Protein AF-0000000083948718 (afdb_homodimer)

Radius of gyration: 32.17 Å; Cα contacts (8 Å, |Δi|>4): 1952; chains: 2; bounding box: 62×110×96 Å

Nearest PDB structures (foldseek):
  8roh-assembly1_A  TM=4.708E-01  e=2.787E-08  Homo sapiens
  8v47-assembly1_H  TM=5.531E-01  e=1.291E-07  Escherichia coli B185
  8ux9-assembly1_B  TM=4.229E-01  e=7.319E-08  Escherichia coli B185
  8v48-assembly1_F  TM=3.802E-01  e=1.220E-07  Escherichia coli B185
  8ux9-assembly1_C  TM=3.895E-01  e=5.983E-07  Escherichia coli B185

Organism: NCBI:txid38313

Secondary structure (DSSP, 8-state):
-EEEEEEEEETTEEEEEEE--SEEEEEE-TTSSHHHHHHHHHHHHHHHH-S-TT-S-----TTSS-----HHHHBGGG-TTSPEEEEEEEEEEEEEEEE-SSS-TT-EEEEEEEEEEEEEEEEETTEEEEEEEEEEETTEEEEEEE-TTSS-EEEEEEESS-----BPTT--PPBPPPBTTTB--HHHHHHBTT-TTHHHHHHHHHHHHHTEEEE-SSPPPP-S-EE--S---SSS-TTSTTHHHHHHHHHHTT-EE-SSTTPPPEEHHHHHHHHHHHTTS-SEEEEEESSTT--EEEEEEESSTTSPEEEGGGS-HHHHHHHHHHHHHHHSPTT-EEEEE-TTTT--HHHHHHHHHHHHHHHHHH--EEEEE---HHHHHHHHHHHHTTSS-GGGEEEEEEEEETTEEEEEEE-B-TTS-BTTPPTTBTB-HHHHHHHHHHHHHHHHHHHHHHHHHT-/-EEEEEEEEETTEEEEEEE--SEEEEEE-TTSSHHHHHHHHHHHHHHHH-S-TT-S-----TTSS-----HHHHBGGG-TTSPEEEEEEEEEEEEEEEE-SSS-TT-EEEEEEEEEEEEEEEEETTEEEEEEEEEEETTEEEEEEE-TTSS-EEEEEEESS-----BPTT--PPBPPPBTTTB--HHHHHHBTT-TTHHHHHHHHHHHHHTEEEE-SSPPPP-S-EE--S---SSS-TTSTTHHHHHHHHHHTT-EE-SSTTPPPEEHHHHHHHHHHHTTS-SEEEEEESSTT--EEEEEEESSTTSPEEEGGGS-HHHHHHHHHHHHHHHSPTT-EEEEE-TTTT--HHHHHHHHHHHHHHHHHH--EEEEE---HHHHHHHHHHHHTTSS-GGGEEEEEEEEETTEEEEEEE-B-TTS-BTTPPTTBTB-HHHHHHHHHHHHHHHHHHHHHHHHHT-

Solvent-accessible surface area (backbone atoms only — not comparable to full-atom values): 47905 Å² total; per-residue (Å²): 73,66,37,36,42,34,41,28,22,47,40,68,30,62,69,44,76,48,67,48,29,44,37,22,40,42,30,50,50,67,60,18,47,66,65,55,60,58,50,48,55,46,31,54,33,48,31,67,68,40,84,59,60,77,44,30,67,37,43,53,44,94,86,47,93,48,68,51,65,48,68,50,63,34,25,28,88,47,38,61,87,53,54,34,33,39,36,43,32,30,43,45,97,55,71,45,71,39,63,27,76,86,73,44,84,82,38,69,66,47,63,34,48,44,45,29,41,34,26,28,34,34,65,56,95,90,31,76,36,38,61,35,39,33,38,35,45,68,72,31,36,44,31,44,37,64,38,90,94,47,95,36,36,44,78,44,56,47,51,85,59,88,65,68,79,41,69,39,89,91,58,92,64,76,38,64,68,42,32,24,57,70,38,72,31,73,55,52,44,68,44,16,75,71,37,60,66,55,55,54,53,39,49,50,50,50,49,55,40,69,36,50,45,59,36,48,67,68,58,57,79,68,57,75,65,43,80,47,90,79,59,70,57,87,53,23,48,53,33,33,78,32,30,66,43,34,51,52,35,39,45,75,66,64,37,65,47,60,86,40,89,94,45,74,68,28,46,47,58,52,47,52,24,48,49,38,34,70,42,66,64,28,53,40,57,48,78,43,65,77,43,92,90,61,47,32,29,33,46,38,31,17,57,33,91,89,43,69,74,34,43,53,61,74,42,31,70,30,53,55,55,39,46,32,57,56,50,38,70,69,63,47,62,70,58,24,35,38,40,34,32,36,69,52,61,75,47,38,49,58,35,30,28,42,47,37,53,50,52,54,46,41,29,67,60,42,46,29,29,35,40,35,36,41,79,54,64,42,28,57,51,38,48,23,28,34,16,12,62,66,75,37,60,45,84,37,50,29,41,35,41,23,31,66,56,96,81,32,57,40,73,42,78,47,47,61,39,73,46,28,45,54,78,65,67,61,82,60,68,70,33,54,61,66,54,48,54,48,50,20,51,50,29,24,50,54,47,51,50,51,52,51,53,53,54,56,64,76,95,73,65,38,36,41,34,40,28,21,46,39,69,29,63,69,43,76,48,69,48,29,45,38,22,40,41,30,50,50,69,61,18,48,65,64,53,60,59,49,48,55,44,32,53,33,47,31,67,68,41,84,59,62,78,45,31,68,38,45,52,43,94,87,46,93,49,67,52,65,47,70,49,64,34,24,28,88,48,37,60,87,53,53,34,32,39,36,42,30,30,43,44,95,55,73,45,72,39,64,28,75,88,72,47,84,82,39,70,65,46,64,32,48,44,43,30,41,33,26,29,35,33,62,55,96,90,33,75,35,37,62,34,38,32,36,36,48,67,70,31,36,42,30,43,37,63,39,91,93,46,95,35,36,43,79,45,57,47,52,86,60,89,64,67,80,42,69,41,87,90,61,94,67,77,38,65,67,42,31,26,57,71,38,73,31,73,56,54,45,66,43,16,74,70,37,60,66,55,55,54,54,39,50,50,51,51,50,54,40,68,34,49,44,59,36,49,66,67,58,57,79,68,56,76,63,44,80,47,90,80,58,68,59,86,52,24,46,53,32,34,78,31,30,68,42,34,50,52,34,39,45,75,67,65,37,65,46,60,86,39,89,96,45,74,68,27,45,45,59,52,48,52,24,49,50,39,32,73,43,67,63,28,52,40,55,50,77,43,66,76,44,92,92,60,47,34,29,32,46,38,32,17,56,34,91,88,44,69,75,34,44,53,61,73,44,31,68,33,54,55,55,40,44,33,58,56,49,39,70,70,64,48,62,70,58,23,35,38,39,34,33,37,71,51,60,76,48,37,49,57,34,29,27,44,48,36,53,50,53,53,46,40,28,68,61,41,45,29,28,35,39,35,35,42,80,54,62,44,29,56,52,37,49,23,28,33,17,10,60,66,75,37,61,45,85,37,48,28,40,35,39,22,31,66,57,95,81,33,57,40,72,43,77,48,47,61,38,73,46,28,45,54,77,63,68,61,82,61,68,69,31,56,61,66,55,48,53,49,48,20,50,51,30,23,48,53,46,49,50,52,52,49,53,52,52,55,64,74,95

pLDDT: mean 86.32, std 9.34, range [48.31, 98.56]

Sequence (918 aa):
MLKKLELNNFKAWEKLAINFGMVTGLFGTNSSGKSSLIHFLLMLKQSKDNSDRAIAADFGGHDKLVELGTYHDVVFKHDTTKDISWNLSWNLPKELKIQDVEKSSSSVLFKASSLEVSSSIGLEDKLLAVKTLGYGFSDHQFSIQRKPDSKDFDLVAKGTTKFRFTRTQGRMWKLPKPTKNYLFPDQAKTYYQNADFLSQFEASFEAAMDNIYYLGPLRDYPKRTYQWSGTSPTDVGTRGELTINAILAASTRNEKRSLGYKKHNKTFEEMIAHWLKALGLIHSFRVEEVAANSNIFRTLVKKELGSSEVGLTDVGFGVSQILPVLVLLYYVPEGSTVLLEQPEIHLHPSVQSELADLILTVSKTRNVQVIVESHSEHFIRRLQRRVAESSAEQTDIALYFFSTKQGRANYETLQLDEFGSIHNWPENFFGDEMAEIAATRKAALLKRKAKQDSEQCSEMLKKLELNNFKAWEKLAINFGMVTGLFGTNSSGKSSLIHFLLMLKQSKDNSDRAIAADFGGHDKLVELGTYHDVVFKHDTTKDISWNLSWNLPKELKIQDVEKSSSSVLFKASSLEVSSSIGLEDKLLAVKTLGYGFSDHQFSIQRKPDSKDFDLVAKGTTKFRFTRTQGRMWKLPKPTKNYLFPDQAKTYYQNADFLSQFEASFEAAMDNIYYLGPLRDYPKRTYQWSGTSPTDVGTRGELTINAILAASTRNEKRSLGYKKHNKTFEEMIAHWLKALGLIHSFRVEEVAANSNIFRTLVKKELGSSEVGLTDVGFGVSQILPVLVLLYYVPEGSTVLLEQPEIHLHPSVQSELADLILTVSKTRNVQVIVESHSEHFIRRLQRRVAESSAEQTDIALYFFSTKQGRANYETLQLDEFGSIHNWPENFFGDEMAEIAATRKAALLKRKAKQDSEQCSE

Foldseek 3Di:
DWAKKWKDFWAQDNIDIDGAFLEEEEAADPPLCSCRVVLVLQFQLVLLVDPDQQAQTDCDDPPGLHHQDDPLRTGHVSPQVDKMKMKIKDFAPDKDFAADPVPDRPHTPAIDGMKMKIWIWHDDPNDIATAKIWMDGDFKIWIWHADPVDNAIDIDMDGDDPDDFAFDPPDPDGFDGHTYRHGGPPVSPVGTPRCVCSVVSSVRSNVQSLLEAEAEDAADADDQKDAEPQDADQACDNRSVCLVVNLVNQVVVQDWFALDDPGDTDGLLVQLQVLCVVLLFFNHKDKDAPDPPPSMIFIWTHNDPPGDIDGPNPGQPLSVLLSRVLSRLGRHAAQGEYEYEASCPSHDLSSLLSVLVSSQSSCVRRVYRYYYYHHHPSNLQSVLQCLLVVVDPPSNYWYKYWYADPNHIDMDTFDQDSNSDTPCDDDCSNHPPVVVVVVVVVVVVVVVVVVVVVVVVVD/DWAKKWKDFWAQDNIDIDGAFLEEEEAADPPLCSCRVVLVLQFLLVLLVDPDQQAQTDCDDPPGLHHQDDPLRTGHVSPQVDKMKMKIKDFAPDKDFAADPVPDRPHTPAIDGMKMKIWIWHDDPNGIATAKIWMDGDFKIWIWHADPVDNAIDIDMDGDDPDDFAFDPPDPDGFDGHTYRHGGPPVSCVGTPRCVCSVVSSVRSNVQSLLEAEAEDAADADDQKDAEPQDADQACDNRSVCLVVNLVNQVVVQDWFALDDPGDTDGLLVQLQVLCVVLLFFNHKDKDAPDVPPSMIFIWTHNDPPGDIDGPNPGQPLSVLLSRVLSRLGRRAAQGEYEYEASCPSHDLSSLLSVLVSSQSSCVRRVYRYYYYHHHPSNLQSVLQCLLVVVDPPSNYWYKYWYADPNHIDMDTFDQDSNSDTPCDDPCSNHPPVVVVVVVVVVVVVVVVVVVVVVVVVD

Structure (mmCIF, N/CA/C/O backbone):
data_AF-0000000083948718-model_v1
#
loop_
_entity.id
_entity.type
_entity.pdbx_description
1 polymer 'Uncharacterized conserved protein'
#
loop_
_atom_site.group_PDB
_atom_site.id
_atom_site.type_symbol
_atom_site.label_atom_id
_atom_site.label_alt_id
_atom_site.label_comp_id
_atom_site.label_asym_id
_atom_site.label_entity_id
_atom_site.label_seq_id
_atom_site.pdbx_PDB_ins_code
_atom_site.Cartn_x
_atom_site.Cartn_y
_atom_site.Cartn_z
_atom_site.occupancy
_atom_site.B_iso_or_equiv
_atom_site.auth_seq_id
_atom_site.auth_comp_id
_atom_site.auth_asym_id
_atom_site.auth_atom_id
_atom_site.pdbx_PDB_model_num
ATOM 1 N N . MET A 1 1 ? -4.5 -27.484 -10.508 1 93.56 1 MET A N 1
ATOM 2 C CA . MET A 1 1 ? -3.818 -26.766 -9.438 1 93.56 1 MET A CA 1
ATOM 3 C C . MET A 1 1 ? -2.32 -27.047 -9.453 1 93.56 1 MET A C 1
ATOM 5 O O . MET A 1 1 ? -1.905 -28.172 -9.719 1 93.56 1 MET A O 1
ATOM 9 N N . LEU A 1 2 ? -1.594 -26.047 -9.094 1 97.5 2 LEU A N 1
ATOM 10 C CA . LEU A 1 2 ? -0.142 -26.172 -9.164 1 97.5 2 LEU A CA 1
ATOM 11 C C . LEU A 1 2 ? 0.378 -27.094 -8.07 1 97.5 2 LEU A C 1
ATOM 13 O O . LEU A 1 2 ? -0.128 -27.078 -6.941 1 97.5 2 LEU A O 1
ATOM 17 N N . LYS A 1 3 ? 1.346 -27.859 -8.406 1 97.06 3 LYS A N 1
ATOM 18 C CA . LYS A 1 3 ? 1.897 -28.812 -7.445 1 97.06 3 LYS A CA 1
ATOM 19 C C . LYS A 1 3 ? 3.324 -28.422 -7.055 1 97.06 3 LYS A C 1
ATOM 21 O O . LYS A 1 3 ? 3.639 -28.312 -5.871 1 97.06 3 LYS A O 1
ATOM 26 N N . LYS A 1 4 ? 4.109 -28.328 -8.055 1 97.75 4 LYS A N 1
ATOM 27 C CA . LYS A 1 4 ? 5.527 -28.094 -7.789 1 97.75 4 LYS A CA 1
ATOM 28 C C . LYS A 1 4 ? 6.145 -27.203 -8.859 1 97.75 4 LYS A C 1
ATOM 30 O O . LYS A 1 4 ? 5.785 -27.281 -10.031 1 97.75 4 LYS A O 1
ATOM 35 N N . LEU A 1 5 ? 7.043 -26.328 -8.453 1 97.88 5 LEU A N 1
ATOM 36 C CA . LEU A 1 5 ? 7.805 -25.469 -9.352 1 97.88 5 LEU A CA 1
ATOM 37 C C . LEU A 1 5 ? 9.297 -25.531 -9.031 1 97.88 5 LEU A C 1
ATOM 39 O O . LEU A 1 5 ? 9.703 -25.375 -7.879 1 97.88 5 LEU A O 1
ATOM 43 N N . GLU A 1 6 ? 10.016 -25.875 -9.961 1 98 6 GLU A N 1
ATOM 44 C CA . GLU A 1 6 ? 11.469 -25.812 -9.898 1 98 6 GLU A CA 1
ATOM 45 C C . GLU A 1 6 ? 12.016 -24.75 -10.859 1 98 6 GLU A C 1
ATOM 47 O O . GLU A 1 6 ? 11.602 -24.688 -12.016 1 98 6 GLU A O 1
ATOM 52 N N . LEU A 1 7 ? 12.82 -23.922 -10.352 1 96.69 7 LEU A N 1
ATOM 53 C CA . LEU A 1 7 ? 13.359 -22.812 -11.117 1 96.69 7 LEU A CA 1
ATOM 54 C C . LEU A 1 7 ? 14.875 -22.734 -10.961 1 96.69 7 LEU A C 1
ATOM 56 O O . LEU A 1 7 ? 15.398 -22.844 -9.844 1 96.69 7 LEU A O 1
ATOM 60 N N . ASN A 1 8 ? 15.531 -22.578 -12.086 1 97.38 8 ASN A N 1
ATOM 61 C CA . ASN A 1 8 ? 16.984 -22.391 -12.086 1 97.38 8 ASN A CA 1
ATOM 62 C C . ASN A 1 8 ? 17.391 -21.109 -12.789 1 97.38 8 ASN A C 1
ATOM 64 O O . ASN A 1 8 ? 16.891 -20.812 -13.883 1 97.38 8 ASN A O 1
ATOM 68 N N . ASN A 1 9 ? 18.188 -20.328 -12.141 1 96.25 9 ASN A N 1
ATOM 69 C CA . ASN A 1 9 ? 18.828 -19.141 -12.695 1 96.25 9 ASN A CA 1
ATOM 70 C C . ASN A 1 9 ? 17.812 -18.078 -13.055 1 96.25 9 ASN A C 1
ATOM 72 O O . ASN A 1 9 ? 17.828 -17.547 -14.172 1 96.25 9 ASN A O 1
ATOM 76 N N . PHE A 1 10 ? 16.984 -17.734 -12.211 1 94.69 10 PHE A N 1
ATOM 77 C CA . PHE A 1 10 ? 15.984 -16.688 -12.422 1 94.69 10 PHE A CA 1
ATOM 78 C C . PHE A 1 10 ? 16.047 -15.648 -11.305 1 94.69 10 PHE A C 1
ATOM 80 O O . PHE A 1 10 ? 15.836 -15.977 -10.133 1 94.69 10 PHE A O 1
ATOM 87 N N . LYS A 1 11 ? 16.344 -14.5 -11.602 1 89.69 11 LYS A N 1
ATOM 88 C CA . LYS A 1 11 ? 16.438 -13.367 -10.688 1 89.69 11 LYS A CA 1
ATOM 89 C C . LYS A 1 11 ? 17.344 -13.695 -9.5 1 89.69 11 LYS A C 1
ATOM 91 O O . LYS A 1 11 ? 18.5 -14.086 -9.688 1 89.69 11 LYS A O 1
ATOM 96 N N . ALA A 1 12 ? 16.812 -13.742 -8.297 1 84.69 12 ALA A N 1
ATOM 97 C CA . ALA A 1 12 ? 17.641 -13.961 -7.109 1 84.69 12 ALA A CA 1
ATOM 98 C C . ALA A 1 12 ? 17.938 -15.445 -6.922 1 84.69 12 ALA A C 1
ATOM 100 O O . ALA A 1 12 ? 18.828 -15.812 -6.152 1 84.69 12 ALA A O 1
ATOM 101 N N . TRP A 1 13 ? 17.359 -16.281 -7.734 1 91.56 13 TRP A N 1
ATOM 102 C CA . TRP A 1 13 ? 17.422 -17.703 -7.434 1 91.56 13 TRP A CA 1
ATOM 103 C C . TRP A 1 13 ? 18.344 -18.438 -8.414 1 91.56 13 TRP A C 1
ATOM 105 O O . TRP A 1 13 ? 18.078 -18.453 -9.617 1 91.56 13 TRP A O 1
ATOM 115 N N . GLU A 1 14 ? 19.344 -18.984 -7.863 1 93.12 14 GLU A N 1
ATOM 116 C CA . GLU A 1 14 ? 20.125 -19.953 -8.633 1 93.12 14 GLU A CA 1
ATOM 117 C C . GLU A 1 14 ? 19.359 -21.281 -8.773 1 93.12 14 GLU A C 1
ATOM 119 O O . GLU A 1 14 ? 19.359 -21.875 -9.852 1 93.12 14 GLU A O 1
ATOM 124 N N . LYS A 1 15 ? 18.844 -21.719 -7.688 1 95.06 15 LYS A N 1
ATOM 125 C CA . LYS A 1 15 ? 17.984 -22.906 -7.641 1 95.06 15 LYS A CA 1
ATOM 126 C C . LYS A 1 15 ? 16.828 -22.703 -6.66 1 95.06 15 LYS A C 1
ATOM 128 O O . LYS A 1 15 ? 17.047 -22.297 -5.52 1 95.06 15 LYS A O 1
ATOM 133 N N . LEU A 1 16 ? 15.68 -22.922 -7.117 1 95.44 16 LEU A N 1
ATOM 134 C CA . LEU A 1 16 ? 14.484 -22.859 -6.293 1 95.44 16 LEU A CA 1
ATOM 135 C C . LEU A 1 16 ? 13.562 -24.047 -6.594 1 95.44 16 LEU A C 1
ATOM 137 O O . LEU A 1 16 ? 13.367 -24.406 -7.754 1 95.44 16 LEU A O 1
ATOM 141 N N . ALA A 1 17 ? 13.141 -24.781 -5.605 1 96.75 17 ALA A N 1
ATOM 142 C CA . ALA A 1 17 ? 12.172 -25.859 -5.73 1 96.75 17 ALA A CA 1
ATOM 143 C C . ALA A 1 17 ? 11.117 -25.797 -4.633 1 96.75 17 ALA A C 1
ATOM 145 O O . ALA A 1 17 ? 11.422 -25.984 -3.453 1 96.75 17 ALA A O 1
ATOM 146 N N . ILE A 1 18 ? 9.906 -25.531 -5.051 1 95.81 18 ILE A N 1
ATOM 147 C CA . ILE A 1 18 ? 8.883 -25.375 -4.027 1 95.81 18 ILE A CA 1
ATOM 148 C C . ILE A 1 18 ? 7.66 -26.219 -4.387 1 95.81 18 ILE A C 1
ATOM 150 O O . ILE A 1 18 ? 7.371 -26.422 -5.57 1 95.81 18 ILE A O 1
ATOM 154 N N . ASN A 1 19 ? 7.004 -26.719 -3.338 1 97.12 19 ASN A N 1
ATOM 155 C CA . ASN A 1 19 ? 5.711 -27.375 -3.461 1 97.12 19 ASN A CA 1
ATOM 156 C C . ASN A 1 19 ? 4.562 -26.453 -3.064 1 97.12 19 ASN A C 1
ATOM 158 O O . ASN A 1 19 ? 4.691 -25.672 -2.127 1 97.12 19 ASN A O 1
ATOM 162 N N . PHE A 1 20 ? 3.539 -26.578 -3.82 1 97.5 20 PHE A N 1
ATOM 163 C CA . PHE A 1 20 ? 2.387 -25.75 -3.51 1 97.5 20 PHE A CA 1
ATOM 164 C C . PHE A 1 20 ? 1.32 -26.547 -2.771 1 97.5 20 PHE A C 1
ATOM 166 O O . PHE A 1 20 ? 1.133 -27.734 -3.039 1 97.5 20 PHE A O 1
ATOM 173 N N . GLY A 1 21 ? 0.675 -25.969 -1.793 1 96.38 21 GLY A N 1
ATOM 174 C CA . GLY A 1 21 ? -0.558 -26.469 -1.206 1 96.38 21 GLY A CA 1
ATOM 175 C C . GLY A 1 21 ? -1.792 -25.719 -1.69 1 96.38 21 GLY A C 1
ATOM 176 O O . GLY A 1 21 ? -1.708 -24.891 -2.592 1 96.38 21 GLY A O 1
ATOM 177 N N . MET A 1 22 ? -2.922 -26.156 -1.147 1 96.81 22 MET A N 1
ATOM 178 C CA . MET A 1 22 ? -4.129 -25.406 -1.456 1 96.81 22 MET A CA 1
ATOM 179 C C . MET A 1 22 ? -3.982 -23.953 -1.019 1 96.81 22 MET A C 1
ATOM 181 O O . MET A 1 22 ? -4.5 -23.047 -1.676 1 96.81 22 MET A O 1
ATOM 185 N N . VAL A 1 23 ? -3.344 -23.781 0.092 1 97.69 23 VAL A N 1
ATOM 186 C CA . VAL A 1 23 ? -2.926 -22.469 0.568 1 97.69 23 VAL A CA 1
ATOM 187 C C . VAL A 1 23 ? -1.41 -22.438 0.754 1 97.69 23 VAL A C 1
ATOM 189 O O . VAL A 1 23 ? -0.859 -23.234 1.516 1 97.69 23 VAL A O 1
ATOM 192 N N . THR A 1 24 ? -0.735 -21.625 0.049 1 97.94 24 THR A N 1
ATOM 193 C CA . THR A 1 24 ? 0.711 -21.469 0.156 1 97.94 24 THR A CA 1
ATOM 194 C C . THR A 1 24 ? 1.075 -20.062 0.615 1 97.94 24 THR A C 1
ATOM 196 O O . THR A 1 24 ? 0.633 -19.078 0.022 1 97.94 24 THR A O 1
ATOM 199 N N . GLY A 1 25 ? 1.764 -20 1.671 1 96.94 25 GLY A N 1
ATOM 200 C CA . GLY A 1 25 ? 2.225 -18.734 2.191 1 96.94 25 GLY A CA 1
ATOM 201 C C . GLY A 1 25 ? 3.707 -18.5 1.966 1 96.94 25 GLY A C 1
ATOM 202 O O . GLY A 1 25 ? 4.535 -19.328 2.342 1 96.94 25 GLY A O 1
ATOM 203 N N . LEU A 1 26 ? 4.035 -17.375 1.315 1 96.25 26 LEU A N 1
ATOM 204 C CA . LEU A 1 26 ? 5.406 -16.938 1.104 1 96.25 26 LEU A CA 1
ATOM 205 C C . LEU A 1 26 ? 5.746 -15.758 2.021 1 96.25 26 LEU A C 1
ATOM 207 O O . LEU A 1 26 ? 5.277 -14.641 1.803 1 96.25 26 LEU A O 1
ATOM 211 N N . PHE A 1 27 ? 6.555 -16.047 3.031 1 92.5 27 PHE A N 1
ATOM 212 C CA . PHE A 1 27 ? 6.941 -15.047 4.008 1 92.5 27 PHE A CA 1
ATOM 213 C C . PHE A 1 27 ? 8.438 -14.766 3.938 1 92.5 27 PHE A C 1
ATOM 215 O O . PHE A 1 27 ? 9.195 -15.539 3.35 1 92.5 27 PHE A O 1
ATOM 222 N N . GLY A 1 28 ? 8.852 -13.617 4.516 1 86.25 28 GLY A N 1
ATOM 223 C CA . GLY A 1 28 ? 10.281 -13.344 4.531 1 86.25 28 GLY A CA 1
ATOM 224 C C . GLY A 1 28 ? 10.609 -11.867 4.578 1 86.25 28 GLY A C 1
ATOM 225 O O . GLY A 1 28 ? 9.703 -11.031 4.645 1 86.25 28 GLY A O 1
ATOM 226 N N . THR A 1 29 ? 11.828 -11.578 4.559 1 81.38 29 THR A N 1
ATOM 227 C CA . THR A 1 29 ? 12.32 -10.211 4.668 1 81.38 29 THR A CA 1
ATOM 228 C C . THR A 1 29 ? 12.211 -9.492 3.326 1 81.38 29 THR A C 1
ATOM 230 O O . THR A 1 29 ? 11.93 -10.117 2.301 1 81.38 29 THR A O 1
ATOM 233 N N . ASN A 1 30 ? 12.398 -8.188 3.402 1 75.81 30 ASN A N 1
ATOM 234 C CA . ASN A 1 30 ? 12.328 -7.414 2.166 1 75.81 30 ASN A CA 1
ATOM 235 C C . ASN A 1 30 ? 13.484 -7.766 1.227 1 75.81 30 ASN A C 1
ATOM 237 O O . ASN A 1 30 ? 14.609 -7.977 1.674 1 75.81 30 ASN A O 1
ATOM 241 N N . SER A 1 31 ? 13.164 -7.832 -0.051 1 77.12 31 SER A N 1
ATOM 242 C CA . SER A 1 31 ? 14.148 -8.055 -1.102 1 77.12 31 SER A CA 1
ATOM 243 C C . SER A 1 31 ? 14.812 -9.422 -0.958 1 77.12 31 SER A C 1
ATOM 245 O O . SER A 1 31 ? 16 -9.57 -1.224 1 77.12 31 SER A O 1
ATOM 247 N N . SER A 1 32 ? 14.086 -10.383 -0.427 1 79.12 32 SER A N 1
ATOM 248 C CA . SER A 1 32 ? 14.648 -11.711 -0.22 1 79.12 32 SER A CA 1
ATOM 249 C C . SER A 1 32 ? 14.336 -12.633 -1.393 1 79.12 32 SER A C 1
ATOM 251 O O . SER A 1 32 ? 14.758 -13.789 -1.41 1 79.12 32 SER A O 1
ATOM 253 N N . GLY A 1 33 ? 13.578 -12.219 -2.33 1 82 33 GLY A N 1
ATOM 254 C CA . GLY A 1 33 ? 13.297 -13.031 -3.506 1 82 33 GLY A CA 1
ATOM 255 C C . GLY A 1 33 ? 11.914 -13.648 -3.484 1 82 33 GLY A C 1
ATOM 256 O O . GLY A 1 33 ? 11.57 -14.445 -4.363 1 82 33 GLY A O 1
ATOM 257 N N . LYS A 1 34 ? 11.062 -13.297 -2.562 1 87.19 34 LYS A N 1
ATOM 258 C CA . LYS A 1 34 ? 9.711 -13.828 -2.447 1 87.19 34 LYS A CA 1
ATOM 259 C C . LYS A 1 34 ? 8.922 -13.594 -3.732 1 87.19 34 LYS A C 1
ATOM 261 O O . LYS A 1 34 ? 8.312 -14.523 -4.27 1 87.19 34 LYS A O 1
ATOM 266 N N . SER A 1 35 ? 8.961 -12.398 -4.273 1 88.75 35 SER A N 1
ATOM 267 C CA . SER A 1 35 ? 8.125 -12.008 -5.398 1 88.75 35 SER A CA 1
ATOM 268 C C . SER A 1 35 ? 8.578 -12.688 -6.688 1 88.75 35 SER A C 1
ATOM 270 O O . SER A 1 35 ? 7.824 -12.75 -7.664 1 88.75 35 SER A O 1
ATOM 272 N N . SER A 1 36 ? 9.82 -13.211 -6.707 1 90.25 36 SER A N 1
ATOM 273 C CA . SER A 1 36 ? 10.367 -13.836 -7.902 1 90.25 36 SER A CA 1
ATOM 274 C C . SER A 1 36 ? 9.523 -15.031 -8.336 1 90.25 36 SER A C 1
ATOM 276 O O . SER A 1 36 ? 9.359 -15.273 -9.539 1 90.25 36 SER A O 1
ATOM 278 N N . LEU A 1 37 ? 9.016 -15.758 -7.379 1 93.25 37 LEU A N 1
ATOM 279 C CA . LEU A 1 37 ? 8.195 -16.922 -7.691 1 93.25 37 LEU A CA 1
ATOM 280 C C . LEU A 1 37 ? 6.91 -16.516 -8.398 1 93.25 37 LEU A C 1
ATOM 282 O O . LEU A 1 37 ? 6.57 -17.062 -9.445 1 93.25 37 LEU A O 1
ATOM 286 N N . ILE A 1 38 ? 6.238 -15.586 -7.863 1 94.88 38 ILE A N 1
ATOM 287 C CA . ILE A 1 38 ? 4.992 -15.094 -8.445 1 94.88 38 ILE A CA 1
ATOM 288 C C . ILE A 1 38 ? 5.27 -14.469 -9.812 1 94.88 38 ILE A C 1
ATOM 290 O O . ILE A 1 38 ? 4.539 -14.711 -10.773 1 94.88 38 ILE A O 1
ATOM 294 N N . HIS A 1 39 ? 6.363 -13.727 -9.891 1 93.94 39 HIS A N 1
ATOM 295 C CA . HIS A 1 39 ? 6.734 -13.078 -11.148 1 93.94 39 HIS A CA 1
ATOM 296 C C . HIS A 1 39 ? 6.988 -14.109 -12.242 1 93.94 39 HIS A C 1
ATOM 298 O O . HIS A 1 39 ? 6.66 -13.875 -13.406 1 93.94 39 HIS A O 1
ATOM 304 N N . PHE A 1 40 ? 7.57 -15.18 -11.867 1 96.25 40 PHE A N 1
ATOM 305 C CA . PHE A 1 40 ? 7.855 -16.203 -12.859 1 96.25 40 PHE A CA 1
ATOM 306 C C . PHE A 1 40 ? 6.566 -16.797 -13.414 1 96.25 40 PHE A C 1
ATOM 308 O O . PHE A 1 40 ? 6.426 -16.953 -14.633 1 96.25 40 PHE A O 1
ATOM 315 N N . LEU A 1 41 ? 5.648 -17.141 -12.539 1 97.5 41 LEU A N 1
ATOM 316 C CA . LEU A 1 41 ? 4.363 -17.688 -12.969 1 97.5 41 LEU A CA 1
ATOM 317 C C . LEU A 1 41 ? 3.631 -16.703 -13.867 1 97.5 41 LEU A C 1
ATOM 319 O O . LEU A 1 41 ? 3.02 -17.094 -14.867 1 97.5 41 LEU A O 1
ATOM 323 N N . LEU A 1 42 ? 3.729 -15.469 -13.508 1 96.94 42 LEU A N 1
ATOM 324 C CA . LEU A 1 42 ? 3.086 -14.438 -14.32 1 96.94 42 LEU A CA 1
ATOM 325 C C . LEU A 1 42 ? 3.771 -14.312 -15.68 1 96.94 42 LEU A C 1
ATOM 327 O O . LEU A 1 42 ? 3.117 -14.023 -16.688 1 96.94 42 LEU A O 1
ATOM 331 N N . MET A 1 43 ? 5.09 -14.477 -15.68 1 96.06 43 MET A N 1
ATOM 332 C CA . MET A 1 43 ? 5.824 -14.477 -16.938 1 96.06 43 MET A CA 1
ATOM 333 C C . MET A 1 43 ? 5.34 -15.594 -17.859 1 96.06 43 MET A C 1
ATOM 335 O O . MET A 1 43 ? 5.145 -15.383 -19.047 1 96.06 43 MET A O 1
ATOM 339 N N . LEU A 1 44 ? 5.145 -16.75 -17.297 1 96.62 44 LEU A N 1
ATOM 340 C CA . LEU A 1 44 ? 4.625 -17.875 -18.078 1 96.62 44 LEU A CA 1
ATOM 341 C C . LEU A 1 44 ? 3.244 -17.547 -18.625 1 96.62 44 LEU A C 1
ATOM 343 O O . LEU A 1 44 ? 2.973 -17.797 -19.812 1 96.62 44 LEU A O 1
ATOM 347 N N . LYS A 1 45 ? 2.422 -17 -17.828 1 96.44 45 LYS A N 1
ATOM 348 C CA . LYS A 1 45 ? 1.063 -16.672 -18.25 1 96.44 45 LYS A CA 1
ATOM 349 C C . LYS A 1 45 ? 1.071 -15.625 -19.359 1 96.44 45 LYS A C 1
ATOM 351 O O . LYS A 1 45 ? 0.367 -15.773 -20.359 1 96.44 45 LYS A O 1
ATOM 356 N N . GLN A 1 46 ? 1.847 -14.586 -19.109 1 95.06 46 GLN A N 1
ATOM 357 C CA . GLN A 1 46 ? 1.829 -13.531 -20.125 1 95.06 46 GLN A CA 1
ATOM 358 C C . GLN A 1 46 ? 2.504 -14 -21.422 1 95.06 46 GLN A C 1
ATOM 360 O O . GLN A 1 46 ? 2.229 -13.469 -22.484 1 95.06 46 GLN A O 1
ATOM 365 N N . SER A 1 47 ? 3.447 -14.922 -21.344 1 93.94 47 SER A N 1
ATOM 366 C CA . SER A 1 47 ? 4.012 -15.531 -22.547 1 93.94 47 SER A CA 1
ATOM 367 C C . SER A 1 47 ? 2.953 -16.312 -23.312 1 93.94 47 SER A C 1
ATOM 369 O O . SER A 1 47 ? 2.889 -16.234 -24.547 1 93.94 47 SER A O 1
ATOM 371 N N . LYS A 1 48 ? 2.174 -17.047 -22.562 1 94 48 LYS A N 1
ATOM 372 C CA . LYS A 1 48 ? 1.059 -17.766 -23.172 1 94 48 LYS A CA 1
ATOM 373 C C . LYS A 1 48 ? 0.055 -16.797 -23.797 1 94 48 LYS A C 1
ATOM 375 O O . LYS A 1 48 ? -0.451 -17.047 -24.891 1 94 48 LYS A O 1
ATOM 380 N N . ASP A 1 49 ? -0.22 -15.688 -23.172 1 92.19 49 ASP A N 1
ATOM 381 C CA . ASP A 1 49 ? -1.223 -14.727 -23.625 1 92.19 49 ASP A CA 1
ATOM 382 C C . ASP A 1 49 ? -0.727 -13.938 -24.844 1 92.19 49 ASP A C 1
ATOM 384 O O . ASP A 1 49 ? -1.521 -13.328 -25.547 1 92.19 49 ASP A O 1
ATOM 388 N N . ASN A 1 50 ? 0.575 -13.906 -24.969 1 90.06 50 ASN A N 1
ATOM 389 C CA . ASN A 1 50 ? 1.147 -13.156 -26.078 1 90.06 50 ASN A CA 1
ATOM 390 C C . ASN A 1 50 ? 0.729 -13.75 -27.422 1 90.06 50 ASN A C 1
ATOM 392 O O . ASN A 1 50 ? 0.865 -14.961 -27.641 1 90.06 50 ASN A O 1
ATOM 396 N N . SER A 1 51 ? 0.281 -12.953 -28.312 1 82.5 51 SER A N 1
ATOM 397 C CA . SER A 1 51 ? -0.261 -13.398 -29.594 1 82.5 51 SER A CA 1
ATOM 398 C C . SER A 1 51 ? 0.851 -13.828 -30.547 1 82.5 51 SER A C 1
ATOM 400 O O . SER A 1 51 ? 0.609 -14.57 -31.5 1 82.5 51 SER A O 1
ATOM 402 N N . ASP A 1 52 ? 2.047 -13.297 -30.328 1 81.81 52 ASP A N 1
ATOM 403 C CA . ASP A 1 52 ? 3.178 -13.688 -31.156 1 81.81 52 ASP A CA 1
ATOM 404 C C . ASP A 1 52 ? 3.709 -15.062 -30.766 1 81.81 52 ASP A C 1
ATOM 406 O O . ASP A 1 52 ? 4.309 -15.219 -29.688 1 81.81 52 ASP A O 1
ATOM 410 N N . ARG A 1 53 ? 3.541 -15.969 -31.609 1 76.75 53 ARG A N 1
ATOM 411 C CA . ARG A 1 53 ? 3.891 -17.344 -31.312 1 76.75 53 ARG A CA 1
ATOM 412 C C . ARG A 1 53 ? 5.398 -17.562 -31.391 1 76.75 53 ARG A C 1
ATOM 414 O O . ARG A 1 53 ? 5.914 -18.578 -30.922 1 76.75 53 ARG A O 1
ATOM 421 N N . ALA A 1 54 ? 6.062 -16.625 -31.922 1 76 54 ALA A N 1
ATOM 422 C CA . ALA A 1 54 ? 7.492 -16.812 -32.156 1 76 54 ALA A CA 1
ATOM 423 C C . ALA A 1 54 ? 8.297 -16.359 -30.938 1 76 54 ALA A C 1
ATOM 425 O O . ALA A 1 54 ? 9.508 -16.594 -30.875 1 76 54 ALA A O 1
ATOM 426 N N . ILE A 1 55 ? 7.617 -15.859 -29.969 1 83.81 55 ILE A N 1
ATOM 427 C CA . ILE A 1 55 ? 8.352 -15.344 -28.812 1 83.81 55 ILE A CA 1
ATOM 428 C C . ILE A 1 55 ? 8.57 -16.453 -27.797 1 83.81 55 ILE A C 1
ATOM 430 O O . ILE A 1 55 ? 7.617 -17.109 -27.359 1 83.81 55 ILE A O 1
ATOM 434 N N . ALA A 1 56 ? 9.758 -16.688 -27.469 1 88.88 56 ALA A N 1
ATOM 435 C CA . ALA A 1 56 ? 10.125 -17.734 -26.516 1 88.88 56 ALA A CA 1
ATOM 436 C C . ALA A 1 56 ? 9.57 -17.438 -25.125 1 88.88 56 ALA A C 1
ATOM 438 O O . ALA A 1 56 ? 9.062 -18.328 -24.438 1 88.88 56 ALA A O 1
ATOM 439 N N . ALA A 1 57 ? 9.719 -16.234 -24.719 1 91.94 57 ALA A N 1
ATOM 440 C CA . ALA A 1 57 ? 9.219 -15.758 -23.438 1 91.94 57 ALA A CA 1
ATOM 441 C C . ALA A 1 57 ? 8.906 -14.266 -23.469 1 91.94 57 ALA A C 1
ATOM 443 O O . ALA A 1 57 ? 9.594 -13.5 -24.156 1 91.94 57 ALA A O 1
ATOM 444 N N . ASP A 1 58 ? 7.871 -13.898 -22.781 1 91.94 58 ASP A N 1
ATOM 445 C CA . ASP A 1 58 ? 7.477 -12.492 -22.703 1 91.94 58 ASP A CA 1
ATOM 446 C C . ASP A 1 58 ? 7.832 -11.898 -21.344 1 91.94 58 ASP A C 1
ATOM 448 O O . ASP A 1 58 ? 7.188 -12.211 -20.328 1 91.94 58 ASP A O 1
ATOM 452 N N . PHE A 1 59 ? 8.758 -11.031 -21.312 1 89.19 59 PHE A N 1
ATOM 453 C CA . PHE A 1 59 ? 9.227 -10.43 -20.078 1 89.19 59 PHE A CA 1
ATOM 454 C C . PHE A 1 59 ? 8.406 -9.195 -19.719 1 89.19 59 PHE A C 1
ATOM 456 O O . PHE A 1 59 ? 8.648 -8.547 -18.703 1 89.19 59 PHE A O 1
ATOM 463 N N . GLY A 1 60 ? 7.496 -8.906 -20.484 1 86.12 60 GLY A N 1
ATOM 464 C CA . GLY A 1 60 ? 6.453 -7.961 -20.141 1 86.12 60 GLY A CA 1
ATOM 465 C C . GLY A 1 60 ? 6.781 -6.535 -20.547 1 86.12 60 GLY A C 1
ATOM 466 O O . GLY A 1 60 ? 7.711 -6.305 -21.328 1 86.12 60 GLY A O 1
ATOM 467 N N . GLY A 1 61 ? 5.891 -5.613 -20.219 1 78.75 61 GLY A N 1
ATOM 468 C CA . GLY A 1 61 ? 5.895 -4.176 -20.438 1 78.75 61 GLY A CA 1
ATOM 469 C C . GLY A 1 61 ? 4.84 -3.449 -19.625 1 78.75 61 GLY A C 1
ATOM 470 O O . GLY A 1 61 ? 4.223 -4.035 -18.719 1 78.75 61 GLY A O 1
ATOM 471 N N . HIS A 1 62 ? 4.684 -2.213 -19.703 1 71.62 62 HIS A N 1
ATOM 472 C CA . HIS A 1 62 ? 3.848 -1.344 -18.891 1 71.62 62 HIS A CA 1
ATOM 473 C C . HIS A 1 62 ? 2.41 -1.851 -18.828 1 71.62 62 HIS A C 1
ATOM 475 O O . HIS A 1 62 ? 1.724 -1.682 -17.828 1 71.62 62 HIS A O 1
ATOM 481 N N . ASP A 1 63 ? 1.999 -2.525 -19.703 1 75.69 63 ASP A N 1
ATOM 482 C CA . ASP A 1 63 ? 0.589 -2.902 -19.75 1 75.69 63 ASP A CA 1
ATOM 483 C C . ASP A 1 63 ? 0.416 -4.406 -19.531 1 75.69 63 ASP A C 1
ATOM 485 O O . ASP A 1 63 ? -0.65 -4.957 -19.812 1 75.69 63 ASP A O 1
ATOM 489 N N . LYS A 1 64 ? 1.389 -4.988 -19 1 87.56 64 LYS A N 1
ATOM 490 C CA . LYS A 1 64 ? 1.313 -6.43 -18.797 1 87.56 64 LYS A CA 1
ATOM 491 C C . LYS A 1 64 ? 1.223 -6.773 -17.312 1 87.56 64 LYS A C 1
ATOM 493 O O . LYS A 1 64 ? 1.02 -5.891 -16.484 1 87.56 64 LYS A O 1
ATOM 498 N N . LEU A 1 65 ? 1.189 -8.031 -17.062 1 89.75 65 LEU A N 1
ATOM 499 C CA . LEU A 1 65 ? 1.035 -8.5 -15.688 1 89.75 65 LEU A CA 1
ATOM 500 C C . LEU A 1 65 ? 2.256 -8.141 -14.844 1 89.75 65 LEU A C 1
ATOM 502 O O . LEU A 1 65 ? 2.119 -7.719 -13.695 1 89.75 65 LEU A O 1
ATOM 506 N N . VAL A 1 66 ? 3.428 -8.305 -15.453 1 88.81 66 VAL A N 1
ATOM 507 C CA . VAL A 1 66 ? 4.676 -7.973 -14.773 1 88.81 66 VAL A CA 1
ATOM 508 C C . VAL A 1 66 ? 5.684 -7.434 -15.789 1 88.81 66 VAL A C 1
ATOM 510 O O . VAL A 1 66 ? 5.645 -7.793 -16.969 1 88.81 66 VAL A O 1
ATOM 513 N N . GLU A 1 67 ? 6.457 -6.535 -15.359 1 87.94 67 GLU A N 1
ATOM 514 C CA . GLU A 1 67 ? 7.551 -5.996 -16.156 1 87.94 67 GLU A CA 1
ATOM 515 C C . GLU A 1 67 ? 8.906 -6.441 -15.617 1 87.94 67 GLU A C 1
ATOM 517 O O . GLU A 1 67 ? 9.398 -5.887 -14.633 1 87.94 67 GLU A O 1
ATOM 522 N N . LEU A 1 68 ? 9.492 -7.32 -16.438 1 89.31 68 LEU A N 1
ATOM 523 C CA . LEU A 1 68 ? 10.703 -7.941 -15.922 1 89.31 68 LEU A CA 1
ATOM 524 C C . LEU A 1 68 ? 11.938 -7.383 -16.625 1 89.31 68 LEU A C 1
ATOM 526 O O . LEU A 1 68 ? 13.07 -7.641 -16.203 1 89.31 68 LEU A O 1
ATOM 530 N N . GLY A 1 69 ? 11.719 -6.617 -17.688 1 87.88 69 GLY A N 1
ATOM 531 C CA . GLY A 1 69 ? 12.844 -6.043 -18.391 1 87.88 69 GLY A CA 1
ATOM 532 C C . GLY A 1 69 ? 13.391 -6.953 -19.484 1 87.88 69 GLY A C 1
ATOM 533 O O . GLY A 1 69 ? 12.641 -7.43 -20.328 1 87.88 69 GLY A O 1
ATOM 534 N N . THR A 1 70 ? 14.75 -7.176 -19.469 1 88.88 70 THR A N 1
ATOM 535 C CA . THR A 1 70 ? 15.43 -7.992 -20.469 1 88.88 70 THR A CA 1
ATOM 536 C C . THR A 1 70 ? 15.922 -9.297 -19.844 1 88.88 70 THR A C 1
ATOM 538 O O . THR A 1 70 ? 15.82 -9.5 -18.641 1 88.88 70 THR A O 1
ATOM 541 N N . TYR A 1 71 ? 16.359 -10.188 -20.797 1 92.44 71 TYR A N 1
ATOM 542 C CA . TYR A 1 71 ? 16.938 -11.445 -20.312 1 92.44 71 TYR A CA 1
ATOM 543 C C . TYR A 1 71 ? 18.062 -11.188 -19.328 1 92.44 71 TYR A C 1
ATOM 545 O O . TYR A 1 71 ? 18.203 -11.898 -18.328 1 92.44 71 TYR A O 1
ATOM 553 N N . HIS A 1 72 ? 18.859 -10.141 -19.609 1 89.25 72 HIS A N 1
ATOM 554 C CA . HIS A 1 72 ? 19.938 -9.75 -18.719 1 89.25 72 HIS A CA 1
ATOM 555 C C . HIS A 1 72 ? 19.422 -9.406 -17.328 1 89.25 72 HIS A C 1
ATOM 557 O O . HIS A 1 72 ? 20.062 -9.719 -16.312 1 89.25 72 HIS A O 1
ATOM 563 N N . ASP A 1 73 ? 18.266 -8.859 -17.219 1 86.38 73 ASP A N 1
ATOM 564 C CA . ASP A 1 73 ? 17.703 -8.406 -15.961 1 86.38 73 ASP A CA 1
ATOM 565 C C . ASP A 1 73 ? 17.156 -9.578 -15.148 1 86.38 73 ASP A C 1
ATOM 567 O O . ASP A 1 73 ? 17.156 -9.547 -13.922 1 86.38 73 ASP A O 1
ATOM 571 N N . VAL A 1 74 ? 16.719 -10.57 -15.883 1 91.31 74 VAL A N 1
ATOM 572 C CA . VAL A 1 74 ? 15.938 -11.609 -15.211 1 91.31 74 VAL A CA 1
ATOM 573 C C . VAL A 1 74 ? 16.844 -12.789 -14.867 1 91.31 74 VAL A C 1
ATOM 575 O O . VAL A 1 74 ? 16.594 -13.516 -13.906 1 91.31 74 VAL A O 1
ATOM 578 N N . VAL A 1 75 ? 17.875 -13.031 -15.648 1 93.62 75 VAL A N 1
ATOM 579 C CA . VAL A 1 75 ? 18.734 -14.188 -15.43 1 93.62 75 VAL A CA 1
ATOM 580 C C . VAL A 1 75 ? 19.562 -13.992 -14.156 1 93.62 75 VAL A C 1
ATOM 582 O O . VAL A 1 75 ? 19.969 -12.875 -13.844 1 93.62 75 VAL A O 1
ATOM 585 N N . PHE A 1 76 ? 19.828 -15.102 -13.484 1 90.81 76 PHE A N 1
ATOM 586 C CA . PHE A 1 76 ? 20.547 -15.094 -12.203 1 90.81 76 PHE A CA 1
ATOM 587 C C . PHE A 1 76 ? 21.891 -14.398 -12.336 1 90.81 76 PHE A C 1
ATOM 589 O O . PHE A 1 76 ? 22.672 -14.703 -13.242 1 90.81 76 PHE A O 1
ATOM 596 N N . LYS A 1 77 ? 22.188 -13.383 -11.5 1 86.75 77 LYS A N 1
ATOM 597 C CA . LYS A 1 77 ? 23.422 -12.617 -11.414 1 86.75 77 LYS A CA 1
ATOM 598 C C . LYS A 1 77 ? 23.719 -11.898 -12.734 1 86.75 77 LYS A C 1
ATOM 600 O O . LYS A 1 77 ? 24.875 -11.594 -13.039 1 86.75 77 LYS A O 1
ATOM 605 N N . HIS A 1 78 ? 22.641 -11.797 -13.562 1 87.56 78 HIS A N 1
ATOM 606 C CA . HIS A 1 78 ? 22.719 -11.078 -14.828 1 87.56 78 HIS A CA 1
ATOM 607 C C . HIS A 1 78 ? 23.734 -11.734 -15.766 1 87.56 78 HIS A C 1
ATOM 609 O O . HIS A 1 78 ? 24.359 -11.047 -16.578 1 87.56 78 HIS A O 1
ATOM 615 N N . ASP A 1 79 ? 23.969 -12.961 -15.539 1 91.88 79 ASP A N 1
ATOM 616 C CA . ASP A 1 79 ? 24.875 -13.727 -16.391 1 91.88 79 ASP A CA 1
ATOM 617 C C . ASP A 1 79 ? 24.141 -14.289 -17.609 1 91.88 79 ASP A C 1
ATOM 619 O O . ASP A 1 79 ? 23.578 -15.383 -17.547 1 91.88 79 ASP A O 1
ATOM 623 N N . THR A 1 80 ? 24.266 -13.609 -18.641 1 93.19 80 THR A N 1
ATOM 624 C CA . THR A 1 80 ? 23.5 -13.938 -19.828 1 93.19 80 THR A CA 1
ATOM 625 C C . THR A 1 80 ? 24.016 -15.227 -20.469 1 93.19 80 THR A C 1
ATOM 627 O O . THR A 1 80 ? 23.391 -15.742 -21.406 1 93.19 80 THR A O 1
ATOM 630 N N . THR A 1 81 ? 25.078 -15.75 -19.969 1 93.88 81 THR A N 1
ATOM 631 C CA . THR A 1 81 ? 25.594 -17.016 -20.484 1 93.88 81 THR A CA 1
ATOM 632 C C . THR A 1 81 ? 24.828 -18.188 -19.891 1 93.88 81 THR A C 1
ATOM 634 O O . THR A 1 81 ? 24.906 -19.312 -20.391 1 93.88 81 THR A O 1
ATOM 637 N N . LYS A 1 82 ? 24.125 -17.969 -18.844 1 95.38 82 LYS A N 1
ATOM 638 C CA . LYS A 1 82 ? 23.344 -19.016 -18.188 1 95.38 82 LYS A CA 1
ATOM 639 C C . LYS A 1 82 ? 21.953 -19.109 -18.797 1 95.38 82 LYS A C 1
ATOM 641 O O . LYS A 1 82 ? 21.391 -18.109 -19.266 1 95.38 82 LYS A O 1
ATOM 646 N N . ASP A 1 83 ? 21.469 -20.312 -18.75 1 96.31 83 ASP A N 1
ATOM 647 C CA . ASP A 1 83 ? 20.094 -20.516 -19.188 1 96.31 83 ASP A CA 1
ATOM 648 C C . ASP A 1 83 ? 19.125 -20.516 -18 1 96.31 83 ASP A C 1
ATOM 650 O O . ASP A 1 83 ? 19.5 -20.922 -16.891 1 96.31 83 ASP A O 1
ATOM 654 N N . ILE A 1 84 ? 17.969 -20 -18.219 1 97.19 84 ILE A N 1
ATOM 655 C CA . ILE A 1 84 ? 16.906 -20.125 -17.25 1 97.19 84 ILE A CA 1
ATOM 656 C C . ILE A 1 84 ? 16.109 -21.406 -17.516 1 97.19 84 ILE A C 1
ATOM 658 O O . ILE A 1 84 ? 15.633 -21.641 -18.625 1 97.19 84 ILE A O 1
ATOM 662 N N . SER A 1 85 ? 16.062 -22.312 -16.594 1 97.75 85 SER A N 1
ATOM 663 C CA . SER A 1 85 ? 15.32 -23.547 -16.734 1 97.75 85 SER A CA 1
ATOM 664 C C . SER A 1 85 ? 14.273 -23.703 -15.633 1 97.75 85 SER A C 1
ATOM 666 O O . SER A 1 85 ? 14.461 -23.203 -14.523 1 97.75 85 SER A O 1
ATOM 668 N N . TRP A 1 86 ? 13.219 -24.312 -16 1 97.56 86 TRP A N 1
ATOM 669 C CA . TRP A 1 86 ? 12.148 -24.469 -15.016 1 97.56 86 TRP A CA 1
ATOM 670 C C . TRP A 1 86 ? 11.367 -25.75 -15.25 1 97.56 86 TRP A C 1
ATOM 672 O O . TRP A 1 86 ? 11.43 -26.344 -16.344 1 97.56 86 TRP A O 1
ATOM 682 N N . ASN A 1 87 ? 10.781 -26.281 -14.234 1 97.94 87 ASN A N 1
ATOM 683 C CA . ASN A 1 87 ? 9.867 -27.422 -14.219 1 97.94 87 ASN A CA 1
ATOM 684 C C . ASN A 1 87 ? 8.609 -27.125 -13.406 1 97.94 87 ASN A C 1
ATOM 686 O O . ASN A 1 87 ? 8.703 -26.703 -12.25 1 97.94 87 ASN A O 1
ATOM 690 N N . LEU A 1 88 ? 7.492 -27.234 -14.031 1 98.19 88 LEU A N 1
ATOM 691 C CA . LEU A 1 88 ? 6.219 -26.969 -13.375 1 98.19 88 LEU A CA 1
ATOM 692 C C . LEU A 1 88 ? 5.297 -28.172 -13.461 1 98.19 88 LEU A C 1
ATOM 694 O O . LEU A 1 88 ? 5.117 -28.75 -14.547 1 98.19 88 LEU A O 1
ATOM 698 N N . SER A 1 89 ? 4.793 -28.656 -12.398 1 98 89 SER A N 1
ATOM 699 C CA . SER A 1 89 ? 3.805 -29.734 -12.375 1 98 89 SER A CA 1
ATOM 700 C C . SER A 1 89 ? 2.475 -29.25 -11.805 1 98 89 SER A C 1
ATOM 702 O O . SER A 1 89 ? 2.449 -28.406 -10.906 1 98 89 SER A O 1
ATOM 704 N N . TRP A 1 90 ? 1.402 -29.703 -12.336 1 97.38 90 TRP A N 1
ATOM 705 C CA . TRP A 1 90 ? 0.078 -29.328 -11.852 1 97.38 90 TRP A CA 1
ATOM 706 C C . TRP A 1 90 ? -0.917 -30.469 -12.039 1 97.38 90 TRP A C 1
ATOM 708 O O . TRP A 1 90 ? -0.663 -31.406 -12.805 1 97.38 90 TRP A O 1
ATOM 718 N N . ASN A 1 91 ? -1.916 -30.406 -11.266 1 95.56 91 ASN A N 1
ATOM 719 C CA . ASN A 1 91 ? -3 -31.375 -11.391 1 95.56 91 ASN A CA 1
ATOM 720 C C . ASN A 1 91 ? -3.967 -31 -12.508 1 95.56 91 ASN A C 1
ATOM 722 O O . ASN A 1 91 ? -4.277 -29.812 -12.688 1 95.56 91 ASN A O 1
ATOM 726 N N . LEU A 1 92 ? -4.355 -32.031 -13.266 1 94.75 92 LEU A N 1
ATOM 727 C CA . LEU A 1 92 ? -5.375 -31.812 -14.289 1 94.75 92 LEU A CA 1
ATOM 728 C C . LEU A 1 92 ? -6.773 -31.875 -13.68 1 94.75 92 LEU A C 1
ATOM 730 O O . LEU A 1 92 ? -7 -32.594 -12.703 1 94.75 92 LEU A O 1
ATOM 734 N N . PRO A 1 93 ? -7.625 -31.031 -14.203 1 90.25 93 PRO A N 1
ATOM 735 C CA . PRO A 1 93 ? -8.992 -31.094 -13.672 1 90.25 93 PRO A CA 1
ATOM 736 C C . PRO A 1 93 ? -9.625 -32.469 -13.805 1 90.25 93 PRO A C 1
ATOM 738 O O . PRO A 1 93 ? -10.391 -32.906 -12.938 1 90.25 93 PRO A O 1
ATOM 741 N N . LYS A 1 94 ? -9.336 -33.125 -14.953 1 90.62 94 LYS A N 1
ATOM 742 C CA . LYS A 1 94 ? -9.781 -34.469 -15.227 1 90.62 94 LYS A CA 1
ATOM 743 C C . LYS A 1 94 ? -8.625 -35.344 -15.734 1 90.62 94 LYS A C 1
ATOM 745 O O . LYS A 1 94 ? -7.668 -34.812 -16.312 1 90.62 94 LYS A O 1
ATOM 750 N N . GLU A 1 95 ? -8.852 -36.562 -15.414 1 92.81 95 GLU A N 1
ATOM 751 C CA . GLU A 1 95 ? -7.848 -37.5 -15.914 1 92.81 95 GLU A CA 1
ATOM 752 C C . GLU A 1 95 ? -7.711 -37.406 -17.422 1 92.81 95 GLU A C 1
ATOM 754 O O . GLU A 1 95 ? -8.711 -37.375 -18.141 1 92.81 95 GLU A O 1
ATOM 759 N N . LEU A 1 96 ? -6.551 -37.25 -17.875 1 91.5 96 LEU A N 1
ATOM 760 C CA . LEU A 1 96 ? -6.27 -37.188 -19.297 1 91.5 96 LEU A CA 1
ATOM 761 C C . LEU A 1 96 ? -5.879 -38.562 -19.828 1 91.5 96 LEU A C 1
ATOM 763 O O . LEU A 1 96 ? -4.984 -39.219 -19.281 1 91.5 96 LEU A O 1
ATOM 767 N N . LYS A 1 97 ? -6.605 -39 -20.828 1 90.19 97 LYS A N 1
ATOM 768 C CA . LYS A 1 97 ? -6.332 -40.281 -21.453 1 90.19 97 LYS A CA 1
ATOM 769 C C . LYS A 1 97 ? -5.789 -40.094 -22.875 1 90.19 97 LYS A C 1
ATOM 771 O O . LYS A 1 97 ? -6.418 -39.438 -23.703 1 90.19 97 LYS A O 1
ATOM 776 N N . ILE A 1 98 ? -4.688 -40.594 -23.094 1 86.88 98 ILE A N 1
ATOM 777 C CA . ILE A 1 98 ? -4.086 -40.562 -24.422 1 86.88 98 ILE A CA 1
ATOM 778 C C . ILE A 1 98 ? -4.32 -41.875 -25.141 1 86.88 98 ILE A C 1
ATOM 780 O O . ILE A 1 98 ? -3.947 -42.938 -24.625 1 86.88 98 ILE A O 1
ATOM 784 N N . GLN A 1 99 ? -4.898 -41.75 -26.281 1 81.88 99 GLN A N 1
ATOM 785 C CA . GLN A 1 99 ? -5.25 -42.938 -27.031 1 81.88 99 GLN A CA 1
ATOM 786 C C . GLN A 1 99 ? -4.066 -43.406 -27.875 1 81.88 99 GLN A C 1
ATOM 788 O O . GLN A 1 99 ? -3.215 -42.625 -28.281 1 81.88 99 GLN A O 1
ATOM 793 N N . ASP A 1 100 ? -4.004 -44.812 -28.031 1 75.94 100 ASP A N 1
ATOM 794 C CA . ASP A 1 100 ? -3.002 -45.406 -28.922 1 75.94 100 ASP A CA 1
ATOM 795 C C . ASP A 1 100 ? -3.473 -45.406 -30.375 1 75.94 100 ASP A C 1
ATOM 797 O O . ASP A 1 100 ? -4.312 -46.219 -30.75 1 75.94 100 ASP A O 1
ATOM 801 N N . VAL A 1 101 ? -2.977 -44.531 -31.125 1 68.38 101 VAL A N 1
ATOM 802 C CA . VAL A 1 101 ? -3.434 -44.375 -32.5 1 68.38 101 VAL A CA 1
ATOM 803 C C . VAL A 1 101 ? -2.92 -45.531 -33.344 1 68.38 101 VAL A C 1
ATOM 805 O O . VAL A 1 101 ? -3.486 -45.844 -34.406 1 68.38 101 VAL A O 1
ATOM 808 N N . GLU A 1 102 ? -1.748 -46.125 -33.062 1 67.31 102 GLU A N 1
ATOM 809 C CA . GLU A 1 102 ? -1.155 -47.188 -33.875 1 67.31 102 GLU A CA 1
ATOM 810 C C . GLU A 1 102 ? -1.933 -48.5 -33.719 1 67.31 102 GLU A C 1
ATOM 812 O O . GLU A 1 102 ? -1.907 -49.344 -34.625 1 67.31 102 GLU A O 1
ATOM 817 N N . LYS A 1 103 ? -2.516 -48.812 -32.656 1 68.88 103 LYS A N 1
ATOM 818 C CA . LYS A 1 103 ? -3.232 -50.062 -32.5 1 68.88 103 LYS A CA 1
ATOM 819 C C . LYS A 1 103 ? -4.715 -49.906 -32.812 1 68.88 103 LYS A C 1
ATOM 821 O O . LYS A 1 103 ? -5.086 -49.719 -33.969 1 68.88 103 LYS A O 1
ATOM 826 N N . SER A 1 104 ? -5.539 -49.781 -31.859 1 60 104 SER A N 1
ATOM 827 C CA . SER A 1 104 ? -6.965 -49.531 -32.031 1 60 104 SER A CA 1
ATOM 828 C C . SER A 1 104 ? -7.414 -48.281 -31.297 1 60 104 SER A C 1
ATOM 830 O O . SER A 1 104 ? -6.812 -47.906 -30.281 1 60 104 SER A O 1
ATOM 832 N N . SER A 1 105 ? -8.234 -47.406 -32.031 1 60.66 105 SER A N 1
ATOM 833 C CA . SER A 1 105 ? -8.758 -46.125 -31.531 1 60.66 105 SER A CA 1
ATOM 834 C C . SER A 1 105 ? -9.242 -46.281 -30.094 1 60.66 105 SER A C 1
ATOM 836 O O . SER A 1 105 ? -9.391 -45.281 -29.375 1 60.66 105 SER A O 1
ATOM 838 N N . SER A 1 106 ? -9.398 -47.469 -29.625 1 64.19 106 SER A N 1
ATOM 839 C CA . SER A 1 106 ? -10.031 -47.625 -28.312 1 64.19 106 SER A CA 1
ATOM 840 C C . SER A 1 106 ? -8.992 -47.875 -27.219 1 64.19 106 SER A C 1
ATOM 842 O O . SER A 1 106 ? -9.305 -47.812 -26.031 1 64.19 106 SER A O 1
ATOM 844 N N . SER A 1 107 ? -7.73 -48 -27.609 1 77.69 107 SER A N 1
ATOM 845 C CA . SER A 1 107 ? -6.75 -48.406 -26.609 1 77.69 107 SER A CA 1
ATOM 846 C C . SER A 1 107 ? -6.09 -47.156 -25.984 1 77.69 107 SER A C 1
ATOM 848 O O . SER A 1 107 ? -5.691 -46.25 -26.703 1 77.69 107 SER A O 1
ATOM 850 N N . VAL A 1 108 ? -6.223 -47.094 -24.672 1 81.81 108 VAL A N 1
ATOM 851 C CA . VAL A 1 108 ? -5.602 -46 -23.906 1 81.81 108 VAL A CA 1
ATOM 852 C C . VAL A 1 108 ? -4.109 -46.281 -23.734 1 81.81 108 VAL A C 1
ATOM 854 O O . VAL A 1 108 ? -3.729 -47.344 -23.234 1 81.81 108 VAL A O 1
ATOM 857 N N . LEU A 1 109 ? -3.33 -45.469 -24.297 1 81.44 109 LEU A N 1
ATOM 858 C CA . LEU A 1 109 ? -1.88 -45.594 -24.203 1 81.44 109 LEU A CA 1
ATOM 859 C C . LEU A 1 109 ? -1.389 -45.125 -22.828 1 81.44 109 LEU A C 1
ATOM 861 O O . LEU A 1 109 ? -0.642 -45.844 -22.156 1 81.44 109 LEU A O 1
ATOM 865 N N . PHE A 1 110 ? -1.768 -43.906 -22.406 1 85.31 110 PHE A N 1
ATOM 866 C CA . PHE A 1 110 ? -1.375 -43.312 -21.141 1 85.31 110 PHE A CA 1
ATOM 867 C C . PHE A 1 110 ? -2.57 -42.656 -20.453 1 85.31 110 PHE A C 1
ATOM 869 O O . PHE A 1 110 ? -3.508 -42.188 -21.109 1 85.31 110 PHE A O 1
ATOM 876 N N . LYS A 1 111 ? -2.576 -42.719 -19.172 1 89.5 111 LYS A N 1
ATOM 877 C CA . LYS A 1 111 ? -3.549 -41.969 -18.391 1 89.5 111 LYS A CA 1
ATOM 878 C C . LYS A 1 111 ? -2.91 -41.406 -17.125 1 89.5 111 LYS A C 1
ATOM 880 O O . LYS A 1 111 ? -2.057 -42.031 -16.5 1 89.5 111 LYS A O 1
ATOM 885 N N . ALA A 1 112 ? -3.18 -40.188 -16.844 1 91.88 112 ALA A N 1
ATOM 886 C CA . ALA A 1 112 ? -2.668 -39.531 -15.641 1 91.88 112 ALA A CA 1
ATOM 887 C C . ALA A 1 112 ? -3.547 -38.375 -15.242 1 91.88 112 ALA A C 1
ATOM 889 O O . ALA A 1 112 ? -4.34 -37.875 -16.047 1 91.88 112 ALA A O 1
ATOM 890 N N . SER A 1 113 ? -3.412 -37.938 -13.992 1 94.75 113 SER A N 1
ATOM 891 C CA . SER A 1 113 ? -4.195 -36.844 -13.461 1 94.75 113 SER A CA 1
ATOM 892 C C . SER A 1 113 ? -3.316 -35.625 -13.18 1 94.75 113 SER A C 1
ATOM 894 O O . SER A 1 113 ? -3.764 -34.656 -12.562 1 94.75 113 SER A O 1
ATOM 896 N N . SER A 1 114 ? -2.111 -35.75 -13.555 1 96.06 114 SER A N 1
ATOM 897 C CA . SER A 1 114 ? -1.177 -34.656 -13.406 1 96.06 114 SER A CA 1
ATOM 898 C C . SER A 1 114 ? -0.245 -34.562 -14.602 1 96.06 114 SER A C 1
ATOM 900 O O . SER A 1 114 ? -0.085 -35.5 -15.359 1 96.06 114 SER A O 1
ATOM 902 N N . LEU A 1 115 ? 0.277 -33.438 -14.883 1 96.75 115 LEU A N 1
ATOM 903 C CA . LEU A 1 115 ? 1.177 -33.125 -15.992 1 96.75 115 LEU A CA 1
ATOM 904 C C . LEU A 1 115 ? 2.355 -32.281 -15.531 1 96.75 115 LEU A C 1
ATOM 906 O O . LEU A 1 115 ? 2.238 -31.531 -14.562 1 96.75 115 LEU A O 1
ATOM 910 N N . GLU A 1 116 ? 3.439 -32.5 -16.125 1 97.44 116 GLU A N 1
ATOM 911 C CA . GLU A 1 116 ? 4.652 -31.734 -15.844 1 97.44 116 GLU A CA 1
ATOM 912 C C . GLU A 1 116 ? 5.242 -31.156 -17.125 1 97.44 116 GLU A C 1
ATOM 914 O O . GLU A 1 116 ? 5.238 -31.812 -18.172 1 97.44 116 GLU A O 1
ATOM 919 N N . VAL A 1 117 ? 5.633 -29.953 -17.094 1 97.56 117 VAL A N 1
ATOM 920 C CA . VAL A 1 117 ? 6.309 -29.312 -18.234 1 97.56 117 VAL A CA 1
ATOM 921 C C . VAL A 1 117 ? 7.672 -28.797 -17.781 1 97.56 117 VAL A C 1
ATOM 923 O O . VAL A 1 117 ? 7.812 -28.266 -16.672 1 97.56 117 VAL A O 1
ATOM 926 N N . SER A 1 118 ? 8.664 -29.031 -18.531 1 96.81 118 SER A N 1
ATOM 927 C CA . SER A 1 118 ? 10.016 -28.531 -18.312 1 96.81 118 SER A CA 1
ATOM 928 C C . SER A 1 118 ? 10.555 -27.812 -19.547 1 96.81 118 SER A C 1
ATOM 930 O O . SER A 1 118 ? 10.32 -28.25 -20.672 1 96.81 118 SER A O 1
ATOM 932 N N . SER A 1 119 ? 11.195 -26.719 -19.312 1 96.25 119 SER A N 1
ATOM 933 C CA . SER A 1 119 ? 11.758 -25.953 -20.422 1 96.25 119 SER A CA 1
ATOM 934 C C . SER A 1 119 ? 12.984 -25.156 -19.984 1 96.25 119 SER A C 1
ATOM 936 O O . SER A 1 119 ? 13.203 -24.953 -18.781 1 96.25 119 SER A O 1
ATOM 938 N N . SER A 1 120 ? 13.805 -24.891 -20.922 1 95 120 SER A N 1
ATOM 939 C CA . SER A 1 120 ? 14.953 -24.016 -20.734 1 95 120 SER A CA 1
ATOM 940 C C . SER A 1 120 ? 15.039 -22.953 -21.828 1 95 120 SER A C 1
ATOM 942 O O . SER A 1 120 ? 14.789 -23.25 -23 1 95 120 SER A O 1
ATOM 944 N N . ILE A 1 121 ? 15.289 -21.766 -21.422 1 94.5 121 ILE A N 1
ATOM 945 C CA . ILE A 1 121 ? 15.445 -20.672 -22.391 1 94.5 121 ILE A CA 1
ATOM 946 C C . ILE A 1 121 ? 16.797 -20 -22.188 1 94.5 121 ILE A C 1
ATOM 948 O O . ILE A 1 121 ? 17.328 -19.984 -21.078 1 94.5 121 ILE A O 1
ATOM 952 N N . GLY A 1 122 ? 17.297 -19.469 -23.203 1 93.56 122 GLY A N 1
ATOM 953 C CA . GLY A 1 122 ? 18.578 -18.766 -23.203 1 93.56 122 GLY A CA 1
ATOM 954 C C . GLY A 1 122 ? 18.828 -17.984 -24.469 1 93.56 122 GLY A C 1
ATOM 955 O O . GLY A 1 122 ? 17.969 -17.938 -25.359 1 93.56 122 GLY A O 1
ATOM 956 N N . LEU A 1 123 ? 19.906 -17.297 -24.391 1 92.69 123 LEU A N 1
ATOM 957 C CA . LEU A 1 123 ? 20.266 -16.484 -25.562 1 92.69 123 LEU A CA 1
ATOM 958 C C . LEU A 1 123 ? 21.078 -17.312 -26.562 1 92.69 123 LEU A C 1
ATOM 960 O O . LEU A 1 123 ? 22 -18.031 -26.172 1 92.69 123 LEU A O 1
ATOM 964 N N . GLU A 1 124 ? 20.625 -17.344 -27.828 1 87 124 GLU A N 1
ATOM 965 C CA . GLU A 1 124 ? 21.344 -17.891 -28.969 1 87 124 GLU A CA 1
ATOM 966 C C . GLU A 1 124 ? 21.547 -16.828 -30.047 1 87 124 GLU A C 1
ATOM 968 O O . GLU A 1 124 ? 20.594 -16.344 -30.656 1 87 124 GLU A O 1
ATOM 973 N N . ASP A 1 125 ? 22.766 -16.484 -30.375 1 83.75 125 ASP A N 1
ATOM 974 C CA . ASP A 1 125 ? 23.078 -15.406 -31.312 1 83.75 125 ASP A CA 1
ATOM 975 C C . ASP A 1 125 ? 22.359 -14.109 -30.938 1 83.75 125 ASP A C 1
ATOM 977 O O . ASP A 1 125 ? 21.688 -13.5 -31.766 1 83.75 125 ASP A O 1
ATOM 981 N N . LYS A 1 126 ? 22.297 -13.742 -29.688 1 82.88 126 LYS A N 1
ATOM 982 C CA . LYS A 1 126 ? 21.781 -12.492 -29.125 1 82.88 126 LYS A CA 1
ATOM 983 C C . LYS A 1 126 ? 20.266 -12.461 -29.141 1 82.88 126 LYS A C 1
ATOM 985 O O . LYS A 1 126 ? 19.656 -11.43 -28.859 1 82.88 126 LYS A O 1
ATOM 990 N N . LEU A 1 127 ? 19.75 -13.656 -29.469 1 88.12 127 LEU A N 1
ATOM 991 C CA . LEU A 1 127 ? 18.297 -13.742 -29.453 1 88.12 127 LEU A CA 1
ATOM 992 C C . LEU A 1 127 ? 17.812 -14.758 -28.422 1 88.12 127 LEU A C 1
ATOM 994 O O . LEU A 1 127 ? 18.469 -15.781 -28.203 1 88.12 127 LEU A O 1
ATOM 998 N N . LEU A 1 128 ? 16.719 -14.43 -27.875 1 91.06 128 LEU A N 1
ATOM 999 C CA . LEU A 1 128 ? 16.125 -15.344 -26.906 1 91.06 128 LEU A CA 1
ATOM 1000 C C . LEU A 1 128 ? 15.516 -16.562 -27.609 1 91.06 128 LEU A C 1
ATOM 1002 O O . LEU A 1 128 ? 14.797 -16.422 -28.594 1 91.06 128 LEU A O 1
ATOM 1006 N N . ALA A 1 129 ? 15.867 -17.781 -27.125 1 89.62 129 ALA A N 1
ATOM 1007 C CA . ALA A 1 129 ? 15.383 -19 -27.766 1 89.62 129 ALA A CA 1
ATOM 1008 C C . ALA A 1 129 ? 15.086 -20.078 -26.734 1 89.62 129 ALA A C 1
ATOM 1010 O O . ALA A 1 129 ? 15.664 -20.078 -25.641 1 89.62 129 ALA A O 1
ATOM 1011 N N . VAL A 1 130 ? 14.195 -20.969 -27.141 1 92.12 130 VAL A N 1
ATOM 1012 C CA . VAL A 1 130 ? 13.938 -22.156 -26.344 1 92.12 130 VAL A CA 1
ATOM 1013 C C . VAL A 1 130 ? 14.984 -23.219 -26.641 1 92.12 130 VAL A C 1
ATOM 1015 O O . VAL A 1 130 ? 15.156 -23.609 -27.797 1 92.12 130 VAL A O 1
ATOM 1018 N N . LYS A 1 131 ? 15.602 -23.641 -25.625 1 89.06 131 LYS A N 1
ATOM 1019 C CA . LYS A 1 131 ? 16.672 -24.625 -25.828 1 89.06 131 LYS A CA 1
ATOM 1020 C C . LYS A 1 131 ? 16.172 -26.047 -25.609 1 89.06 131 LYS A C 1
ATOM 1022 O O . LYS A 1 131 ? 16.609 -26.969 -26.312 1 89.06 131 LYS A O 1
ATOM 1027 N N . THR A 1 132 ? 15.414 -26.203 -24.672 1 91.69 132 THR A N 1
ATOM 1028 C CA . THR A 1 132 ? 14.82 -27.5 -24.391 1 91.69 132 THR A CA 1
ATOM 1029 C C . THR A 1 132 ? 13.352 -27.359 -24 1 91.69 132 THR A C 1
ATOM 1031 O O . THR A 1 132 ? 12.945 -26.312 -23.484 1 91.69 132 THR A O 1
ATOM 1034 N N . LEU A 1 133 ? 12.594 -28.344 -24.328 1 94.69 133 LEU A N 1
ATOM 1035 C CA . LEU A 1 133 ? 11.188 -28.438 -23.938 1 94.69 133 LEU A CA 1
ATOM 1036 C C . LEU A 1 133 ? 10.773 -29.891 -23.75 1 94.69 133 LEU A C 1
ATOM 1038 O O . LEU A 1 133 ? 11.148 -30.766 -24.531 1 94.69 133 LEU A O 1
ATOM 1042 N N . GLY A 1 134 ? 10.086 -30.094 -22.656 1 95.12 134 GLY A N 1
ATOM 1043 C CA . GLY A 1 134 ? 9.594 -31.438 -22.422 1 95.12 134 GLY A CA 1
ATOM 1044 C C . GLY A 1 134 ? 8.344 -31.469 -21.562 1 95.12 134 GLY A C 1
ATOM 1045 O O . GLY A 1 134 ? 8.078 -30.547 -20.797 1 95.12 134 GLY A O 1
ATOM 1046 N N . TYR A 1 135 ? 7.578 -32.469 -21.75 1 96.12 135 TYR A N 1
ATOM 1047 C CA . TYR A 1 135 ? 6.402 -32.75 -20.938 1 96.12 135 TYR A CA 1
ATOM 1048 C C . TYR A 1 135 ? 6.523 -34.125 -20.25 1 96.12 135 TYR A C 1
ATOM 1050 O O . TYR A 1 135 ? 7.012 -35.094 -20.859 1 96.12 135 TYR A O 1
ATOM 1058 N N . GLY A 1 136 ? 6.262 -34.094 -19.016 1 95.12 136 GLY A N 1
ATOM 1059 C CA . GLY A 1 136 ? 6.141 -35.344 -18.281 1 95.12 136 GLY A CA 1
ATOM 1060 C C . GLY A 1 136 ? 4.703 -35.781 -18.031 1 95.12 136 GLY A C 1
ATOM 1061 O O . GLY A 1 136 ? 3.879 -34.938 -17.609 1 95.12 136 GLY A O 1
ATOM 1062 N N . PHE A 1 137 ? 4.398 -36.969 -18.297 1 92.94 137 PHE A N 1
ATOM 1063 C CA . PHE A 1 137 ? 3.045 -37.5 -18.172 1 92.94 137 PHE A CA 1
ATOM 1064 C C . PHE A 1 137 ? 3.076 -38.969 -17.812 1 92.94 137 PHE A C 1
ATOM 1066 O O . PHE A 1 137 ? 3.66 -39.781 -18.531 1 92.94 137 PHE A O 1
ATOM 1073 N N . SER A 1 138 ? 2.371 -39.156 -16.625 1 88 138 SER A N 1
ATOM 1074 C CA . SER A 1 138 ? 2.428 -40.531 -16.078 1 88 138 SER A CA 1
ATOM 1075 C C . SER A 1 138 ? 3.867 -40.969 -15.828 1 88 138 SER A C 1
ATOM 1077 O O . SER A 1 138 ? 4.629 -40.25 -15.172 1 88 138 SER A O 1
ATOM 1079 N N . ASP A 1 139 ? 4.477 -41.875 -16.422 1 86.81 139 ASP A N 1
ATOM 1080 C CA . ASP A 1 139 ? 5.852 -42.344 -16.25 1 86.81 139 ASP A CA 1
ATOM 1081 C C . ASP A 1 139 ? 6.668 -42.125 -17.516 1 86.81 139 ASP A C 1
ATOM 1083 O O . ASP A 1 139 ? 7.68 -42.812 -17.734 1 86.81 139 ASP A O 1
ATOM 1087 N N . HIS A 1 140 ? 6.105 -41.188 -18.297 1 91 140 HIS A N 1
ATOM 1088 C CA . HIS A 1 140 ? 6.793 -40.906 -19.547 1 91 140 HIS A CA 1
ATOM 1089 C C . HIS A 1 140 ? 7.23 -39.469 -19.641 1 91 140 HIS A C 1
ATOM 1091 O O . HIS A 1 140 ? 6.641 -38.594 -19 1 91 140 HIS A O 1
ATOM 1097 N N . GLN A 1 141 ? 8.266 -39.312 -20.359 1 93.31 141 GLN A N 1
ATOM 1098 C CA . GLN A 1 141 ? 8.766 -37.969 -20.703 1 93.31 141 GLN A CA 1
ATOM 1099 C C . GLN A 1 141 ? 8.859 -37.781 -22.219 1 93.31 141 GLN A C 1
ATOM 1101 O O . GLN A 1 141 ? 9.414 -38.656 -22.906 1 93.31 141 GLN A O 1
ATOM 1106 N N . PHE A 1 142 ? 8.234 -36.812 -22.734 1 92.12 142 PHE A N 1
ATOM 1107 C CA . PHE A 1 142 ? 8.297 -36.438 -24.156 1 92.12 142 PHE A CA 1
ATOM 1108 C C . PHE A 1 142 ? 9.039 -35.125 -24.344 1 92.12 142 PHE A C 1
ATOM 1110 O O . PHE A 1 142 ? 8.617 -34.094 -23.812 1 92.12 142 PHE A O 1
ATOM 1117 N N . SER A 1 143 ? 10.102 -35.156 -25 1 92.75 143 SER A N 1
ATOM 1118 C CA . SER A 1 143 ? 10.898 -33.938 -25.078 1 92.75 143 SER A CA 1
ATOM 1119 C C . SER A 1 143 ? 11.422 -33.719 -26.5 1 92.75 143 SER A C 1
ATOM 1121 O O . SER A 1 143 ? 11.43 -34.656 -27.312 1 92.75 143 SER A O 1
ATOM 1123 N N . ILE A 1 144 ? 11.625 -32.438 -26.766 1 88.94 144 ILE A N 1
ATOM 1124 C CA . ILE A 1 144 ? 12.328 -32.062 -27.984 1 88.94 144 ILE A CA 1
ATOM 1125 C C . ILE A 1 144 ? 13.703 -31.5 -27.641 1 88.94 144 ILE A C 1
ATOM 1127 O O . ILE A 1 144 ? 13.836 -30.703 -26.703 1 88.94 144 ILE A O 1
ATOM 1131 N N . GLN A 1 145 ? 14.68 -32.031 -28.156 1 79.75 145 GLN A N 1
ATOM 1132 C CA . GLN A 1 145 ? 16.047 -31.594 -27.891 1 79.75 145 GLN A CA 1
ATOM 1133 C C . GLN A 1 145 ? 16.875 -31.531 -29.156 1 79.75 145 GLN A C 1
ATOM 1135 O O . GLN A 1 145 ? 16.578 -32.219 -30.141 1 79.75 145 GLN A O 1
ATOM 1140 N N . ARG A 1 146 ? 17.844 -30.688 -29 1 79.81 146 ARG A N 1
ATOM 1141 C CA . ARG A 1 146 ? 18.75 -30.562 -30.141 1 79.81 146 ARG A CA 1
ATOM 1142 C C . ARG A 1 146 ? 19.641 -31.797 -30.281 1 79.81 146 ARG A C 1
ATOM 1144 O O . ARG A 1 146 ? 20.109 -32.344 -29.281 1 79.81 146 ARG A O 1
ATOM 1151 N N . LYS A 1 147 ? 19.812 -32.125 -31.516 1 75.5 147 LYS A N 1
ATOM 1152 C CA . LYS A 1 147 ? 20.75 -33.188 -31.797 1 75.5 147 LYS A CA 1
ATOM 1153 C C . LYS A 1 147 ? 22.188 -32.75 -31.609 1 75.5 147 LYS A C 1
ATOM 1155 O O . LYS A 1 147 ? 22.531 -31.609 -31.953 1 75.5 147 LYS A O 1
ATOM 1160 N N . PRO A 1 148 ? 23.016 -33.469 -30.812 1 68.31 148 PRO A N 1
ATOM 1161 C CA . PRO A 1 148 ? 24.391 -33.094 -30.531 1 68.31 148 PRO A CA 1
ATOM 1162 C C . PRO A 1 148 ? 25.141 -32.625 -31.781 1 68.31 148 PRO A C 1
ATOM 1164 O O . PRO A 1 148 ? 25.891 -31.641 -31.719 1 68.31 148 PRO A O 1
ATOM 1167 N N . ASP A 1 149 ? 25.172 -33.312 -32.844 1 66.94 149 ASP A N 1
ATOM 1168 C CA . ASP A 1 149 ? 26.062 -33.031 -33.969 1 66.94 149 ASP A CA 1
ATOM 1169 C C . ASP A 1 149 ? 25.297 -32.312 -35.125 1 66.94 149 ASP A C 1
ATOM 1171 O O . ASP A 1 149 ? 25.734 -32.344 -36.25 1 66.94 149 ASP A O 1
ATOM 1175 N N . SER A 1 150 ? 24.062 -31.719 -34.781 1 67.5 150 SER A N 1
ATOM 1176 C CA . SER A 1 150 ? 23.312 -31.047 -35.812 1 67.5 150 SER A CA 1
ATOM 1177 C C . SER A 1 150 ? 22.453 -29.922 -35.25 1 67.5 150 SER A C 1
ATOM 1179 O O . SER A 1 150 ? 22.344 -29.781 -34.031 1 67.5 150 SER A O 1
ATOM 1181 N N . LYS A 1 151 ? 22.125 -29.016 -36.094 1 68.69 151 LYS A N 1
ATOM 1182 C CA . LYS A 1 151 ? 21.188 -27.953 -35.75 1 68.69 151 LYS A CA 1
ATOM 1183 C C . LYS A 1 151 ? 19.766 -28.469 -35.688 1 68.69 151 LYS A C 1
ATOM 1185 O O . LYS A 1 151 ? 18.844 -27.719 -35.344 1 68.69 151 LYS A O 1
ATOM 1190 N N . ASP A 1 152 ? 19.734 -29.797 -35.844 1 75.5 152 ASP A N 1
ATOM 1191 C CA . ASP A 1 152 ? 18.391 -30.359 -35.938 1 75.5 152 ASP A CA 1
ATOM 1192 C C . ASP A 1 152 ? 17.891 -30.766 -34.531 1 75.5 152 ASP A C 1
ATOM 1194 O O . ASP A 1 152 ? 18.688 -31.016 -33.625 1 75.5 152 ASP A O 1
ATOM 1198 N N . PHE A 1 153 ? 16.547 -30.766 -34.438 1 84.06 153 PHE A N 1
ATOM 1199 C CA . PHE A 1 153 ? 15.906 -31.188 -33.188 1 84.06 153 PHE A CA 1
ATOM 1200 C C . PHE A 1 153 ? 15.219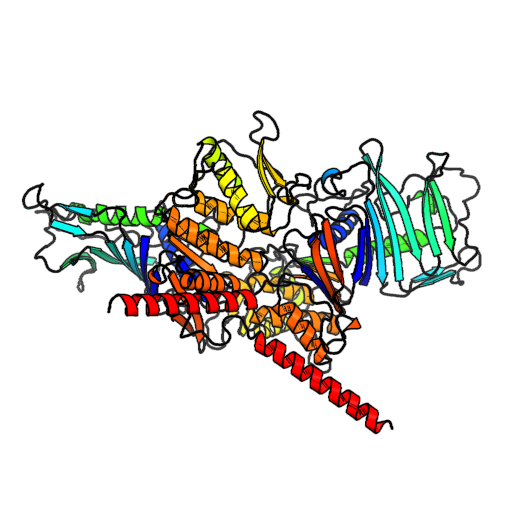 -32.531 -33.375 1 84.06 153 PHE A C 1
ATOM 1202 O O . PHE A 1 153 ? 14.82 -32.906 -34.5 1 84.06 153 PHE A O 1
ATOM 1209 N N . ASP A 1 154 ? 15.219 -33.281 -32.375 1 82.25 154 ASP A N 1
ATOM 1210 C CA . ASP A 1 154 ? 14.531 -34.562 -32.406 1 82.25 154 ASP A CA 1
ATOM 1211 C C . ASP A 1 154 ? 13.539 -34.656 -31.234 1 82.25 154 ASP A C 1
ATOM 1213 O O . ASP A 1 154 ? 13.75 -34.094 -30.172 1 82.25 154 ASP A O 1
ATOM 1217 N N . LEU A 1 155 ? 12.43 -35.375 -31.547 1 87.62 155 LEU A N 1
ATOM 1218 C CA . LEU A 1 155 ? 11.477 -35.719 -30.5 1 87.62 155 LEU A CA 1
ATOM 1219 C C . LEU A 1 155 ? 11.883 -37.031 -29.812 1 87.62 155 LEU A C 1
ATOM 1221 O O . LEU A 1 155 ? 12.156 -38.031 -30.469 1 87.62 155 LEU A O 1
ATOM 1225 N N . VAL A 1 156 ? 11.992 -36.938 -28.578 1 87.12 156 VAL A N 1
ATOM 1226 C CA . VAL A 1 156 ? 12.43 -38.094 -27.812 1 87.12 156 VAL A CA 1
ATOM 1227 C C . VAL A 1 156 ? 11.375 -38.469 -26.766 1 87.12 156 VAL A C 1
ATOM 1229 O O . VAL A 1 156 ? 10.773 -37.562 -26.156 1 87.12 156 VAL A O 1
ATOM 1232 N N . ALA A 1 157 ? 11.039 -39.719 -26.656 1 89.25 157 ALA A N 1
ATOM 1233 C CA . ALA A 1 157 ? 10.156 -40.25 -25.625 1 89.25 157 ALA A CA 1
ATOM 1234 C C . ALA A 1 157 ? 10.906 -41.188 -24.688 1 89.25 157 ALA A C 1
ATOM 1236 O O . ALA A 1 157 ? 11.617 -42.094 -25.141 1 89.25 157 ALA A O 1
ATOM 1237 N N . LYS A 1 158 ? 10.875 -40.875 -23.484 1 88.19 158 LYS A N 1
ATOM 1238 C CA . LYS A 1 158 ? 11.477 -41.75 -22.484 1 88.19 158 LYS A CA 1
ATOM 1239 C C . LYS A 1 158 ? 10.43 -42.219 -21.469 1 88.19 158 LYS A C 1
ATOM 1241 O O . LYS A 1 158 ? 9.555 -41.438 -21.078 1 88.19 158 LYS A O 1
ATOM 1246 N N . GLY A 1 159 ? 10.398 -43.438 -21.141 1 85.94 159 GLY A N 1
ATOM 1247 C CA . GLY A 1 159 ? 9.445 -43.969 -20.172 1 85.94 159 GLY A CA 1
ATOM 1248 C C . GLY A 1 159 ? 9.477 -45.469 -20.031 1 85.94 159 GLY A C 1
ATOM 1249 O O . GLY A 1 159 ? 10.398 -46.125 -20.516 1 85.94 159 GLY A O 1
ATOM 1250 N N . THR A 1 160 ? 8.539 -46 -19.281 1 76.88 160 THR A N 1
ATOM 1251 C CA . THR A 1 160 ? 8.477 -47.406 -18.953 1 76.88 160 THR A CA 1
ATOM 1252 C C . THR A 1 160 ? 8.023 -48.219 -20.172 1 76.88 160 THR A C 1
ATOM 1254 O O . THR A 1 160 ? 8.414 -49.375 -20.328 1 76.88 160 THR A O 1
ATOM 1257 N N . THR A 1 161 ? 7.145 -47.594 -20.953 1 68.75 161 THR A N 1
ATOM 1258 C CA . THR A 1 161 ? 6.648 -48.312 -22.109 1 68.75 161 THR A CA 1
ATOM 1259 C C . THR A 1 161 ? 7.555 -48.094 -23.312 1 68.75 161 THR A C 1
ATOM 1261 O O . THR A 1 161 ? 8.367 -47.156 -23.328 1 68.75 161 THR A O 1
ATOM 1264 N N . LYS A 1 162 ? 7.453 -49.031 -24.203 1 75.81 162 LYS A N 1
ATOM 1265 C CA . LYS A 1 162 ? 8.273 -49 -25.422 1 75.81 162 LYS A CA 1
ATOM 1266 C C . LYS A 1 162 ? 7.727 -48 -26.422 1 75.81 162 LYS A C 1
ATOM 1268 O O . LYS A 1 162 ? 7.91 -48.156 -27.625 1 75.81 162 LYS A O 1
ATOM 1273 N N . PHE A 1 163 ? 7.082 -46.938 -25.938 1 81.62 163 PHE A N 1
ATOM 1274 C CA . PHE A 1 163 ? 6.582 -45.938 -26.891 1 81.62 163 PHE A CA 1
ATOM 1275 C C . PHE A 1 163 ? 7.738 -45.219 -27.578 1 81.62 163 PHE A C 1
ATOM 1277 O O . PHE A 1 163 ? 8.703 -44.844 -26.922 1 81.62 163 PHE A O 1
ATOM 1284 N N . ARG A 1 164 ? 7.688 -45.188 -28.906 1 81.81 164 ARG A N 1
ATOM 1285 C CA . ARG A 1 164 ? 8.625 -44.406 -29.703 1 81.81 164 ARG A CA 1
ATOM 1286 C C . ARG A 1 164 ? 7.895 -43.562 -30.766 1 81.81 164 ARG A C 1
ATOM 1288 O O . ARG A 1 164 ? 6.871 -44 -31.297 1 81.81 164 ARG A O 1
ATOM 1295 N N . PHE A 1 165 ? 8.336 -42.344 -30.906 1 84.94 165 PHE A N 1
ATOM 1296 C CA . PHE A 1 165 ? 7.777 -41.531 -31.969 1 84.94 165 PHE A CA 1
ATOM 1297 C C . PHE A 1 165 ? 8.062 -42.156 -33.344 1 84.94 165 PHE A C 1
ATOM 1299 O O . PHE A 1 165 ? 9.188 -42.562 -33.625 1 84.94 165 PHE A O 1
ATOM 1306 N N . THR A 1 166 ? 7.078 -42.25 -34.094 1 80 166 THR A N 1
ATOM 1307 C CA . THR A 1 166 ? 7.227 -42.812 -35.438 1 80 166 THR A CA 1
ATOM 1308 C C . THR A 1 166 ? 7.117 -41.719 -36.5 1 80 166 THR A C 1
ATOM 1310 O O . THR A 1 166 ? 6.098 -41 -36.562 1 80 166 THR A O 1
ATOM 1313 N N . ARG A 1 167 ? 8.242 -41.531 -37.219 1 81 167 ARG A N 1
ATOM 1314 C CA . ARG A 1 167 ? 8.266 -40.5 -38.25 1 81 167 ARG A CA 1
ATOM 1315 C C . ARG A 1 167 ? 7.359 -40.875 -39.406 1 81 167 ARG A C 1
ATOM 1317 O O . ARG A 1 167 ? 7.254 -42.062 -39.781 1 81 167 ARG A O 1
ATOM 1324 N N . THR A 1 168 ? 6.66 -39.844 -39.906 1 75.5 168 THR A N 1
ATOM 1325 C CA . THR A 1 168 ? 5.879 -40.062 -41.125 1 75.5 168 THR A CA 1
ATOM 1326 C C . THR A 1 168 ? 6.789 -40.375 -42.281 1 75.5 168 THR A C 1
ATOM 1328 O O . THR A 1 168 ? 7.848 -39.75 -42.438 1 75.5 168 THR A O 1
ATOM 1331 N N . GLN A 1 169 ? 6.516 -41.469 -43.094 1 69.56 169 GLN A N 1
ATOM 1332 C CA . GLN A 1 169 ? 7.309 -41.906 -44.219 1 69.56 169 GLN A CA 1
ATOM 1333 C C . GLN A 1 169 ? 7.426 -40.781 -45.281 1 69.56 169 GLN A C 1
ATOM 1335 O O . GLN A 1 169 ? 6.457 -40.062 -45.531 1 69.56 169 GLN A O 1
ATOM 1340 N N . GLY A 1 170 ? 8.711 -40.469 -45.906 1 58.38 170 GLY A N 1
ATOM 1341 C CA . GLY A 1 170 ? 8.984 -39.625 -47.062 1 58.38 170 GLY A CA 1
ATOM 1342 C C . GLY A 1 170 ? 9.516 -38.25 -46.688 1 58.38 170 GLY A C 1
ATOM 1343 O O . GLY A 1 170 ? 9.914 -37.469 -47.562 1 58.38 170 GLY A O 1
ATOM 1344 N N . ARG A 1 171 ? 9.281 -37.75 -45.562 1 57.16 171 ARG A N 1
ATOM 1345 C CA . ARG A 1 171 ? 9.609 -36.344 -45.344 1 57.16 171 ARG A CA 1
ATOM 1346 C C . ARG A 1 171 ? 10.703 -36.188 -44.281 1 57.16 171 ARG A C 1
ATOM 1348 O O . ARG A 1 171 ? 10.414 -36.188 -43.094 1 57.16 171 ARG A O 1
ATOM 1355 N N . MET A 1 172 ? 11.961 -36.406 -44.75 1 58.53 172 MET A N 1
ATOM 1356 C CA . MET A 1 172 ? 13.086 -36.188 -43.812 1 58.53 172 MET A CA 1
ATOM 1357 C C . MET A 1 172 ? 13.266 -34.719 -43.5 1 58.53 172 MET A C 1
ATOM 1359 O O . MET A 1 172 ? 14.117 -34.062 -44.094 1 58.53 172 MET A O 1
ATOM 1363 N N . TRP A 1 173 ? 12.25 -34.125 -42.938 1 64.81 173 TRP A N 1
ATOM 1364 C CA . TRP A 1 173 ? 12.367 -32.688 -42.688 1 64.81 173 TRP A CA 1
ATOM 1365 C C . TRP A 1 173 ? 12.898 -32.438 -41.281 1 64.81 173 TRP A C 1
ATOM 1367 O O . TRP A 1 173 ? 12.695 -33.219 -40.375 1 64.81 173 TRP A O 1
ATOM 1377 N N . LYS A 1 174 ? 13.688 -31.5 -41.188 1 74.75 174 LYS A N 1
ATOM 1378 C CA . LYS A 1 174 ? 14.273 -31.016 -39.938 1 74.75 174 LYS A CA 1
ATOM 1379 C C . LYS A 1 174 ? 13.211 -30.391 -39.031 1 74.75 174 LYS A C 1
ATOM 1381 O O . LYS A 1 174 ? 12.336 -29.656 -39.5 1 74.75 174 LYS A O 1
ATOM 1386 N N . LEU A 1 175 ? 13.227 -30.922 -37.75 1 80.94 175 LEU A N 1
ATOM 1387 C CA . LEU A 1 175 ? 12.32 -30.297 -36.781 1 80.94 175 LEU A CA 1
ATOM 1388 C C . LEU A 1 175 ? 12.859 -28.938 -36.344 1 80.94 175 LEU A C 1
ATOM 1390 O O . LEU A 1 175 ? 14.016 -28.844 -35.906 1 80.94 175 LEU A O 1
ATOM 1394 N N . PRO A 1 176 ? 12.062 -27.891 -36.5 1 79.94 176 PRO A N 1
ATOM 1395 C CA . PRO A 1 176 ? 12.492 -26.578 -36.031 1 79.94 176 PRO A CA 1
ATOM 1396 C C . PRO A 1 176 ? 12.477 -26.469 -34.531 1 79.94 176 PRO A C 1
ATOM 1398 O O . PRO A 1 176 ? 11.977 -27.359 -33.844 1 79.94 176 PRO A O 1
ATOM 1401 N N . LYS A 1 177 ? 13.086 -25.391 -34.031 1 80.25 177 LYS A N 1
ATOM 1402 C CA . LYS A 1 177 ? 13.102 -25.094 -32.594 1 80.25 177 LYS A CA 1
ATOM 1403 C C . LYS A 1 177 ? 11.688 -24.828 -32.094 1 80.25 177 LYS A C 1
ATOM 1405 O O . LYS A 1 177 ? 10.82 -24.359 -32.844 1 80.25 177 LYS A O 1
ATOM 1410 N N . PRO A 1 178 ? 11.484 -25.344 -30.844 1 82.38 178 PRO A N 1
ATOM 1411 C CA . PRO A 1 178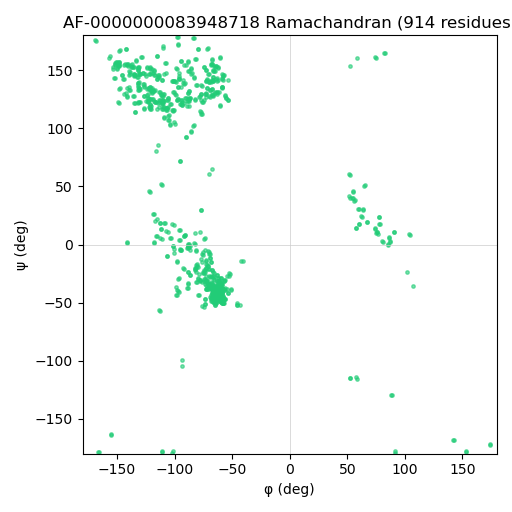 ? 10.18 -25 -30.266 1 82.38 178 PRO A CA 1
ATOM 1412 C C . PRO A 1 178 ? 9.906 -23.5 -30.25 1 82.38 178 PRO A C 1
ATOM 1414 O O . PRO A 1 178 ? 10.836 -22.703 -30.188 1 82.38 178 PRO A O 1
ATOM 1417 N N . THR A 1 179 ? 8.656 -23.297 -30.531 1 78.12 179 THR A N 1
ATOM 1418 C CA . THR A 1 179 ? 8.164 -21.922 -30.422 1 78.12 179 THR A CA 1
ATOM 1419 C C . THR A 1 179 ? 7.543 -21.688 -29.047 1 78.12 179 THR A C 1
ATOM 1421 O O . THR A 1 179 ? 7.035 -22.609 -28.406 1 78.12 179 THR A O 1
ATOM 1424 N N . LYS A 1 180 ? 7.789 -20.641 -28.375 1 88.31 180 LYS A N 1
ATOM 1425 C CA . LYS A 1 180 ? 7.391 -20.312 -27.016 1 88.31 180 LYS A CA 1
ATOM 1426 C C . LYS A 1 180 ? 7.91 -21.344 -26.016 1 88.31 180 LYS A C 1
ATOM 1428 O O . LYS A 1 180 ? 8.219 -22.469 -26.391 1 88.31 180 LYS A O 1
ATOM 1433 N N . ASN A 1 181 ? 8.047 -21.25 -24.875 1 90.5 181 ASN A N 1
ATOM 1434 C CA . ASN A 1 181 ? 8.703 -22.094 -23.875 1 90.5 181 ASN A CA 1
ATOM 1435 C C . ASN A 1 181 ? 7.797 -23.234 -23.422 1 90.5 181 ASN A C 1
ATOM 1437 O O . ASN A 1 181 ? 8.125 -23.953 -22.484 1 90.5 181 ASN A O 1
ATOM 1441 N N . TYR A 1 182 ? 6.574 -23.438 -24.188 1 93.38 182 TYR A N 1
ATOM 1442 C CA . TYR A 1 182 ? 5.711 -24.547 -23.797 1 93.38 182 TYR A CA 1
ATOM 1443 C C . TYR A 1 182 ? 5.125 -25.234 -25.031 1 93.38 182 TYR A C 1
ATOM 1445 O O . TYR A 1 182 ? 4.367 -26.203 -24.906 1 93.38 182 TYR A O 1
ATOM 1453 N N . LEU A 1 183 ? 5.461 -24.797 -26.266 1 92.5 183 LEU A N 1
ATOM 1454 C CA . LEU A 1 183 ? 4.879 -25.328 -27.5 1 92.5 183 LEU A CA 1
ATOM 1455 C C . LEU A 1 183 ? 5.918 -26.078 -28.312 1 92.5 183 LEU A C 1
ATOM 1457 O O . LEU A 1 183 ? 7.008 -25.562 -28.562 1 92.5 183 LEU A O 1
ATOM 1461 N N . PHE A 1 184 ? 5.52 -27.25 -28.703 1 90.31 184 PHE A N 1
ATOM 1462 C CA . PHE A 1 184 ? 6.301 -27.953 -29.719 1 90.31 184 PHE A CA 1
ATOM 1463 C C . PHE A 1 184 ? 6.102 -27.312 -31.078 1 90.31 184 PHE A C 1
ATOM 1465 O O . PHE A 1 184 ? 5.066 -26.688 -31.344 1 90.31 184 PHE A O 1
ATOM 1472 N N . PRO A 1 185 ? 7.129 -27.391 -31.922 1 87.19 185 PRO A N 1
ATOM 1473 C CA . PRO A 1 185 ? 6.883 -26.906 -33.281 1 87.19 185 PRO A CA 1
ATOM 1474 C C . PRO A 1 185 ? 5.75 -27.656 -33.969 1 87.19 185 PRO A C 1
ATOM 1476 O O . PRO A 1 185 ? 5.574 -28.859 -33.75 1 87.19 185 PRO A O 1
ATOM 1479 N N . ASP A 1 186 ? 5.043 -26.969 -34.781 1 83 186 ASP A N 1
ATOM 1480 C CA . ASP A 1 186 ? 3.908 -27.562 -35.469 1 83 186 ASP A CA 1
ATOM 1481 C C . ASP A 1 186 ? 4.34 -28.797 -36.281 1 83 186 ASP A C 1
ATOM 1483 O O . ASP A 1 186 ? 3.57 -29.75 -36.406 1 83 186 ASP A O 1
ATOM 1487 N N . GLN A 1 187 ? 5.508 -28.766 -36.719 1 83.06 187 GLN A N 1
ATOM 1488 C CA . GLN A 1 187 ? 6.043 -29.844 -37.562 1 83.06 187 GLN A CA 1
ATOM 1489 C C . GLN A 1 187 ? 6.191 -31.141 -36.75 1 83.06 187 GLN A C 1
ATOM 1491 O O . GLN A 1 187 ? 6.277 -32.219 -37.344 1 83.06 187 GLN A O 1
ATOM 1496 N N . ALA A 1 188 ? 6.273 -30.969 -35.5 1 83.25 188 ALA A N 1
ATOM 1497 C CA . ALA A 1 188 ? 6.379 -32.156 -34.656 1 83.25 188 ALA A CA 1
ATOM 1498 C C . ALA A 1 188 ? 5.152 -33.062 -34.844 1 83.25 188 ALA A C 1
ATOM 1500 O O . ALA A 1 188 ? 5.27 -34.281 -34.844 1 83.25 188 ALA A O 1
ATOM 1501 N N . LYS A 1 189 ? 4.023 -32.469 -34.969 1 82.25 189 LYS A N 1
ATOM 1502 C CA . LYS A 1 189 ? 2.775 -33.219 -35.094 1 82.25 189 LYS A CA 1
ATOM 1503 C C . LYS A 1 189 ? 2.576 -33.75 -36.5 1 82.25 189 LYS A C 1
ATOM 1505 O O . LYS A 1 189 ? 1.874 -34.719 -36.719 1 82.25 189 LYS A O 1
ATOM 1510 N N . THR A 1 190 ? 3.217 -33.031 -37.406 1 81.88 190 THR A N 1
ATOM 1511 C CA . THR A 1 190 ? 3.062 -33.438 -38.812 1 81.88 190 THR A CA 1
ATOM 1512 C C . THR A 1 190 ? 4.109 -34.469 -39.188 1 81.88 190 THR A C 1
ATOM 1514 O O . THR A 1 190 ? 3.83 -35.375 -39.969 1 81.88 190 THR A O 1
ATOM 1517 N N . TYR A 1 191 ? 5.262 -34.344 -38.594 1 82.56 191 TYR A N 1
ATOM 1518 C CA . TYR A 1 191 ? 6.371 -35.219 -38.969 1 82.56 191 TYR A CA 1
ATOM 1519 C C . TYR A 1 191 ? 6.262 -36.562 -38.281 1 82.56 191 TYR A C 1
ATOM 1521 O O . TYR A 1 191 ? 6.891 -37.531 -38.719 1 82.56 191 TYR A O 1
ATOM 1529 N N . TYR A 1 192 ? 5.543 -36.625 -37.25 1 84.25 192 TYR A N 1
ATOM 1530 C CA . TYR A 1 192 ? 5.395 -37.875 -36.531 1 84.25 192 TYR A CA 1
ATOM 1531 C C . TYR A 1 192 ? 3.938 -38.312 -36.469 1 84.25 192 TYR A C 1
ATOM 1533 O O . TYR A 1 192 ? 3.053 -37.531 -36.125 1 84.25 192 TYR A O 1
ATOM 1541 N N . GLN A 1 193 ? 3.617 -39.562 -36.781 1 80.12 193 GLN A N 1
ATOM 1542 C CA . GLN A 1 193 ? 2.266 -40.062 -36.938 1 80.12 193 GLN A CA 1
ATOM 1543 C C . GLN A 1 193 ? 1.575 -40.219 -35.562 1 80.12 193 GLN A C 1
ATOM 1545 O O . GLN A 1 193 ? 0.345 -40.188 -35.5 1 80.12 193 GLN A O 1
ATOM 1550 N N . ASN A 1 194 ? 2.295 -40.375 -34.531 1 83.62 194 ASN A N 1
ATOM 1551 C CA . ASN A 1 194 ? 1.712 -40.656 -33.219 1 83.62 194 ASN A CA 1
ATOM 1552 C C . ASN A 1 194 ? 2.035 -39.531 -32.219 1 83.62 194 ASN A C 1
ATOM 1554 O O . ASN A 1 194 ? 2.207 -39.781 -31.031 1 83.62 194 ASN A O 1
ATOM 1558 N N . ALA A 1 195 ? 2.26 -38.312 -32.719 1 86.5 195 ALA A N 1
ATOM 1559 C CA . ALA A 1 195 ? 2.672 -37.219 -31.828 1 86.5 195 ALA A CA 1
ATOM 1560 C C . ALA A 1 195 ? 1.534 -36.219 -31.625 1 86.5 195 ALA A C 1
ATOM 1562 O O . ALA A 1 195 ? 1.726 -35.156 -31.016 1 86.5 195 ALA A O 1
ATOM 1563 N N . ASP A 1 196 ? 0.34 -36.531 -32.031 1 86.44 196 ASP A N 1
ATOM 1564 C CA . ASP A 1 196 ? -0.786 -35.625 -32 1 86.44 196 ASP A CA 1
ATOM 1565 C C . ASP A 1 196 ? -1.178 -35.281 -30.562 1 86.44 196 ASP A C 1
ATOM 1567 O O . ASP A 1 196 ? -1.666 -34.188 -30.281 1 86.44 196 ASP A O 1
ATOM 1571 N N . PHE A 1 197 ? -0.902 -36.219 -29.656 1 89.44 197 PHE A N 1
ATOM 1572 C CA . PHE A 1 197 ? -1.317 -36.031 -28.266 1 89.44 197 PHE A CA 1
ATOM 1573 C C . PHE A 1 197 ? -0.531 -34.906 -27.609 1 89.44 197 PHE A C 1
ATOM 1575 O O . PHE A 1 197 ? -0.92 -34.406 -26.562 1 89.44 197 PHE A O 1
ATOM 1582 N N . LEU A 1 198 ? 0.575 -34.469 -28.219 1 91.69 198 LEU A N 1
ATOM 1583 C CA . LEU A 1 198 ? 1.368 -33.375 -27.688 1 91.69 198 LEU A CA 1
ATOM 1584 C C . LEU A 1 198 ? 0.543 -32.094 -27.641 1 91.69 198 LEU A C 1
ATOM 1586 O O . LEU A 1 198 ? 0.756 -31.234 -26.766 1 91.69 198 LEU A O 1
ATOM 1590 N N . SER A 1 199 ? -0.392 -31.984 -28.531 1 92.38 199 SER A N 1
ATOM 1591 C CA . SER A 1 199 ? -1.275 -30.812 -28.547 1 92.38 199 SER A CA 1
ATOM 1592 C C . SER A 1 199 ? -2.156 -30.766 -27.297 1 92.38 199 SER A C 1
ATOM 1594 O O . SER A 1 199 ? -2.527 -29.688 -26.844 1 92.38 199 SER A O 1
ATOM 1596 N N . GLN A 1 200 ? -2.438 -31.922 -26.812 1 93.44 200 GLN A N 1
ATOM 1597 C CA . GLN A 1 200 ? -3.238 -31.984 -25.594 1 93.44 200 GLN A CA 1
ATOM 1598 C C . GLN A 1 200 ? -2.449 -31.484 -24.391 1 93.44 200 GLN A C 1
ATOM 1600 O O . GLN A 1 200 ? -3.01 -30.844 -23.484 1 93.44 200 GLN A O 1
ATOM 1605 N N . PHE A 1 201 ? -1.167 -31.828 -24.391 1 94.94 201 PHE A N 1
ATOM 1606 C CA . PHE A 1 201 ? -0.304 -31.312 -23.328 1 94.94 201 PHE A CA 1
ATOM 1607 C C . PHE A 1 201 ? -0.224 -29.797 -23.375 1 94.94 201 PHE A C 1
ATOM 1609 O O . PHE A 1 201 ? -0.376 -29.125 -22.359 1 94.94 201 PHE A O 1
ATOM 1616 N N . GLU A 1 202 ? -0.044 -29.312 -24.578 1 94.88 202 GLU A N 1
ATOM 1617 C CA . GLU A 1 202 ? 0.041 -27.859 -24.766 1 94.88 202 GLU A CA 1
ATOM 1618 C C . GLU A 1 202 ? -1.254 -27.172 -24.359 1 94.88 202 GLU A C 1
ATOM 1620 O O . GLU A 1 202 ? -1.223 -26.141 -23.688 1 94.88 202 GLU A O 1
ATOM 1625 N N . ALA A 1 203 ? -2.322 -27.75 -24.703 1 95.5 203 ALA A N 1
ATOM 1626 C CA . ALA A 1 203 ? -3.631 -27.203 -24.359 1 95.5 203 ALA A CA 1
ATOM 1627 C C . ALA A 1 203 ? -3.846 -27.203 -22.844 1 95.5 203 ALA A C 1
ATOM 1629 O O . ALA A 1 203 ? -4.461 -26.297 -22.297 1 95.5 203 ALA A O 1
ATOM 1630 N N . SER A 1 204 ? -3.389 -28.266 -22.234 1 96.25 204 SER A N 1
ATOM 1631 C CA . SER A 1 204 ? -3.508 -28.359 -20.781 1 96.25 204 SER A CA 1
ATOM 1632 C C . SER A 1 204 ? -2.682 -27.297 -20.078 1 96.25 204 SER A C 1
ATOM 1634 O O . SER A 1 204 ? -3.111 -26.734 -19.062 1 96.25 204 SER A O 1
ATOM 1636 N N . PHE A 1 205 ? -1.533 -27.047 -20.562 1 96.44 205 PHE A N 1
ATOM 1637 C CA . PHE A 1 205 ? -0.701 -25.984 -20 1 96.44 205 PHE A CA 1
ATOM 1638 C C . PHE A 1 205 ? -1.378 -24.625 -20.156 1 96.44 205 PHE A C 1
ATOM 1640 O O . PHE A 1 205 ? -1.412 -23.844 -19.203 1 96.44 205 PHE A O 1
ATOM 1647 N N . GLU A 1 206 ? -1.886 -24.391 -21.328 1 96.44 206 GLU A N 1
ATOM 1648 C CA . GLU A 1 206 ? -2.57 -23.125 -21.594 1 96.44 206 GLU A CA 1
ATOM 1649 C C . GLU A 1 206 ? -3.77 -22.953 -20.656 1 96.44 206 GLU A C 1
ATOM 1651 O O . GLU A 1 206 ? -3.998 -21.859 -20.141 1 96.44 206 GLU A O 1
ATOM 1656 N N . ALA A 1 207 ? -4.445 -24.016 -20.484 1 96.25 207 ALA 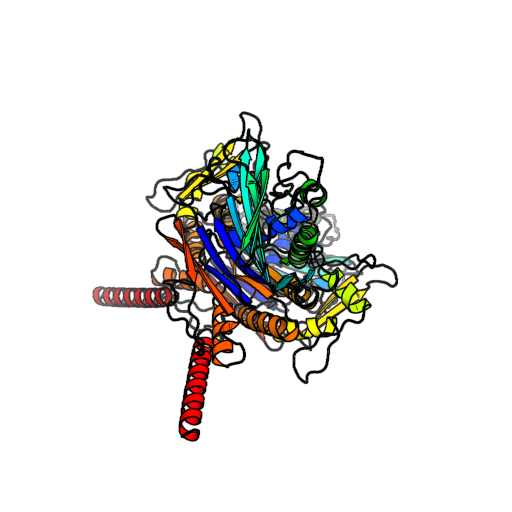A N 1
ATOM 1657 C CA . ALA A 1 207 ? -5.586 -23.969 -19.562 1 96.25 207 ALA A CA 1
ATOM 1658 C C . ALA A 1 207 ? -5.137 -23.672 -18.141 1 96.25 207 ALA A C 1
ATOM 1660 O O . ALA A 1 207 ? -5.809 -22.938 -17.406 1 96.25 207 ALA A O 1
ATOM 1661 N N . ALA A 1 208 ? -4.062 -24.281 -17.75 1 96.5 208 ALA A N 1
ATOM 1662 C CA . ALA A 1 208 ? -3.523 -24.031 -16.406 1 96.5 208 ALA A CA 1
ATOM 1663 C C . ALA A 1 208 ? -3.148 -22.562 -16.234 1 96.5 208 ALA A C 1
ATOM 1665 O O . ALA A 1 208 ? -3.418 -21.969 -15.188 1 96.5 208 ALA A O 1
ATOM 1666 N N . MET A 1 209 ? -2.527 -21.984 -17.266 1 96.75 209 MET A N 1
ATOM 1667 C CA . MET A 1 209 ? -2.139 -20.578 -17.219 1 96.75 209 MET A CA 1
ATOM 1668 C C . MET A 1 209 ? -3.369 -19.688 -17.203 1 96.75 209 MET A C 1
ATOM 1670 O O . MET A 1 209 ? -3.395 -18.672 -16.5 1 96.75 209 MET A O 1
ATOM 1674 N N . ASP A 1 210 ? -4.348 -20.047 -17.953 1 96.06 210 ASP A N 1
ATOM 1675 C CA . ASP A 1 210 ? -5.578 -19.266 -18.016 1 96.06 210 ASP A CA 1
ATOM 1676 C C . ASP A 1 210 ? -6.277 -19.25 -16.656 1 96.06 210 ASP A C 1
ATOM 1678 O O . ASP A 1 210 ? -6.98 -18.281 -16.328 1 96.06 210 ASP A O 1
ATOM 1682 N N . ASN A 1 211 ? -6.02 -20.266 -15.922 1 96.44 211 ASN A N 1
ATOM 1683 C CA . ASN A 1 211 ? -6.711 -20.422 -14.648 1 96.44 211 ASN A CA 1
ATOM 1684 C C . ASN A 1 211 ? -5.934 -19.766 -13.508 1 96.44 211 ASN A C 1
ATOM 1686 O O . ASN A 1 211 ? -6.285 -19.938 -12.336 1 96.44 211 ASN A O 1
ATOM 1690 N N . ILE A 1 212 ? -4.906 -19.047 -13.836 1 97.75 212 ILE A N 1
ATOM 1691 C CA . ILE A 1 212 ? -4.152 -18.281 -12.844 1 97.75 212 ILE A CA 1
ATOM 1692 C C . ILE A 1 212 ? -4.629 -16.828 -12.828 1 97.75 212 ILE A C 1
ATOM 1694 O O . ILE A 1 212 ? -4.695 -16.188 -13.875 1 97.75 212 ILE A O 1
ATOM 1698 N N . TYR A 1 213 ? -5.008 -16.375 -11.688 1 98 213 TYR A N 1
ATOM 1699 C CA . TYR A 1 213 ? -5.418 -15 -11.477 1 98 213 TYR A CA 1
ATOM 1700 C C . TYR A 1 213 ? -4.492 -14.297 -10.484 1 98 213 TYR A C 1
ATOM 1702 O O . TYR A 1 213 ? -3.904 -14.945 -9.617 1 98 213 TYR A O 1
ATOM 1710 N N . TYR A 1 214 ? -4.348 -13 -10.688 1 97.38 214 TYR A N 1
ATOM 1711 C CA . TYR A 1 214 ? -3.32 -12.289 -9.945 1 97.38 214 TYR A CA 1
ATOM 1712 C C . TYR A 1 214 ? -3.836 -10.93 -9.469 1 97.38 214 TYR A C 1
ATOM 1714 O O . TYR A 1 214 ? -4.555 -10.242 -10.203 1 97.38 214 TYR A O 1
ATOM 1722 N N . LEU A 1 215 ? -3.588 -10.664 -8.219 1 96.62 215 LEU A N 1
ATOM 1723 C CA . LEU A 1 215 ? -3.787 -9.328 -7.66 1 96.62 215 LEU A CA 1
ATOM 1724 C C . LEU A 1 215 ? -2.498 -8.797 -7.039 1 96.62 215 LEU A C 1
ATOM 1726 O O . LEU A 1 215 ? -1.942 -9.414 -6.129 1 96.62 215 LEU A O 1
ATOM 1730 N N . GLY A 1 216 ? -2.047 -7.668 -7.488 1 92.31 216 GLY A N 1
ATOM 1731 C CA . GLY A 1 216 ? -0.772 -7.098 -7.078 1 92.31 216 GLY A CA 1
ATOM 1732 C C . GLY A 1 216 ? -0.854 -6.32 -5.777 1 92.31 216 GLY A C 1
ATOM 1733 O O . GLY A 1 216 ? -1.932 -6.191 -5.195 1 92.31 216 GLY A O 1
ATOM 1734 N N . PRO A 1 217 ? 0.278 -5.82 -5.324 1 88.19 217 PRO A N 1
ATOM 1735 C CA . PRO A 1 217 ? 0.367 -5.156 -4.02 1 88.19 217 PRO A CA 1
ATOM 1736 C C . PRO A 1 217 ? -0.139 -3.715 -4.055 1 88.19 217 PRO A C 1
ATOM 1738 O O . PRO A 1 217 ? -0.568 -3.184 -3.029 1 88.19 217 PRO A O 1
ATOM 1741 N N . LEU A 1 218 ? -0.036 -3.045 -5.137 1 86.88 218 LEU A N 1
ATOM 1742 C CA . LEU A 1 218 ? -0.479 -1.661 -5.25 1 86.88 218 LEU A CA 1
ATOM 1743 C C . LEU A 1 218 ? -1.854 -1.582 -5.906 1 86.88 218 LEU A C 1
ATOM 1745 O O . LEU A 1 218 ? -1.967 -1.657 -7.129 1 86.88 218 LEU A O 1
ATOM 1749 N N . ARG A 1 219 ? -2.83 -1.349 -5.125 1 88.56 219 ARG A N 1
ATOM 1750 C CA . ARG A 1 219 ? -4.203 -1.303 -5.621 1 88.56 219 ARG A CA 1
ATOM 1751 C C . ARG A 1 219 ? -4.621 0.128 -5.945 1 88.56 219 ARG A C 1
ATOM 1753 O O . ARG A 1 219 ? -4.059 1.081 -5.402 1 88.56 219 ARG A O 1
ATOM 1760 N N . ASP A 1 220 ? -5.562 0.245 -6.754 1 87.06 220 ASP A N 1
ATOM 1761 C CA . ASP A 1 220 ? -6.062 1.56 -7.148 1 87.06 220 ASP A CA 1
ATOM 1762 C C . ASP A 1 220 ? -6.883 2.191 -6.027 1 87.06 220 ASP A C 1
ATOM 1764 O O . ASP A 1 220 ? -7.488 1.484 -5.219 1 87.06 220 ASP A O 1
ATOM 1768 N N . TYR A 1 221 ? -6.871 3.543 -6.062 1 84.06 221 TYR A N 1
ATOM 1769 C CA . TYR A 1 221 ? -7.77 4.273 -5.172 1 84.06 221 TYR A CA 1
ATOM 1770 C C . TYR A 1 221 ? -9.227 4.039 -5.555 1 84.06 221 TYR A C 1
ATOM 1772 O O . TYR A 1 221 ? -9.547 3.906 -6.738 1 84.06 221 TYR A O 1
ATOM 1780 N N . PRO A 1 222 ? -10.055 3.979 -4.516 1 83.94 222 PRO A N 1
ATOM 1781 C CA . PRO A 1 222 ? -11.477 3.906 -4.84 1 83.94 222 PRO A CA 1
ATOM 1782 C C . PRO A 1 222 ? -11.992 5.172 -5.527 1 83.94 222 PRO A C 1
ATOM 1784 O O . PRO A 1 222 ? -11.461 6.262 -5.297 1 83.94 222 PRO A O 1
ATOM 1787 N N . LYS A 1 223 ? -12.961 5.008 -6.367 1 83.12 223 LYS A N 1
ATOM 1788 C CA . LYS A 1 223 ? -13.594 6.121 -7.062 1 83.12 223 LYS A CA 1
ATOM 1789 C C . LYS A 1 223 ? -15 6.387 -6.52 1 83.12 223 LYS A C 1
ATOM 1791 O O . LYS A 1 223 ? -15.602 5.512 -5.898 1 83.12 223 LYS A O 1
ATOM 1796 N N . ARG A 1 224 ? -15.375 7.617 -6.738 1 78.38 224 ARG A N 1
ATOM 1797 C CA . ARG A 1 224 ? -16.719 7.961 -6.289 1 78.38 224 ARG A CA 1
ATOM 1798 C C . ARG A 1 224 ? -17.781 7.316 -7.176 1 78.38 224 ARG A C 1
ATOM 1800 O O . ARG A 1 224 ? -18.859 6.973 -6.707 1 78.38 224 ARG A O 1
ATOM 1807 N N . THR A 1 225 ? -17.469 7.297 -8.414 1 82.62 225 THR A N 1
ATOM 1808 C CA . THR A 1 225 ? -18.375 6.672 -9.367 1 82.62 225 THR A CA 1
ATOM 1809 C C . THR A 1 225 ? -17.609 5.719 -10.289 1 82.62 225 THR A C 1
ATOM 1811 O O . THR A 1 225 ? -16.406 5.883 -10.508 1 82.62 225 THR A O 1
ATOM 1814 N N . TYR A 1 226 ? -18.359 4.688 -10.719 1 84.88 226 TYR A N 1
ATOM 1815 C CA . TYR A 1 226 ? -17.812 3.668 -11.609 1 84.88 226 TYR A CA 1
ATOM 1816 C C . TYR A 1 226 ? -18.672 3.502 -12.852 1 84.88 226 TYR A C 1
ATOM 1818 O O . TYR A 1 226 ? -19.891 3.352 -12.758 1 84.88 226 TYR A O 1
ATOM 1826 N N . GLN A 1 227 ? -18.031 3.582 -13.914 1 85.5 227 GLN A N 1
ATOM 1827 C CA . GLN A 1 227 ? -18.734 3.332 -15.172 1 85.5 227 GLN A CA 1
ATOM 1828 C C . GLN A 1 227 ? -18.703 1.85 -15.531 1 85.5 227 GLN A C 1
ATOM 1830 O O . GLN A 1 227 ? -17.672 1.2 -15.438 1 85.5 227 GLN A O 1
ATOM 1835 N N . TRP A 1 228 ? -19.906 1.292 -15.867 1 85.19 228 TRP A N 1
ATOM 1836 C CA . TRP A 1 228 ? -20 -0.116 -16.234 1 85.19 228 TRP A CA 1
ATOM 1837 C C . TRP A 1 228 ? -20.859 -0.292 -17.484 1 85.19 228 TRP A C 1
ATOM 1839 O O . TRP A 1 228 ? -22.016 0.127 -17.516 1 85.19 228 TRP A O 1
ATOM 1849 N N . SER A 1 229 ? -20.328 -0.861 -18.516 1 83.19 229 SER A N 1
ATOM 1850 C CA . SER A 1 229 ? -21 -1.01 -19.797 1 83.19 229 SER A CA 1
ATOM 1851 C C . SER A 1 229 ? -21.75 -2.338 -19.875 1 83.19 229 SER A C 1
ATOM 1853 O O . SER A 1 229 ? -22.234 -2.721 -20.938 1 83.19 229 SER A O 1
ATOM 1855 N N . GLY A 1 230 ? -21.812 -3.039 -18.812 1 82.88 230 GLY A N 1
ATOM 1856 C CA . GLY A 1 230 ? -22.484 -4.328 -18.844 1 82.88 230 GLY A CA 1
ATOM 1857 C C . GLY A 1 230 ? -21.547 -5.477 -19.188 1 82.88 230 GLY A C 1
ATOM 1858 O O . GLY A 1 230 ? -22.016 -6.586 -19.484 1 82.88 230 GLY A O 1
ATOM 1859 N N . THR A 1 231 ? -20.312 -5.18 -19.188 1 83.75 231 THR A N 1
ATOM 1860 C CA . THR A 1 231 ? -19.344 -6.215 -19.516 1 83.75 231 THR A CA 1
ATOM 1861 C C . THR A 1 231 ? -18.969 -7.027 -18.281 1 83.75 231 THR A C 1
ATOM 1863 O O . THR A 1 231 ? -19.109 -6.555 -17.156 1 83.75 231 THR A O 1
ATOM 1866 N N . SER A 1 232 ? -18.609 -8.273 -18.516 1 89 232 SER A N 1
ATOM 1867 C CA . SER A 1 232 ? -18.141 -9.164 -17.453 1 89 232 SER A CA 1
ATOM 1868 C C . SER A 1 232 ? -16.625 -9.336 -17.516 1 89 232 SER A C 1
ATOM 1870 O O . SER A 1 232 ? -16.109 -10.094 -18.328 1 89 232 SER A O 1
ATOM 1872 N N . PRO A 1 233 ? -16 -8.703 -16.656 1 92 233 PRO A N 1
ATOM 1873 C CA . PRO A 1 233 ? -14.555 -8.875 -16.672 1 92 233 PRO A CA 1
ATOM 1874 C C . PRO A 1 233 ? -14.117 -10.273 -16.25 1 92 233 PRO A C 1
ATOM 1876 O O . PRO A 1 233 ? -14.875 -10.992 -15.602 1 92 233 PRO A O 1
ATOM 1879 N N . THR A 1 234 ? -12.945 -10.703 -16.688 1 91.94 234 THR A N 1
ATOM 1880 C CA . THR A 1 234 ? -12.406 -12.016 -16.344 1 91.94 234 THR A CA 1
ATOM 1881 C C . THR A 1 234 ? -12 -12.07 -14.883 1 91.94 234 THR A C 1
ATOM 1883 O O . THR A 1 234 ? -12.07 -13.125 -14.25 1 91.94 234 THR A O 1
ATOM 1886 N N . ASP A 1 235 ? -11.555 -11.031 -14.43 1 94.88 235 ASP A N 1
ATOM 1887 C CA . ASP A 1 235 ? -11.125 -10.898 -13.047 1 94.88 235 ASP A CA 1
ATOM 1888 C C . ASP A 1 235 ? -11.188 -9.445 -12.586 1 94.88 235 ASP A C 1
ATOM 1890 O O . ASP A 1 235 ? -11.891 -8.625 -13.188 1 94.88 235 ASP A O 1
ATOM 1894 N N . VAL A 1 236 ? -10.516 -9.086 -11.469 1 95.38 236 VAL A N 1
ATOM 1895 C CA . VAL A 1 236 ? -10.641 -7.75 -10.898 1 95.38 236 VAL A CA 1
ATOM 1896 C C . VAL A 1 236 ? -9.492 -6.867 -11.391 1 95.38 236 VAL A C 1
ATOM 1898 O O . VAL A 1 236 ? -9.367 -5.715 -10.977 1 95.38 236 VAL A O 1
ATOM 1901 N N . GLY A 1 237 ? -8.664 -7.32 -12.227 1 93.62 237 GLY A N 1
ATOM 1902 C CA . GLY A 1 237 ? -7.492 -6.578 -12.664 1 93.62 237 GLY A CA 1
ATOM 1903 C C . GLY A 1 237 ? -6.324 -6.699 -11.703 1 93.62 237 GLY A C 1
ATOM 1904 O O . GLY A 1 237 ? -6.5 -7.059 -10.539 1 93.62 237 GLY A O 1
ATOM 1905 N N . THR A 1 238 ? -5.113 -6.328 -12.148 1 93.06 238 THR A N 1
ATOM 1906 C CA . THR A 1 238 ? -3.906 -6.504 -11.352 1 93.06 238 THR A CA 1
ATOM 1907 C C . THR A 1 238 ? -3.871 -5.5 -10.203 1 93.06 238 THR A C 1
ATOM 1909 O O . THR A 1 238 ? -3.148 -5.699 -9.219 1 93.06 238 THR A O 1
ATOM 1912 N N . ARG A 1 239 ? -4.637 -4.434 -10.344 1 92.31 239 ARG A N 1
ATOM 1913 C CA . ARG A 1 239 ? -4.676 -3.404 -9.312 1 92.31 239 ARG A CA 1
ATOM 1914 C C . ARG A 1 239 ? -6.062 -3.316 -8.68 1 92.31 239 ARG A C 1
ATOM 1916 O O . ARG A 1 239 ? -6.359 -2.361 -7.957 1 92.31 239 ARG A O 1
ATOM 1923 N N . GLY A 1 240 ? -6.902 -4.195 -9 1 93.06 240 GLY A N 1
ATOM 1924 C CA . GLY A 1 240 ? -8.258 -4.18 -8.469 1 93.06 240 GLY A CA 1
ATOM 1925 C C . GLY A 1 240 ? -9.156 -3.158 -9.148 1 93.06 240 GLY A C 1
ATOM 1926 O O . GLY A 1 240 ? -10.211 -2.809 -8.617 1 93.06 240 GLY A O 1
ATOM 1927 N N . GLU A 1 241 ? -8.797 -2.678 -10.281 1 90.62 241 GLU A N 1
ATOM 1928 C CA . GLU A 1 241 ? -9.492 -1.577 -10.945 1 90.62 241 GLU A CA 1
ATOM 1929 C C . GLU A 1 241 ? -10.852 -2.018 -11.469 1 90.62 241 GLU A C 1
ATOM 1931 O O . GLU A 1 241 ? -11.727 -1.184 -11.719 1 90.62 241 GLU A O 1
ATOM 1936 N N . LEU A 1 242 ? -11.062 -3.307 -11.609 1 93 242 LEU A N 1
ATOM 1937 C CA . LEU A 1 242 ? -12.312 -3.799 -12.164 1 93 242 LEU A CA 1
ATOM 1938 C C . LEU A 1 242 ? -13.172 -4.461 -11.094 1 93 242 LEU A C 1
ATOM 1940 O O . LEU A 1 242 ? -14.086 -5.227 -11.406 1 93 242 LEU A O 1
ATOM 1944 N N . THR A 1 243 ? -12.875 -4.168 -9.883 1 93.44 243 THR A N 1
ATOM 1945 C CA . THR A 1 243 ? -13.523 -4.812 -8.75 1 93.44 243 THR A CA 1
ATOM 1946 C C . THR A 1 243 ? -15.031 -4.582 -8.797 1 93.44 243 THR A C 1
ATOM 1948 O O . THR A 1 243 ? -15.82 -5.531 -8.703 1 93.44 243 THR A O 1
ATOM 1951 N N . ILE A 1 244 ? -15.445 -3.342 -8.953 1 90.94 244 ILE A N 1
ATOM 1952 C CA . ILE A 1 244 ? -16.859 -3.006 -8.938 1 90.94 244 ILE A CA 1
ATOM 1953 C C . ILE A 1 244 ? -17.547 -3.605 -10.164 1 90.94 244 ILE A C 1
ATOM 1955 O O . ILE A 1 244 ? -18.656 -4.129 -10.07 1 90.94 244 ILE A O 1
ATOM 1959 N N . ASN A 1 245 ? -16.875 -3.598 -11.289 1 91.88 245 ASN A N 1
ATOM 1960 C CA . ASN A 1 245 ? -17.406 -4.234 -12.492 1 91.88 245 ASN A CA 1
ATOM 1961 C C . ASN A 1 245 ? -17.672 -5.723 -12.273 1 91.88 245 ASN A C 1
ATOM 1963 O O . ASN A 1 245 ? -18.672 -6.262 -12.742 1 91.88 245 ASN A O 1
ATOM 1967 N N . ALA A 1 246 ? -16.766 -6.367 -11.625 1 94.06 246 ALA A N 1
ATOM 1968 C CA . ALA A 1 246 ? -16.906 -7.789 -11.328 1 94.06 246 ALA A CA 1
ATOM 1969 C C . ALA A 1 246 ? -18.125 -8.039 -10.438 1 94.06 246 ALA A C 1
ATOM 1971 O O . ALA A 1 246 ? -18.875 -9 -10.648 1 94.06 246 ALA A O 1
ATOM 1972 N N . ILE A 1 247 ? -18.266 -7.203 -9.461 1 92.62 247 ILE A N 1
ATOM 1973 C CA . ILE A 1 247 ? -19.406 -7.332 -8.555 1 92.62 247 ILE A CA 1
ATOM 1974 C C . ILE A 1 247 ? -20.719 -7.191 -9.344 1 92.62 247 ILE A C 1
ATOM 1976 O O . ILE A 1 247 ? -21.625 -8 -9.188 1 92.62 247 ILE A O 1
ATOM 1980 N N . LEU A 1 248 ? -20.766 -6.156 -10.148 1 90.81 248 LEU A N 1
ATOM 1981 C CA . LEU A 1 248 ? -21.953 -5.895 -10.945 1 90.81 248 LEU A CA 1
ATOM 1982 C C . LEU A 1 248 ? -22.25 -7.059 -11.883 1 90.81 248 LEU A C 1
ATOM 1984 O O . LEU A 1 248 ? -23.406 -7.484 -12.016 1 90.81 248 LEU A O 1
ATOM 1988 N N . ALA A 1 249 ? -21.234 -7.582 -12.445 1 92 249 ALA A N 1
ATOM 1989 C CA . ALA A 1 249 ? -21.391 -8.703 -13.367 1 92 249 ALA A CA 1
ATOM 1990 C C . ALA A 1 249 ? -21.922 -9.945 -12.641 1 92 249 ALA A C 1
ATOM 1992 O O . ALA A 1 249 ? -22.891 -10.57 -13.086 1 92 249 ALA A O 1
ATOM 1993 N N . ALA A 1 250 ? -21.312 -10.266 -11.586 1 92.5 250 ALA A N 1
ATOM 1994 C CA . ALA A 1 250 ? -21.719 -11.445 -10.82 1 92.5 250 ALA A CA 1
ATOM 1995 C C . ALA A 1 250 ? -23.141 -11.289 -10.289 1 92.5 250 ALA A C 1
ATOM 1997 O O . ALA A 1 250 ? -23.906 -12.258 -10.266 1 92.5 250 ALA A O 1
ATOM 1998 N N . SER A 1 251 ? -23.453 -10.102 -9.836 1 88.12 251 SER A N 1
ATOM 1999 C CA . SER A 1 251 ? -24.797 -9.836 -9.312 1 88.12 251 SER A CA 1
ATOM 2000 C C . SER A 1 251 ? -25.844 -9.93 -10.406 1 88.12 251 SER A C 1
ATOM 2002 O O . SER A 1 251 ? -26.938 -10.461 -10.188 1 88.12 251 SER A O 1
ATOM 2004 N N . THR A 1 252 ? -25.531 -9.352 -11.508 1 86.94 252 THR A N 1
ATOM 2005 C CA . THR A 1 252 ? -26.453 -9.398 -12.641 1 86.94 252 THR A CA 1
ATOM 2006 C C . THR A 1 252 ? -26.703 -10.836 -13.07 1 86.94 252 THR A C 1
ATOM 2008 O O . THR A 1 252 ? -27.812 -11.18 -13.477 1 86.94 252 THR A O 1
ATOM 2011 N N . ARG A 1 253 ? -25.688 -11.688 -12.906 1 90.81 253 ARG A N 1
ATOM 2012 C CA . ARG A 1 253 ? -25.828 -13.102 -13.25 1 90.81 253 ARG A CA 1
ATOM 2013 C C . ARG A 1 253 ? -26.484 -13.875 -12.109 1 90.81 253 ARG A C 1
ATOM 2015 O O . ARG A 1 253 ? -26.656 -15.094 -12.203 1 90.81 253 ARG A O 1
ATOM 2022 N N . ASN A 1 254 ? -26.844 -13.203 -11.016 1 89.38 254 ASN A N 1
ATOM 2023 C CA . ASN A 1 254 ? -27.484 -13.805 -9.844 1 89.38 254 ASN A CA 1
ATOM 2024 C C . ASN A 1 254 ? -26.656 -14.969 -9.305 1 89.38 254 ASN A C 1
ATOM 2026 O O . ASN A 1 254 ? -27.219 -16.031 -9.008 1 89.38 254 ASN A O 1
ATOM 2030 N N . GLU A 1 255 ? -25.344 -14.789 -9.305 1 89.94 255 GLU A N 1
ATOM 2031 C CA . GLU A 1 255 ? -24.469 -15.828 -8.789 1 89.94 255 GLU A CA 1
ATOM 2032 C C . GLU A 1 255 ? -24.594 -15.961 -7.273 1 89.94 255 GLU A C 1
ATOM 2034 O O . GLU A 1 255 ? -24.75 -14.953 -6.57 1 89.94 255 GLU A O 1
ATOM 2039 N N . LYS A 1 256 ? -24.578 -17.188 -6.836 1 90.38 256 LYS A N 1
ATOM 2040 C CA . LYS A 1 256 ? -24.641 -17.484 -5.41 1 90.38 256 LYS A CA 1
ATOM 2041 C C . LYS A 1 256 ? -23.391 -18.219 -4.938 1 90.38 256 LYS A C 1
ATOM 2043 O O . LYS A 1 256 ? -22.734 -18.891 -5.727 1 90.38 256 LYS A O 1
ATOM 2048 N N . ARG A 1 257 ? -23.016 -18 -3.783 1 88.75 257 ARG A N 1
ATOM 2049 C CA . ARG A 1 257 ? -21.844 -18.625 -3.176 1 88.75 257 ARG A CA 1
ATOM 2050 C C . ARG A 1 257 ? -22.188 -19.203 -1.805 1 88.75 257 ARG A C 1
ATOM 2052 O O . ARG A 1 257 ? -23.109 -18.75 -1.144 1 88.75 257 ARG A O 1
ATOM 2059 N N . SER A 1 258 ? -21.453 -20.203 -1.437 1 86 258 SER A N 1
ATOM 2060 C CA . SER A 1 258 ? -21.703 -20.875 -0.167 1 86 258 SER A CA 1
ATOM 2061 C C . SER A 1 258 ? -20.578 -20.609 0.829 1 86 258 SER A C 1
ATOM 2063 O O . SER A 1 258 ? -19.422 -20.438 0.437 1 86 258 SER A O 1
ATOM 2065 N N . LEU A 1 259 ? -20.953 -20.438 2.102 1 82.69 259 LEU A N 1
ATOM 2066 C CA . LEU A 1 259 ? -19.984 -20.25 3.182 1 82.69 259 LEU A CA 1
ATOM 2067 C C . LEU A 1 259 ? -19.547 -21.594 3.752 1 82.69 259 LEU A C 1
ATOM 2069 O O . LEU A 1 259 ? -18.703 -21.656 4.645 1 82.69 259 LEU A O 1
ATOM 2073 N N . GLY A 1 260 ? -20.078 -22.625 3.23 1 77.75 260 GLY A N 1
ATOM 2074 C CA . GLY A 1 260 ? -19.719 -23.953 3.723 1 77.75 260 GLY A CA 1
ATOM 2075 C C . GLY A 1 260 ? -20.891 -24.922 3.764 1 77.75 260 GLY A C 1
ATOM 2076 O O . GLY A 1 260 ? -22 -24.578 3.328 1 77.75 260 GLY A O 1
ATOM 2077 N N . TYR A 1 261 ? -20.594 -26.031 4.449 1 71.31 261 TYR A N 1
ATOM 2078 C CA . TYR A 1 261 ? -21.547 -27.125 4.496 1 71.31 261 TYR A CA 1
ATOM 2079 C C . TYR A 1 261 ? -22.781 -26.75 5.324 1 71.31 261 TYR A C 1
ATOM 2081 O O . TYR A 1 261 ? -22.641 -26.25 6.441 1 71.31 261 TYR A O 1
ATOM 2089 N N . LYS A 1 262 ? -23.969 -26.875 4.848 1 72.25 262 LYS A N 1
ATOM 2090 C CA . LYS A 1 262 ? -25.266 -26.703 5.504 1 72.25 262 LYS A CA 1
ATOM 2091 C C . LYS A 1 262 ? -25.594 -25.219 5.691 1 72.25 262 LYS A C 1
ATOM 2093 O O . LYS A 1 262 ? -26.344 -24.859 6.598 1 72.25 262 LYS A O 1
ATOM 2098 N N . LYS A 1 263 ? -24.797 -24.391 5.051 1 78.19 263 LYS A N 1
ATOM 2099 C CA . LYS A 1 263 ? -25.125 -22.969 5.098 1 78.19 263 LYS A CA 1
ATOM 2100 C C . LYS A 1 263 ? -25.844 -22.531 3.832 1 78.19 263 LYS A C 1
ATOM 2102 O O . LYS A 1 263 ? -25.609 -23.078 2.752 1 78.19 263 LYS A O 1
ATOM 2107 N N . HIS A 1 264 ? -26.766 -21.719 4.004 1 82.5 264 HIS A N 1
ATOM 2108 C CA . HIS A 1 264 ? -27.516 -21.203 2.863 1 82.5 264 HIS A CA 1
ATOM 2109 C C . HIS A 1 264 ? -26.609 -20.406 1.919 1 82.5 264 HIS A C 1
ATOM 2111 O O . HIS A 1 264 ? -25.734 -19.672 2.367 1 82.5 264 HIS A O 1
ATOM 2117 N N . ASN A 1 265 ? -26.891 -20.625 0.625 1 87.88 265 ASN A N 1
ATOM 2118 C CA . ASN A 1 265 ? -26.172 -19.859 -0.39 1 87.88 265 ASN A CA 1
ATOM 2119 C C . ASN A 1 265 ? -26.531 -18.375 -0.323 1 87.88 265 ASN A C 1
ATOM 2121 O O . ASN A 1 265 ? -27.672 -18.016 -0.025 1 87.88 265 ASN A O 1
ATOM 2125 N N . LYS A 1 266 ? -25.594 -17.578 -0.512 1 89.38 266 LYS A N 1
ATOM 2126 C CA . LYS A 1 266 ? -25.75 -16.125 -0.514 1 89.38 266 LYS A CA 1
ATOM 2127 C C . LYS A 1 266 ? -25.484 -15.555 -1.902 1 89.38 266 LYS A C 1
ATOM 2129 O O . LYS A 1 266 ? -24.734 -16.125 -2.689 1 89.38 266 LYS A O 1
ATOM 2134 N N . THR A 1 267 ? -26.266 -14.477 -2.154 1 89.75 267 THR A N 1
ATOM 2135 C CA . THR A 1 267 ? -25.938 -13.75 -3.375 1 89.75 267 THR A CA 1
ATOM 2136 C C . THR A 1 267 ? -24.5 -13.211 -3.312 1 89.75 267 THR A C 1
ATOM 2138 O O . THR A 1 267 ? -23.891 -13.188 -2.242 1 89.75 267 THR A O 1
ATOM 2141 N N . PHE A 1 268 ? -23.984 -12.906 -4.445 1 90.81 268 PHE A N 1
ATOM 2142 C CA . PHE A 1 268 ? -22.609 -12.422 -4.504 1 90.81 268 PHE A CA 1
ATOM 2143 C C . PHE A 1 268 ? -22.438 -11.203 -3.607 1 90.81 268 PHE A C 1
ATOM 2145 O O . PHE A 1 268 ? -21.484 -11.133 -2.83 1 90.81 268 PHE A O 1
ATOM 2152 N N . GLU A 1 269 ? -23.328 -10.219 -3.652 1 86.56 269 GLU A N 1
ATOM 2153 C CA . GLU A 1 269 ? -23.266 -9.016 -2.836 1 86.56 269 GLU A CA 1
ATOM 2154 C C . GLU A 1 269 ? -23.375 -9.344 -1.351 1 86.56 269 GLU A C 1
ATOM 2156 O O . GLU A 1 269 ? -22.688 -8.734 -0.525 1 86.56 269 GLU A O 1
ATOM 2161 N N . GLU A 1 270 ? -24.188 -10.25 -1.064 1 87.25 270 GLU A N 1
ATOM 2162 C CA . GLU A 1 270 ? -24.359 -10.656 0.329 1 87.25 270 GLU A CA 1
ATOM 2163 C C . GLU A 1 270 ? -23.094 -11.312 0.87 1 87.25 270 GLU A C 1
ATOM 2165 O O . GLU A 1 270 ? -22.766 -11.164 2.049 1 87.25 270 GLU A O 1
ATOM 2170 N N . MET A 1 271 ? -22.5 -12.117 -0.005 1 90.12 271 MET A N 1
ATOM 2171 C CA . MET A 1 271 ? -21.25 -12.758 0.391 1 90.12 271 MET A CA 1
ATOM 2172 C C . MET A 1 271 ? -20.172 -11.727 0.7 1 90.12 271 MET A C 1
ATOM 2174 O O . MET A 1 271 ? -19.469 -11.836 1.704 1 90.12 271 MET A O 1
ATOM 2178 N N . ILE A 1 272 ? -20.109 -10.742 -0.169 1 89.44 272 ILE A N 1
ATOM 2179 C CA . ILE A 1 272 ? -19.141 -9.672 0.031 1 89.44 272 ILE A CA 1
ATOM 2180 C C . ILE A 1 272 ? -19.453 -8.93 1.325 1 89.44 272 ILE A C 1
ATOM 2182 O O . ILE A 1 272 ? -18.547 -8.648 2.123 1 89.44 272 ILE A O 1
ATOM 2186 N N . ALA A 1 273 ? -20.688 -8.656 1.549 1 85.94 273 ALA A N 1
ATOM 2187 C CA . ALA A 1 273 ? -21.109 -7.965 2.766 1 85.94 273 ALA A CA 1
ATOM 2188 C C . ALA A 1 273 ? -20.797 -8.797 4.004 1 85.94 273 ALA A C 1
ATOM 2190 O O . ALA A 1 273 ? -20.375 -8.258 5.031 1 85.94 273 ALA A O 1
ATOM 2191 N N . HIS A 1 274 ? -21.047 -10.023 3.871 1 88.5 274 HIS A N 1
ATOM 2192 C CA . HIS A 1 274 ? -20.781 -10.93 4.98 1 88.5 274 HIS A CA 1
ATOM 2193 C C . HIS A 1 274 ? -19.312 -10.867 5.41 1 88.5 274 HIS A C 1
ATOM 2195 O O . HIS A 1 274 ? -19.031 -10.734 6.602 1 88.5 274 HIS A O 1
ATOM 2201 N N . TRP A 1 275 ? -18.453 -10.984 4.527 1 89.38 275 TRP A N 1
ATOM 2202 C CA . TRP A 1 275 ? -17.031 -11.031 4.859 1 89.38 275 TRP A CA 1
ATOM 2203 C C . TRP A 1 275 ? -16.531 -9.664 5.305 1 89.38 275 TRP A C 1
ATOM 2205 O O . TRP A 1 275 ? -15.672 -9.562 6.188 1 89.38 275 TRP A O 1
ATOM 2215 N N . LEU A 1 276 ? -17.016 -8.625 4.672 1 87.44 276 LEU A N 1
ATOM 2216 C CA . LEU A 1 276 ? -16.609 -7.297 5.121 1 87.44 276 LEU A CA 1
ATOM 2217 C C . LEU A 1 276 ? -17.031 -7.062 6.57 1 87.44 276 LEU A C 1
ATOM 2219 O O . LEU A 1 276 ? -16.312 -6.43 7.336 1 87.44 276 LEU A O 1
ATOM 2223 N N . LYS A 1 277 ? -18.141 -7.586 6.898 1 84.44 277 LYS A N 1
ATOM 2224 C CA . LYS A 1 277 ? -18.609 -7.52 8.281 1 84.44 277 LYS A CA 1
ATOM 2225 C C . LYS A 1 277 ? -17.75 -8.391 9.195 1 84.44 277 LYS A C 1
ATOM 2227 O O . LYS A 1 277 ? -17.375 -7.965 10.289 1 84.44 277 LYS A O 1
ATOM 2232 N N . ALA A 1 278 ? -17.5 -9.555 8.727 1 85.06 278 ALA A N 1
ATOM 2233 C CA . ALA A 1 278 ? -16.688 -10.484 9.5 1 85.06 278 ALA A CA 1
ATOM 2234 C C . ALA A 1 278 ? -15.297 -9.914 9.766 1 85.06 278 ALA A C 1
ATOM 2236 O O . ALA A 1 278 ? -14.703 -10.156 10.812 1 85.06 278 ALA A O 1
ATOM 2237 N N . LEU A 1 279 ? -14.852 -9.188 8.805 1 83.69 279 LEU A N 1
ATOM 2238 C CA . LEU A 1 279 ? -13.547 -8.547 8.93 1 83.69 279 LEU A CA 1
ATOM 2239 C C . LEU A 1 279 ? -13.625 -7.336 9.859 1 83.69 279 LEU A C 1
ATOM 2241 O O . LEU A 1 279 ? -12.594 -6.77 10.227 1 83.69 279 LEU A O 1
ATOM 2245 N N . GLY A 1 280 ? -14.781 -6.945 10.242 1 75.69 280 GLY A N 1
ATOM 2246 C CA . GLY A 1 280 ? -14.969 -5.832 11.164 1 75.69 280 GLY A CA 1
ATOM 2247 C C . GLY A 1 280 ? -14.812 -4.48 10.492 1 75.69 280 GLY A C 1
ATOM 2248 O O . GLY A 1 280 ? -14.445 -3.498 11.148 1 75.69 280 GLY A O 1
ATOM 2249 N N . LEU A 1 281 ? -15.016 -4.43 9.227 1 77.12 281 LEU A N 1
ATOM 2250 C CA . LEU A 1 281 ? -14.742 -3.203 8.492 1 77.12 281 LEU A CA 1
ATOM 2251 C C . LEU A 1 281 ? -16.016 -2.406 8.266 1 77.12 281 LEU A C 1
ATOM 2253 O O . LEU A 1 281 ? -16.016 -1.177 8.352 1 77.12 281 LEU A O 1
ATOM 2257 N N . ILE A 1 282 ? -17.094 -3.113 7.883 1 78.06 282 ILE A N 1
ATOM 2258 C CA . ILE A 1 282 ? -18.328 -2.414 7.586 1 78.06 282 ILE A CA 1
ATOM 2259 C C . ILE A 1 282 ? -19.516 -3.236 8.086 1 78.06 282 ILE A C 1
ATOM 2261 O O . ILE A 1 282 ? -19.359 -4.391 8.484 1 78.06 282 ILE A O 1
ATOM 2265 N N . HIS A 1 283 ? -20.609 -2.553 8.07 1 76.06 283 HIS A N 1
ATOM 2266 C CA . HIS A 1 283 ? -21.844 -3.217 8.445 1 76.06 283 HIS A CA 1
ATOM 2267 C C . HIS A 1 283 ? -22.641 -3.654 7.215 1 76.06 283 HIS A C 1
ATOM 2269 O O . HIS A 1 283 ? -23.266 -4.711 7.219 1 76.06 283 HIS A O 1
ATOM 2275 N N . SER A 1 284 ? -22.594 -2.867 6.262 1 79.31 284 SER A N 1
ATOM 2276 C CA . SER A 1 284 ? -23.297 -3.223 5.035 1 79.31 284 SER A CA 1
ATOM 2277 C C . SER A 1 284 ? -22.609 -2.635 3.811 1 79.31 284 SER A C 1
ATOM 2279 O O . SER A 1 284 ? -21.844 -1.673 3.926 1 79.31 284 SER A O 1
ATOM 2281 N N . PHE A 1 285 ? -22.891 -3.311 2.658 1 80.56 285 PHE A N 1
ATOM 2282 C CA . PHE A 1 285 ? -22.297 -2.926 1.384 1 80.56 285 PHE A CA 1
ATOM 2283 C C . PHE A 1 285 ? -23.281 -3.115 0.244 1 80.56 285 PHE A C 1
ATOM 2285 O O . PHE A 1 285 ? -23.984 -4.129 0.185 1 80.56 285 PHE A O 1
ATOM 2292 N N . ARG A 1 286 ? -23.406 -2.066 -0.543 1 81.5 286 ARG A N 1
ATOM 2293 C CA . ARG A 1 286 ? -24.25 -2.244 -1.722 1 81.5 286 ARG A CA 1
ATOM 2294 C C . ARG A 1 286 ? -23.781 -1.354 -2.869 1 81.5 286 ARG A C 1
ATOM 2296 O O . ARG A 1 286 ? -23.125 -0.332 -2.641 1 81.5 286 ARG A O 1
ATOM 2303 N N . VAL A 1 287 ? -24.031 -1.815 -4.062 1 83.44 287 VAL A N 1
ATOM 2304 C CA . VAL A 1 287 ? -23.766 -1.062 -5.281 1 83.44 287 VAL A CA 1
ATOM 2305 C C . VAL A 1 287 ? -25.078 -0.629 -5.926 1 83.44 287 VAL A C 1
ATOM 2307 O O . VAL A 1 287 ? -26 -1.432 -6.059 1 83.44 287 VAL A O 1
ATOM 2310 N N . GLU A 1 288 ? -25.125 0.641 -6.223 1 84.75 288 GLU A N 1
ATOM 2311 C CA . GLU A 1 288 ? -26.359 1.153 -6.812 1 84.75 288 GLU A CA 1
ATOM 2312 C C . GLU A 1 288 ? -26.062 2.066 -8 1 84.75 288 GLU A C 1
ATOM 2314 O O . GLU A 1 288 ? -25.031 2.736 -8.031 1 84.75 288 GLU A O 1
ATOM 2319 N N . GLU A 1 289 ? -26.969 1.993 -8.93 1 82.25 289 GLU A N 1
ATOM 2320 C CA . GLU A 1 289 ? -26.844 2.902 -10.062 1 82.25 289 GLU A CA 1
ATOM 2321 C C . GLU A 1 289 ? -27.297 4.312 -9.688 1 82.25 289 GLU A C 1
ATOM 2323 O O . GLU A 1 289 ? -28.328 4.492 -9.039 1 82.25 289 GLU A O 1
ATOM 2328 N N . VAL A 1 290 ? -26.594 5.348 -10.078 1 81.31 290 VAL A N 1
ATOM 2329 C CA . VAL A 1 290 ? -26.844 6.734 -9.695 1 81.31 290 VAL A CA 1
ATOM 2330 C C . VAL A 1 290 ? -28.172 7.199 -10.289 1 81.31 290 VAL A C 1
ATOM 2332 O O . VAL A 1 290 ? -28.969 7.863 -9.609 1 81.31 290 VAL A O 1
ATOM 2335 N N . ALA A 1 291 ? -28.297 6.945 -11.562 1 75.81 291 ALA A N 1
ATOM 2336 C CA . ALA A 1 291 ? -29.531 7.234 -12.266 1 75.81 291 ALA A CA 1
ATOM 2337 C C . ALA A 1 291 ? -29.875 6.117 -13.25 1 75.81 291 ALA A C 1
ATOM 2339 O O . ALA A 1 291 ? -28.984 5.484 -13.82 1 75.81 291 ALA A O 1
ATOM 2340 N N . ALA A 1 292 ? -31.188 5.898 -13.383 1 76.44 292 ALA A N 1
ATOM 2341 C CA . ALA A 1 292 ? -31.625 4.828 -14.273 1 76.44 292 ALA A CA 1
ATOM 2342 C C . ALA A 1 292 ? -31.016 4.984 -15.664 1 76.44 292 ALA A C 1
ATOM 2344 O O . ALA A 1 292 ? -31.062 6.07 -16.25 1 76.44 292 ALA A O 1
ATOM 2345 N N . ASN A 1 293 ? -30.344 3.949 -16.109 1 75.56 293 ASN A N 1
ATOM 2346 C CA . ASN A 1 293 ? -29.797 3.857 -17.469 1 75.56 293 ASN A CA 1
ATOM 2347 C C . ASN A 1 293 ? -28.562 4.746 -17.625 1 75.56 293 ASN A C 1
ATOM 2349 O O . ASN A 1 293 ? -28.203 5.125 -18.75 1 75.56 293 ASN A O 1
ATOM 2353 N N . SER A 1 294 ? -28 5.227 -16.562 1 75.69 294 SER A N 1
ATOM 2354 C CA . SER A 1 294 ? -26.797 6.055 -16.641 1 75.69 294 SER A CA 1
ATOM 2355 C C . SER A 1 294 ? -25.547 5.203 -16.812 1 75.69 294 SER A C 1
ATOM 2357 O O . SER A 1 294 ? -24.516 5.699 -17.266 1 75.69 294 SER A O 1
ATOM 2359 N N . ASN A 1 295 ? -25.641 3.91 -16.484 1 80.88 295 ASN A N 1
ATOM 2360 C CA . ASN A 1 295 ? -24.5 3.006 -16.453 1 80.88 295 ASN A CA 1
ATOM 2361 C C . ASN A 1 295 ? -23.422 3.504 -15.5 1 80.88 295 ASN A C 1
ATOM 2363 O O . ASN A 1 295 ? -22.234 3.217 -15.688 1 80.88 295 ASN A O 1
ATOM 2367 N N . ILE A 1 296 ? -23.812 4.453 -14.688 1 83 296 ILE A N 1
ATOM 2368 C CA . ILE A 1 296 ? -22.938 4.969 -13.633 1 83 296 ILE A CA 1
ATOM 2369 C C . ILE A 1 296 ? -23.391 4.449 -12.273 1 83 296 ILE A C 1
ATOM 2371 O O . ILE A 1 296 ? -24.562 4.57 -11.922 1 83 296 ILE A O 1
ATOM 2375 N N . PHE A 1 297 ? -22.438 3.873 -11.625 1 83.38 297 PHE A N 1
ATOM 2376 C CA . PHE A 1 297 ? -22.766 3.203 -10.375 1 83.38 297 PHE A CA 1
ATOM 2377 C C . PHE A 1 297 ? -21.969 3.781 -9.211 1 83.38 297 PHE A C 1
ATOM 2379 O O . PHE A 1 297 ? -20.891 4.352 -9.422 1 83.38 297 PHE A O 1
ATOM 2386 N N . ARG A 1 298 ? -22.531 3.711 -8.047 1 85.31 298 ARG A N 1
ATOM 2387 C CA . ARG A 1 298 ? -21.844 4.121 -6.824 1 85.31 298 ARG A CA 1
ATOM 2388 C C . ARG A 1 298 ? -21.891 3.018 -5.773 1 85.31 298 ARG A C 1
ATOM 2390 O O . ARG A 1 298 ? -22.797 2.182 -5.781 1 85.31 298 ARG A O 1
ATOM 2397 N N . THR A 1 299 ? -20.828 2.988 -4.992 1 82.75 299 THR A N 1
ATOM 2398 C CA . THR A 1 299 ? -20.75 2.027 -3.898 1 82.75 299 THR A CA 1
ATOM 2399 C C . THR A 1 299 ? -21.109 2.686 -2.57 1 82.75 299 THR A C 1
ATOM 2401 O O . THR A 1 299 ? -20.594 3.758 -2.242 1 82.75 299 THR A O 1
ATOM 2404 N N . LEU A 1 300 ? -21.984 2.076 -1.879 1 82.31 300 LEU A N 1
ATOM 2405 C CA . LEU A 1 300 ? -22.422 2.605 -0.593 1 82.31 300 LEU A CA 1
ATOM 2406 C C . LEU A 1 300 ? -22.094 1.635 0.536 1 82.31 300 LEU A C 1
ATOM 2408 O O . LEU A 1 300 ? -22.297 0.426 0.4 1 82.31 300 LEU A O 1
ATOM 2412 N N . VAL A 1 301 ? -21.531 2.197 1.544 1 81.94 301 VAL A N 1
ATOM 2413 C CA . VAL A 1 301 ? -21.094 1.383 2.674 1 81.94 301 VAL A CA 1
ATOM 2414 C C . VAL A 1 301 ? -21.594 2 3.979 1 81.94 301 VAL A C 1
ATOM 2416 O O . VAL A 1 301 ? -21.656 3.225 4.109 1 81.94 301 VAL A O 1
ATOM 2419 N N . LYS A 1 302 ? -22.031 1.082 4.875 1 78.12 302 LYS A N 1
ATOM 2420 C CA . LYS A 1 302 ? -22.344 1.493 6.242 1 78.12 302 LYS A CA 1
ATOM 2421 C C . LYS A 1 302 ? -21.328 0.924 7.227 1 78.12 302 LYS A C 1
ATOM 2423 O O . LYS A 1 302 ? -21.062 -0.28 7.227 1 78.12 302 LYS A O 1
ATOM 2428 N N . LYS A 1 303 ? -20.781 1.719 8.008 1 74.38 303 LYS A N 1
ATOM 2429 C CA . LYS A 1 303 ? -19.766 1.264 8.961 1 74.38 303 LYS A CA 1
ATOM 2430 C C . LYS A 1 303 ? -20.406 0.49 10.109 1 74.38 303 LYS A C 1
ATOM 2432 O O . LYS A 1 303 ? -19.906 -0.56 10.516 1 74.38 303 LYS A O 1
ATOM 2437 N N . GLU A 1 304 ? -21.359 1.092 10.648 1 73.44 304 GLU A N 1
ATOM 2438 C CA . GLU A 1 304 ? -22.109 0.466 11.734 1 73.44 304 GLU A CA 1
ATOM 2439 C C . GLU A 1 304 ? -23.609 0.516 11.461 1 73.44 304 GLU A C 1
ATOM 2441 O O . GLU A 1 304 ? -24.062 1.253 10.578 1 73.44 304 GLU A O 1
ATOM 2446 N N . LEU A 1 305 ? -24.406 -0.297 12.102 1 70.56 305 LEU A N 1
ATOM 2447 C CA . LEU A 1 305 ? -25.844 -0.362 11.898 1 70.56 305 LEU A CA 1
ATOM 2448 C C . LEU A 1 305 ? -26.469 1.026 12 1 70.56 305 LEU A C 1
ATOM 2450 O O . LEU A 1 305 ? -27.359 1.367 11.219 1 70.56 305 LEU A O 1
ATOM 2454 N N . GLY A 1 306 ? -26 1.868 12.922 1 66.75 306 GLY A N 1
ATOM 2455 C CA . GLY A 1 306 ? -26.578 3.184 13.133 1 66.75 306 GLY A CA 1
ATOM 2456 C C . GLY A 1 306 ? -25.859 4.285 12.375 1 66.75 306 GLY A C 1
ATOM 2457 O O . GLY A 1 306 ? -26.297 5.438 12.383 1 66.75 306 GLY A O 1
ATOM 2458 N N . SER A 1 307 ? -25 3.875 11.445 1 73.56 307 SER A N 1
ATOM 2459 C CA . SER A 1 307 ? -24.219 4.891 10.75 1 73.56 307 SER A CA 1
ATOM 2460 C C . SER A 1 307 ? -24.828 5.238 9.398 1 73.56 307 SER A C 1
ATOM 2462 O O . SER A 1 307 ? -25.656 4.48 8.875 1 73.56 307 SER A O 1
ATOM 2464 N N . SER A 1 308 ? -24.609 6.445 8.961 1 74.38 308 SER A N 1
ATOM 2465 C CA . SER A 1 308 ? -25.047 6.848 7.629 1 74.38 308 SER A CA 1
ATOM 2466 C C . SER A 1 308 ? -24.281 6.109 6.543 1 74.38 308 SER A C 1
ATOM 2468 O O . SER A 1 308 ? -23.141 5.684 6.766 1 74.38 308 SER A O 1
ATOM 2470 N N . GLU A 1 309 ? -24.984 5.93 5.453 1 79.88 309 GLU A N 1
ATOM 2471 C CA . GLU A 1 309 ? -24.312 5.344 4.297 1 79.88 309 GLU A CA 1
ATOM 2472 C C . GLU A 1 309 ? -23.328 6.336 3.664 1 79.88 309 GLU A C 1
ATOM 2474 O O . GLU A 1 309 ? -23.641 7.52 3.535 1 79.88 309 GLU A O 1
ATOM 2479 N N . VAL A 1 310 ? -22.234 5.852 3.393 1 77.62 310 VAL A N 1
ATOM 2480 C CA . VAL A 1 310 ? -21.219 6.703 2.773 1 77.62 310 VAL A CA 1
ATOM 2481 C C . VAL A 1 310 ? -20.578 5.973 1.595 1 77.62 310 VAL A C 1
ATOM 2483 O O . VAL A 1 310 ? -20.719 4.754 1.46 1 77.62 310 VAL A O 1
ATOM 2486 N N . GLY A 1 311 ? -20 6.742 0.705 1 80.06 311 GLY A N 1
ATOM 2487 C CA . GLY A 1 311 ? -19.266 6.141 -0.393 1 80.06 311 GLY A CA 1
ATOM 2488 C C . GLY A 1 311 ? -18 5.43 0.058 1 80.06 311 GLY A C 1
ATOM 2489 O O . GLY A 1 311 ? -17.5 5.684 1.153 1 80.06 311 GLY A O 1
ATOM 2490 N N . LEU A 1 312 ? -17.5 4.508 -0.806 1 79.69 312 LEU A N 1
ATOM 2491 C CA . LEU A 1 312 ? -16.281 3.758 -0.532 1 79.69 312 LEU A CA 1
ATOM 2492 C C . LEU A 1 312 ? -15.109 4.699 -0.3 1 79.69 312 LEU A C 1
ATOM 2494 O O . LEU A 1 312 ? -14.211 4.398 0.493 1 79.69 312 LEU A O 1
ATOM 2498 N N . THR A 1 313 ? -15.164 5.824 -0.954 1 76.44 313 THR A N 1
ATOM 2499 C CA . THR A 1 313 ? -14.102 6.812 -0.865 1 76.44 313 THR A CA 1
ATOM 2500 C C . THR A 1 313 ? -14.086 7.469 0.512 1 76.44 313 THR A C 1
ATOM 2502 O O . THR A 1 313 ? -13.094 8.086 0.9 1 76.44 313 THR A O 1
ATOM 2505 N N . ASP A 1 314 ? -15.219 7.359 1.134 1 75 314 ASP A N 1
ATOM 2506 C CA . ASP A 1 314 ? -15.359 8.094 2.385 1 75 314 ASP A CA 1
ATOM 2507 C C . ASP A 1 314 ? -15.188 7.176 3.59 1 75 314 ASP A C 1
ATOM 2509 O O . ASP A 1 314 ? -15.43 7.582 4.73 1 75 314 ASP A O 1
ATOM 2513 N N . VAL A 1 315 ? -14.984 5.973 3.236 1 73.12 315 VAL A N 1
ATOM 2514 C CA . VAL A 1 315 ? -14.68 5.047 4.324 1 73.12 315 VAL A CA 1
ATOM 2515 C C . VAL A 1 315 ? -13.172 4.871 4.445 1 73.12 315 VAL A C 1
ATOM 2517 O O . VAL A 1 315 ? -12.414 5.348 3.596 1 73.12 315 VAL A O 1
ATOM 2520 N N . GLY A 1 316 ? -12.781 4.188 5.488 1 69.5 316 GLY A N 1
ATOM 2521 C CA . GLY A 1 316 ? -11.367 3.943 5.711 1 69.5 316 GLY A CA 1
ATOM 2522 C C . GLY A 1 316 ? -10.695 3.209 4.566 1 69.5 316 GLY A C 1
ATOM 2523 O O . GLY A 1 316 ? -11.32 2.377 3.906 1 69.5 316 GLY A O 1
ATOM 2524 N N . PHE A 1 317 ? -9.508 3.559 4.258 1 73.38 317 PHE A N 1
ATOM 2525 C CA . PHE A 1 317 ? -8.68 3.053 3.17 1 73.38 317 PHE A CA 1
ATOM 2526 C C . PHE A 1 317 ? -8.586 1.532 3.223 1 73.38 317 PHE A C 1
ATOM 2528 O O . PHE A 1 317 ? -8.5 0.874 2.184 1 73.38 317 PHE A O 1
ATOM 2535 N N . GLY A 1 318 ? -8.711 0.95 4.344 1 78.19 318 GLY A N 1
ATOM 2536 C CA . GLY A 1 318 ? -8.625 -0.493 4.5 1 78.19 318 GLY A CA 1
ATOM 2537 C C . GLY A 1 318 ? -9.734 -1.24 3.791 1 78.19 318 GLY A C 1
ATOM 2538 O O . GLY A 1 318 ? -9.5 -2.295 3.197 1 78.19 318 GLY A O 1
ATOM 2539 N N . VAL A 1 319 ? -10.883 -0.662 3.777 1 79.88 319 VAL A N 1
ATOM 2540 C CA . VAL A 1 319 ? -12.039 -1.308 3.16 1 79.88 319 VAL A CA 1
ATOM 2541 C C . VAL A 1 319 ? -11.836 -1.39 1.648 1 79.88 319 VAL A C 1
ATOM 2543 O O . VAL A 1 319 ? -12.016 -2.453 1.05 1 79.88 319 VAL A O 1
ATOM 2546 N N . SER A 1 320 ? -11.469 -0.288 1.093 1 84.75 320 SER A N 1
ATOM 2547 C CA . SER A 1 320 ? -11.305 -0.25 -0.357 1 84.75 320 SER A CA 1
ATOM 2548 C C . SER A 1 320 ? -10.148 -1.137 -0.808 1 84.75 320 SER A C 1
ATOM 2550 O O . SER A 1 320 ? -10.156 -1.646 -1.931 1 84.75 320 SER A O 1
ATOM 2552 N N . GLN A 1 321 ? -9.242 -1.363 0.057 1 87.31 321 GLN A N 1
ATOM 2553 C CA . GLN A 1 321 ? -8.047 -2.096 -0.339 1 87.31 321 GLN A CA 1
ATOM 2554 C C . GLN A 1 321 ? -8.242 -3.6 -0.192 1 87.31 321 GLN A C 1
ATOM 2556 O O . GLN A 1 321 ? -7.57 -4.391 -0.86 1 87.31 321 GLN A O 1
ATOM 2561 N N . ILE A 1 322 ? -9.156 -4.039 0.649 1 91.31 322 ILE A N 1
ATOM 2562 C CA . ILE A 1 322 ? -9.391 -5.469 0.844 1 91.31 322 ILE A CA 1
ATOM 2563 C C . ILE A 1 322 ? -10.477 -5.949 -0.109 1 91.31 322 ILE A C 1
ATOM 2565 O O . ILE A 1 322 ? -10.562 -7.141 -0.42 1 91.31 322 ILE A O 1
ATOM 2569 N N . LEU A 1 323 ? -11.305 -5.051 -0.599 1 92.25 323 LEU A N 1
ATOM 2570 C CA . LEU A 1 323 ? -12.461 -5.391 -1.426 1 92.25 323 LEU A CA 1
ATOM 2571 C C . LEU A 1 323 ? -12.031 -6.172 -2.66 1 92.25 323 LEU A C 1
ATOM 2573 O O . LEU A 1 323 ? -12.617 -7.211 -2.975 1 92.25 323 LEU A O 1
ATOM 2577 N N . PRO A 1 324 ? -11 -5.719 -3.355 1 95.25 324 PRO A N 1
ATOM 2578 C CA . PRO A 1 324 ? -10.578 -6.48 -4.535 1 95.25 324 PRO A CA 1
ATOM 2579 C C . PRO A 1 324 ? -10.148 -7.906 -4.195 1 95.25 324 PRO A C 1
ATOM 2581 O O . PRO A 1 324 ? -10.336 -8.82 -5 1 95.25 324 PRO A O 1
ATOM 2584 N N . VAL A 1 325 ? -9.555 -8.164 -3.078 1 96.56 325 VAL A N 1
ATOM 2585 C CA . VAL A 1 325 ? -9.133 -9.492 -2.652 1 96.56 325 VAL A CA 1
ATOM 2586 C C . VAL A 1 325 ? -10.359 -10.391 -2.475 1 96.56 325 VAL A C 1
ATOM 2588 O O . VAL A 1 325 ? -10.414 -11.492 -3.016 1 96.56 325 VAL A O 1
ATOM 2591 N N . LEU A 1 326 ? -11.297 -9.844 -1.741 1 95.19 326 LEU A N 1
ATOM 2592 C CA . LEU A 1 326 ? -12.531 -10.57 -1.467 1 95.19 326 LEU A CA 1
ATOM 2593 C C . LEU A 1 326 ? -13.266 -10.906 -2.76 1 95.19 326 LEU A C 1
ATOM 2595 O O . LEU A 1 326 ? -13.672 -12.047 -2.977 1 95.19 326 LEU A O 1
ATOM 2599 N N . VAL A 1 327 ? -13.414 -9.891 -3.553 1 95.75 327 VAL A N 1
ATOM 2600 C CA . VAL A 1 327 ? -14.172 -10.047 -4.793 1 95.75 327 VAL A CA 1
ATOM 2601 C C . VAL A 1 327 ? -13.461 -11.047 -5.707 1 95.75 327 VAL A C 1
ATOM 2603 O O . VAL A 1 327 ? -14.094 -11.938 -6.277 1 95.75 327 VAL A O 1
ATOM 2606 N N . LEU A 1 328 ? -12.164 -10.953 -5.84 1 97.69 328 LEU A N 1
ATOM 2607 C CA . LEU A 1 328 ? -11.406 -11.852 -6.707 1 97.69 328 LEU A CA 1
ATOM 2608 C C . LEU A 1 328 ? -11.594 -13.305 -6.27 1 97.69 328 LEU A C 1
ATOM 2610 O O . LEU A 1 328 ? -11.891 -14.172 -7.094 1 97.69 328 LEU A O 1
ATOM 2614 N N . LEU A 1 329 ? -11.453 -13.586 -5.008 1 97.25 329 LEU A N 1
ATOM 2615 C CA . LEU A 1 329 ? -11.5 -14.938 -4.465 1 97.25 329 LEU A CA 1
ATOM 2616 C C . LEU A 1 329 ? -12.867 -15.57 -4.711 1 97.25 329 LEU A C 1
ATOM 2618 O O . LEU A 1 329 ? -12.969 -16.781 -4.906 1 97.25 329 LEU A O 1
ATOM 2622 N N . TYR A 1 330 ? -13.883 -14.789 -4.734 1 96 330 TYR A N 1
ATOM 2623 C CA . TYR A 1 330 ? -15.227 -15.336 -4.902 1 96 330 TYR A CA 1
ATOM 2624 C C . TYR A 1 330 ? -15.672 -15.234 -6.355 1 96 330 TYR A C 1
ATOM 2626 O O . TYR A 1 330 ? -16.656 -15.852 -6.75 1 96 330 TYR A O 1
ATOM 2634 N N . TYR A 1 331 ? -14.969 -14.453 -7.105 1 96.31 331 TYR A N 1
ATOM 2635 C CA . TYR A 1 331 ? -15.391 -14.195 -8.477 1 96.31 331 TYR A CA 1
ATOM 2636 C C . TYR A 1 331 ? -14.812 -15.234 -9.43 1 96.31 331 TYR A C 1
ATOM 2638 O O . TYR A 1 331 ? -15.477 -15.656 -10.375 1 96.31 331 TYR A O 1
ATOM 2646 N N . VAL A 1 332 ? -13.586 -15.664 -9.219 1 96.5 332 VAL A N 1
ATOM 2647 C CA . VAL A 1 332 ? -12.898 -16.547 -10.141 1 96.5 332 VAL A CA 1
ATOM 2648 C C . VAL A 1 332 ? -13.57 -17.922 -10.148 1 96.5 332 VAL A C 1
ATOM 2650 O O . VAL A 1 332 ? -14.227 -18.297 -9.18 1 96.5 332 VAL A O 1
ATOM 2653 N N . PRO A 1 333 ? -13.43 -18.641 -11.18 1 94.69 333 PRO A N 1
ATOM 2654 C CA . PRO A 1 333 ? -14.031 -19.984 -11.25 1 94.69 333 PRO A CA 1
ATOM 2655 C C . PRO A 1 333 ? -13.438 -20.953 -10.234 1 94.69 333 PRO A C 1
ATOM 2657 O O . PRO A 1 333 ? -12.281 -20.797 -9.828 1 94.69 333 PRO A O 1
ATOM 2660 N N . GLU A 1 334 ? -14.242 -21.906 -9.875 1 94.25 334 GLU A N 1
ATOM 2661 C CA . GLU A 1 334 ? -13.719 -22.984 -9.047 1 94.25 334 GLU A CA 1
ATOM 2662 C C . GLU A 1 334 ? -12.547 -23.688 -9.734 1 94.25 334 GLU A C 1
ATOM 2664 O O . GLU A 1 334 ? -12.531 -23.812 -10.961 1 94.25 334 GLU A O 1
ATOM 2669 N N . GLY A 1 335 ? -11.586 -24.141 -8.969 1 94.06 335 GLY A N 1
ATOM 2670 C CA . GLY A 1 335 ? -10.43 -24.828 -9.516 1 94.06 335 GLY A CA 1
ATOM 2671 C C . GLY A 1 335 ? -9.32 -23.875 -9.93 1 94.06 335 GLY A C 1
ATOM 2672 O O . GLY A 1 335 ? -8.258 -24.328 -10.383 1 94.06 335 GLY A O 1
ATOM 2673 N N . SER A 1 336 ? -9.492 -22.578 -9.727 1 96.94 336 SER A N 1
ATOM 2674 C CA . SER A 1 336 ? -8.516 -21.578 -10.125 1 96.94 336 SER A CA 1
ATOM 2675 C C . SER A 1 336 ? -7.387 -21.469 -9.102 1 96.94 336 SER A C 1
ATOM 2677 O O . SER A 1 336 ? -7.52 -21.938 -7.973 1 96.94 336 SER A O 1
ATOM 2679 N N . THR A 1 337 ? -6.293 -20.922 -9.555 1 98.19 337 THR A N 1
ATOM 2680 C CA . THR A 1 337 ? -5.188 -20.531 -8.695 1 98.19 337 THR A CA 1
ATOM 2681 C C . THR A 1 337 ? -5.082 -19 -8.617 1 98.19 337 THR A C 1
ATOM 2683 O O . THR A 1 337 ? -5.004 -18.328 -9.648 1 98.19 337 THR A O 1
ATOM 2686 N N . VAL A 1 338 ? -5.137 -18.484 -7.395 1 98.5 338 VAL A N 1
ATOM 2687 C CA . VAL A 1 338 ? -5.074 -17.047 -7.211 1 98.5 338 VAL A CA 1
ATOM 2688 C C . VAL A 1 338 ? -3.758 -16.656 -6.539 1 98.5 338 VAL A C 1
ATOM 2690 O O . VAL A 1 338 ? -3.408 -17.203 -5.488 1 98.5 338 VAL A O 1
ATOM 2693 N N . LEU A 1 339 ? -3.006 -15.828 -7.215 1 98.44 339 LEU A N 1
ATOM 2694 C CA . LEU A 1 339 ? -1.78 -15.25 -6.668 1 98.44 339 LEU A CA 1
ATOM 2695 C C . LEU A 1 339 ? -2.053 -13.883 -6.043 1 98.44 339 LEU A C 1
ATOM 2697 O O . LEU A 1 339 ? -2.566 -12.984 -6.707 1 98.44 339 LEU A O 1
ATOM 2701 N N . LEU A 1 340 ? -1.761 -13.758 -4.75 1 97.5 340 LEU A N 1
ATOM 2702 C CA . LEU A 1 340 ? -1.969 -12.5 -4.031 1 97.5 340 LEU A CA 1
ATOM 2703 C C . LEU A 1 340 ? -0.65 -11.961 -3.484 1 97.5 340 LEU A C 1
ATOM 2705 O O . LEU A 1 340 ? 0.062 -12.672 -2.764 1 97.5 340 LEU A O 1
ATOM 2709 N N . GLU A 1 341 ? -0.356 -10.766 -3.834 1 94.62 341 GLU A N 1
ATOM 2710 C CA . GLU A 1 341 ? 0.797 -10.109 -3.223 1 94.62 341 GLU A CA 1
ATOM 2711 C C . GLU A 1 341 ? 0.364 -9.125 -2.137 1 94.62 341 GLU A C 1
ATOM 2713 O O . GLU A 1 341 ? -0.341 -8.156 -2.418 1 94.62 341 GLU A O 1
ATOM 2718 N N . GLN A 1 342 ? 0.724 -9.406 -0.99 1 91.44 342 GLN A N 1
ATOM 2719 C CA . GLN A 1 342 ? 0.533 -8.562 0.186 1 91.44 342 GLN A CA 1
ATOM 2720 C C . GLN A 1 342 ? -0.924 -8.125 0.324 1 91.44 342 GLN A C 1
ATOM 2722 O O . GLN A 1 342 ? -1.217 -6.938 0.438 1 91.44 342 GLN A O 1
ATOM 2727 N N . PRO A 1 343 ? -1.803 -9.078 0.456 1 93.81 343 PRO A N 1
ATOM 2728 C CA . PRO A 1 343 ? -3.221 -8.727 0.56 1 93.81 343 PRO A CA 1
ATOM 2729 C C . PRO A 1 343 ? -3.561 -8.031 1.873 1 93.81 343 PRO A C 1
ATOM 2731 O O . PRO A 1 343 ? -4.625 -7.418 1.993 1 93.81 343 PRO A O 1
ATOM 2734 N N . GLU A 1 344 ? -2.643 -8.047 2.816 1 90 344 GLU A N 1
ATOM 2735 C CA . GLU A 1 344 ? -2.92 -7.496 4.141 1 90 344 GLU A CA 1
ATOM 2736 C C . GLU A 1 344 ? -2.609 -6.004 4.199 1 90 344 GLU A C 1
ATOM 2738 O O . GLU A 1 344 ? -2.881 -5.348 5.203 1 90 344 GLU A O 1
ATOM 2743 N N . ILE A 1 345 ? -2.123 -5.496 3.129 1 84 345 ILE A N 1
ATOM 2744 C CA . ILE A 1 345 ? -1.634 -4.121 3.158 1 84 345 ILE A CA 1
ATOM 2745 C C . ILE A 1 345 ? -2.764 -3.18 3.568 1 84 345 ILE A C 1
ATOM 2747 O O . ILE A 1 345 ? -3.91 -3.357 3.154 1 84 345 ILE A O 1
ATOM 2751 N N . HIS A 1 346 ? -2.516 -2.234 4.457 1 81.88 346 HIS A N 1
ATOM 2752 C CA . HIS A 1 346 ? -3.385 -1.154 4.91 1 81.88 346 HIS A CA 1
ATOM 2753 C C . HIS A 1 346 ? -4.387 -1.65 5.945 1 81.88 346 HIS A C 1
ATOM 2755 O O . HIS A 1 346 ? -5.277 -0.906 6.359 1 81.88 346 HIS A O 1
ATOM 2761 N N . LEU A 1 347 ? -4.254 -2.977 6.301 1 86.44 347 LEU A N 1
ATOM 2762 C CA . LEU A 1 347 ? -5.215 -3.541 7.242 1 86.44 347 LEU A CA 1
ATOM 2763 C C . LEU A 1 347 ? -4.66 -3.518 8.664 1 86.44 347 LEU A C 1
ATOM 2765 O O . LEU A 1 347 ? -3.465 -3.742 8.875 1 86.44 347 LEU A O 1
ATOM 2769 N N . HIS A 1 348 ? -5.523 -3.266 9.523 1 81.88 348 HIS A N 1
ATOM 2770 C CA . HIS A 1 348 ? -5.207 -3.447 10.93 1 81.88 348 HIS A CA 1
ATOM 2771 C C . HIS A 1 348 ? -4.891 -4.906 11.242 1 81.88 348 HIS A C 1
ATOM 2773 O O . HIS A 1 348 ? -5.414 -5.812 10.586 1 81.88 348 HIS A O 1
ATOM 2779 N N . PRO A 1 349 ? -4.086 -5.164 12.25 1 77.5 349 PRO A N 1
ATOM 2780 C CA . PRO A 1 349 ? -3.674 -6.523 12.602 1 77.5 349 PRO A CA 1
ATOM 2781 C C . PRO A 1 349 ? -4.859 -7.465 12.805 1 77.5 349 PRO A C 1
ATOM 2783 O O . PRO A 1 349 ? -4.828 -8.609 12.344 1 77.5 349 PRO A O 1
ATOM 2786 N N . SER A 1 350 ? -5.906 -7.035 13.445 1 77.94 350 SER A N 1
ATOM 2787 C CA . SER A 1 350 ? -7.074 -7.875 13.695 1 77.94 350 SER A CA 1
ATOM 2788 C C . SER A 1 350 ? -7.73 -8.312 12.391 1 77.94 350 SER A C 1
ATOM 2790 O O . SER A 1 350 ? -8.211 -9.438 12.273 1 77.94 350 SER A O 1
ATOM 2792 N N . VAL A 1 351 ? -7.73 -7.492 11.469 1 85.12 351 VAL A N 1
ATOM 2793 C CA . VAL A 1 351 ? -8.352 -7.77 10.18 1 85.12 351 VAL A CA 1
ATOM 2794 C C . VAL A 1 351 ? -7.473 -8.734 9.383 1 85.12 351 VAL A C 1
ATOM 2796 O O . VAL A 1 351 ? -7.977 -9.562 8.625 1 85.12 351 VAL A O 1
ATOM 2799 N N . GLN A 1 352 ? -6.145 -8.656 9.594 1 88.31 352 GLN A N 1
ATOM 2800 C CA . GLN A 1 352 ? -5.223 -9.555 8.906 1 88.31 352 GLN A CA 1
ATOM 2801 C C . GLN A 1 352 ? -5.461 -11.008 9.305 1 88.31 352 GLN A C 1
ATOM 2803 O O . GLN A 1 352 ? -5.352 -11.906 8.469 1 88.31 352 GLN A O 1
ATOM 2808 N N . SER A 1 353 ? -5.797 -11.227 10.578 1 87.69 353 SER A N 1
ATOM 2809 C CA . SER A 1 353 ? -6.129 -12.57 11.047 1 87.69 353 SER A CA 1
ATOM 2810 C C . SER A 1 353 ? -7.371 -13.109 10.336 1 87.69 353 SER A C 1
ATOM 2812 O O . SER A 1 353 ? -7.402 -14.273 9.938 1 87.69 353 SER A O 1
ATOM 2814 N N . GLU A 1 354 ? -8.336 -12.266 10.211 1 89.44 354 GLU A N 1
ATOM 2815 C CA . GLU A 1 354 ? -9.578 -12.664 9.555 1 89.44 354 GLU A CA 1
ATOM 2816 C C . GLU A 1 354 ? -9.367 -12.938 8.07 1 89.44 354 GLU A C 1
ATOM 2818 O O . GLU A 1 354 ? -10.109 -13.703 7.461 1 89.44 354 GLU A O 1
ATOM 2823 N N . LEU A 1 355 ? -8.391 -12.281 7.508 1 92.81 355 LEU A N 1
ATOM 2824 C CA . LEU A 1 355 ? -8.016 -12.539 6.121 1 92.81 355 LEU A CA 1
ATOM 2825 C C . LEU A 1 355 ? -7.625 -14 5.93 1 92.81 355 LEU A C 1
ATOM 2827 O O . LEU A 1 355 ? -7.965 -14.609 4.914 1 92.81 355 LEU A O 1
ATOM 2831 N N . ALA A 1 356 ? -6.898 -14.578 6.887 1 93.25 356 ALA A N 1
ATOM 2832 C CA . ALA A 1 356 ? -6.543 -15.992 6.836 1 93.25 356 ALA A CA 1
ATOM 2833 C C . ALA A 1 356 ? -7.789 -16.875 6.809 1 93.25 356 ALA A C 1
ATOM 2835 O O . ALA A 1 356 ? -7.859 -17.828 6.039 1 93.25 356 ALA A O 1
ATOM 2836 N N . ASP A 1 357 ? -8.75 -16.531 7.578 1 93 357 ASP A N 1
ATOM 2837 C CA . ASP A 1 357 ? -10 -17.266 7.621 1 93 357 ASP A CA 1
ATOM 2838 C C . ASP A 1 357 ? -10.719 -17.219 6.273 1 93 357 ASP A C 1
ATOM 2840 O O . ASP A 1 357 ? -11.281 -18.219 5.82 1 93 357 ASP A O 1
ATOM 2844 N N . LEU A 1 358 ? -10.719 -16.062 5.727 1 93.94 358 LEU A N 1
ATOM 2845 C CA . LEU A 1 358 ? -11.328 -15.883 4.414 1 93.94 358 LEU A CA 1
ATOM 2846 C C . LEU A 1 358 ? -10.68 -16.797 3.385 1 93.94 358 LEU A C 1
ATOM 2848 O O . LEU A 1 358 ? -11.375 -17.531 2.672 1 93.94 358 LEU A O 1
ATOM 2852 N N . ILE A 1 359 ? -9.391 -16.797 3.309 1 96.38 359 ILE A N 1
ATOM 2853 C CA . ILE A 1 359 ? -8.641 -17.547 2.316 1 96.38 359 ILE A CA 1
ATOM 2854 C C . ILE A 1 359 ? -8.867 -19.047 2.535 1 96.38 359 ILE A C 1
ATOM 2856 O O . ILE A 1 359 ? -9.109 -19.797 1.583 1 96.38 359 ILE A O 1
ATOM 2860 N N . LEU A 1 360 ? -8.828 -19.516 3.789 1 95.25 360 LEU A N 1
ATOM 2861 C CA . LEU A 1 360 ? -9.047 -20.922 4.105 1 95.25 360 LEU A CA 1
ATOM 2862 C C . LEU A 1 360 ? -10.461 -21.359 3.715 1 95.25 360 LEU A C 1
ATOM 2864 O O . LEU A 1 360 ? -10.648 -22.453 3.176 1 95.25 360 LEU A O 1
ATOM 2868 N N . THR A 1 361 ? -11.406 -20.484 4.012 1 93.38 361 THR A N 1
ATOM 2869 C CA . THR A 1 361 ? -12.797 -20.812 3.699 1 93.38 361 THR A CA 1
ATOM 2870 C C . THR A 1 361 ? -12.992 -20.938 2.191 1 93.38 361 THR A C 1
ATOM 2872 O O . THR A 1 361 ? -13.609 -21.891 1.722 1 93.38 361 THR A O 1
ATOM 2875 N N . VAL A 1 362 ? -12.484 -19.984 1.467 1 94.81 362 VAL A N 1
ATOM 2876 C CA . VAL A 1 362 ? -12.633 -19.984 0.016 1 94.81 362 VAL A CA 1
ATOM 2877 C C . VAL A 1 362 ? -11.93 -21.203 -0.575 1 94.81 362 VAL A C 1
ATOM 2879 O O . VAL A 1 362 ? -12.453 -21.844 -1.487 1 94.81 362 VAL A O 1
ATOM 2882 N N . SER A 1 363 ? -10.734 -21.453 -0.11 1 95 363 SER A N 1
ATOM 2883 C CA . SER A 1 363 ? -9.984 -22.609 -0.59 1 95 363 SER A CA 1
ATOM 2884 C C . SER A 1 363 ? -10.766 -23.906 -0.389 1 95 363 SER A C 1
ATOM 2886 O O . SER A 1 363 ? -10.797 -24.766 -1.271 1 95 363 SER A O 1
ATOM 2888 N N . LYS A 1 364 ? -11.438 -24.016 0.697 1 92.06 364 LYS A N 1
ATOM 2889 C CA . LYS A 1 364 ? -12.172 -25.219 1.047 1 92.06 364 LYS A CA 1
ATOM 2890 C C . LYS A 1 364 ? -13.508 -25.297 0.307 1 92.06 364 LYS A C 1
ATOM 2892 O O . LYS A 1 364 ? -13.867 -26.344 -0.233 1 92.06 364 LYS A O 1
ATOM 2897 N N . THR A 1 365 ? -14.227 -24.188 0.241 1 92.19 365 THR A N 1
ATOM 2898 C CA . THR A 1 365 ? -15.602 -24.203 -0.251 1 92.19 365 THR A CA 1
ATOM 2899 C C . THR A 1 365 ? -15.633 -24.062 -1.77 1 92.19 365 THR A C 1
ATOM 2901 O O . THR A 1 365 ? -16.547 -24.547 -2.428 1 92.19 365 THR A O 1
ATOM 2904 N N . ARG A 1 366 ? -14.617 -23.438 -2.322 1 94 366 ARG A N 1
ATOM 2905 C CA . ARG A 1 366 ? -14.664 -23.156 -3.754 1 94 366 ARG A CA 1
ATOM 2906 C C . ARG A 1 366 ? -13.531 -23.875 -4.484 1 94 366 ARG A C 1
ATOM 2908 O O . ARG A 1 366 ? -13.375 -23.734 -5.699 1 94 366 ARG A O 1
ATOM 2915 N N . ASN A 1 367 ? -12.727 -24.625 -3.766 1 94.44 367 ASN A N 1
ATOM 2916 C CA . ASN A 1 367 ? -11.602 -25.328 -4.363 1 94.44 367 ASN A CA 1
ATOM 2917 C C . ASN A 1 367 ? -10.68 -24.391 -5.133 1 94.44 367 ASN A C 1
ATOM 2919 O O . ASN A 1 367 ? -10.367 -24.641 -6.297 1 94.44 367 ASN A O 1
ATOM 2923 N N . VAL A 1 368 ? -10.367 -23.281 -4.535 1 96.62 368 VAL A N 1
ATOM 2924 C CA . VAL A 1 368 ? -9.453 -22.281 -5.102 1 96.62 368 VAL A CA 1
ATOM 2925 C C . VAL A 1 368 ? -8.102 -22.375 -4.406 1 96.62 368 VAL A C 1
ATOM 2927 O O . VAL A 1 368 ? -8.023 -22.344 -3.178 1 96.62 368 VAL A O 1
ATOM 2930 N N . GLN A 1 369 ? -7.066 -22.625 -5.172 1 98.12 369 GLN A N 1
ATOM 2931 C CA . GLN A 1 369 ? -5.707 -22.578 -4.645 1 98.12 369 GLN A CA 1
ATOM 2932 C C . GLN A 1 369 ? -5.219 -21.141 -4.484 1 98.12 369 GLN A C 1
ATOM 2934 O O . GLN A 1 369 ? -5.371 -20.328 -5.395 1 98.12 369 GLN A O 1
ATOM 2939 N N . VAL A 1 370 ? -4.711 -20.828 -3.314 1 98.38 370 VAL A N 1
ATOM 2940 C CA . VAL A 1 370 ? -4.289 -19.453 -3.055 1 98.38 370 VAL A CA 1
ATOM 2941 C C . VAL A 1 370 ? -2.809 -19.422 -2.684 1 98.38 370 VAL A C 1
ATOM 2943 O O . VAL A 1 370 ? -2.385 -20.125 -1.752 1 98.38 370 VAL A O 1
ATOM 2946 N N . ILE A 1 371 ? -2.023 -18.734 -3.432 1 98.25 371 ILE A N 1
ATOM 2947 C CA . ILE A 1 371 ? -0.623 -18.469 -3.133 1 98.25 371 ILE A CA 1
ATOM 2948 C C . ILE A 1 371 ? -0.463 -17 -2.707 1 98.25 371 ILE A C 1
ATOM 2950 O O . ILE A 1 371 ? -0.718 -16.094 -3.494 1 98.25 371 ILE A O 1
ATOM 2954 N N . VAL A 1 372 ? -0.038 -16.844 -1.481 1 97.38 372 VAL A N 1
ATOM 2955 C CA . VAL A 1 372 ? -0.043 -15.5 -0.902 1 97.38 372 VAL A CA 1
ATOM 2956 C C . VAL A 1 372 ? 1.373 -15.117 -0.479 1 97.38 372 VAL A C 1
ATOM 2958 O O . VAL A 1 372 ? 2.051 -15.875 0.213 1 97.38 372 VAL A O 1
ATOM 2961 N N . GLU A 1 373 ? 1.823 -14 -0.982 1 95.31 373 GLU A N 1
ATOM 2962 C CA . GLU A 1 373 ? 3 -13.352 -0.417 1 95.31 373 GLU A CA 1
ATOM 2963 C C . GLU A 1 373 ? 2.611 -12.367 0.68 1 95.31 373 GLU A C 1
ATOM 2965 O O . GLU A 1 373 ? 1.796 -11.469 0.455 1 95.31 373 GLU A O 1
ATOM 2970 N N . SER A 1 374 ? 3.195 -12.492 1.873 1 92.38 374 SER A N 1
ATOM 2971 C CA . SER A 1 374 ? 2.742 -11.664 2.986 1 92.38 374 SER A CA 1
ATOM 2972 C C . SER A 1 374 ? 3.889 -11.344 3.941 1 92.38 374 SER A C 1
ATOM 2974 O O . SER A 1 374 ? 4.887 -12.062 3.982 1 92.38 374 SER A O 1
ATOM 2976 N N . HIS A 1 375 ? 3.754 -10.242 4.629 1 85.25 375 HIS A N 1
ATOM 2977 C CA . HIS A 1 375 ? 4.629 -9.859 5.734 1 85.25 375 HIS A CA 1
ATOM 2978 C C . HIS A 1 375 ? 3.883 -9.906 7.062 1 85.25 375 HIS A C 1
ATOM 2980 O O . HIS A 1 375 ? 4.41 -9.469 8.094 1 85.25 375 HIS A O 1
ATOM 2986 N N . SER A 1 376 ? 2.754 -10.492 7.09 1 86.38 376 SER A N 1
ATOM 2987 C CA . SER A 1 376 ? 1.885 -10.383 8.258 1 86.38 376 SER A CA 1
ATOM 2988 C C . SER A 1 376 ? 2.096 -11.547 9.219 1 86.38 376 SER A C 1
ATOM 2990 O O . SER A 1 376 ? 1.857 -12.703 8.859 1 86.38 376 SER A O 1
ATOM 2992 N N . GLU A 1 377 ? 2.465 -11.219 10.367 1 84.19 377 GLU A N 1
ATOM 2993 C CA . GLU A 1 377 ? 2.557 -12.219 11.422 1 84.19 377 GLU A CA 1
ATOM 2994 C C . GLU A 1 377 ? 1.174 -12.703 11.852 1 84.19 377 GLU A C 1
ATOM 2996 O O . GLU A 1 377 ? 0.988 -13.875 12.172 1 84.19 377 GLU A O 1
ATOM 3001 N N . HIS A 1 378 ? 0.245 -11.859 11.867 1 85.25 378 HIS A N 1
ATOM 3002 C CA . HIS A 1 378 ? -1.119 -12.188 12.258 1 85.25 378 HIS A CA 1
ATOM 3003 C C . HIS A 1 378 ? -1.735 -13.211 11.312 1 85.25 378 HIS A C 1
ATOM 3005 O O . HIS A 1 378 ? -2.492 -14.086 11.734 1 85.25 378 HIS A O 1
ATOM 3011 N N . PHE A 1 379 ? -1.371 -13.117 10.109 1 90.31 379 PHE A N 1
ATOM 3012 C CA . PHE A 1 379 ? -1.857 -14.039 9.094 1 90.31 379 PHE A CA 1
ATOM 3013 C C . PHE A 1 379 ? -1.372 -15.461 9.375 1 90.31 379 PHE A C 1
ATOM 3015 O O . PHE A 1 379 ? -2.174 -16.391 9.438 1 90.31 379 PHE A O 1
ATOM 3022 N N . ILE A 1 380 ? -0.117 -15.602 9.555 1 90.19 380 ILE A N 1
ATOM 3023 C CA . ILE A 1 380 ? 0.458 -16.922 9.758 1 90.19 380 ILE A CA 1
ATOM 3024 C C . ILE A 1 380 ? -0.012 -17.5 11.094 1 90.19 380 ILE A C 1
ATOM 3026 O O . ILE A 1 380 ? -0.255 -18.703 11.211 1 90.19 380 ILE A O 1
ATOM 3030 N N . ARG A 1 381 ? -0.151 -16.672 12.109 1 87.25 381 ARG A N 1
ATOM 3031 C CA . ARG A 1 381 ? -0.614 -17.125 13.414 1 87.25 381 ARG A CA 1
ATOM 3032 C C . ARG A 1 381 ? -2.037 -17.672 13.328 1 87.25 381 ARG A C 1
ATOM 3034 O O . ARG A 1 381 ? -2.365 -18.672 13.977 1 87.25 381 ARG A O 1
ATOM 3041 N N . ARG A 1 382 ? -2.818 -16.984 12.602 1 89.19 382 ARG A N 1
ATOM 3042 C CA . ARG A 1 382 ? -4.188 -17.469 12.438 1 89.19 382 ARG A CA 1
ATOM 3043 C C . ARG A 1 382 ? -4.215 -18.797 11.695 1 89.19 382 ARG A C 1
ATOM 3045 O O . ARG A 1 382 ? -5.004 -19.688 12.031 1 89.19 382 ARG A O 1
ATOM 3052 N N . LEU A 1 383 ? -3.391 -18.969 10.695 1 91.19 383 LEU A N 1
ATOM 3053 C CA . LEU A 1 383 ? -3.287 -20.25 10.008 1 91.19 383 LEU A CA 1
ATOM 3054 C C . LEU A 1 383 ? -2.918 -21.359 10.984 1 91.19 383 LEU A C 1
ATOM 3056 O O . LEU A 1 383 ? -3.516 -22.438 10.961 1 91.19 383 LEU A O 1
ATOM 3060 N N . GLN A 1 384 ? -1.945 -21.031 11.805 1 89.81 384 GLN A N 1
ATOM 3061 C CA . GLN A 1 384 ? -1.521 -22 12.812 1 89.81 384 GLN A CA 1
ATOM 3062 C C . GLN A 1 384 ? -2.684 -22.391 13.719 1 89.81 384 GLN A C 1
ATOM 3064 O O . GLN A 1 384 ? -2.883 -23.578 14 1 89.81 384 GLN A O 1
ATOM 3069 N N . ARG A 1 385 ? -3.41 -21.422 14.125 1 88.81 385 ARG A N 1
ATOM 3070 C CA . ARG A 1 385 ? -4.535 -21.672 15.016 1 88.81 385 ARG A CA 1
ATOM 3071 C C . ARG A 1 385 ? -5.582 -22.562 14.359 1 88.81 385 ARG A C 1
ATOM 3073 O O . ARG A 1 385 ? -6.102 -23.484 14.984 1 88.81 385 ARG A O 1
ATOM 3080 N N . ARG A 1 386 ? -5.867 -22.297 13.188 1 90.44 386 ARG A N 1
ATOM 3081 C CA . ARG A 1 386 ? -6.91 -23.047 12.5 1 90.44 386 ARG A CA 1
ATOM 3082 C C . ARG A 1 386 ? -6.48 -24.484 12.258 1 90.44 386 ARG A C 1
ATOM 3084 O O . ARG A 1 386 ? -7.309 -25.391 12.273 1 90.44 386 ARG A O 1
ATOM 3091 N N . VAL A 1 387 ? -5.219 -24.656 12.055 1 89.5 387 VAL A N 1
ATOM 3092 C CA . VAL A 1 387 ? -4.703 -26.016 11.945 1 89.5 387 VAL A CA 1
ATOM 3093 C C . VAL A 1 387 ? -4.824 -26.719 13.297 1 89.5 387 VAL A C 1
ATOM 3095 O O . VAL A 1 387 ? -5.27 -27.875 13.359 1 89.5 387 VAL A O 1
ATOM 3098 N N . ALA A 1 388 ? -4.465 -25.984 14.32 1 87.62 388 ALA A N 1
ATOM 3099 C CA . ALA A 1 388 ? -4.543 -26.531 15.672 1 87.62 388 ALA A CA 1
ATOM 3100 C C . ALA A 1 388 ? -5.98 -26.891 16.031 1 87.62 388 ALA A C 1
ATOM 3102 O O . ALA A 1 388 ? -6.223 -27.875 16.734 1 87.62 388 ALA A O 1
ATOM 3103 N N . GLU A 1 389 ? -6.891 -26.141 15.492 1 89.94 389 GLU A N 1
ATOM 3104 C CA . GLU A 1 389 ? -8.305 -26.344 15.789 1 89.94 389 GLU A CA 1
ATOM 3105 C C . GLU A 1 389 ? -8.93 -27.359 14.836 1 89.94 389 GLU A C 1
ATOM 3107 O O . GLU A 1 389 ? -10.141 -27.609 14.875 1 89.94 389 GLU A O 1
ATOM 3112 N N . SER A 1 390 ? -8.164 -27.906 13.859 1 84.44 390 SER A N 1
ATOM 3113 C CA . SER A 1 390 ? -8.586 -28.906 12.883 1 84.44 390 SER A CA 1
ATOM 3114 C C . SER A 1 390 ? -9.617 -28.344 11.922 1 84.44 390 SER A C 1
ATOM 3116 O O . SER A 1 390 ? -10.484 -29.062 11.422 1 84.44 390 SER A O 1
ATOM 3118 N N . SER A 1 391 ? -9.57 -27.062 11.922 1 84.62 391 SER A N 1
ATOM 3119 C CA . SER A 1 391 ? -10.422 -26.406 10.93 1 84.62 391 SER A CA 1
ATOM 3120 C C . SER A 1 391 ? -9.75 -26.375 9.562 1 84.62 391 SER A C 1
ATOM 3122 O O . SER A 1 391 ? -10.422 -26.219 8.539 1 84.62 391 SER A O 1
ATOM 3124 N N . ALA A 1 392 ? -8.508 -26.5 9.594 1 85.38 392 ALA A N 1
ATOM 3125 C CA . ALA A 1 392 ? -7.715 -26.625 8.375 1 85.38 392 ALA A CA 1
ATOM 3126 C C . ALA A 1 392 ? -6.719 -27.766 8.484 1 85.38 392 ALA A C 1
ATOM 3128 O O . ALA A 1 392 ? -6.172 -28.031 9.562 1 85.38 392 ALA A O 1
ATOM 3129 N N . GLU A 1 393 ? -6.547 -28.391 7.371 1 85.62 393 GLU A N 1
ATOM 3130 C CA . GLU A 1 393 ? -5.578 -29.484 7.355 1 85.62 393 GLU A CA 1
ATOM 3131 C C . GLU A 1 393 ? -4.172 -28.969 7.059 1 85.62 393 GLU A C 1
ATOM 3133 O O . GLU A 1 393 ? -3.971 -28.203 6.109 1 85.62 393 GLU A O 1
ATOM 3138 N N . GLN A 1 394 ? -3.312 -29.422 7.867 1 82.88 394 GLN A N 1
ATOM 3139 C CA . GLN A 1 394 ? -1.926 -29 7.715 1 82.88 394 GLN A CA 1
ATOM 3140 C C . GLN A 1 394 ? -1.376 -29.391 6.348 1 82.88 394 GLN A C 1
ATOM 3142 O O . GLN A 1 394 ? -0.536 -28.688 5.785 1 82.88 394 GLN A O 1
ATOM 3147 N N . THR A 1 395 ? -1.902 -30.438 5.82 1 83.06 395 THR A N 1
ATOM 3148 C CA . THR A 1 395 ? -1.391 -30.969 4.559 1 83.06 395 THR A CA 1
ATOM 3149 C C . THR A 1 395 ? -1.793 -30.062 3.395 1 83.06 395 THR A C 1
ATOM 3151 O O . THR A 1 395 ? -1.222 -30.156 2.307 1 83.06 395 THR A O 1
ATOM 3154 N N . ASP A 1 396 ? -2.713 -29.203 3.676 1 90.94 396 ASP A N 1
ATOM 3155 C CA . ASP A 1 396 ? -3.209 -28.328 2.619 1 90.94 396 ASP A CA 1
ATOM 3156 C C . ASP A 1 396 ? -2.477 -26.984 2.629 1 90.94 396 ASP A C 1
ATOM 3158 O O . ASP A 1 396 ? -2.684 -26.141 1.743 1 90.94 396 ASP A O 1
ATOM 3162 N N . ILE A 1 397 ? -1.641 -26.859 3.611 1 95.19 397 ILE A N 1
ATOM 3163 C CA . ILE A 1 397 ? -0.991 -25.578 3.795 1 95.19 397 ILE A CA 1
ATOM 3164 C C . ILE A 1 397 ? 0.518 -25.719 3.617 1 95.19 397 ILE A C 1
ATOM 3166 O O . ILE A 1 397 ? 1.135 -26.609 4.215 1 95.19 397 ILE A O 1
ATOM 3170 N N . ALA A 1 398 ? 1.091 -25.016 2.748 1 96.62 398 ALA A N 1
ATOM 3171 C CA . ALA A 1 398 ? 2.539 -24.938 2.566 1 96.62 398 ALA A CA 1
ATOM 3172 C C . ALA A 1 398 ? 3.064 -23.547 2.93 1 96.62 398 ALA A C 1
ATOM 3174 O O . ALA A 1 398 ? 2.586 -22.547 2.406 1 96.62 398 ALA A O 1
ATOM 3175 N N . LEU A 1 399 ? 3.996 -23.5 3.828 1 96.06 399 LEU A N 1
ATOM 3176 C CA . LEU A 1 399 ? 4.539 -22.234 4.293 1 96.06 399 LEU A CA 1
ATOM 3177 C C . LEU A 1 399 ? 6.043 -22.172 4.047 1 96.06 399 LEU A C 1
ATOM 3179 O O . LEU A 1 399 ? 6.762 -23.141 4.301 1 96.06 399 LEU A O 1
ATOM 3183 N N . TYR A 1 400 ? 6.453 -21.078 3.57 1 96.19 400 TYR A N 1
ATOM 3184 C CA . TYR A 1 400 ? 7.867 -20.859 3.287 1 96.19 400 TYR A CA 1
ATOM 3185 C C . TYR A 1 400 ? 8.344 -19.547 3.887 1 96.19 400 TYR A C 1
ATOM 3187 O O . TYR A 1 400 ? 7.578 -18.578 3.979 1 96.19 400 TYR A O 1
ATOM 3195 N N . PHE A 1 401 ? 9.578 -19.562 4.285 1 93.38 401 PHE A N 1
ATOM 3196 C CA . PHE A 1 401 ? 10.227 -18.328 4.758 1 93.38 401 PHE A CA 1
ATOM 3197 C C . PHE A 1 401 ? 11.461 -18.016 3.924 1 93.38 401 PHE A C 1
ATOM 3199 O O . PHE A 1 401 ? 12.406 -18.812 3.893 1 93.38 401 PHE A O 1
ATOM 3206 N N . PHE A 1 402 ? 11.398 -16.891 3.254 1 91.19 402 PHE A N 1
ATOM 3207 C CA . PHE A 1 402 ? 12.492 -16.438 2.408 1 91.19 402 PHE A CA 1
ATOM 3208 C C . PHE A 1 402 ? 13.375 -15.445 3.16 1 91.19 402 PHE A C 1
ATOM 3210 O O . PHE A 1 402 ? 12.883 -14.578 3.877 1 91.19 402 PHE A O 1
ATOM 3217 N N . SER A 1 403 ? 14.641 -15.625 3.033 1 87.25 403 SER A N 1
ATOM 3218 C CA . SER A 1 403 ? 15.617 -14.758 3.684 1 87.25 403 SER A CA 1
ATOM 3219 C C . SER A 1 403 ? 16.891 -14.617 2.848 1 87.25 403 SER A C 1
ATOM 3221 O O . SER A 1 403 ? 17 -15.227 1.781 1 87.25 403 SER A O 1
ATOM 3223 N N . THR A 1 404 ? 17.672 -13.664 3.244 1 79.62 404 THR A N 1
ATOM 3224 C CA . THR A 1 404 ? 18.984 -13.516 2.633 1 79.62 404 THR A CA 1
ATOM 3225 C C . THR A 1 404 ? 20.078 -13.969 3.59 1 79.62 404 THR A C 1
ATOM 3227 O O . THR A 1 404 ? 20.141 -13.516 4.734 1 79.62 404 THR A O 1
ATOM 3230 N N . LYS A 1 405 ? 20.781 -14.984 3.246 1 75.88 405 LYS A N 1
ATOM 3231 C CA . LYS A 1 405 ? 21.906 -15.461 4.039 1 75.88 405 LYS A CA 1
ATOM 3232 C C . LYS A 1 405 ? 23.219 -15.273 3.287 1 75.88 405 LYS A C 1
ATOM 3234 O O . LYS A 1 405 ? 23.406 -15.836 2.209 1 75.88 405 LYS A O 1
ATOM 3239 N N . GLN A 1 406 ? 24.078 -14.477 3.889 1 73.44 406 GLN A N 1
ATOM 3240 C CA . GLN A 1 406 ? 25.391 -14.203 3.301 1 73.44 406 GLN A CA 1
ATOM 3241 C C . GLN A 1 406 ? 25.25 -13.656 1.882 1 73.44 406 GLN A C 1
ATOM 3243 O O . GLN A 1 406 ? 25.906 -14.133 0.959 1 73.44 406 GLN A O 1
ATOM 3248 N N . GLY A 1 407 ? 24.281 -12.875 1.679 1 69.75 407 GLY A N 1
ATOM 3249 C CA . GLY A 1 407 ? 24.094 -12.188 0.408 1 69.75 407 GLY A CA 1
ATOM 3250 C C . GLY A 1 407 ? 23.359 -13.023 -0.621 1 69.75 407 GLY A C 1
ATOM 3251 O O . GLY A 1 407 ? 23.219 -12.617 -1.776 1 69.75 407 GLY A O 1
ATOM 3252 N N . ARG A 1 408 ? 23 -14.164 -0.275 1 77.94 408 ARG A N 1
ATOM 3253 C CA . ARG A 1 408 ? 22.281 -15.039 -1.2 1 77.94 408 ARG A CA 1
ATOM 3254 C C . ARG A 1 408 ? 20.859 -15.289 -0.725 1 77.94 408 ARG A C 1
ATOM 3256 O O . ARG A 1 408 ? 20.609 -15.43 0.475 1 77.94 408 ARG A O 1
ATOM 3263 N N . ALA A 1 409 ? 20.047 -15.367 -1.798 1 85.62 409 ALA A N 1
ATOM 3264 C CA . ALA A 1 409 ? 18.656 -15.68 -1.479 1 85.62 409 ALA A CA 1
ATOM 3265 C C . ALA A 1 409 ? 18.531 -17.109 -0.943 1 85.62 409 ALA A C 1
ATOM 3267 O O . ALA A 1 409 ? 19.188 -18.016 -1.431 1 85.62 409 ALA A O 1
ATOM 3268 N N . ASN A 1 410 ? 17.828 -17.25 0.095 1 89.56 410 ASN A N 1
ATOM 3269 C CA . ASN A 1 410 ? 17.562 -18.531 0.718 1 89.56 410 ASN A CA 1
ATOM 3270 C C . ASN A 1 410 ? 16.094 -18.672 1.111 1 89.56 410 ASN A C 1
ATOM 3272 O O . ASN A 1 410 ? 15.375 -17.672 1.21 1 89.56 410 ASN A O 1
ATOM 3276 N N . TYR A 1 411 ? 15.641 -19.906 1.153 1 92.25 411 TYR A N 1
ATOM 3277 C CA . TYR A 1 411 ? 14.297 -20.141 1.668 1 92.25 411 TYR A CA 1
ATOM 3278 C C . TYR A 1 411 ? 14.25 -21.406 2.525 1 92.25 411 TYR A C 1
ATOM 3280 O O . TYR A 1 411 ? 15.102 -22.281 2.389 1 92.25 411 TYR A O 1
ATOM 3288 N N . GLU A 1 412 ? 13.328 -21.438 3.418 1 93.81 412 GLU A N 1
ATOM 3289 C CA . GLU A 1 412 ? 13.078 -22.578 4.281 1 93.81 412 GLU A CA 1
ATOM 3290 C C . GLU A 1 412 ? 11.602 -22.969 4.289 1 93.81 412 GLU A C 1
ATOM 3292 O O . GLU A 1 412 ? 10.734 -22.094 4.305 1 93.81 412 GLU A O 1
ATOM 3297 N N . THR A 1 413 ? 11.414 -24.266 4.16 1 94.69 413 THR A N 1
ATOM 3298 C CA . THR A 1 413 ? 10.055 -24.75 4.355 1 94.69 413 THR A CA 1
ATOM 3299 C C . THR A 1 413 ? 9.695 -24.781 5.836 1 94.69 413 THR A C 1
ATOM 3301 O O . THR A 1 413 ? 10.383 -25.406 6.641 1 94.69 413 THR A O 1
ATOM 3304 N N . LEU A 1 414 ? 8.656 -24.094 6.141 1 93.69 414 LEU A N 1
ATOM 3305 C CA . LEU A 1 414 ? 8.219 -24.094 7.527 1 93.69 414 LEU A CA 1
ATOM 3306 C C . LEU A 1 414 ? 7.465 -25.375 7.855 1 93.69 414 LEU A C 1
ATOM 3308 O O . LEU A 1 414 ? 6.523 -25.75 7.148 1 93.69 414 LEU A O 1
ATOM 3312 N N . GLN A 1 415 ? 7.938 -26.016 8.922 1 93.62 415 GLN A N 1
ATOM 3313 C CA . GLN A 1 415 ? 7.363 -27.297 9.289 1 93.62 415 GLN A CA 1
ATOM 3314 C C . GLN A 1 415 ? 6.184 -27.125 10.25 1 93.62 415 GLN A C 1
ATOM 3316 O O . GLN A 1 415 ? 6.355 -27.172 11.469 1 93.62 415 GLN A O 1
ATOM 3321 N N . LEU A 1 416 ? 5.066 -27.062 9.641 1 90.81 416 LEU A N 1
ATOM 3322 C CA . LEU A 1 416 ? 3.82 -26.906 10.383 1 90.81 416 LEU A CA 1
ATOM 3323 C C . LEU A 1 416 ? 3.258 -28.266 10.773 1 90.81 416 LEU A C 1
ATOM 3325 O O . LEU A 1 416 ? 3.066 -29.141 9.914 1 90.81 416 LEU A O 1
ATOM 3329 N N . ASP A 1 417 ? 3.037 -28.5 12.055 1 89.81 417 ASP A N 1
ATOM 3330 C CA . ASP A 1 417 ? 2.506 -29.797 12.484 1 89.81 417 ASP A CA 1
ATOM 3331 C C . ASP A 1 417 ? 0.992 -29.734 12.672 1 89.81 417 ASP A C 1
ATOM 3333 O O . ASP A 1 417 ? 0.367 -28.703 12.375 1 89.81 417 ASP A O 1
ATOM 3337 N N . GLU A 1 418 ? 0.455 -30.844 13.016 1 89.31 418 GLU A N 1
ATOM 3338 C CA . GLU A 1 418 ? -0.999 -30.938 13.109 1 89.31 418 GLU A CA 1
ATOM 3339 C C . GLU A 1 418 ? -1.529 -30.125 14.297 1 89.31 418 GLU A C 1
ATOM 3341 O O . GLU A 1 418 ? -2.73 -29.875 14.383 1 89.31 418 GLU A O 1
ATOM 3346 N N . PHE A 1 419 ? -0.65 -29.609 15.156 1 84.94 419 PHE A N 1
ATOM 3347 C CA . PHE A 1 419 ? -1.056 -28.844 16.328 1 84.94 419 PHE A CA 1
ATOM 3348 C C . PHE A 1 419 ? -0.842 -27.359 16.109 1 84.94 419 PHE A C 1
ATOM 3350 O O . PHE A 1 419 ? -1.028 -26.547 17.016 1 84.94 419 PHE A O 1
ATOM 3357 N N . GLY A 1 420 ? -0.46 -27.062 14.891 1 86.81 420 GLY A N 1
ATOM 3358 C CA . GLY A 1 420 ? -0.324 -25.641 14.555 1 86.81 420 GLY A CA 1
ATOM 3359 C C . GLY A 1 420 ? 1.034 -25.078 14.914 1 86.81 420 GLY A C 1
ATOM 3360 O O . GLY A 1 420 ? 1.259 -23.875 14.797 1 86.81 420 GLY A O 1
ATOM 3361 N N . SER A 1 421 ? 1.899 -25.906 15.344 1 86.44 421 SER A N 1
ATOM 3362 C CA . SER A 1 421 ? 3.234 -25.438 15.711 1 86.44 421 SER A CA 1
ATOM 3363 C C . SER A 1 421 ? 4.191 -25.516 14.523 1 86.44 421 SER A C 1
ATOM 3365 O O . SER A 1 421 ? 4.145 -26.469 13.742 1 86.44 421 SER A O 1
ATOM 3367 N N . ILE A 1 422 ? 4.957 -24.484 14.453 1 89.25 422 ILE A N 1
ATOM 3368 C CA . ILE A 1 422 ? 6.031 -24.484 13.461 1 89.25 422 ILE A CA 1
ATOM 3369 C C . ILE A 1 422 ? 7.359 -24.812 14.141 1 89.25 422 ILE A C 1
ATOM 3371 O O . ILE A 1 422 ? 7.867 -24.031 14.945 1 89.25 422 ILE A O 1
ATOM 3375 N N . HIS A 1 423 ? 7.949 -25.844 13.852 1 88.56 423 HIS A N 1
ATOM 3376 C CA . HIS A 1 423 ? 9.094 -26.391 14.57 1 88.56 423 HIS A CA 1
ATOM 3377 C C . HIS A 1 423 ? 10.375 -25.625 14.234 1 88.56 423 HIS A C 1
ATOM 3379 O O . HIS A 1 423 ? 11.281 -25.531 15.062 1 88.56 423 HIS A O 1
ATOM 3385 N N . ASN A 1 424 ? 10.508 -25.141 13.086 1 90 424 ASN A N 1
ATOM 3386 C CA . ASN A 1 424 ? 11.688 -24.406 12.672 1 90 424 ASN A CA 1
ATOM 3387 C C . ASN A 1 424 ? 11.375 -22.922 12.469 1 90 424 ASN A C 1
ATOM 3389 O O . ASN A 1 424 ? 11.727 -22.344 11.438 1 90 424 ASN A O 1
ATOM 3393 N N . TRP A 1 425 ? 10.797 -22.359 13.422 1 84.69 425 TRP A N 1
ATOM 3394 C CA . TRP A 1 425 ? 10.492 -20.938 13.359 1 84.69 425 TRP A CA 1
ATOM 3395 C C . TRP A 1 425 ? 11.758 -20.109 13.211 1 84.69 425 TRP A C 1
ATOM 3397 O O . TRP A 1 425 ? 12.656 -20.188 14.055 1 84.69 425 TRP A O 1
ATOM 3407 N N . PRO A 1 426 ? 11.875 -19.344 12.102 1 83.38 426 PRO A N 1
ATOM 3408 C CA . PRO A 1 426 ? 13.109 -18.594 11.867 1 83.38 426 PRO A CA 1
ATOM 3409 C C . PRO A 1 426 ? 13.367 -17.516 12.93 1 83.38 426 PRO A C 1
ATOM 3411 O O . PRO A 1 426 ? 12.414 -16.969 13.492 1 83.38 426 PRO A O 1
ATOM 3414 N N . GLU A 1 427 ? 14.648 -17.219 13.078 1 75.31 427 GLU A N 1
ATOM 3415 C CA . GLU A 1 427 ? 15.023 -16.156 14.008 1 75.31 427 GLU A CA 1
ATOM 3416 C C . GLU A 1 427 ? 14.578 -14.789 13.477 1 75.31 427 GLU A C 1
ATOM 3418 O O . GLU A 1 427 ? 14.734 -14.5 12.289 1 75.31 427 GLU A O 1
ATOM 3423 N N . ASN A 1 428 ? 13.984 -14.039 14.289 1 71.62 428 ASN A N 1
ATOM 3424 C CA . ASN A 1 428 ? 13.555 -12.688 13.938 1 71.62 428 ASN A CA 1
ATOM 3425 C C . ASN A 1 428 ? 12.578 -12.688 12.766 1 71.62 428 ASN A C 1
ATOM 3427 O O . ASN A 1 428 ? 12.664 -11.836 11.883 1 71.62 428 ASN A O 1
ATOM 3431 N N . PHE A 1 429 ? 11.867 -13.773 12.75 1 71.44 429 PHE A N 1
ATOM 3432 C CA . PHE A 1 429 ? 10.898 -13.922 11.68 1 71.44 429 PHE A CA 1
ATOM 3433 C C . PHE A 1 429 ? 10.086 -12.648 11.492 1 71.44 429 PHE A C 1
ATOM 3435 O O . PHE A 1 429 ? 9.938 -12.156 10.375 1 71.44 429 PHE A O 1
ATOM 3442 N N . PHE A 1 430 ? 9.5 -12.102 12.492 1 67.81 430 PHE A N 1
ATOM 3443 C CA . PHE A 1 430 ? 8.695 -10.883 12.391 1 67.81 430 PHE A CA 1
ATOM 3444 C C . PHE A 1 430 ? 9.25 -9.797 13.312 1 67.81 430 PHE A C 1
ATOM 3446 O O . PHE A 1 430 ? 8.484 -9.094 13.977 1 67.81 430 PHE A O 1
ATOM 3453 N N . GLY A 1 431 ? 10.516 -9.633 13.266 1 63.78 431 GLY A N 1
ATOM 3454 C CA . GLY A 1 431 ? 11.141 -8.664 14.156 1 63.78 431 GLY A CA 1
ATOM 3455 C C . GLY A 1 431 ? 11.219 -9.141 15.594 1 63.78 431 GLY A C 1
ATOM 3456 O O . GLY A 1 431 ? 10.734 -10.227 15.922 1 63.78 431 GLY A O 1
ATOM 3457 N N . ASP A 1 432 ? 11.984 -8.594 16.281 1 63.84 432 ASP A N 1
ATOM 3458 C CA . ASP A 1 432 ? 12.188 -8.977 17.688 1 63.84 432 ASP A CA 1
ATOM 3459 C C . ASP A 1 432 ? 11.352 -8.109 18.625 1 63.84 432 ASP A C 1
ATOM 3461 O O . ASP A 1 432 ? 11.875 -7.188 19.25 1 63.84 432 ASP A O 1
ATOM 3465 N N . GLU A 1 433 ? 10.039 -8.375 18.578 1 60.81 433 GLU A N 1
ATOM 3466 C CA . GLU A 1 433 ? 9.156 -7.586 19.438 1 60.81 433 GLU A CA 1
ATOM 3467 C C . GLU A 1 433 ? 9.531 -7.742 20.906 1 60.81 433 GLU A C 1
ATOM 3469 O O . GLU A 1 433 ? 9.57 -6.762 21.656 1 60.81 433 GLU A O 1
ATOM 3474 N N . MET A 1 434 ? 9.812 -8.922 21.203 1 56.44 434 MET A N 1
ATOM 3475 C CA . MET A 1 434 ? 10.172 -9.195 22.594 1 56.44 434 MET A CA 1
ATOM 3476 C C . MET A 1 434 ? 11.492 -8.531 22.953 1 56.44 434 MET A C 1
ATOM 3478 O O . MET A 1 434 ? 11.648 -8.023 24.078 1 56.44 434 MET A O 1
ATOM 3482 N N . ALA A 1 435 ? 12.336 -8.516 21.984 1 62.75 435 ALA A N 1
ATOM 3483 C CA . ALA A 1 435 ? 13.609 -7.84 22.234 1 62.75 435 ALA A CA 1
ATOM 3484 C C . ALA A 1 435 ? 13.406 -6.34 22.406 1 62.75 435 ALA A C 1
ATOM 3486 O O . ALA A 1 435 ? 14.062 -5.715 23.25 1 62.75 435 ALA A O 1
ATOM 3487 N N . GLU A 1 436 ? 12.5 -5.879 21.719 1 68.31 436 GLU A N 1
ATOM 3488 C CA . GLU A 1 436 ? 12.211 -4.453 21.828 1 68.31 436 GLU A CA 1
ATOM 3489 C C . GLU A 1 436 ? 11.617 -4.121 23.203 1 68.31 436 GLU A C 1
ATOM 3491 O O . GLU A 1 436 ? 12 -3.135 23.828 1 68.31 436 GLU A O 1
ATOM 3496 N N . ILE A 1 437 ? 10.703 -4.898 23.562 1 65.06 437 ILE A N 1
ATOM 3497 C CA . ILE A 1 437 ? 10.062 -4.695 24.859 1 65.06 437 ILE A CA 1
ATOM 3498 C C . ILE A 1 437 ? 11.102 -4.84 25.969 1 65.06 437 ILE A C 1
ATOM 3500 O O . ILE A 1 437 ? 11.172 -4.004 26.875 1 65.06 437 ILE A O 1
ATOM 3504 N N . ALA A 1 438 ? 11.945 -5.824 25.797 1 62.16 438 ALA A N 1
ATOM 3505 C CA . ALA A 1 438 ? 12.992 -6.062 26.781 1 62.16 438 ALA A CA 1
ATOM 3506 C C . ALA A 1 438 ? 13.984 -4.902 26.828 1 62.16 438 ALA A C 1
ATOM 3508 O O . ALA A 1 438 ? 14.375 -4.449 27.906 1 62.16 438 ALA A O 1
ATOM 3509 N N . ALA A 1 439 ? 14.305 -4.484 25.703 1 71.06 439 ALA A N 1
ATOM 3510 C CA . ALA A 1 439 ? 15.242 -3.369 25.625 1 71.06 439 ALA A CA 1
ATOM 3511 C C . ALA A 1 439 ? 14.648 -2.102 26.219 1 71.06 439 ALA A C 1
ATOM 3513 O O . ALA A 1 439 ? 15.344 -1.331 26.891 1 71.06 439 ALA A O 1
ATOM 3514 N N . THR A 1 440 ? 13.461 -1.929 26.031 1 72.5 440 THR A N 1
ATOM 3515 C CA . THR A 1 440 ? 12.781 -0.767 26.594 1 72.5 440 THR A CA 1
ATOM 3516 C C . THR A 1 440 ? 12.75 -0.843 28.109 1 72.5 440 THR A C 1
ATOM 3518 O O . THR A 1 440 ? 13.016 0.15 28.797 1 72.5 440 THR A O 1
ATOM 3521 N N . ARG A 1 441 ? 12.398 -1.963 28.547 1 69.06 441 ARG A N 1
ATOM 3522 C CA . ARG A 1 441 ? 12.359 -2.16 29.984 1 69.06 441 ARG A CA 1
ATOM 3523 C C . ARG A 1 441 ? 13.734 -1.958 30.609 1 69.06 441 ARG A C 1
ATOM 3525 O O . ARG A 1 441 ? 13.859 -1.32 31.656 1 69.06 441 ARG A O 1
ATOM 3532 N N . LYS A 1 442 ? 14.688 -2.551 29.938 1 75 442 LYS A N 1
ATOM 3533 C CA . LYS A 1 442 ? 16.062 -2.383 30.406 1 75 442 LYS A CA 1
ATOM 3534 C C . LYS A 1 442 ? 16.469 -0.911 30.422 1 75 442 LYS A C 1
ATOM 3536 O O . LYS A 1 442 ? 17.047 -0.43 31.391 1 75 442 LYS A O 1
ATOM 3541 N N . ALA A 1 443 ? 16.141 -0.279 29.422 1 79.69 443 ALA A N 1
ATOM 3542 C CA . ALA A 1 443 ? 16.469 1.143 29.328 1 79.69 443 ALA A CA 1
ATOM 3543 C C . ALA A 1 443 ? 15.734 1.943 30.406 1 79.69 443 ALA A C 1
ATOM 3545 O O . ALA A 1 443 ? 16.297 2.875 30.984 1 79.69 443 ALA A O 1
ATOM 3546 N N . ALA A 1 444 ? 14.578 1.552 30.625 1 78.75 444 ALA A N 1
ATOM 3547 C CA . ALA A 1 444 ? 13.789 2.227 31.656 1 78.75 444 ALA A CA 1
ATOM 3548 C C . ALA A 1 444 ? 14.406 2.025 33.031 1 78.75 444 ALA A C 1
ATOM 3550 O O . ALA A 1 444 ? 14.461 2.959 33.844 1 78.75 444 ALA A O 1
ATOM 3551 N N . LEU A 1 445 ? 14.875 0.824 33.25 1 73.81 445 LEU A N 1
ATOM 3552 C CA . LEU A 1 445 ? 15.5 0.496 34.531 1 73.81 445 LEU A CA 1
ATOM 3553 C C . LEU A 1 445 ? 16.797 1.28 34.719 1 73.81 445 LEU A C 1
ATOM 3555 O O . LEU A 1 445 ? 17.062 1.779 35.812 1 73.81 445 LEU A O 1
ATOM 3559 N N . LEU A 1 446 ? 17.531 1.302 33.688 1 80 446 LEU A N 1
ATOM 3560 C CA . LEU A 1 446 ? 18.781 2.049 33.75 1 80 446 LEU A CA 1
ATOM 3561 C C . LEU A 1 446 ? 18.516 3.531 33.969 1 80 446 LEU A C 1
ATOM 3563 O O . LEU A 1 446 ? 19.234 4.18 34.75 1 80 446 LEU A O 1
ATOM 3567 N N . LYS A 1 447 ? 17.531 3.961 33.375 1 80.88 447 LYS A N 1
ATOM 3568 C CA . LYS A 1 447 ? 17.156 5.363 33.531 1 80.88 447 LYS A CA 1
ATOM 3569 C C . LYS A 1 447 ? 16.672 5.656 34.938 1 80.88 447 LYS A C 1
ATOM 3571 O O . LYS A 1 447 ? 16.984 6.699 35.5 1 80.88 447 LYS A O 1
ATOM 3576 N N . ARG A 1 448 ? 15.969 4.75 35.5 1 80.38 448 ARG A N 1
ATOM 3577 C CA . ARG A 1 448 ? 15.484 4.895 36.875 1 80.38 448 ARG A CA 1
ATOM 3578 C C . ARG A 1 448 ? 16.641 4.871 37.875 1 80.38 448 ARG A C 1
ATOM 3580 O O . ARG A 1 448 ? 16.656 5.652 38.844 1 80.38 448 ARG A O 1
ATOM 3587 N N . LYS A 1 449 ? 17.641 3.998 37.719 1 76.88 449 LYS A N 1
ATOM 3588 C CA . LYS A 1 449 ? 18.797 3.891 38.594 1 76.88 449 LYS A CA 1
ATOM 3589 C C . LYS A 1 449 ? 19.656 5.152 38.531 1 76.88 449 LYS A C 1
ATOM 3591 O O . LYS A 1 449 ? 20.141 5.637 39.531 1 76.88 449 LYS A O 1
ATOM 3596 N N . ALA A 1 450 ? 19.766 5.594 37.344 1 78.12 450 ALA A N 1
ATOM 3597 C CA . ALA A 1 450 ? 20.547 6.812 37.156 1 78.12 450 ALA A CA 1
ATOM 3598 C C . ALA A 1 450 ? 19.906 7.996 37.875 1 78.12 450 ALA A C 1
ATOM 3600 O O . ALA A 1 450 ? 20.594 8.828 38.469 1 78.12 450 ALA A O 1
ATOM 3601 N N . LYS A 1 451 ? 18.656 8.062 37.875 1 80.62 451 LYS A N 1
ATOM 3602 C CA . LYS A 1 451 ? 17.938 9.133 38.531 1 80.62 451 LYS A CA 1
ATOM 3603 C C . LYS A 1 451 ? 18.016 9 40.062 1 80.62 451 LYS A C 1
ATOM 3605 O O . LYS A 1 451 ? 18.125 10 40.75 1 80.62 451 LYS A O 1
ATOM 3610 N N . GLN A 1 452 ? 17.953 7.699 40.406 1 78.56 452 GLN A N 1
ATOM 3611 C CA . GLN A 1 452 ? 18.094 7.445 41.844 1 78.56 452 GLN A CA 1
ATOM 3612 C C . GLN A 1 452 ? 19.5 7.785 42.312 1 78.56 452 GLN A C 1
ATOM 3614 O O . GLN A 1 452 ? 19.672 8.359 43.406 1 78.56 452 GLN A O 1
ATOM 3619 N N . ASP A 1 453 ? 20.5 7.371 41.562 1 77.56 453 ASP A N 1
ATOM 3620 C CA . ASP A 1 453 ? 21.891 7.66 41.906 1 77.56 453 ASP A CA 1
ATOM 3621 C C . ASP A 1 453 ? 22.141 9.164 41.906 1 77.56 453 ASP A C 1
ATOM 3623 O O . ASP A 1 453 ? 22.922 9.664 42.75 1 77.56 453 ASP A O 1
ATOM 3627 N N . SER A 1 454 ? 21.609 9.828 41.031 1 72.75 454 SER A N 1
ATOM 3628 C CA . SER A 1 454 ? 21.781 11.273 40.969 1 72.75 454 SER A CA 1
ATOM 3629 C C . SER A 1 454 ? 21.078 11.969 42.125 1 72.75 454 SER A C 1
ATOM 3631 O O . SER A 1 454 ? 21.562 12.977 42.656 1 72.75 454 SER A O 1
ATOM 3633 N N . GLU A 1 455 ? 20.016 11.453 42.531 1 68.56 455 GLU A N 1
ATOM 3634 C CA . GLU A 1 455 ? 19.312 11.992 43.688 1 68.56 455 GLU A CA 1
ATOM 3635 C C . GLU A 1 455 ? 20.078 11.711 44.969 1 68.56 455 GLU A C 1
ATOM 3637 O O . GLU A 1 455 ? 20.078 12.531 45.875 1 68.56 455 GLU A O 1
ATOM 3642 N N . GLN A 1 456 ? 20.734 10.641 45.062 1 64.31 456 GLN A N 1
ATOM 3643 C CA . GLN A 1 456 ? 21.516 10.336 46.25 1 64.31 456 GLN A CA 1
ATOM 3644 C C . GLN A 1 456 ? 22.781 11.195 46.312 1 64.31 456 GLN A C 1
ATOM 3646 O O . GLN A 1 456 ? 23.219 11.57 47.406 1 64.31 456 GLN A O 1
ATOM 3651 N N . CYS A 1 457 ? 23.312 11.57 45.219 1 66.94 457 CYS A N 1
ATOM 3652 C CA . CYS A 1 457 ? 24.516 12.383 45.281 1 66.94 457 CYS A CA 1
ATOM 3653 C C . CYS A 1 457 ? 24.188 13.844 45.562 1 66.94 457 CYS A C 1
ATOM 3655 O O . CYS A 1 457 ? 25.062 14.625 45.906 1 66.94 457 CYS A O 1
ATOM 3657 N N . SER A 1 458 ? 23.156 14.234 45.125 1 58 458 SER A N 1
ATOM 3658 C CA . SER A 1 458 ? 22.797 15.617 45.406 1 58 458 SER A CA 1
ATOM 3659 C C . SER A 1 458 ? 22.359 15.789 46.875 1 58 458 SER A C 1
ATOM 3661 O O . SER A 1 458 ? 22.156 16.906 47.344 1 58 458 SER A O 1
ATOM 3663 N N . GLU A 1 459 ? 22.281 14.711 47.594 1 50 459 GLU A N 1
ATOM 3664 C CA . GLU A 1 459 ? 22.141 14.812 49.062 1 50 459 GLU A CA 1
ATOM 3665 C C . GLU A 1 459 ? 23.5 14.633 49.75 1 50 459 GLU A C 1
ATOM 3667 O O . GLU A 1 459 ? 24.25 13.711 49.406 1 50 459 GLU A O 1
ATOM 3672 N N . MET B 1 1 ? 5.5 25.703 13.094 1 93.5 1 MET B N 1
ATOM 3673 C CA . MET B 1 1 ? 5.074 24.344 13.375 1 93.5 1 MET B CA 1
ATOM 3674 C C . MET B 1 1 ? 3.701 24.312 14.039 1 93.5 1 MET B C 1
ATOM 3676 O O . MET B 1 1 ? 3.395 25.188 14.867 1 93.5 1 MET B O 1
ATOM 3680 N N . LEU B 1 2 ? 2.982 23.297 13.711 1 97.5 2 LEU B N 1
ATOM 3681 C CA . LEU B 1 2 ? 1.612 23.219 14.203 1 97.5 2 LEU B CA 1
ATOM 3682 C C . LEU B 1 2 ? 1.587 22.906 15.688 1 97.5 2 LEU B C 1
ATOM 3684 O O . LEU B 1 2 ? 2.4 22.109 16.172 1 97.5 2 LEU B O 1
ATOM 3688 N N . LYS B 1 3 ? 0.676 23.5 16.359 1 97 3 LYS B N 1
ATOM 3689 C CA . LYS B 1 3 ? 0.583 23.297 17.812 1 97 3 LYS B CA 1
ATOM 3690 C C . LYS B 1 3 ? -0.7 22.562 18.172 1 97 3 LYS B C 1
ATOM 3692 O O . LYS B 1 3 ? -0.656 21.531 18.859 1 97 3 LYS B O 1
ATOM 3697 N N . LYS B 1 4 ? -1.755 23.141 17.766 1 97.69 4 LYS B N 1
ATOM 3698 C CA . LYS B 1 4 ? -3.047 22.594 18.172 1 97.69 4 LYS B CA 1
ATOM 3699 C C . LYS B 1 4 ? -4.078 22.734 17.047 1 97.69 4 LYS B C 1
ATOM 3701 O O . LYS B 1 4 ? -4.074 23.719 16.312 1 97.69 4 LYS B O 1
ATOM 3706 N N . LEU B 1 5 ? -4.93 21.75 16.891 1 97.88 5 LEU B N 1
ATOM 3707 C CA . LEU B 1 5 ? -6.043 21.766 15.953 1 97.88 5 LEU B CA 1
ATOM 3708 C C . LEU B 1 5 ? -7.344 21.359 16.641 1 97.88 5 LEU B C 1
ATOM 3710 O O . LEU B 1 5 ? -7.406 20.328 17.312 1 97.88 5 LEU B O 1
ATOM 3714 N N . GLU B 1 6 ? -8.25 22.188 16.578 1 98 6 GLU B N 1
ATOM 3715 C CA . GLU B 1 6 ? -9.609 21.875 16.984 1 98 6 GLU B CA 1
ATOM 3716 C C . GLU B 1 6 ? -10.562 21.859 15.797 1 98 6 GLU B C 1
ATOM 3718 O O . GLU B 1 6 ? -10.539 22.766 14.961 1 98 6 GLU B O 1
ATOM 3723 N N . LEU B 1 7 ? -11.297 20.828 15.703 1 96.69 7 LEU B N 1
ATOM 3724 C CA . LEU B 1 7 ? -12.203 20.625 14.578 1 96.69 7 LEU B CA 1
ATOM 3725 C C . LEU B 1 7 ? -13.594 20.234 15.062 1 96.69 7 LEU B C 1
ATOM 3727 O O . LEU B 1 7 ? -13.734 19.391 15.945 1 96.69 7 LEU B O 1
ATOM 3731 N N . ASN B 1 8 ? -14.562 20.906 14.492 1 97.44 8 ASN B N 1
ATOM 3732 C CA . ASN B 1 8 ? -15.953 20.578 14.797 1 97.44 8 ASN B CA 1
ATOM 3733 C C . ASN B 1 8 ? -16.734 20.234 13.531 1 97.44 8 ASN B C 1
ATOM 3735 O O . ASN B 1 8 ? -16.641 20.938 12.523 1 97.44 8 ASN B O 1
ATOM 3739 N N . ASN B 1 9 ? -17.422 19.125 13.562 1 96.25 9 ASN B N 1
ATOM 3740 C CA . ASN B 1 9 ? -18.359 18.703 12.523 1 96.25 9 ASN B CA 1
ATOM 3741 C C . ASN B 1 9 ? -17.656 18.438 11.203 1 96.25 9 ASN B C 1
ATOM 3743 O O . ASN B 1 9 ? -18.078 18.938 10.156 1 96.25 9 ASN B O 1
ATOM 3747 N N . PHE B 1 10 ? -16.656 17.703 11.18 1 94.75 10 PHE B N 1
ATOM 3748 C CA . PHE B 1 10 ? -15.938 17.344 9.977 1 94.75 10 PHE B CA 1
ATOM 3749 C C . PHE B 1 10 ? -15.805 15.828 9.859 1 94.75 10 PHE B C 1
ATOM 3751 O O . PHE B 1 10 ? -15.211 15.18 10.719 1 94.75 10 PHE B O 1
ATOM 3758 N N . LYS B 1 11 ? -16.344 15.266 8.891 1 89.69 11 LYS B N 1
ATOM 3759 C CA . LYS B 1 11 ? -16.328 13.836 8.602 1 89.69 11 LYS B CA 1
ATOM 3760 C C . LYS B 1 11 ? -16.781 13.023 9.805 1 89.69 11 LYS B C 1
ATOM 3762 O O . LYS B 1 11 ? -17.875 13.25 10.336 1 89.69 11 LYS B O 1
ATOM 3767 N N . ALA B 1 12 ? -15.906 12.211 10.391 1 84.88 12 ALA B N 1
ATOM 3768 C CA . ALA B 1 12 ? -16.297 11.336 11.484 1 84.88 12 ALA B CA 1
ATOM 3769 C C . ALA B 1 12 ? -16.312 12.094 12.812 1 84.88 12 ALA B C 1
ATOM 3771 O O . ALA B 1 12 ? -16.875 11.609 13.805 1 84.88 12 ALA B O 1
ATOM 3772 N N . TRP B 1 13 ? -15.906 13.32 12.805 1 91.56 13 TRP B N 1
ATOM 3773 C CA . TRP B 1 13 ? -15.672 13.992 14.078 1 91.56 13 TRP B CA 1
ATOM 3774 C C . TRP B 1 13 ? -16.719 15.07 14.328 1 91.56 13 TRP B C 1
ATOM 3776 O O . TRP B 1 13 ? -16.812 16.031 13.57 1 91.56 13 TRP B O 1
ATOM 3786 N N . GLU B 1 14 ? -17.422 14.867 15.367 1 93.12 14 GLU B N 1
ATOM 3787 C CA . GLU B 1 14 ? -18.234 15.961 15.891 1 93.12 14 GLU B CA 1
ATOM 3788 C C . GLU B 1 14 ? -17.375 17.016 16.578 1 93.12 14 GLU B C 1
ATOM 3790 O O . GLU B 1 14 ? -17.609 18.219 16.422 1 93.12 14 GLU B O 1
ATOM 3795 N N . LYS B 1 15 ? -16.5 16.547 17.391 1 95 15 LYS B N 1
ATOM 3796 C CA . LYS B 1 15 ? -15.508 17.391 18.047 1 95 15 LYS B CA 1
ATOM 3797 C C . LYS B 1 15 ? -14.156 16.688 18.141 1 95 15 LYS B C 1
ATOM 3799 O O . LYS B 1 15 ? -14.078 15.531 18.547 1 95 15 LYS B O 1
ATOM 3804 N N . LEU B 1 16 ? -13.188 17.328 17.688 1 95.44 16 LEU B N 1
ATOM 3805 C CA . LEU B 1 16 ? -11.812 16.844 17.766 1 95.44 16 LEU B CA 1
ATOM 3806 C C . LEU B 1 16 ? -10.859 17.953 18.203 1 95.44 16 LEU B C 1
ATOM 3808 O O . LEU B 1 16 ? -10.977 19.078 17.75 1 95.44 16 LEU B O 1
ATOM 3812 N N . ALA B 1 17 ? -10.055 17.734 19.203 1 96.69 17 ALA B N 1
ATOM 3813 C CA . ALA B 1 17 ? -9.023 18.656 19.656 1 96.69 17 ALA B CA 1
ATOM 3814 C C . ALA B 1 17 ? -7.707 17.922 19.922 1 96.69 17 ALA B C 1
ATOM 3816 O O . ALA B 1 17 ? -7.617 17.109 20.844 1 9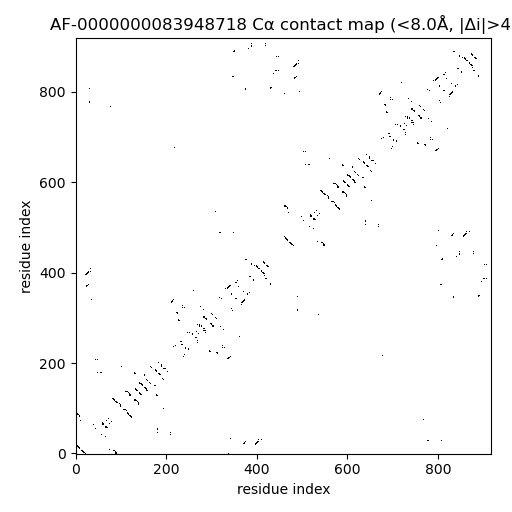6.69 17 ALA B O 1
ATOM 3817 N N . ILE B 1 18 ? -6.73 18.25 19.125 1 95.81 18 ILE B N 1
ATOM 3818 C CA . ILE B 1 18 ? -5.477 17.516 19.281 1 95.81 18 ILE B CA 1
ATOM 3819 C C . ILE B 1 18 ? -4.312 18.5 19.359 1 95.81 18 ILE B C 1
ATOM 3821 O O . ILE B 1 18 ? -4.363 19.578 18.75 1 95.81 18 ILE B O 1
ATOM 3825 N N . ASN B 1 19 ? -3.299 18.125 20.125 1 97.12 19 ASN B N 1
ATOM 3826 C CA . ASN B 1 19 ? -2.021 18.828 20.172 1 97.12 19 ASN B CA 1
ATOM 3827 C C . ASN B 1 19 ? -0.954 18.109 19.359 1 97.12 19 ASN B C 1
ATOM 3829 O O . ASN B 1 19 ? -0.913 16.875 19.344 1 97.12 19 ASN B O 1
ATOM 3833 N N . PHE B 1 20 ? -0.202 18.906 18.719 1 97.44 20 PHE B N 1
ATOM 3834 C CA . PHE B 1 20 ? 0.858 18.297 17.906 1 97.44 20 PHE B CA 1
ATOM 3835 C C . PHE B 1 20 ? 2.201 18.406 18.625 1 97.44 20 PHE B C 1
ATOM 3837 O O . PHE B 1 20 ? 2.467 19.391 19.328 1 97.44 20 PHE B O 1
ATOM 3844 N N . GLY B 1 21 ? 3.023 17.375 18.562 1 96.31 21 GLY B N 1
ATOM 3845 C CA . GLY B 1 21 ? 4.434 17.438 18.922 1 96.31 21 GLY B CA 1
ATOM 3846 C C . GLY B 1 21 ? 5.344 17.516 17.703 1 96.31 21 GLY B C 1
ATOM 3847 O O . GLY B 1 21 ? 4.875 17.641 16.578 1 96.31 21 GLY B O 1
ATOM 3848 N N . MET B 1 22 ? 6.641 17.531 18 1 96.75 22 MET B N 1
ATOM 3849 C CA . MET B 1 22 ? 7.574 17.453 16.891 1 96.75 22 MET B CA 1
ATOM 3850 C C . MET B 1 22 ? 7.359 16.188 16.078 1 96.75 22 MET B C 1
ATOM 3852 O O . MET B 1 22 ? 7.52 16.188 14.859 1 96.75 22 MET B O 1
ATOM 3856 N N . VAL B 1 23 ? 7.055 15.148 16.797 1 97.69 23 VAL B N 1
ATOM 3857 C CA . VAL B 1 23 ? 6.613 13.891 16.188 1 97.69 23 VAL B CA 1
ATOM 3858 C C . VAL B 1 23 ? 5.238 13.516 16.734 1 97.69 23 VAL B C 1
ATOM 3860 O O . VAL B 1 23 ? 5.062 13.359 17.953 1 97.69 23 VAL B O 1
ATOM 3863 N N . THR B 1 24 ? 4.281 13.445 15.922 1 97.94 24 THR B N 1
ATOM 3864 C CA . THR B 1 24 ? 2.926 13.055 16.297 1 97.94 24 THR B CA 1
ATOM 3865 C C . THR B 1 24 ? 2.52 11.758 15.609 1 97.94 24 THR B C 1
ATOM 3867 O O . THR B 1 24 ? 2.619 11.648 14.383 1 97.94 24 THR B O 1
ATOM 3870 N N . GLY B 1 25 ? 2.172 10.82 16.375 1 96.88 25 GLY B N 1
ATOM 3871 C CA . GLY B 1 25 ? 1.71 9.547 15.844 1 96.88 25 GLY B CA 1
ATOM 3872 C C . GLY B 1 25 ? 0.212 9.352 15.984 1 96.88 25 GLY B C 1
ATOM 3873 O O . GLY B 1 25 ? -0.337 9.469 17.078 1 96.88 25 GLY B O 1
ATOM 3874 N N . LEU B 1 26 ? -0.45 9.086 14.867 1 96.19 26 LEU B N 1
ATOM 3875 C CA . LEU B 1 26 ? -1.872 8.758 14.812 1 96.19 26 LEU B CA 1
ATOM 3876 C C . LEU B 1 26 ? -2.08 7.27 14.562 1 96.19 26 LEU B C 1
ATOM 3878 O O . LEU B 1 26 ? -1.87 6.793 13.445 1 96.19 26 LEU B O 1
ATOM 3882 N N . PHE B 1 27 ? -2.506 6.578 15.609 1 92.44 27 PHE B N 1
ATOM 3883 C CA . PHE B 1 27 ? -2.719 5.137 15.531 1 92.44 27 PHE B CA 1
ATOM 3884 C C . PHE B 1 27 ? -4.191 4.793 15.727 1 92.44 27 PHE B C 1
ATOM 3886 O O . PHE B 1 27 ? -4.969 5.625 16.203 1 92.44 27 PHE B O 1
ATOM 3893 N N . GLY B 1 28 ? -4.566 3.566 15.312 1 86 28 GLY B N 1
ATOM 3894 C CA . GLY B 1 28 ? -5.945 3.172 15.555 1 86 28 GLY B CA 1
ATOM 3895 C C . GLY B 1 28 ? -6.453 2.148 14.555 1 86 28 GLY B C 1
ATOM 3896 O O . GLY B 1 28 ? -5.707 1.698 13.688 1 86 28 GLY B O 1
ATOM 3897 N N . THR B 1 29 ? -7.652 1.807 14.695 1 81 29 THR B N 1
ATOM 3898 C CA . THR B 1 29 ? -8.281 0.784 13.867 1 81 29 THR B CA 1
ATOM 3899 C C . THR B 1 29 ? -8.688 1.36 12.516 1 81 29 THR B C 1
ATOM 3901 O O . THR B 1 29 ? -8.641 2.576 12.312 1 81 29 THR B O 1
ATOM 3904 N N . ASN B 1 30 ? -9.031 0.453 11.625 1 75.88 30 ASN B N 1
ATOM 3905 C CA . ASN B 1 30 ? -9.461 0.91 10.305 1 75.88 30 ASN B CA 1
ATOM 3906 C C . ASN B 1 30 ? -10.781 1.673 10.383 1 75.88 30 ASN B C 1
ATOM 3908 O O . ASN B 1 30 ? -11.68 1.302 11.141 1 75.88 30 ASN B O 1
ATOM 3912 N N . SER B 1 31 ? -10.859 2.721 9.594 1 76.75 31 SER B N 1
ATOM 3913 C CA . SER B 1 31 ? -12.078 3.51 9.453 1 76.75 31 SER B CA 1
ATOM 3914 C C . SER B 1 31 ? -12.453 4.18 10.773 1 76.75 31 SER B C 1
ATOM 3916 O O . SER B 1 31 ? -13.641 4.309 11.094 1 76.75 31 SER B O 1
ATOM 3918 N N . SER B 1 32 ? -11.469 4.492 11.578 1 78.94 32 SER B N 1
ATOM 3919 C CA . SER B 1 32 ? -11.742 5.102 12.883 1 78.94 32 SER B CA 1
ATOM 3920 C C . SER B 1 32 ? -11.664 6.625 12.805 1 78.94 32 SER B C 1
ATOM 3922 O O . SER B 1 32 ? -11.891 7.312 13.797 1 78.94 32 SER B O 1
ATOM 3924 N N . GLY B 1 33 ? -11.297 7.184 11.727 1 81.94 33 GLY B N 1
ATOM 3925 C CA . GLY B 1 33 ? -11.258 8.633 11.578 1 81.94 33 GLY B CA 1
ATOM 3926 C C . GLY B 1 33 ? -9.859 9.203 11.641 1 81.94 33 GLY B C 1
ATOM 3927 O O . GLY B 1 33 ? -9.68 10.422 11.625 1 81.94 33 GLY B O 1
ATOM 3928 N N . LYS B 1 34 ? -8.836 8.398 11.641 1 87.19 34 LYS B N 1
ATOM 3929 C CA . LYS B 1 34 ? -7.445 8.828 11.703 1 87.19 34 LYS B CA 1
ATOM 3930 C C . LYS B 1 34 ? -7.113 9.781 10.555 1 87.19 34 LYS B C 1
ATOM 3932 O O . LYS B 1 34 ? -6.559 10.859 10.773 1 87.19 34 LYS B O 1
ATOM 3937 N N . SER B 1 35 ? -7.5 9.43 9.359 1 88.75 35 SER B N 1
ATOM 3938 C CA . SER B 1 35 ? -7.094 10.164 8.164 1 88.75 35 SER B CA 1
ATOM 3939 C C . SER B 1 35 ? -7.809 11.508 8.062 1 88.75 35 SER B C 1
ATOM 3941 O O . SER B 1 35 ? -7.383 12.391 7.316 1 88.75 35 SER B O 1
ATOM 3943 N N . SER B 1 36 ? -8.906 11.68 8.82 1 90.31 36 SER B N 1
ATOM 3944 C CA . SER B 1 36 ? -9.695 12.906 8.766 1 90.31 36 SER B CA 1
ATOM 3945 C C . SER B 1 36 ? -8.852 14.117 9.148 1 90.31 36 SER B C 1
ATOM 3947 O O . SER B 1 36 ? -9.023 15.203 8.586 1 90.31 36 SER B O 1
ATOM 3949 N N . LEU B 1 37 ? -7.973 13.93 10.102 1 93.31 37 LEU B N 1
ATOM 3950 C CA . LEU B 1 37 ? -7.125 15.031 10.555 1 93.31 37 LEU B CA 1
ATOM 3951 C C . LEU B 1 37 ? -6.188 15.484 9.445 1 93.31 37 LEU B C 1
ATOM 3953 O O . LEU B 1 37 ? -6.102 16.672 9.148 1 93.31 37 LEU B O 1
ATOM 3957 N N . ILE B 1 38 ? -5.531 14.586 8.852 1 94.94 38 ILE B N 1
ATOM 3958 C CA . ILE B 1 38 ? -4.605 14.883 7.766 1 94.94 38 ILE B CA 1
ATOM 3959 C C . ILE B 1 38 ? -5.371 15.484 6.586 1 94.94 38 ILE B C 1
ATOM 3961 O O . ILE B 1 38 ? -4.934 16.469 5.992 1 94.94 38 ILE B O 1
ATOM 3965 N N . HIS B 1 39 ? -6.535 14.922 6.312 1 94 39 HIS B N 1
ATOM 3966 C CA . HIS B 1 39 ? -7.359 15.406 5.211 1 94 39 HIS B CA 1
ATOM 3967 C C . HIS B 1 39 ? -7.773 16.859 5.434 1 94 39 HIS B C 1
ATOM 3969 O O . HIS B 1 39 ? -7.848 17.641 4.484 1 94 39 HIS B O 1
ATOM 3975 N N . PHE B 1 40 ? -8.047 17.172 6.621 1 96.31 40 PHE B N 1
ATOM 3976 C CA . PHE B 1 40 ? -8.469 18.531 6.918 1 96.31 40 PHE B CA 1
ATOM 3977 C C . PHE B 1 40 ? -7.336 19.516 6.652 1 96.31 40 PHE B C 1
ATOM 3979 O O . PHE B 1 40 ? -7.547 20.562 6.031 1 96.31 40 PHE B O 1
ATOM 3986 N N . LEU B 1 41 ? -6.156 19.203 7.141 1 97.56 41 LEU B N 1
ATOM 3987 C CA . LEU B 1 41 ? -4.996 20.062 6.918 1 97.56 41 LEU B CA 1
ATOM 3988 C C . LEU B 1 41 ? -4.719 20.219 5.426 1 97.56 41 LEU B C 1
ATOM 3990 O O . LEU B 1 41 ? -4.379 21.312 4.969 1 97.56 41 LEU B O 1
ATOM 3994 N N . LEU B 1 42 ? -4.891 19.156 4.738 1 97 42 LEU B N 1
ATOM 3995 C CA . LEU B 1 42 ? -4.676 19.203 3.295 1 97 42 LEU B CA 1
ATOM 3996 C C . LEU B 1 42 ? -5.75 20.062 2.621 1 97 42 LEU B C 1
ATOM 3998 O O . LEU B 1 42 ? -5.477 20.734 1.626 1 97 42 LEU B O 1
ATOM 4002 N N . MET B 1 43 ? -6.965 19.969 3.135 1 96.12 43 MET B N 1
ATOM 4003 C CA . MET B 1 43 ? -8.039 20.812 2.627 1 96.12 43 MET B CA 1
ATOM 4004 C C . MET B 1 43 ? -7.691 22.297 2.801 1 96.12 43 MET B C 1
ATOM 4006 O O . MET B 1 43 ? -7.902 23.094 1.89 1 96.12 43 MET B O 1
ATOM 4010 N N . LEU B 1 44 ? -7.164 22.625 3.947 1 96.69 44 LEU B N 1
ATOM 4011 C CA . LEU B 1 44 ? -6.746 24.016 4.184 1 96.69 44 LEU B CA 1
ATOM 4012 C C . LEU B 1 44 ? -5.66 24.422 3.203 1 96.69 44 LEU B C 1
ATOM 4014 O O . LEU B 1 44 ? -5.719 25.516 2.627 1 96.69 44 LEU B O 1
ATOM 4018 N N . LYS B 1 45 ? -4.723 23.594 3.01 1 96.56 45 LYS B N 1
ATOM 4019 C CA . LYS B 1 45 ? -3.615 23.891 2.105 1 96.56 45 LYS B CA 1
ATOM 4020 C C . LYS B 1 45 ? -4.109 24.062 0.672 1 96.56 45 LYS B C 1
ATOM 4022 O O . LYS B 1 45 ? -3.721 25.016 -0.008 1 96.56 45 LYS B O 1
ATOM 4027 N N . GLN B 1 46 ? -4.918 23.109 0.261 1 95.19 46 GLN B N 1
ATOM 4028 C CA . GLN B 1 46 ? -5.355 23.203 -1.127 1 95.19 46 GLN B CA 1
ATOM 4029 C C . GLN B 1 46 ? -6.312 24.375 -1.32 1 95.19 46 GLN B C 1
ATOM 4031 O O . GLN B 1 46 ? -6.449 24.891 -2.43 1 95.19 46 GLN B O 1
ATOM 4036 N N . SER B 1 47 ? -7.047 24.781 -0.294 1 94 47 SER B N 1
ATOM 4037 C CA . SER B 1 47 ? -7.852 25.984 -0.357 1 94 47 SER B CA 1
ATOM 4038 C C . SER B 1 47 ? -6.973 27.219 -0.529 1 94 47 SER B C 1
ATOM 4040 O O . SER B 1 47 ? -7.293 28.109 -1.32 1 94 47 SER B O 1
ATOM 4042 N N . LYS B 1 48 ? -5.914 27.234 0.222 1 94.12 48 LYS B N 1
ATOM 4043 C CA . LYS B 1 48 ? -4.941 28.312 0.087 1 94.12 48 LYS B CA 1
ATOM 4044 C C . LYS B 1 48 ? -4.32 28.328 -1.308 1 94.12 48 LYS B C 1
ATOM 4046 O O . LYS B 1 48 ? -4.141 29.391 -1.904 1 94.12 48 LYS B O 1
ATOM 4051 N N . ASP B 1 49 ? -4.031 27.188 -1.879 1 92.31 49 ASP B N 1
ATOM 4052 C CA . ASP B 1 49 ? -3.355 27.062 -3.166 1 92.31 49 ASP B CA 1
ATOM 4053 C C . ASP B 1 49 ? -4.301 27.406 -4.316 1 92.31 49 ASP B C 1
ATOM 4055 O O . ASP B 1 49 ? -3.854 27.672 -5.434 1 92.31 49 ASP B O 1
ATOM 4059 N N . ASN B 1 50 ? -5.566 27.297 -4.027 1 90.19 50 ASN B N 1
ATOM 4060 C CA . ASN B 1 50 ? -6.547 27.578 -5.07 1 90.19 50 ASN B CA 1
ATOM 4061 C C . ASN B 1 50 ? -6.473 29.031 -5.527 1 90.19 50 ASN B C 1
ATOM 4063 O O . ASN B 1 50 ? -6.492 29.953 -4.703 1 90.19 50 ASN B O 1
ATOM 4067 N N . SER B 1 51 ? -6.434 29.25 -6.77 1 82.94 51 SER B N 1
ATOM 4068 C CA . SER B 1 51 ? -6.246 30.578 -7.344 1 82.94 51 SER B CA 1
ATOM 4069 C C . SER B 1 51 ? -7.52 31.406 -7.238 1 82.94 51 SER B C 1
ATOM 4071 O O . SER B 1 51 ? -7.473 32.625 -7.297 1 82.94 51 SER B O 1
ATOM 4073 N N . ASP B 1 52 ? -8.664 30.734 -7.141 1 82 52 ASP B N 1
ATOM 4074 C CA . ASP B 1 52 ? -9.922 31.453 -6.988 1 82 52 ASP B CA 1
ATOM 4075 C C . ASP B 1 52 ? -10.102 31.953 -5.555 1 82 52 ASP B C 1
ATOM 4077 O O . ASP B 1 52 ? -10.32 31.156 -4.641 1 82 52 ASP B O 1
ATOM 4081 N N . ARG B 1 53 ? -10.062 33.188 -5.426 1 77.62 53 ARG B N 1
ATOM 4082 C CA . ARG B 1 53 ? -10.094 33.812 -4.102 1 77.62 53 ARG B CA 1
ATOM 4083 C C . ARG B 1 53 ? -11.508 33.781 -3.531 1 77.62 53 ARG B C 1
ATOM 4085 O O . ARG B 1 53 ? -11.703 34.031 -2.334 1 77.62 53 ARG B O 1
ATOM 4092 N N . ALA B 1 54 ? -12.43 33.531 -4.34 1 75.94 54 ALA B N 1
ATOM 4093 C CA . ALA B 1 54 ? -13.828 33.625 -3.904 1 75.94 54 ALA B CA 1
ATOM 4094 C C . ALA B 1 54 ? -14.289 32.312 -3.277 1 75.94 54 ALA B C 1
ATOM 4096 O O . ALA B 1 54 ? -15.367 32.25 -2.686 1 75.94 54 ALA B O 1
ATOM 4097 N N . ILE B 1 55 ? -13.438 31.328 -3.324 1 84.25 55 ILE B N 1
ATOM 4098 C CA . ILE B 1 55 ? -13.867 30.031 -2.826 1 84.25 55 ILE B CA 1
ATOM 4099 C C . ILE B 1 55 ? -13.609 29.938 -1.323 1 84.25 55 ILE B C 1
ATOM 4101 O O . ILE B 1 55 ? -12.492 30.172 -0.863 1 84.25 55 ILE B O 1
ATOM 4105 N N . ALA B 1 56 ? -14.594 29.641 -0.595 1 89 56 ALA B N 1
ATOM 4106 C CA . ALA B 1 56 ? -14.5 29.531 0.859 1 89 56 ALA B CA 1
ATOM 4107 C C . ALA B 1 56 ? -13.594 28.375 1.267 1 89 56 ALA B C 1
ATOM 4109 O O . ALA B 1 56 ? -12.789 28.5 2.191 1 89 56 ALA B O 1
ATOM 4110 N N . ALA B 1 57 ? -13.781 27.281 0.62 1 92.12 57 ALA B N 1
ATOM 4111 C CA . ALA B 1 57 ? -12.992 26.078 0.86 1 92.12 57 ALA B CA 1
ATOM 4112 C C . ALA B 1 57 ? -12.93 25.203 -0.389 1 92.12 57 ALA B C 1
ATOM 4114 O O . ALA B 1 57 ? -13.883 25.141 -1.163 1 92.12 57 ALA B O 1
ATOM 4115 N N . ASP B 1 58 ? -11.789 24.594 -0.58 1 92.06 58 ASP B N 1
ATOM 4116 C CA . ASP B 1 58 ? -11.594 23.688 -1.71 1 92.06 58 ASP B CA 1
ATOM 4117 C C . ASP B 1 58 ? -11.609 22.234 -1.257 1 92.06 58 ASP B C 1
ATOM 4119 O O . ASP B 1 58 ? -10.664 21.766 -0.628 1 92.06 58 ASP B O 1
ATOM 4123 N N . PHE B 1 59 ? -12.609 21.516 -1.634 1 89.38 59 PHE B N 1
ATOM 4124 C CA . PHE B 1 59 ? -12.773 20.125 -1.226 1 89.38 59 PHE B CA 1
ATOM 4125 C C . PHE B 1 59 ? -12.062 19.188 -2.199 1 89.38 59 PHE B C 1
ATOM 4127 O O . PHE B 1 59 ? -12.102 17.969 -2.029 1 89.38 59 PHE B O 1
ATOM 4134 N N . GLY B 1 60 ? -11.469 19.719 -3.139 1 86.19 60 GLY B N 1
ATOM 4135 C CA . GLY B 1 60 ? -10.523 18.984 -3.965 1 86.19 60 GLY B CA 1
ATOM 4136 C C . GLY B 1 60 ? -11.156 18.344 -5.184 1 86.19 60 GLY B C 1
ATOM 4137 O O . GLY B 1 60 ? -12.305 18.641 -5.52 1 86.19 60 GLY B O 1
ATOM 4138 N N . GLY B 1 61 ? -10.352 17.656 -5.965 1 78.75 61 GLY B N 1
ATOM 4139 C CA . GLY B 1 61 ? -10.625 16.891 -7.176 1 78.75 61 GLY B CA 1
ATOM 4140 C C . GLY B 1 61 ? -9.492 15.969 -7.574 1 78.75 61 GLY B C 1
ATOM 4141 O O . GLY B 1 61 ? -8.555 15.758 -6.797 1 78.75 61 GLY B O 1
ATOM 4142 N N . HIS B 1 62 ? -9.547 15.258 -8.609 1 71.62 62 HIS B N 1
ATOM 4143 C CA . HIS B 1 62 ? -8.633 14.211 -9.047 1 71.62 62 HIS B CA 1
ATOM 4144 C C . HIS B 1 62 ? -7.195 14.711 -9.062 1 71.62 62 HIS B C 1
ATOM 4146 O O . HIS B 1 62 ? -6.266 13.938 -8.812 1 71.62 62 HIS B O 1
ATOM 4152 N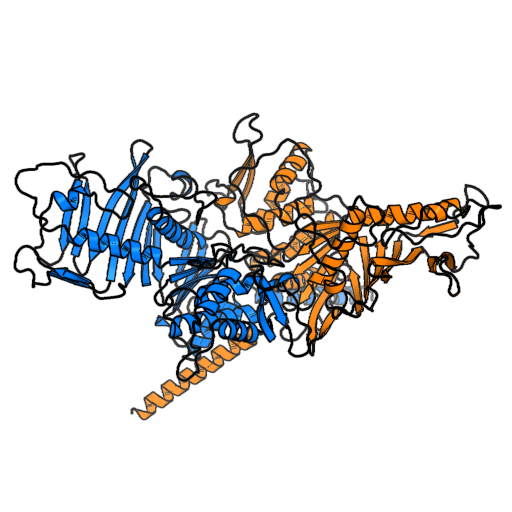 N . ASP B 1 63 ? -6.973 15.859 -9.18 1 75.75 63 ASP B N 1
ATOM 4153 C CA . ASP B 1 63 ? -5.602 16.344 -9.336 1 75.75 63 ASP B CA 1
ATOM 4154 C C . ASP B 1 63 ? -5.16 17.156 -8.125 1 75.75 63 ASP B C 1
ATOM 4156 O O . ASP B 1 63 ? -4.16 17.875 -8.188 1 75.75 63 ASP B O 1
ATOM 4160 N N . LYS B 1 64 ? -5.832 17 -7.086 1 87.75 64 LYS B N 1
ATOM 4161 C CA . LYS B 1 64 ? -5.492 17.766 -5.895 1 87.75 64 LYS B CA 1
ATOM 4162 C C . LYS B 1 64 ? -4.914 16.875 -4.805 1 87.75 64 LYS B C 1
ATOM 4164 O O . LYS B 1 64 ? -4.59 15.711 -5.055 1 87.75 64 LYS B O 1
ATOM 4169 N N . LEU B 1 65 ? -4.633 17.469 -3.709 1 89.94 65 LEU B N 1
ATOM 4170 C CA . LEU B 1 65 ? -4.004 16.75 -2.605 1 89.94 65 LEU B CA 1
ATOM 4171 C C . LEU B 1 65 ? -4.953 15.711 -2.029 1 89.94 65 LEU B C 1
ATOM 4173 O O . LEU B 1 65 ? -4.539 14.586 -1.729 1 89.94 65 LEU B O 1
ATOM 4177 N N . VAL B 1 66 ? -6.219 16.109 -1.896 1 88.94 66 VAL B N 1
ATOM 4178 C CA . VAL B 1 66 ? -7.238 15.195 -1.385 1 88.94 66 VAL B CA 1
ATOM 4179 C C . VAL B 1 66 ? -8.57 15.477 -2.076 1 88.94 66 VAL B C 1
ATOM 4181 O O . VAL B 1 66 ? -8.836 16.594 -2.5 1 88.94 66 VAL B O 1
ATOM 4184 N N . GLU B 1 67 ? -9.305 14.469 -2.281 1 88.06 67 GLU B N 1
ATOM 4185 C CA . GLU B 1 67 ? -10.656 14.57 -2.828 1 88.06 67 GLU B CA 1
ATOM 4186 C C . GLU B 1 67 ? -11.703 14.25 -1.769 1 88.06 67 GLU B C 1
ATOM 4188 O O . GLU B 1 67 ? -11.953 13.078 -1.472 1 88.06 67 GLU B O 1
ATOM 4193 N N . LEU B 1 68 ? -12.367 15.344 -1.398 1 89.44 68 LEU B N 1
ATOM 4194 C CA . LEU B 1 68 ? -13.273 15.172 -0.267 1 89.44 68 LEU B CA 1
ATOM 4195 C C . LEU B 1 68 ? -14.727 15.172 -0.729 1 89.44 68 LEU B C 1
ATOM 4197 O O . LEU B 1 68 ? -15.625 14.852 0.049 1 89.44 68 LEU B O 1
ATOM 4201 N N . GLY B 1 69 ? -14.938 15.523 -1.992 1 87.94 69 GLY B N 1
ATOM 4202 C CA . GLY B 1 69 ? -16.297 15.539 -2.504 1 87.94 69 GLY B CA 1
ATOM 4203 C C . GLY B 1 69 ? -17.016 16.859 -2.275 1 87.94 69 GLY B C 1
ATOM 4204 O O . GLY B 1 69 ? -16.484 17.922 -2.629 1 87.94 69 GLY B O 1
ATOM 4205 N N . THR B 1 70 ? -18.266 16.797 -1.69 1 89.12 70 THR B N 1
ATOM 4206 C CA . THR B 1 70 ? -19.078 17.969 -1.448 1 89.12 70 THR B CA 1
ATOM 4207 C C . THR B 1 70 ? -19.172 18.266 0.046 1 89.12 70 THR B C 1
ATOM 4209 O O . THR B 1 70 ? -18.688 17.5 0.87 1 89.12 70 THR B O 1
ATOM 4212 N N . TYR B 1 71 ? -19.766 19.484 0.303 1 92.44 71 TYR B N 1
ATOM 4213 C CA . TYR B 1 71 ? -19.969 19.844 1.702 1 92.44 71 TYR B CA 1
ATOM 4214 C C . TYR B 1 71 ? -20.781 18.766 2.42 1 92.44 71 TYR B C 1
ATOM 4216 O O . TYR B 1 71 ? -20.5 18.453 3.58 1 92.44 71 TYR B O 1
ATOM 4224 N N . HIS B 1 72 ? -21.75 18.203 1.703 1 89.38 72 HIS B N 1
ATOM 4225 C CA . HIS B 1 72 ? -22.562 17.125 2.25 1 89.38 72 HIS B CA 1
ATOM 4226 C C . HIS B 1 72 ? -21.703 15.922 2.639 1 89.38 72 HIS B C 1
ATOM 4228 O O . HIS B 1 72 ? -21.953 15.273 3.65 1 89.38 72 HIS B O 1
ATOM 4234 N N . ASP B 1 73 ? -20.656 15.656 1.935 1 86.5 73 ASP B N 1
ATOM 4235 C CA . ASP B 1 73 ? -19.812 14.492 2.158 1 86.5 73 ASP B CA 1
ATOM 4236 C C . ASP B 1 73 ? -18.891 14.711 3.354 1 86.5 73 ASP B C 1
ATOM 4238 O O . ASP B 1 73 ? -18.516 13.758 4.043 1 86.5 73 ASP B O 1
ATOM 4242 N N . VAL B 1 74 ? -18.547 15.969 3.537 1 91.44 74 VAL B N 1
ATOM 4243 C CA . VAL B 1 74 ? -17.469 16.234 4.484 1 91.44 74 VAL B CA 1
ATOM 4244 C C . VAL B 1 74 ? -18.047 16.594 5.848 1 91.44 74 VAL B C 1
ATOM 4246 O O . VAL B 1 74 ? -17.422 16.344 6.883 1 91.44 74 VAL B O 1
ATOM 4249 N N . VAL B 1 75 ? -19.219 17.172 5.895 1 93.69 75 VAL B N 1
ATOM 4250 C CA . VAL B 1 75 ? -19.797 17.625 7.156 1 93.69 75 VAL B CA 1
ATOM 4251 C C . VAL B 1 75 ? -20.219 16.422 7.988 1 93.69 75 VAL B C 1
ATOM 4253 O O . VAL B 1 75 ? -20.672 15.406 7.445 1 93.69 75 VAL B O 1
ATOM 4256 N N . PHE B 1 76 ? -20.109 16.562 9.305 1 90.88 76 PHE B N 1
ATOM 4257 C CA . PHE B 1 76 ? -20.406 15.5 10.242 1 90.88 76 PHE B CA 1
ATOM 4258 C C . PHE B 1 76 ? -21.812 14.969 10.047 1 90.88 76 PHE B C 1
ATOM 4260 O O . PHE B 1 76 ? -22.781 15.742 9.984 1 90.88 76 PHE B O 1
ATOM 4267 N N . LYS B 1 77 ? -22 13.633 9.859 1 86.88 77 LYS B N 1
ATOM 4268 C CA . LYS B 1 77 ? -23.25 12.906 9.695 1 86.88 77 LYS B CA 1
ATOM 4269 C C . LYS B 1 77 ? -24.016 13.406 8.469 1 86.88 77 LYS B C 1
ATOM 4271 O O . LYS B 1 77 ? -25.25 13.289 8.414 1 86.88 77 LYS B O 1
ATOM 4276 N N . HIS B 1 78 ? -23.266 14.117 7.594 1 87.69 78 HIS B N 1
ATOM 4277 C CA . HIS B 1 78 ? -23.828 14.617 6.34 1 87.69 78 HIS B CA 1
ATOM 4278 C C . HIS B 1 78 ? -24.969 15.594 6.602 1 87.69 78 HIS B C 1
ATOM 4280 O O . HIS B 1 78 ? -25.906 15.688 5.801 1 87.69 78 HIS B O 1
ATOM 4286 N N . ASP B 1 79 ? -24.938 16.172 7.73 1 91.94 79 ASP B N 1
ATOM 4287 C CA . ASP B 1 79 ? -25.938 17.172 8.094 1 91.94 79 ASP B CA 1
ATOM 4288 C C . ASP B 1 79 ? -25.547 18.562 7.598 1 91.94 79 ASP B C 1
ATOM 4290 O O . ASP B 1 79 ? -24.828 19.297 8.289 1 91.94 79 ASP B O 1
ATOM 4294 N N . THR B 1 80 ? -26.062 18.891 6.52 1 93.25 80 THR B N 1
ATOM 4295 C CA . THR B 1 80 ? -25.656 20.125 5.844 1 93.25 80 THR B CA 1
ATOM 4296 C C . THR B 1 80 ? -26.141 21.344 6.605 1 93.25 80 THR B C 1
ATOM 4298 O O . THR B 1 80 ? -25.766 22.484 6.273 1 93.25 80 THR B O 1
ATOM 4301 N N . THR B 1 81 ? -26.906 21.156 7.613 1 93.88 81 THR B N 1
ATOM 4302 C CA . THR B 1 81 ? -27.359 22.266 8.43 1 93.88 81 THR B CA 1
ATOM 4303 C C . THR B 1 81 ? -26.281 22.672 9.438 1 93.88 81 THR B C 1
ATOM 4305 O O . THR B 1 81 ? -26.359 23.766 10.016 1 93.88 81 THR B O 1
ATOM 4308 N N . LYS B 1 82 ? -25.359 21.844 9.672 1 95.38 82 LYS B N 1
ATOM 4309 C CA . LYS B 1 82 ? -24.266 22.125 10.609 1 95.38 82 LYS B CA 1
ATOM 4310 C C . LYS B 1 82 ? -23.125 22.844 9.906 1 95.38 82 LYS B C 1
ATOM 4312 O O . LYS B 1 82 ? -22.891 22.641 8.711 1 95.38 82 LYS B O 1
ATOM 4317 N N . ASP B 1 83 ? -22.484 23.641 10.688 1 96.31 83 ASP B N 1
ATOM 4318 C CA . ASP B 1 83 ? -21.281 24.312 10.188 1 96.31 83 ASP B CA 1
ATOM 4319 C C . ASP B 1 83 ? -20.016 23.547 10.594 1 96.31 83 ASP B C 1
ATOM 4321 O O . ASP B 1 83 ? -19.984 22.906 11.641 1 96.31 83 ASP B O 1
ATOM 4325 N N . ILE B 1 84 ? -19.078 23.547 9.719 1 97.25 84 ILE B N 1
ATOM 4326 C CA . ILE B 1 84 ? -17.75 23.047 10.062 1 97.25 84 ILE B CA 1
ATOM 4327 C C . ILE B 1 84 ? -16.906 24.172 10.648 1 97.25 84 ILE B C 1
ATOM 4329 O O . ILE B 1 84 ? -16.75 25.234 10.023 1 97.25 84 ILE B O 1
ATOM 4333 N N . SER B 1 85 ? -16.453 24.062 11.844 1 97.75 85 SER B N 1
ATOM 4334 C CA . SER B 1 85 ? -15.609 25.078 12.484 1 97.75 85 SER B CA 1
ATOM 4335 C C . SER B 1 85 ? -14.273 24.484 12.93 1 97.75 85 SER B C 1
ATOM 4337 O O . SER B 1 85 ? -14.195 23.297 13.25 1 97.75 85 SER B O 1
ATOM 4339 N N . TRP B 1 86 ? -13.297 25.312 12.852 1 97.56 86 TRP B N 1
ATOM 4340 C CA . TRP B 1 86 ? -11.977 24.812 13.219 1 97.56 86 TRP B CA 1
ATOM 4341 C C . TRP B 1 86 ? -11.125 25.922 13.828 1 97.56 86 TRP B C 1
ATOM 4343 O O . TRP B 1 86 ? -11.43 27.109 13.664 1 97.56 86 TRP B O 1
ATOM 4353 N N . ASN B 1 87 ? -10.188 25.578 14.648 1 97.94 87 ASN B N 1
ATOM 4354 C CA . ASN B 1 87 ? -9.148 26.422 15.242 1 97.94 87 ASN B CA 1
ATOM 4355 C C . ASN B 1 87 ? -7.77 25.781 15.102 1 97.94 87 ASN B C 1
ATOM 4357 O O . ASN B 1 87 ? -7.57 24.625 15.477 1 97.94 87 ASN B O 1
ATOM 4361 N N . LEU B 1 88 ? -6.895 26.484 14.484 1 98.19 88 LEU B N 1
ATOM 4362 C CA . LEU B 1 88 ? -5.535 26 14.281 1 98.19 88 LEU B CA 1
ATOM 4363 C C . LEU B 1 88 ? -4.516 26.969 14.867 1 98.19 88 LEU B C 1
ATOM 4365 O O . LEU B 1 88 ? -4.586 28.172 14.617 1 98.19 88 LEU B O 1
ATOM 4369 N N . SER B 1 89 ? -3.654 26.547 15.703 1 97.94 89 SER B N 1
ATOM 4370 C CA . SER B 1 89 ? -2.562 27.359 16.234 1 97.94 89 SER B CA 1
ATOM 4371 C C . SER B 1 89 ? -1.207 26.812 15.797 1 97.94 89 SER B C 1
ATOM 4373 O O . SER B 1 89 ? -1.035 25.594 15.672 1 97.94 89 SER B O 1
ATOM 4375 N N . TRP B 1 90 ? -0.29 27.656 15.516 1 97.38 90 TRP B N 1
ATOM 4376 C CA . TRP B 1 90 ? 1.048 27.25 15.109 1 97.38 90 TRP B CA 1
ATOM 4377 C C . TRP B 1 90 ? 2.096 28.25 15.57 1 97.38 90 TRP B C 1
ATOM 4379 O O . TRP B 1 90 ? 1.764 29.391 15.914 1 97.38 90 TRP B O 1
ATOM 4389 N N . ASN B 1 91 ? 3.262 27.766 15.68 1 95.56 91 ASN B N 1
ATOM 4390 C CA . ASN B 1 91 ? 4.391 28.625 16.016 1 95.56 91 ASN B CA 1
ATOM 4391 C C . ASN B 1 91 ? 4.91 29.375 14.781 1 95.56 91 ASN B C 1
ATOM 4393 O O . ASN B 1 91 ? 4.977 28.797 13.695 1 95.56 91 ASN B O 1
ATOM 4397 N N . LEU B 1 92 ? 5.203 30.656 15.008 1 94.69 92 LEU B N 1
ATOM 4398 C CA . LEU B 1 92 ? 5.828 31.438 13.953 1 94.69 92 LEU B CA 1
ATOM 4399 C C . LEU B 1 92 ? 7.34 31.219 13.93 1 94.69 92 LEU B C 1
ATOM 4401 O O . LEU B 1 92 ? 7.949 30.969 14.969 1 94.69 92 LEU B O 1
ATOM 4405 N N . PRO B 1 93 ? 7.871 31.219 12.75 1 90.25 93 PRO B N 1
ATOM 4406 C CA . PRO B 1 93 ? 9.328 31.047 12.688 1 90.25 93 PRO B CA 1
ATOM 4407 C C . PRO B 1 93 ? 10.078 32.125 13.461 1 90.25 93 PRO B C 1
ATOM 4409 O O . PRO B 1 93 ? 11.125 31.844 14.055 1 90.25 93 PRO B O 1
ATOM 4412 N N . LYS B 1 94 ? 9.555 33.344 13.375 1 90.62 94 LYS B N 1
ATOM 4413 C CA . LYS B 1 94 ? 10.086 34.5 14.117 1 90.62 94 LYS B CA 1
ATOM 4414 C C . LYS B 1 94 ? 8.977 35.25 14.82 1 90.62 94 LYS B C 1
ATOM 4416 O O . LYS B 1 94 ? 7.82 35.219 14.383 1 90.62 94 LYS B O 1
ATOM 4421 N N . GLU B 1 95 ? 9.453 35.812 15.852 1 92.75 95 GLU B N 1
ATOM 4422 C CA . GLU B 1 95 ? 8.492 36.656 16.578 1 92.75 95 GLU B CA 1
ATOM 4423 C C . GLU B 1 95 ? 7.895 37.719 15.672 1 92.75 95 GLU B C 1
ATOM 4425 O O . GLU B 1 95 ? 8.625 38.406 14.945 1 92.75 95 GLU B O 1
ATOM 4430 N N . LEU B 1 96 ? 6.637 37.781 15.641 1 91.31 96 LEU B N 1
ATOM 4431 C CA . LEU B 1 96 ? 5.934 38.812 14.859 1 91.31 96 LEU B CA 1
ATOM 4432 C C . LEU B 1 96 ? 5.605 40.031 15.719 1 91.31 96 LEU B C 1
ATOM 4434 O O . LEU B 1 96 ? 5.016 39.875 16.797 1 91.31 96 LEU B O 1
ATOM 4438 N N . LYS B 1 97 ? 6.062 41.156 15.258 1 90.06 97 LYS B N 1
ATOM 4439 C CA . LYS B 1 97 ? 5.801 42.406 15.945 1 90.06 97 LYS B CA 1
ATOM 4440 C C . LYS B 1 97 ? 4.836 43.281 15.156 1 90.06 97 LYS B C 1
ATOM 4442 O O . LYS B 1 97 ? 5.078 43.594 13.984 1 90.06 97 LYS B O 1
ATOM 4447 N N . ILE B 1 98 ? 3.801 43.594 15.734 1 86.56 98 ILE B N 1
ATOM 4448 C CA . ILE B 1 98 ? 2.828 44.5 15.117 1 86.56 98 ILE B CA 1
ATOM 4449 C C . ILE B 1 98 ? 3.029 45.938 15.641 1 86.56 98 ILE B C 1
ATOM 4451 O O . ILE B 1 98 ? 2.984 46.156 16.844 1 86.56 98 ILE B O 1
ATOM 4455 N N . GLN B 1 99 ? 3.219 46.781 14.695 1 81.44 99 GLN B N 1
ATOM 4456 C CA . GLN B 1 99 ? 3.496 48.156 15.055 1 81.44 99 GLN B CA 1
ATOM 4457 C C . GLN B 1 99 ? 2.203 48.938 15.289 1 81.44 99 GLN B C 1
ATOM 4459 O O . GLN B 1 99 ? 1.161 48.625 14.719 1 81.44 99 GLN B O 1
ATOM 4464 N N . ASP B 1 100 ? 2.303 49.938 16.266 1 75.75 100 ASP B N 1
ATOM 4465 C CA . ASP B 1 100 ? 1.188 50.844 16.516 1 75.75 100 ASP B CA 1
ATOM 4466 C C . ASP B 1 100 ? 1.191 52.031 15.531 1 75.75 100 ASP B C 1
ATOM 4468 O O . ASP B 1 100 ? 1.983 52.969 15.664 1 75.75 100 ASP B O 1
ATOM 4472 N N . VAL B 1 101 ? 0.369 51.969 14.578 1 68 101 VAL B N 1
ATOM 4473 C CA . VAL B 1 101 ? 0.361 52.969 13.523 1 68 101 VAL B CA 1
ATOM 4474 C C . VAL B 1 101 ? -0.214 54.281 14.062 1 68 101 VAL B C 1
ATOM 4476 O O . VAL B 1 101 ? 0.048 55.344 13.508 1 68 101 VAL B O 1
ATOM 4479 N N . GLU B 1 102 ? -1.145 54.25 15.031 1 67.25 102 GLU B N 1
ATOM 4480 C CA . GLU B 1 102 ? -1.796 55.469 15.547 1 67.25 102 GLU B CA 1
ATOM 4481 C C . GLU B 1 102 ? -0.833 56.281 16.391 1 67.25 102 GLU B C 1
ATOM 4483 O O . GLU B 1 102 ? -1.013 57.5 16.531 1 67.25 102 GLU B O 1
ATOM 4488 N N . LYS B 1 103 ? 0.086 55.75 17.062 1 69.06 103 LYS B N 1
ATOM 4489 C CA . LYS B 1 103 ? 0.999 56.531 17.875 1 69.06 103 LYS B CA 1
ATOM 4490 C C . LYS B 1 103 ? 2.273 56.875 17.109 1 69.06 103 LYS B C 1
ATOM 4492 O O . LYS B 1 103 ? 2.229 57.594 16.109 1 69.06 103 LYS B O 1
ATOM 4497 N N . SER B 1 104 ? 3.348 56.25 17.359 1 59.78 104 SER B N 1
ATOM 4498 C CA . SER B 1 104 ? 4.605 56.406 16.641 1 59.78 104 SER B CA 1
ATOM 4499 C C . SER B 1 104 ? 5.066 55.125 16 1 59.78 104 SER B C 1
ATOM 4501 O O . SER B 1 104 ? 4.75 54.031 16.484 1 59.78 104 SER B O 1
ATOM 4503 N N . SER B 1 105 ? 5.48 55.219 14.656 1 60.5 105 SER B N 1
ATOM 4504 C CA . SER B 1 105 ? 5.938 54.125 13.836 1 60.5 105 SER B CA 1
ATOM 4505 C C . SER B 1 105 ? 6.844 53.188 14.633 1 60.5 105 SER B C 1
ATOM 4507 O O . SER B 1 105 ? 7.047 52.031 14.25 1 60.5 105 SER B O 1
ATOM 4509 N N . SER B 1 106 ? 7.312 53.594 15.766 1 63.81 106 SER B N 1
ATOM 4510 C CA . SER B 1 106 ? 8.32 52.812 16.453 1 63.81 106 SER B CA 1
ATOM 4511 C C . SER B 1 106 ? 7.699 51.969 17.578 1 63.81 106 SER B C 1
ATOM 4513 O O . SER B 1 106 ? 8.344 51.062 18.125 1 63.81 106 SER B O 1
ATOM 4515 N N . SER B 1 107 ? 6.422 52.188 17.844 1 76.94 107 SER B N 1
ATOM 4516 C CA . SER B 1 107 ? 5.848 51.531 19 1 76.94 107 SER B CA 1
ATOM 4517 C C . SER B 1 107 ? 5.23 50.188 18.625 1 76.94 107 SER B C 1
ATOM 4519 O O . SER B 1 107 ? 4.512 50.094 17.625 1 76.94 107 SER B O 1
ATOM 4521 N N . VAL B 1 108 ? 5.727 49.156 19.266 1 81.5 108 VAL B N 1
ATOM 4522 C CA . VAL B 1 108 ? 5.211 47.781 19.078 1 81.5 108 VAL B CA 1
ATOM 4523 C C . VAL B 1 108 ? 3.902 47.625 19.844 1 81.5 108 VAL B C 1
ATOM 4525 O O . VAL B 1 108 ? 3.854 47.875 21.062 1 81.5 108 VAL B O 1
ATOM 4528 N N . LEU B 1 109 ? 2.875 47.438 19.141 1 81.19 109 LEU B N 1
ATOM 4529 C CA . LEU B 1 109 ? 1.562 47.219 19.734 1 81.19 109 LEU B CA 1
ATOM 4530 C C . LEU B 1 109 ? 1.443 45.812 20.328 1 81.19 109 LEU B C 1
ATOM 4532 O O . LEU B 1 109 ? 1.05 45.656 21.484 1 81.19 109 LEU B O 1
ATOM 4536 N N . PHE B 1 110 ? 1.744 44.75 19.5 1 84.94 110 PHE B N 1
ATOM 4537 C CA . PHE B 1 110 ? 1.671 43.375 19.906 1 84.94 110 PHE B CA 1
ATOM 4538 C C . PHE B 1 110 ? 2.906 42.594 19.438 1 84.94 110 PHE B C 1
ATOM 4540 O O . PHE B 1 110 ? 3.518 42.969 18.422 1 84.94 110 PHE B O 1
ATOM 4547 N N . LYS B 1 111 ? 3.312 41.688 20.234 1 89.19 111 LYS B N 1
ATOM 4548 C CA . LYS B 1 111 ? 4.352 40.75 19.828 1 89.19 111 LYS B CA 1
ATOM 4549 C C . LYS B 1 111 ? 4.043 39.344 20.312 1 89.19 111 LYS B C 1
ATOM 4551 O O . LYS B 1 111 ? 3.516 39.156 21.406 1 89.19 111 LYS B O 1
ATOM 4556 N N . ALA B 1 112 ? 4.207 38.406 19.484 1 91.56 112 ALA B N 1
ATOM 4557 C CA . ALA B 1 112 ? 3.986 37 19.828 1 91.56 112 ALA B CA 1
ATOM 4558 C C . ALA B 1 112 ? 4.762 36.062 18.891 1 91.56 112 ALA B C 1
ATOM 4560 O O . ALA B 1 112 ? 5.188 36.469 17.812 1 91.56 112 ALA B O 1
ATOM 4561 N N . SER B 1 113 ? 4.949 34.844 19.344 1 94.62 113 SER B N 1
ATOM 4562 C CA . SER B 1 113 ? 5.688 33.844 18.578 1 94.62 113 SER B CA 1
ATOM 4563 C C . SER B 1 113 ? 4.762 32.719 18.078 1 94.62 113 SER B C 1
ATOM 4565 O O . SER B 1 113 ? 5.227 31.703 17.562 1 94.62 113 SER B O 1
ATOM 4567 N N . SER B 1 114 ? 3.533 32.938 18.344 1 96 114 SER B N 1
ATOM 4568 C CA . SER B 1 114 ? 2.537 31.969 17.859 1 96 114 SER B CA 1
ATOM 4569 C C . SER B 1 114 ? 1.281 32.688 17.375 1 96 114 SER B C 1
ATOM 4571 O O . SER B 1 114 ? 1.044 33.844 17.719 1 96 114 SER B O 1
ATOM 4573 N N . LEU B 1 115 ? 0.548 32.094 16.516 1 96.75 115 LEU B N 1
ATOM 4574 C CA . LEU B 1 115 ? -0.676 32.625 15.93 1 96.75 115 LEU B CA 1
ATOM 4575 C C . LEU B 1 115 ? -1.772 31.578 15.906 1 96.75 115 LEU B C 1
ATOM 4577 O O . LEU B 1 115 ? -1.482 30.375 15.859 1 96.75 115 LEU B O 1
ATOM 4581 N N . GLU B 1 116 ? -2.939 32.031 16.062 1 97.38 116 GLU B N 1
ATOM 4582 C CA . GLU B 1 116 ? -4.109 31.141 16 1 97.38 116 GLU B CA 1
ATOM 4583 C C . GLU B 1 116 ? -5.137 31.672 14.992 1 97.38 116 GLU B C 1
ATOM 4585 O O . GLU B 1 116 ? -5.352 32.875 14.883 1 97.38 116 GLU B O 1
ATOM 4590 N N . VAL B 1 117 ? -5.672 30.812 14.211 1 97.56 117 VAL B N 1
ATOM 4591 C CA . VAL B 1 117 ? -6.738 31.172 13.289 1 97.56 117 VAL B CA 1
ATOM 4592 C C . VAL B 1 117 ? -7.969 30.297 13.555 1 97.56 117 VAL B C 1
ATOM 4594 O O . VAL B 1 117 ? -7.844 29.109 13.828 1 97.56 117 VAL B O 1
ATOM 4597 N N . SER B 1 118 ? -9.094 30.891 13.602 1 96.81 118 SER B N 1
ATOM 4598 C CA . SER B 1 118 ? -10.367 30.188 13.758 1 96.81 118 SER B CA 1
ATOM 4599 C C . SER B 1 118 ? -11.352 30.594 12.664 1 96.81 118 SER B C 1
ATOM 4601 O O . SER B 1 118 ? -11.398 31.766 12.266 1 96.81 118 SER B O 1
ATOM 4603 N N . SER B 1 119 ? -12.047 29.625 12.156 1 96.25 119 SER B N 1
ATOM 4604 C CA . SER B 1 119 ? -13.016 29.906 11.102 1 96.25 119 SER B CA 1
ATOM 4605 C C . SER B 1 119 ? -14.156 28.891 11.125 1 96.25 119 SER B C 1
ATOM 4607 O O . SER B 1 119 ? -14.031 27.828 11.727 1 96.25 119 SER B O 1
ATOM 4609 N N . SER B 1 120 ? -15.25 29.312 10.617 1 95.06 120 SER B N 1
ATOM 4610 C CA . SER B 1 120 ? -16.406 28.438 10.406 1 95.06 120 SER B CA 1
ATOM 4611 C C . SER B 1 120 ? -16.969 28.594 8.992 1 95.06 120 SER B C 1
ATOM 4613 O O . SER B 1 120 ? -17.031 29.703 8.469 1 95.06 120 SER B O 1
ATOM 4615 N N . ILE B 1 121 ? -17.25 27.484 8.406 1 94.5 121 ILE B N 1
ATOM 4616 C CA . ILE B 1 121 ? -17.844 27.5 7.07 1 94.5 121 ILE B CA 1
ATOM 4617 C C . ILE B 1 121 ? -19.156 26.734 7.082 1 94.5 121 ILE B C 1
ATOM 4619 O O . ILE B 1 121 ? -19.328 25.797 7.875 1 94.5 121 ILE B O 1
ATOM 4623 N N . GLY B 1 122 ? -20.016 27.078 6.234 1 93.56 122 GLY B N 1
ATOM 4624 C CA . GLY B 1 122 ? -21.312 26.438 6.086 1 93.56 122 GLY B CA 1
ATOM 4625 C C . GLY B 1 122 ? -22.047 26.859 4.824 1 93.56 122 GLY B C 1
ATOM 4626 O O . GLY B 1 122 ? -21.5 27.625 4.02 1 93.56 122 GLY B O 1
ATOM 4627 N N . LEU B 1 123 ? -23.156 26.219 4.672 1 92.75 123 LEU B N 1
ATOM 4628 C CA . LEU B 1 123 ? -23.953 26.531 3.496 1 92.75 123 LEU B CA 1
ATOM 4629 C C . LEU B 1 123 ? -24.906 27.688 3.779 1 92.75 123 LEU B C 1
ATOM 4631 O O . LEU B 1 123 ? -25.547 27.734 4.828 1 92.75 123 LEU B O 1
ATOM 4635 N N . GLU B 1 124 ? -24.844 28.734 2.939 1 87.06 124 GLU B N 1
ATOM 4636 C CA . GLU B 1 124 ? -25.797 29.844 2.9 1 87.06 124 GLU B CA 1
ATOM 4637 C C . GLU B 1 124 ? -26.469 29.953 1.535 1 87.06 124 GLU B C 1
ATOM 4639 O O . GLU B 1 124 ? -25.797 30.25 0.536 1 87.06 124 GLU B O 1
ATOM 4644 N N . ASP B 1 125 ? -27.766 29.828 1.438 1 84.12 125 ASP B N 1
ATOM 4645 C CA . ASP B 1 125 ? -28.5 29.828 0.178 1 84.12 125 ASP B CA 1
ATOM 4646 C C . ASP B 1 125 ? -27.906 28.812 -0.799 1 84.12 125 ASP B C 1
ATOM 4648 O O . ASP B 1 125 ? -27.609 29.141 -1.943 1 84.12 125 ASP B O 1
ATOM 4652 N N . LYS B 1 126 ? -27.5 27.641 -0.336 1 83.81 126 LYS B N 1
ATOM 4653 C CA . LYS B 1 126 ? -27.031 26.5 -1.103 1 83.81 126 LYS B CA 1
ATOM 4654 C C . LYS B 1 126 ? -25.609 26.703 -1.595 1 83.81 126 LYS B C 1
ATOM 4656 O O . LYS B 1 126 ? -25.094 25.922 -2.393 1 83.81 126 LYS B O 1
ATOM 4661 N N . LEU B 1 127 ? -25.047 27.781 -1.069 1 88.38 127 LEU B N 1
ATOM 4662 C CA . LEU B 1 127 ? -23.656 28.031 -1.437 1 88.38 127 LEU B CA 1
ATOM 4663 C C . LEU B 1 127 ? -22.75 27.969 -0.213 1 88.38 127 LEU B C 1
ATOM 4665 O O . LEU B 1 127 ? -23.156 28.359 0.885 1 88.38 127 LEU B O 1
ATOM 4669 N N . LEU B 1 128 ? -21.578 27.5 -0.46 1 91.06 128 LEU B N 1
ATOM 4670 C CA . LEU B 1 128 ? -20.594 27.438 0.612 1 91.06 128 LEU B CA 1
ATOM 4671 C C . LEU B 1 128 ? -20.078 28.828 0.948 1 91.06 128 LEU B C 1
ATOM 4673 O O . LEU B 1 128 ? -19.719 29.594 0.05 1 91.06 128 LEU B O 1
ATOM 4677 N N . ALA B 1 129 ? -20.078 29.188 2.254 1 89.75 129 ALA B N 1
ATOM 4678 C CA . ALA B 1 129 ? -19.641 30.516 2.664 1 89.75 129 ALA B CA 1
ATOM 4679 C C . ALA B 1 129 ? -18.891 30.469 3.994 1 89.75 129 ALA B C 1
ATOM 4681 O O . ALA B 1 129 ? -19.109 29.547 4.797 1 89.75 129 ALA B O 1
ATOM 4682 N N . VAL B 1 130 ? -18.047 31.453 4.16 1 92.19 130 VAL B N 1
ATOM 4683 C CA . VAL B 1 130 ? -17.406 31.641 5.453 1 92.19 130 VAL B CA 1
ATOM 4684 C C . VAL B 1 130 ? -18.328 32.406 6.395 1 92.19 130 VAL B C 1
ATOM 4686 O O . VAL B 1 130 ? -18.781 33.5 6.07 1 92.19 130 VAL B O 1
ATOM 4689 N N . LYS B 1 131 ? -18.547 31.812 7.5 1 89.19 131 LYS B N 1
ATOM 4690 C CA . LYS B 1 131 ? -19.469 32.438 8.438 1 89.19 131 LYS B CA 1
ATOM 4691 C C . LYS B 1 131 ? -18.734 33.25 9.492 1 89.19 131 LYS B C 1
ATOM 4693 O O . LYS B 1 131 ? -19.203 34.312 9.922 1 89.19 131 LYS B O 1
ATOM 4698 N N . THR B 1 132 ? -17.688 32.75 9.938 1 91.69 132 THR B N 1
ATOM 4699 C CA . THR B 1 132 ? -16.859 33.469 10.906 1 91.69 132 THR B CA 1
ATOM 4700 C C . THR B 1 132 ? -15.383 33.281 10.578 1 91.69 132 THR B C 1
ATOM 4702 O O . THR B 1 132 ? -14.992 32.281 9.977 1 91.69 132 THR B O 1
ATOM 4705 N N . LEU B 1 133 ? -14.633 34.281 10.914 1 94.69 133 LEU B N 1
ATOM 4706 C CA . LEU B 1 133 ? -13.18 34.25 10.781 1 94.69 133 LEU B CA 1
ATOM 4707 C C . LEU B 1 133 ? -12.516 35.062 11.875 1 94.69 133 LEU B C 1
ATOM 4709 O O . LEU B 1 133 ? -12.984 36.156 12.195 1 94.69 133 LEU B O 1
ATOM 4713 N N . GLY B 1 134 ? -11.516 34.5 12.453 1 95.19 134 GLY B N 1
ATOM 4714 C CA . GLY B 1 134 ? -10.789 35.219 13.477 1 95.19 134 GLY B CA 1
ATOM 4715 C C . GLY B 1 134 ? -9.344 34.781 13.617 1 95.19 134 GLY B C 1
ATOM 4716 O O . GLY B 1 134 ? -9.008 33.656 13.273 1 95.19 134 GLY B O 1
ATOM 4717 N N . TYR B 1 135 ? -8.539 35.688 14.023 1 96.12 135 TYR B N 1
ATOM 4718 C CA . TYR B 1 135 ? -7.145 35.406 14.359 1 96.12 135 TYR B CA 1
ATOM 4719 C C . TYR B 1 135 ? -6.852 35.719 15.82 1 96.12 135 TYR B C 1
ATOM 4721 O O . TYR B 1 135 ? -7.352 36.719 16.344 1 96.12 135 TYR B O 1
ATOM 4729 N N . GLY B 1 136 ? -6.23 34.812 16.453 1 95 136 GLY B N 1
ATOM 4730 C CA . GLY B 1 136 ? -5.711 35.062 17.781 1 95 136 GLY B CA 1
ATOM 4731 C C . GLY B 1 136 ? -4.223 35.344 17.812 1 95 136 GLY B C 1
ATOM 4732 O O . GLY B 1 136 ? -3.441 34.625 17.172 1 95 136 GLY B O 1
ATOM 4733 N N . PHE B 1 137 ? -3.842 36.375 18.469 1 92.75 137 PHE B N 1
ATOM 4734 C CA . PHE B 1 137 ? -2.453 36.812 18.531 1 92.75 137 PHE B CA 1
ATOM 4735 C C . PHE B 1 137 ? -2.154 37.469 19.875 1 92.75 137 PHE B C 1
ATOM 4737 O O . PHE B 1 137 ? -2.801 38.438 20.266 1 92.75 137 PHE B O 1
ATOM 4744 N N . SER B 1 138 ? -1.109 36.781 20.5 1 88 138 SER B N 1
ATOM 4745 C CA . SER B 1 138 ? -0.802 37.219 21.859 1 88 138 SER B CA 1
ATOM 4746 C C . SER B 1 138 ? -2.021 37.094 22.766 1 88 138 SER B C 1
ATOM 4748 O O . SER B 1 138 ? -2.65 36.031 22.828 1 88 138 SER B O 1
ATOM 4750 N N . ASP B 1 139 ? -2.617 38.062 23.312 1 86.62 139 ASP B N 1
ATOM 4751 C CA . ASP B 1 139 ? -3.795 38.031 24.172 1 86.62 139 ASP B CA 1
ATOM 4752 C C . ASP B 1 139 ? -4.977 38.75 23.516 1 86.62 139 ASP B C 1
ATOM 4754 O O . ASP B 1 139 ? -5.898 39.188 24.203 1 86.62 139 ASP B O 1
ATOM 4758 N N . HIS B 1 140 ? -4.828 38.812 22.188 1 90.81 140 HIS B N 1
ATOM 4759 C CA . HIS B 1 140 ? -5.891 39.5 21.469 1 90.81 140 HIS B CA 1
ATOM 4760 C C . HIS B 1 140 ? -6.547 38.562 20.438 1 90.81 140 HIS B C 1
ATOM 4762 O O . HIS B 1 140 ? -5.926 37.625 19.969 1 90.81 140 HIS B O 1
ATOM 4768 N N . GLN B 1 141 ? -7.762 38.875 20.203 1 93.19 141 GLN B N 1
ATOM 4769 C CA . GLN B 1 141 ? -8.531 38.188 19.156 1 93.19 141 GLN B CA 1
ATOM 4770 C C . GLN B 1 141 ? -9.094 39.219 18.172 1 93.19 141 GLN B C 1
ATOM 4772 O O . GLN B 1 141 ? -9.695 40.219 18.578 1 93.19 141 GLN B O 1
ATOM 4777 N N . PHE B 1 142 ? -8.812 39.094 16.938 1 92.06 142 PHE B N 1
ATOM 4778 C CA . PHE B 1 142 ? -9.344 39.906 15.859 1 92.06 142 PHE B CA 1
ATOM 4779 C C . PHE B 1 142 ? -10.289 39.094 14.977 1 92.06 142 PHE B C 1
ATOM 4781 O O . PHE B 1 142 ? -9.891 38.125 14.367 1 92.06 142 PHE B O 1
ATOM 4788 N N . SER B 1 143 ? -11.477 39.469 14.945 1 92.69 143 SER B N 1
ATOM 4789 C CA . SER B 1 143 ? -12.438 38.656 14.219 1 92.69 143 SER B CA 1
ATOM 4790 C C . SER B 1 143 ? -13.391 39.5 13.391 1 92.69 143 SER B C 1
ATOM 4792 O O . SER B 1 143 ? -13.508 40.719 13.625 1 92.69 143 SER B O 1
ATOM 4794 N N . ILE B 1 144 ? -13.867 38.875 12.344 1 88.94 144 ILE B N 1
ATOM 4795 C CA . ILE B 1 144 ? -14.945 39.469 11.547 1 88.94 144 ILE B CA 1
ATOM 4796 C C . ILE B 1 144 ? -16.219 38.656 11.75 1 88.94 144 ILE B C 1
ATOM 4798 O O . ILE B 1 144 ? -16.188 37.406 11.742 1 88.94 144 ILE B O 1
ATOM 4802 N N . GLN B 1 145 ? -17.219 39.25 12.133 1 79.5 145 GLN B N 1
ATOM 4803 C CA . GLN B 1 145 ? -18.5 38.594 12.391 1 79.5 145 GLN B CA 1
ATOM 4804 C C . GLN B 1 145 ? -19.672 39.406 11.852 1 79.5 145 GLN B C 1
ATOM 4806 O O . GLN B 1 145 ? -19.562 40.625 11.711 1 79.5 145 GLN B O 1
ATOM 4811 N N . ARG B 1 146 ? -20.641 38.594 11.609 1 79.75 146 ARG B N 1
ATOM 4812 C CA . ARG B 1 146 ? -21.844 39.25 11.109 1 79.75 146 ARG B CA 1
ATOM 4813 C C . ARG B 1 146 ? -22.547 40.031 12.219 1 79.75 146 ARG B C 1
ATOM 4815 O O . ARG B 1 146 ? -22.625 39.562 13.352 1 79.75 146 ARG B O 1
ATOM 4822 N N . LYS B 1 147 ? -23.016 41.156 11.789 1 75.5 147 LYS B N 1
ATOM 4823 C CA . LYS B 1 147 ? -23.828 41.938 12.734 1 75.5 147 LYS B CA 1
ATOM 4824 C C . LYS B 1 147 ? -25.188 41.281 12.938 1 75.5 147 LYS B C 1
ATOM 4826 O O . LYS B 1 147 ? -25.797 40.781 11.992 1 75.5 147 LYS B O 1
ATOM 4831 N N . PRO B 1 148 ? -25.609 41.062 14.211 1 68.62 148 PRO B N 1
ATOM 4832 C CA . PRO B 1 148 ? -26.891 40.406 14.508 1 68.62 148 PRO B CA 1
ATOM 4833 C C . PRO B 1 148 ? -28.031 40.969 13.656 1 68.62 148 PRO B C 1
ATOM 4835 O O . PRO B 1 148 ? -28.875 40.188 13.195 1 68.62 148 PRO B O 1
ATOM 4838 N N . ASP B 1 149 ? -28.266 42.219 13.555 1 67.56 149 ASP B N 1
ATOM 4839 C CA . ASP B 1 149 ? -29.469 42.781 12.961 1 67.56 149 ASP B CA 1
ATOM 4840 C C . ASP B 1 149 ? -29.203 43.25 11.531 1 67.56 149 ASP B C 1
ATOM 4842 O O . ASP B 1 149 ? -29.969 44.062 11 1 67.56 149 ASP B O 1
ATOM 4846 N N . SER B 1 150 ? -28.047 42.781 10.898 1 67.31 150 SER B N 1
ATOM 4847 C CA . SER B 1 150 ? -27.734 43.25 9.547 1 67.31 150 SER B CA 1
ATOM 4848 C C . SER B 1 150 ? -26.922 42.188 8.781 1 67.31 150 SER B C 1
ATOM 4850 O O . SER B 1 150 ? -26.484 41.219 9.367 1 67.31 150 SER B O 1
ATOM 4852 N N . LYS B 1 151 ? -27.016 42.281 7.492 1 68.75 151 LYS B N 1
ATOM 4853 C CA . LYS B 1 151 ? -26.203 41.438 6.613 1 68.75 151 LYS B CA 1
ATOM 4854 C C . LYS B 1 151 ? -24.75 41.938 6.602 1 68.75 151 LYS B C 1
ATOM 4856 O O . LYS B 1 151 ? -23.891 41.312 5.973 1 68.75 151 LYS B O 1
ATOM 4861 N N . ASP B 1 152 ? -24.594 42.938 7.48 1 75.56 152 ASP B N 1
ATOM 4862 C CA . ASP B 1 152 ? -23.25 43.531 7.453 1 75.56 152 ASP B CA 1
ATOM 4863 C C . ASP B 1 152 ? -22.312 42.812 8.438 1 75.56 152 ASP B C 1
ATOM 4865 O O . ASP B 1 152 ? -22.781 42.188 9.383 1 75.56 152 ASP B O 1
ATOM 4869 N N . PHE B 1 153 ? -21.016 42.906 8.094 1 84 153 PHE B N 1
ATOM 4870 C CA . PHE B 1 153 ? -19.984 42.344 8.961 1 84 153 PHE B CA 1
ATOM 4871 C C . PHE B 1 153 ? -19.203 43.438 9.672 1 84 153 PHE B C 1
ATOM 4873 O O . PHE B 1 153 ? -19.109 44.562 9.164 1 84 153 PHE B O 1
ATOM 4880 N N . ASP B 1 154 ? -18.797 43.156 10.805 1 82.31 154 ASP B N 1
ATOM 4881 C CA . ASP B 1 154 ? -17.969 44.062 11.562 1 82.31 154 ASP B CA 1
ATOM 4882 C C . ASP B 1 154 ? -16.672 43.406 12.008 1 82.31 154 ASP B C 1
ATOM 4884 O O . ASP B 1 154 ? -16.641 42.188 12.25 1 82.31 154 ASP B O 1
ATOM 4888 N N . LEU B 1 155 ? -15.602 44.25 12.031 1 87.56 155 LEU B N 1
ATOM 4889 C CA . LEU B 1 155 ? -14.344 43.812 12.609 1 87.56 155 LEU B CA 1
ATOM 4890 C C . LEU B 1 155 ? -14.328 44.062 14.117 1 87.56 155 LEU B C 1
ATOM 4892 O O . LEU B 1 155 ? -14.625 45.156 14.578 1 87.56 155 LEU B O 1
ATOM 4896 N N . VAL B 1 156 ? -14.07 43.062 14.789 1 87.12 156 VAL B N 1
ATOM 4897 C CA . VAL B 1 156 ? -14.086 43.156 16.25 1 87.12 156 VAL B CA 1
ATOM 4898 C C . VAL B 1 156 ? -12.727 42.75 16.812 1 87.12 156 VAL B C 1
ATOM 4900 O O . VAL B 1 156 ? -12.102 41.812 16.312 1 87.12 156 VAL B O 1
ATOM 4903 N N . ALA B 1 157 ? -12.195 43.5 17.719 1 89.12 157 ALA B N 1
ATOM 4904 C CA . ALA B 1 157 ? -10.977 43.188 18.453 1 89.12 157 ALA B CA 1
ATOM 4905 C C . ALA B 1 157 ? -11.266 42.969 19.938 1 89.12 157 ALA B C 1
ATOM 4907 O O . ALA B 1 157 ? -11.945 43.781 20.562 1 89.12 157 ALA B O 1
ATOM 4908 N N . LYS B 1 158 ? -10.93 41.875 20.391 1 88 158 LYS B N 1
ATOM 4909 C CA . LYS B 1 158 ? -11.062 41.562 21.812 1 88 158 LYS B CA 1
ATOM 4910 C C . LYS B 1 158 ? -9.703 41.25 22.438 1 88 158 LYS B C 1
ATOM 4912 O O . LYS B 1 158 ? -8.875 40.594 21.812 1 88 158 LYS B O 1
ATOM 4917 N N . GLY B 1 159 ? -9.398 41.812 23.547 1 85.69 159 GLY B N 1
ATOM 4918 C CA . GLY B 1 159 ? -8.133 41.5 24.219 1 85.69 159 GLY B CA 1
ATOM 4919 C C . GLY B 1 159 ? -7.898 42.375 25.438 1 85.69 159 GLY B C 1
ATOM 4920 O O . GLY B 1 159 ? -8.82 43.031 25.922 1 85.69 159 GLY B O 1
ATOM 4921 N N . THR B 1 160 ? -6.73 42.281 26 1 76.5 160 THR B N 1
ATOM 4922 C CA . THR B 1 160 ? -6.359 42.938 27.234 1 76.5 160 THR B CA 1
ATOM 4923 C C . THR B 1 160 ? -6.176 44.438 27 1 76.5 160 THR B C 1
ATOM 4925 O O . THR B 1 160 ? -6.43 45.25 27.906 1 76.5 160 THR B O 1
ATOM 4928 N N . THR B 1 161 ? -5.668 44.75 25.828 1 68.62 161 THR B N 1
ATOM 4929 C CA . THR B 1 161 ? -5.438 46.156 25.562 1 68.62 161 THR B CA 1
ATOM 4930 C C . THR B 1 161 ? -6.688 46.812 24.953 1 68.62 161 THR B C 1
ATOM 4932 O O . THR B 1 161 ? -7.594 46.125 24.5 1 68.62 161 THR B O 1
ATOM 4935 N N . LYS B 1 162 ? -6.695 48.094 25.125 1 75.75 162 LYS B N 1
ATOM 4936 C CA . LYS B 1 162 ? -7.832 48.875 24.656 1 75.75 162 LYS B CA 1
ATOM 4937 C C . LYS B 1 162 ? -7.766 49.062 23.141 1 75.75 162 LYS B C 1
ATOM 4939 O O . LYS B 1 162 ? -8.266 50.062 22.625 1 75.75 162 LYS B O 1
ATOM 4944 N N . PHE B 1 163 ? -7.188 48.125 22.422 1 81.69 163 PHE B N 1
ATOM 4945 C CA . PHE B 1 163 ? -7.148 48.281 20.969 1 81.69 163 PHE B CA 1
ATOM 4946 C C . PHE B 1 163 ? -8.547 48.188 20.375 1 81.69 163 PHE B C 1
ATOM 4948 O O . PHE B 1 163 ? -9.32 47.312 20.734 1 81.69 163 PHE B O 1
ATOM 4955 N N . ARG B 1 164 ? -8.898 49.188 19.562 1 81.69 164 ARG B N 1
ATOM 4956 C CA . ARG B 1 164 ? -10.133 49.156 18.781 1 81.69 164 ARG B CA 1
ATOM 4957 C C . ARG B 1 164 ? -9.883 49.531 17.328 1 81.69 164 ARG B C 1
ATOM 4959 O O . ARG B 1 164 ? -9 50.344 17.047 1 81.69 164 ARG B O 1
ATOM 4966 N N . PHE B 1 165 ? -10.531 48.812 16.453 1 84.81 165 PHE B N 1
ATOM 4967 C CA . PHE B 1 165 ? -10.438 49.188 15.047 1 84.81 165 PHE B CA 1
ATOM 4968 C C . PHE B 1 165 ? -11.023 50.562 14.805 1 84.81 165 PHE B C 1
ATOM 4970 O O . PHE B 1 165 ? -12.102 50.875 15.305 1 84.81 165 PHE B O 1
ATOM 4977 N N . THR B 1 166 ? -10.297 51.344 14.164 1 79.88 166 THR B N 1
ATOM 4978 C CA . THR B 1 166 ? -10.75 52.688 13.852 1 79.88 166 THR B CA 1
ATOM 4979 C C . THR B 1 166 ? -11.133 52.812 12.375 1 79.88 166 THR B C 1
ATOM 4981 O O . THR B 1 166 ? -10.305 52.562 11.492 1 79.88 166 THR B O 1
ATOM 4984 N N . ARG B 1 167 ? -12.438 53.125 12.164 1 81.31 167 ARG B N 1
ATOM 4985 C CA . ARG B 1 167 ? -12.922 53.25 10.797 1 81.31 167 ARG B CA 1
ATOM 4986 C C . ARG B 1 167 ? -12.359 54.5 10.125 1 81.31 167 ARG B C 1
ATOM 4988 O O . ARG B 1 167 ? -12.18 55.531 10.773 1 81.31 167 ARG B O 1
ATOM 4995 N N . THR B 1 168 ? -12.008 54.312 8.859 1 76 168 THR B N 1
ATOM 4996 C CA . THR B 1 168 ? -11.602 55.469 8.078 1 76 168 THR B CA 1
ATOM 4997 C C . THR B 1 168 ? -12.766 56.438 7.906 1 76 168 THR B C 1
ATOM 4999 O O . THR B 1 168 ? -13.906 56 7.691 1 76 168 THR B O 1
ATOM 5002 N N . GLN B 1 169 ? -12.586 57.781 8.18 1 69.69 169 GLN B N 1
ATOM 5003 C CA . GLN B 1 169 ? -13.602 58.812 8.102 1 69.69 169 GLN B CA 1
ATOM 5004 C C . GLN B 1 169 ? -14.195 58.906 6.695 1 69.69 169 GLN B C 1
ATOM 5006 O O . GLN B 1 169 ? -13.477 58.781 5.703 1 69.69 169 GLN B O 1
ATOM 5011 N N . GLY B 1 170 ? -15.664 59.031 6.488 1 57.81 170 GLY B N 1
ATOM 5012 C CA . GLY B 1 170 ? -16.391 59.344 5.273 1 57.81 170 GLY B CA 1
ATOM 5013 C C . GLY B 1 170 ? -17.109 58.156 4.672 1 57.81 170 GLY B C 1
ATOM 5014 O O . GLY B 1 170 ? -17.938 58.312 3.771 1 57.81 170 GLY B O 1
ATOM 5015 N N . ARG B 1 171 ? -16.625 56.969 4.703 1 56.91 171 ARG B N 1
ATOM 5016 C CA . ARG B 1 171 ? -17.188 55.906 3.865 1 56.91 171 ARG B CA 1
ATOM 5017 C C . ARG B 1 171 ? -17.844 54.812 4.715 1 56.91 171 ARG B C 1
ATOM 5019 O O . ARG B 1 171 ? -17.141 54.031 5.375 1 56.91 171 ARG B O 1
ATOM 5026 N N . MET B 1 172 ? -19.141 55.062 5.055 1 58.22 172 MET B N 1
ATOM 5027 C CA . MET B 1 172 ? -19.875 54.031 5.785 1 58.22 172 MET B CA 1
ATOM 5028 C C . MET B 1 172 ? -20.109 52.781 4.906 1 58.22 172 MET B C 1
ATOM 5030 O O . MET B 1 172 ? -21.109 52.719 4.203 1 58.22 172 MET B O 1
ATOM 5034 N N . TRP B 1 173 ? -19.031 52.125 4.551 1 64.56 173 TRP B N 1
ATOM 5035 C CA . TRP B 1 173 ? -19.203 51.031 3.629 1 64.56 173 TRP B CA 1
ATOM 5036 C C . TRP B 1 173 ? -19.375 49.719 4.387 1 64.56 173 TRP B C 1
ATOM 5038 O O . TRP B 1 173 ? -18.844 49.562 5.492 1 64.56 173 TRP B O 1
ATOM 5048 N N . LYS B 1 174 ? -20.219 48.938 3.955 1 75 174 LYS B N 1
ATOM 5049 C CA . LYS B 1 174 ? -20.469 47.594 4.461 1 75 174 LYS B CA 1
ATOM 5050 C C . LYS B 1 174 ? -19.297 46.656 4.18 1 75 174 LYS B C 1
ATOM 5052 O O . LYS B 1 174 ? -18.719 46.688 3.09 1 75 174 LYS B O 1
ATOM 5057 N N . LEU B 1 175 ? -18.875 45.969 5.324 1 81.5 175 LEU B N 1
ATOM 5058 C CA . LEU B 1 175 ? -17.828 44.969 5.113 1 81.5 175 LEU B CA 1
ATOM 5059 C C . LEU B 1 175 ? -18.422 43.688 4.504 1 81.5 175 LEU B C 1
ATOM 5061 O O . LEU B 1 175 ? -19.406 43.156 5.016 1 81.5 175 LEU B O 1
ATOM 5065 N N . PRO B 1 176 ? -17.875 43.281 3.375 1 80.31 176 PRO B N 1
ATOM 5066 C CA . PRO B 1 176 ? -18.328 42.031 2.787 1 80.31 176 PRO B CA 1
ATOM 5067 C C . PRO B 1 176 ? -17.875 40.812 3.574 1 80.31 176 PRO B C 1
ATOM 5069 O O . PRO B 1 176 ? -17.078 40.938 4.512 1 80.31 176 PRO B O 1
ATOM 5072 N N . LYS B 1 177 ? -18.453 39.656 3.221 1 80.62 177 LYS B N 1
ATOM 5073 C CA . LYS B 1 177 ? -18.078 38.375 3.814 1 80.62 177 LYS B CA 1
ATOM 5074 C C . LYS B 1 177 ? -16.625 38.031 3.5 1 80.62 177 LYS B C 1
ATOM 5076 O O . LYS B 1 177 ? -16.109 38.406 2.447 1 80.62 177 LYS B O 1
ATOM 5081 N N . PRO B 1 178 ? -16.016 37.406 4.527 1 83.06 178 PRO B N 1
ATOM 5082 C CA . PRO B 1 178 ? -14.664 36.969 4.223 1 83.06 178 PRO B CA 1
ATOM 5083 C C . PRO B 1 178 ? -14.617 36 3.035 1 83.06 178 PRO B C 1
ATOM 5085 O O . PRO B 1 178 ? -15.594 35.312 2.762 1 83.06 178 PRO B O 1
ATOM 5088 N N . THR B 1 179 ? -13.578 36.25 2.35 1 79.88 179 THR B N 1
ATOM 5089 C CA . THR B 1 179 ? -13.305 35.312 1.261 1 79.88 179 THR B CA 1
ATOM 5090 C C . THR B 1 179 ? -12.297 34.25 1.696 1 79.88 179 THR B C 1
ATOM 5092 O O . THR B 1 179 ? -11.484 34.5 2.596 1 79.88 179 THR B O 1
ATOM 5095 N N . LYS B 1 180 ? -12.359 33.094 1.246 1 88.31 180 LYS B N 1
ATOM 5096 C CA . LYS B 1 180 ? -11.562 31.953 1.683 1 88.31 180 LYS B CA 1
ATOM 5097 C C . LYS B 1 180 ? -11.641 31.781 3.197 1 88.31 180 LYS B C 1
ATOM 5099 O O . LYS B 1 180 ? -11.961 32.719 3.92 1 88.31 180 LYS B O 1
ATOM 5104 N N . ASN B 1 181 ? -11.508 30.797 3.854 1 90.62 181 ASN B N 1
ATOM 5105 C CA . ASN B 1 181 ? -11.711 30.5 5.266 1 90.62 181 ASN B CA 1
ATOM 5106 C C . ASN B 1 181 ? -10.562 31.016 6.125 1 90.62 181 ASN B C 1
ATOM 5108 O O . ASN B 1 181 ? -10.469 30.703 7.309 1 90.62 181 ASN B O 1
ATOM 5112 N N . TYR B 1 182 ? -9.617 31.906 5.457 1 93.5 182 TYR B N 1
ATOM 5113 C CA . TYR B 1 182 ? -8.531 32.438 6.262 1 93.5 182 TYR B CA 1
ATOM 5114 C C . TYR B 1 182 ? -8.25 33.875 5.902 1 93.5 182 TYR B C 1
ATOM 5116 O O . TYR B 1 182 ? -7.355 34.531 6.477 1 93.5 182 TYR B O 1
ATOM 5124 N N . LEU B 1 183 ? -9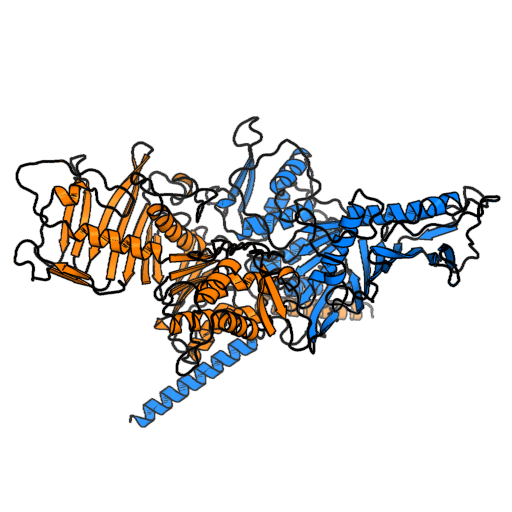.008 34.5 4.961 1 92.56 183 LEU B N 1
ATOM 5125 C CA . LEU B 1 183 ? -8.742 35.844 4.48 1 92.56 183 LEU B CA 1
ATOM 5126 C C . LEU B 1 183 ? -9.867 36.812 4.898 1 92.56 183 LEU B C 1
ATOM 5128 O O . LEU B 1 183 ? -11.047 36.5 4.691 1 92.56 183 LEU B O 1
ATOM 5132 N N . PHE B 1 184 ? -9.43 37.906 5.441 1 90.38 184 PHE B N 1
ATOM 5133 C CA . PHE B 1 184 ? -10.375 39 5.617 1 90.38 184 PHE B CA 1
ATOM 5134 C C . PHE B 1 184 ? -10.695 39.656 4.281 1 90.38 184 PHE B C 1
ATOM 5136 O O . PHE B 1 184 ? -9.891 39.625 3.354 1 90.38 184 PHE B O 1
ATOM 5143 N N . PRO B 1 185 ? -11.906 40.188 4.188 1 87.19 185 PRO B N 1
ATOM 5144 C CA . PRO B 1 185 ? -12.164 40.969 2.961 1 87.19 185 PRO B CA 1
ATOM 5145 C C . PRO B 1 185 ? -11.195 42.125 2.775 1 87.19 185 PRO B C 1
ATOM 5147 O O . PRO B 1 185 ? -10.789 42.75 3.754 1 87.19 185 PRO B O 1
ATOM 5150 N N . ASP B 1 186 ? -10.875 42.375 1.583 1 83 186 ASP B N 1
ATOM 5151 C CA . ASP B 1 186 ? -9.922 43.438 1.276 1 83 186 ASP B CA 1
ATOM 5152 C C . ASP B 1 186 ? -10.391 44.781 1.867 1 83 186 ASP B C 1
ATOM 5154 O O . ASP B 1 186 ? -9.562 45.594 2.26 1 83 186 ASP B O 1
ATOM 5158 N N . GLN B 1 187 ? -11.633 44.938 1.949 1 83.06 187 GLN B N 1
ATOM 5159 C CA . GLN B 1 187 ? -12.234 46.188 2.432 1 83.06 187 GLN B CA 1
ATOM 5160 C C . GLN B 1 187 ? -11.938 46.406 3.914 1 83.06 187 GLN B C 1
ATOM 5162 O O . GLN B 1 187 ? -12.023 47.5 4.414 1 83.06 187 GLN B O 1
ATOM 5167 N N . ALA B 1 188 ? -11.641 45.312 4.543 1 83.44 188 ALA B N 1
ATOM 5168 C CA . ALA B 1 188 ? -11.312 45.438 5.961 1 83.44 188 ALA B CA 1
ATOM 5169 C C . ALA B 1 188 ? -10.078 46.312 6.164 1 83.44 188 ALA B C 1
ATOM 5171 O O . ALA B 1 188 ? -10.016 47.094 7.109 1 83.44 188 ALA B O 1
ATOM 5172 N N . LYS B 1 189 ? -9.148 46.219 5.312 1 82.19 189 LYS B N 1
ATOM 5173 C CA . LYS B 1 189 ? -7.898 46.969 5.434 1 82.19 189 LYS B CA 1
ATOM 5174 C C . LYS B 1 189 ? -8.07 48.375 4.938 1 82.19 189 LYS B C 1
ATOM 5176 O O . LYS B 1 189 ? -7.324 49.281 5.348 1 82.19 189 LYS B O 1
ATOM 5181 N N . THR B 1 190 ? -9.047 48.531 4.078 1 81.75 190 THR B N 1
ATOM 5182 C CA . THR B 1 190 ? -9.273 49.875 3.535 1 81.75 190 THR B CA 1
ATOM 5183 C C . THR B 1 190 ? -10.211 50.656 4.43 1 81.75 190 THR B C 1
ATOM 5185 O O . THR B 1 190 ? -10.055 51.875 4.582 1 81.75 190 THR B O 1
ATOM 5188 N N . TYR B 1 191 ? -11.125 49.969 5.02 1 82.56 191 TYR B N 1
ATOM 5189 C CA . TYR B 1 191 ? -12.156 50.656 5.797 1 82.56 191 TYR B CA 1
ATOM 5190 C C . TYR B 1 191 ? -11.648 51 7.188 1 82.56 191 TYR B C 1
ATOM 5192 O O . TYR B 1 191 ? -12.227 51.875 7.867 1 82.56 191 TYR B O 1
ATOM 5200 N N . TYR B 1 192 ? -10.664 50.344 7.598 1 84.31 192 TYR B N 1
ATOM 5201 C CA . TYR B 1 192 ? -10.117 50.594 8.93 1 84.31 192 TYR B CA 1
ATOM 5202 C C . TYR B 1 192 ? -8.664 51.031 8.844 1 84.31 192 TYR B C 1
ATOM 5204 O O . TYR B 1 192 ? -7.84 50.406 8.188 1 84.31 192 TYR B O 1
ATOM 5212 N N . GLN B 1 193 ? -8.258 52.125 9.508 1 79.94 193 GLN B N 1
ATOM 5213 C CA . GLN B 1 193 ? -6.949 52.75 9.398 1 79.94 193 GLN B CA 1
ATOM 5214 C C . GLN B 1 193 ? -5.871 51.938 10.094 1 79.94 193 GLN B C 1
ATOM 5216 O O . GLN B 1 193 ? -4.691 52.031 9.742 1 79.94 193 GLN B O 1
ATOM 5221 N N . ASN B 1 194 ? -6.207 51.125 11.039 1 83.25 194 ASN B N 1
ATOM 5222 C CA . ASN B 1 194 ? -5.223 50.406 11.828 1 83.25 194 ASN B CA 1
ATOM 5223 C C . ASN B 1 194 ? -5.391 48.875 11.656 1 83.25 194 ASN B C 1
ATOM 5225 O O . ASN B 1 194 ? -5.16 48.125 12.594 1 83.25 194 ASN B O 1
ATOM 5229 N N . ALA B 1 195 ? -5.938 48.469 10.523 1 86.25 195 ALA B N 1
ATOM 5230 C CA . ALA B 1 195 ? -6.223 47.031 10.32 1 86.25 195 ALA B CA 1
ATOM 5231 C C . ALA B 1 195 ? -5.234 46.406 9.352 1 86.25 195 ALA B C 1
ATOM 5233 O O . ALA B 1 195 ? -5.379 45.25 8.977 1 86.25 195 ALA B O 1
ATOM 5234 N N . ASP B 1 196 ? -4.176 47.094 8.992 1 86.25 196 ASP B N 1
ATOM 5235 C CA . ASP B 1 196 ? -3.24 46.625 7.969 1 86.25 196 ASP B CA 1
ATOM 5236 C C . ASP B 1 196 ? -2.494 45.375 8.43 1 86.25 196 ASP B C 1
ATOM 5238 O O . ASP B 1 196 ? -2.111 44.531 7.609 1 86.25 196 ASP B O 1
ATOM 5242 N N . PHE B 1 197 ? -2.352 45.25 9.75 1 89.19 197 PHE B N 1
ATOM 5243 C CA . PHE B 1 197 ? -1.576 44.156 10.289 1 89.19 197 PHE B CA 1
ATOM 5244 C C . PHE B 1 197 ? -2.289 42.812 10.047 1 89.19 197 PHE B C 1
ATOM 5246 O O . PHE B 1 197 ? -1.681 41.75 10.148 1 89.19 197 PHE B O 1
ATOM 5253 N N . LEU B 1 198 ? -3.566 42.844 9.703 1 91.5 198 LEU B N 1
ATOM 5254 C CA . LEU B 1 198 ? -4.32 41.625 9.406 1 91.5 198 LEU B CA 1
ATOM 5255 C C . LEU B 1 198 ? -3.715 40.906 8.211 1 91.5 198 LEU B C 1
ATOM 5257 O O . LEU B 1 198 ? -3.777 39.656 8.141 1 91.5 198 LEU B O 1
ATOM 5261 N N . SER B 1 199 ? -3.119 41.625 7.34 1 92.19 199 SER B N 1
ATOM 5262 C CA . SER B 1 199 ? -2.461 41.031 6.184 1 92.19 199 SER B CA 1
ATOM 5263 C C . SER B 1 199 ? -1.265 40.188 6.602 1 92.19 199 SER B C 1
ATOM 5265 O O . SER B 1 199 ? -0.933 39.219 5.941 1 92.19 199 SER B O 1
ATOM 5267 N N . GLN B 1 200 ? -0.681 40.594 7.664 1 93.25 200 GLN B N 1
ATOM 5268 C CA . GLN B 1 200 ? 0.449 39.812 8.172 1 93.25 200 GLN B CA 1
ATOM 5269 C C . GLN B 1 200 ? -0.009 38.469 8.734 1 93.25 200 GLN B C 1
ATOM 5271 O O . GLN B 1 200 ? 0.697 37.469 8.609 1 93.25 200 GLN B O 1
ATOM 5276 N N . PHE B 1 201 ? -1.167 38.5 9.367 1 94.88 201 PHE B N 1
ATOM 5277 C CA . PHE B 1 201 ? -1.737 37.25 9.859 1 94.88 201 PHE B CA 1
ATOM 5278 C C . PHE B 1 201 ? -2.047 36.312 8.703 1 94.88 201 PHE B C 1
ATOM 5280 O O . PHE B 1 201 ? -1.694 35.125 8.75 1 94.88 201 PHE B O 1
ATOM 5287 N N . GLU B 1 202 ? -2.646 36.875 7.699 1 94.94 202 GLU B N 1
ATOM 5288 C CA . GLU B 1 202 ? -2.998 36.094 6.516 1 94.94 202 GLU B CA 1
ATOM 5289 C C . GLU B 1 202 ? -1.752 35.531 5.844 1 94.94 202 GLU B C 1
ATOM 5291 O O . GLU B 1 202 ? -1.731 34.375 5.453 1 94.94 202 GLU B O 1
ATOM 5296 N N . ALA B 1 203 ? -0.768 36.312 5.758 1 95.5 203 ALA B N 1
ATOM 5297 C CA . ALA B 1 203 ? 0.491 35.906 5.152 1 95.5 203 ALA B CA 1
ATOM 5298 C C . ALA B 1 203 ? 1.147 34.781 5.973 1 95.5 203 ALA B C 1
ATOM 5300 O O . ALA B 1 203 ? 1.768 33.875 5.414 1 95.5 203 ALA B O 1
ATOM 5301 N N . SER B 1 204 ? 1.052 34.938 7.262 1 96.19 204 SER B N 1
ATOM 5302 C CA . SER B 1 204 ? 1.614 33.906 8.148 1 96.19 204 SER B CA 1
ATOM 5303 C C . SER B 1 204 ? 0.891 32.562 7.984 1 96.19 204 SER B C 1
ATOM 5305 O O . SER B 1 204 ? 1.518 31.516 8.023 1 96.19 204 SER B O 1
ATOM 5307 N N . PHE B 1 205 ? -0.373 32.625 7.859 1 96.44 205 PHE B N 1
ATOM 5308 C CA . PHE B 1 205 ? -1.144 31.406 7.629 1 96.44 205 PHE B CA 1
ATOM 5309 C C . PHE B 1 205 ? -0.745 30.75 6.312 1 96.44 205 PHE B C 1
ATOM 5311 O O . PHE B 1 205 ? -0.542 29.547 6.25 1 96.44 205 PHE B O 1
ATOM 5318 N N . GLU B 1 206 ? -0.656 31.578 5.297 1 96.5 206 GLU B N 1
ATOM 5319 C CA . GLU B 1 206 ? -0.268 31.062 3.986 1 96.5 206 GLU B CA 1
ATOM 5320 C C . GLU B 1 206 ? 1.115 30.422 4.031 1 96.5 206 GLU B C 1
ATOM 5322 O O . GLU B 1 206 ? 1.333 29.359 3.438 1 96.5 206 GLU B O 1
ATOM 5327 N N . ALA B 1 207 ? 1.962 31.047 4.738 1 96.25 207 ALA B N 1
ATOM 5328 C CA . ALA B 1 207 ? 3.305 30.5 4.895 1 96.25 207 ALA B CA 1
ATOM 5329 C C . ALA B 1 207 ? 3.268 29.156 5.629 1 96.25 207 ALA B C 1
ATOM 5331 O O . ALA B 1 207 ? 4.016 28.234 5.293 1 96.25 207 ALA B O 1
ATOM 5332 N N . ALA B 1 208 ? 2.455 29.094 6.633 1 96.5 208 ALA B N 1
ATOM 5333 C CA . ALA B 1 208 ? 2.312 27.844 7.379 1 96.5 208 ALA B CA 1
ATOM 5334 C C . ALA B 1 208 ? 1.803 26.719 6.48 1 96.5 208 ALA B C 1
ATOM 5336 O O . ALA B 1 208 ? 2.283 25.578 6.559 1 96.5 208 ALA B O 1
ATOM 5337 N N . MET B 1 209 ? 0.819 27.047 5.637 1 96.81 209 MET B N 1
ATOM 5338 C CA . MET B 1 209 ? 0.269 26.062 4.715 1 96.81 209 MET B CA 1
ATOM 5339 C C . MET B 1 209 ? 1.304 25.656 3.674 1 96.81 209 MET B C 1
ATOM 5341 O O . MET B 1 209 ? 1.395 24.469 3.309 1 96.81 209 MET B O 1
ATOM 5345 N N . ASP B 1 210 ? 2.057 26.594 3.217 1 96.12 210 ASP B N 1
ATOM 5346 C CA . ASP B 1 210 ? 3.092 26.312 2.225 1 96.12 210 ASP B CA 1
ATOM 5347 C C . ASP B 1 210 ? 4.156 25.375 2.787 1 96.12 210 ASP B C 1
ATOM 5349 O O . ASP B 1 210 ? 4.777 24.625 2.039 1 96.12 210 ASP B O 1
ATOM 5353 N N . ASN B 1 211 ? 4.273 25.438 4.059 1 96.5 211 ASN B N 1
ATOM 5354 C CA . ASN B 1 211 ? 5.328 24.672 4.703 1 96.5 211 ASN B CA 1
ATOM 5355 C C . ASN B 1 211 ? 4.848 23.266 5.105 1 96.5 211 ASN B C 1
ATOM 5357 O O . ASN B 1 211 ? 5.555 22.547 5.801 1 96.5 211 ASN B O 1
ATOM 5361 N N . ILE B 1 212 ? 3.676 22.922 4.672 1 97.75 212 ILE B N 1
ATOM 5362 C CA . ILE B 1 212 ? 3.154 21.578 4.902 1 97.75 212 ILE B CA 1
ATOM 5363 C C . ILE B 1 212 ? 3.398 20.703 3.666 1 97.75 212 ILE B C 1
ATOM 5365 O O . ILE B 1 212 ? 3.053 21.094 2.549 1 97.75 212 ILE B O 1
ATOM 5369 N N . TYR B 1 213 ? 4.031 19.609 3.871 1 98 213 TYR B N 1
ATOM 5370 C CA . TYR B 1 213 ? 4.281 18.641 2.818 1 98 213 TYR B CA 1
ATOM 5371 C C . TYR B 1 213 ? 3.605 17.312 3.139 1 98 213 TYR B C 1
ATOM 5373 O O . TYR B 1 213 ? 3.404 16.969 4.309 1 98 213 TYR B O 1
ATOM 5381 N N . TYR B 1 214 ? 3.225 16.609 2.08 1 97.38 214 TYR B N 1
ATOM 5382 C CA . TYR B 1 214 ? 2.377 15.445 2.275 1 97.38 214 TYR B CA 1
ATOM 5383 C C . TYR B 1 214 ? 2.809 14.297 1.367 1 97.38 214 TYR B C 1
ATOM 5385 O O . TYR B 1 214 ? 3.17 14.523 0.209 1 97.38 214 TYR B O 1
ATOM 5393 N N . LEU B 1 215 ? 2.902 13.141 1.965 1 96.62 215 LEU B N 1
ATOM 5394 C CA . LEU B 1 215 ? 3.064 11.898 1.217 1 96.62 215 LEU B CA 1
ATOM 5395 C C . LEU B 1 215 ? 1.958 10.914 1.562 1 96.62 215 LEU B C 1
ATOM 5397 O O . LEU B 1 215 ? 1.799 10.531 2.727 1 96.62 215 LEU B O 1
ATOM 5401 N N . GLY B 1 216 ? 1.228 10.453 0.578 1 92.31 216 GLY B N 1
ATOM 5402 C CA . GLY B 1 216 ? 0.065 9.602 0.765 1 92.31 216 GLY B CA 1
ATOM 5403 C C . GLY B 1 216 ? 0.42 8.133 0.911 1 92.31 216 GLY B C 1
ATOM 5404 O O . GLY B 1 216 ? 1.592 7.762 0.826 1 92.31 216 GLY B O 1
ATOM 5405 N N . PRO B 1 217 ? -0.588 7.305 1.138 1 88.12 217 PRO B N 1
ATOM 5406 C CA . PRO B 1 217 ? -0.377 5.883 1.421 1 88.12 217 PRO B CA 1
ATOM 5407 C C . PRO B 1 217 ? -0.112 5.062 0.161 1 88.12 217 PRO B C 1
ATOM 5409 O O . PRO B 1 217 ? 0.516 4.004 0.23 1 88.12 217 PRO B O 1
ATOM 5412 N N . LEU B 1 218 ? -0.604 5.438 -0.954 1 86.81 218 LEU B N 1
ATOM 5413 C CA . LEU B 1 218 ? -0.414 4.703 -2.201 1 86.81 218 LEU B CA 1
ATOM 5414 C C . LEU B 1 218 ? 0.675 5.352 -3.051 1 86.81 218 LEU B C 1
ATOM 5416 O O . LEU B 1 218 ? 0.429 6.355 -3.725 1 86.81 218 LEU B O 1
ATOM 5420 N N . ARG B 1 219 ? 1.787 4.738 -3.072 1 88.62 219 ARG B N 1
ATOM 5421 C CA . ARG B 1 219 ? 2.924 5.281 -3.809 1 88.62 219 ARG B CA 1
ATOM 5422 C C . ARG B 1 219 ? 3.004 4.688 -5.211 1 88.62 219 ARG B C 1
ATOM 5424 O O . ARG B 1 219 ? 2.48 3.6 -5.461 1 88.62 219 ARG B O 1
ATOM 5431 N N . ASP B 1 220 ? 3.643 5.371 -6.055 1 87.19 220 ASP B N 1
ATOM 5432 C CA . ASP B 1 220 ? 3.805 4.91 -7.43 1 87.19 220 ASP B CA 1
ATOM 5433 C C . ASP B 1 220 ? 4.82 3.771 -7.512 1 87.19 220 ASP B C 1
ATOM 5435 O O . ASP B 1 220 ? 5.73 3.684 -6.684 1 87.19 220 ASP B O 1
ATOM 5439 N N . TYR B 1 221 ? 4.598 2.941 -8.562 1 84.25 221 TYR B N 1
ATOM 5440 C CA . TYR B 1 221 ? 5.605 1.932 -8.867 1 84.25 221 TYR B CA 1
ATOM 5441 C C . TYR B 1 221 ? 6.898 2.578 -9.344 1 84.25 221 TYR B C 1
ATOM 5443 O O . TYR B 1 221 ? 6.875 3.609 -10.023 1 84.25 221 TYR B O 1
ATOM 5451 N N . PRO B 1 222 ? 7.992 1.939 -8.938 1 84.12 222 PRO B N 1
ATOM 5452 C CA . PRO B 1 222 ? 9.25 2.438 -9.5 1 84.12 222 PRO B CA 1
ATOM 5453 C C . PRO B 1 222 ? 9.352 2.227 -11.008 1 84.12 222 PRO B C 1
ATOM 5455 O O . PRO B 1 222 ? 8.773 1.279 -11.547 1 84.12 222 PRO B O 1
ATOM 5458 N N . LYS B 1 223 ? 10.039 3.102 -11.648 1 83.19 223 LYS B N 1
ATOM 5459 C CA . LYS B 1 223 ? 10.266 3.016 -13.094 1 83.19 223 LYS B CA 1
ATOM 5460 C C . LYS B 1 223 ? 11.711 2.645 -13.398 1 83.19 223 LYS B C 1
ATOM 5462 O O . LYS B 1 223 ? 12.594 2.816 -12.555 1 83.19 223 LYS B O 1
ATOM 5467 N N . ARG B 1 224 ? 11.828 2.092 -14.578 1 78.5 224 ARG B N 1
ATOM 5468 C CA . ARG B 1 224 ? 13.188 1.732 -14.984 1 78.5 224 ARG B CA 1
ATOM 5469 C C . ARG B 1 224 ? 14 2.975 -15.328 1 78.5 224 ARG B C 1
ATOM 5471 O O . ARG B 1 224 ? 15.219 3 -15.117 1 78.5 224 ARG B O 1
ATOM 5478 N N . THR B 1 225 ? 13.328 3.875 -15.938 1 82.81 225 THR B N 1
ATOM 5479 C CA . THR B 1 225 ? 13.984 5.129 -16.281 1 82.81 225 THR B CA 1
ATOM 5480 C C . THR B 1 225 ? 13.125 6.32 -15.875 1 82.81 225 THR B C 1
ATOM 5482 O O . THR B 1 225 ? 11.906 6.207 -15.758 1 82.81 225 THR B O 1
ATOM 5485 N N . TYR B 1 226 ? 13.844 7.41 -15.57 1 85.12 226 TYR B N 1
ATOM 5486 C CA . TYR B 1 226 ? 13.195 8.648 -15.141 1 85.12 226 TYR B CA 1
ATOM 5487 C C . TYR B 1 226 ? 13.656 9.82 -16 1 85.12 226 TYR B C 1
ATOM 5489 O O . TYR B 1 226 ? 14.852 10.023 -16.203 1 85.12 226 TYR B O 1
ATOM 5497 N N . GLN B 1 227 ? 12.734 10.484 -16.484 1 85.75 227 GLN B N 1
ATOM 5498 C CA . GLN B 1 227 ? 13.055 11.695 -17.234 1 85.75 227 GLN B CA 1
ATOM 5499 C C . GLN B 1 227 ? 13.141 12.906 -16.312 1 85.75 227 GLN B C 1
ATOM 5501 O O . GLN B 1 227 ? 12.273 13.102 -15.445 1 85.75 227 GLN B O 1
ATOM 5506 N N . TRP B 1 228 ? 14.242 13.695 -16.438 1 85.38 228 TRP B N 1
ATOM 5507 C CA . TRP B 1 228 ? 14.422 14.883 -15.617 1 85.38 228 TRP B CA 1
ATOM 5508 C C . TRP B 1 228 ? 14.891 16.062 -16.469 1 85.38 228 TRP B C 1
ATOM 5510 O O . TRP B 1 228 ? 15.914 15.977 -17.156 1 85.38 228 TRP B O 1
ATOM 5520 N N . SER B 1 229 ? 14.156 17.141 -16.469 1 83.44 229 SER B N 1
ATOM 5521 C CA . SER B 1 229 ? 14.438 18.297 -17.297 1 83.44 229 SER B CA 1
ATOM 5522 C C . SER B 1 229 ? 15.312 19.312 -16.562 1 83.44 229 SER B C 1
ATOM 5524 O O . SER B 1 229 ? 15.5 20.438 -17.031 1 83.44 229 SER B O 1
ATOM 5526 N N . GLY B 1 230 ? 15.781 18.953 -15.422 1 83.06 230 GLY B N 1
ATOM 5527 C CA . GLY B 1 230 ? 16.594 19.891 -14.664 1 83.06 230 GLY B CA 1
ATOM 5528 C C . GLY B 1 230 ? 15.773 20.75 -13.719 1 83.06 230 GLY B C 1
ATOM 5529 O O . GLY B 1 230 ? 16.281 21.734 -13.18 1 83.06 230 GLY B O 1
ATOM 5530 N N . THR B 1 231 ? 14.57 20.391 -13.562 1 83.69 231 THR B N 1
ATOM 5531 C CA . THR B 1 231 ? 13.703 21.156 -12.68 1 83.69 231 THR B CA 1
ATOM 5532 C C . THR B 1 231 ? 13.844 20.688 -11.234 1 83.69 231 THR B C 1
ATOM 5534 O O . THR B 1 231 ? 14.258 19.562 -10.984 1 83.69 231 THR B O 1
ATOM 5537 N N . SER B 1 232 ? 13.609 21.594 -10.328 1 89.12 232 SER B N 1
ATOM 5538 C CA . SER B 1 232 ? 13.617 21.297 -8.898 1 89.12 232 SER B CA 1
ATOM 5539 C C . SER B 1 232 ? 12.203 21.219 -8.336 1 89.12 232 SER B C 1
ATOM 5541 O O . SER B 1 232 ? 11.586 22.25 -8.055 1 89.12 232 SER B O 1
ATOM 5543 N N . PRO B 1 233 ? 11.773 20.078 -8.141 1 92 233 PRO B N 1
ATOM 5544 C CA . PRO B 1 233 ? 10.43 19.984 -7.582 1 92 233 PRO B CA 1
ATOM 5545 C C . PRO B 1 233 ? 10.352 20.484 -6.145 1 92 233 PRO B C 1
ATOM 5547 O O . PRO B 1 233 ? 11.367 20.547 -5.449 1 92 233 PRO B O 1
ATOM 5550 N N . THR B 1 234 ? 9.18 20.938 -5.707 1 92.06 234 THR B N 1
ATOM 5551 C CA . THR B 1 234 ? 8.969 21.438 -4.352 1 92.06 234 THR B CA 1
ATOM 5552 C C . THR B 1 234 ? 9.031 20.297 -3.34 1 92.06 234 THR B C 1
ATOM 5554 O O . THR B 1 234 ? 9.438 20.5 -2.193 1 92.06 234 THR B O 1
ATOM 5557 N N . ASP B 1 235 ? 8.586 19.219 -3.746 1 94.94 235 ASP B N 1
ATOM 5558 C CA . ASP B 1 235 ? 8.57 18.031 -2.914 1 94.94 235 ASP B CA 1
ATOM 5559 C C . ASP B 1 235 ? 8.562 16.766 -3.771 1 94.94 235 ASP B C 1
ATOM 5561 O O . ASP B 1 235 ? 8.93 16.797 -4.949 1 94.94 235 ASP B O 1
ATOM 5565 N N . VAL B 1 236 ? 8.219 15.594 -3.197 1 95.38 236 VAL B N 1
ATOM 5566 C CA . VAL B 1 236 ? 8.312 14.328 -3.922 1 95.38 236 VAL B CA 1
ATOM 5567 C C . VAL B 1 236 ? 6.957 13.977 -4.527 1 95.38 236 VAL B C 1
ATOM 5569 O O . VAL B 1 236 ? 6.793 12.914 -5.125 1 95.38 236 VAL B O 1
ATOM 5572 N N . GLY B 1 237 ? 5.992 14.773 -4.426 1 93.62 237 GLY B N 1
ATOM 5573 C CA . GLY B 1 237 ? 4.648 14.461 -4.883 1 93.62 237 GLY B CA 1
ATOM 5574 C C . GLY B 1 237 ? 3.852 13.641 -3.885 1 93.62 237 GLY B C 1
ATOM 5575 O O . GLY B 1 237 ? 4.422 13.023 -2.982 1 93.62 237 GLY B O 1
ATOM 5576 N N . THR B 1 238 ? 2.518 13.57 -4.062 1 93 238 THR B N 1
ATOM 5577 C CA . THR B 1 238 ? 1.646 12.906 -3.105 1 93 238 THR B CA 1
ATOM 5578 C C . THR B 1 238 ? 1.819 11.391 -3.182 1 93 238 THR B C 1
ATOM 5580 O O . THR B 1 238 ? 1.461 10.672 -2.246 1 93 238 THR B O 1
ATOM 5583 N N . ARG B 1 239 ? 2.352 10.922 -4.301 1 92.31 239 ARG B N 1
ATOM 5584 C CA . ARG B 1 239 ? 2.555 9.484 -4.488 1 92.31 239 ARG B CA 1
ATOM 5585 C C . ARG B 1 239 ? 4.039 9.156 -4.609 1 92.31 239 ARG B C 1
ATOM 5587 O O . ARG B 1 239 ? 4.402 8.047 -5.004 1 92.31 239 ARG B O 1
ATOM 5594 N N . GLY B 1 240 ? 4.855 10.086 -4.391 1 93 240 GLY B N 1
ATOM 5595 C CA . GLY B 1 240 ? 6.289 9.875 -4.504 1 93 240 GLY B CA 1
ATOM 5596 C C . GLY B 1 240 ? 6.781 9.867 -5.941 1 93 240 GLY B C 1
ATOM 5597 O O . GLY B 1 240 ? 7.887 9.406 -6.219 1 93 240 GLY B O 1
ATOM 5598 N N . GLU B 1 241 ? 6.031 10.367 -6.852 1 90.69 241 GLU B N 1
ATOM 5599 C CA . GLU B 1 241 ? 6.324 10.273 -8.281 1 90.69 241 GLU B CA 1
ATOM 5600 C C . GLU B 1 241 ? 7.516 11.148 -8.656 1 90.69 241 GLU B C 1
ATOM 5602 O O . GLU B 1 241 ? 8.148 10.93 -9.695 1 90.69 241 GLU B O 1
ATOM 5607 N N . LEU B 1 242 ? 7.859 12.102 -7.824 1 93.12 242 LEU B N 1
ATOM 5608 C CA . LEU B 1 242 ? 8.938 13.023 -8.156 1 93.12 242 LEU B CA 1
ATOM 5609 C C . LEU B 1 242 ? 10.164 12.75 -7.289 1 93.12 242 LEU B C 1
ATOM 5611 O O . LEU B 1 242 ? 11.047 13.609 -7.168 1 93.12 242 LEU B O 1
ATOM 5615 N N . THR B 1 243 ? 10.211 11.609 -6.723 1 93.44 243 THR B N 1
ATOM 5616 C CA . THR B 1 243 ? 11.266 11.258 -5.777 1 93.44 243 THR B CA 1
ATOM 5617 C C . THR B 1 243 ? 12.633 11.367 -6.434 1 93.44 243 THR B C 1
ATOM 5619 O O . THR B 1 243 ? 13.539 12.008 -5.898 1 93.44 243 THR B O 1
ATOM 5622 N N . ILE B 1 244 ? 12.789 10.758 -7.586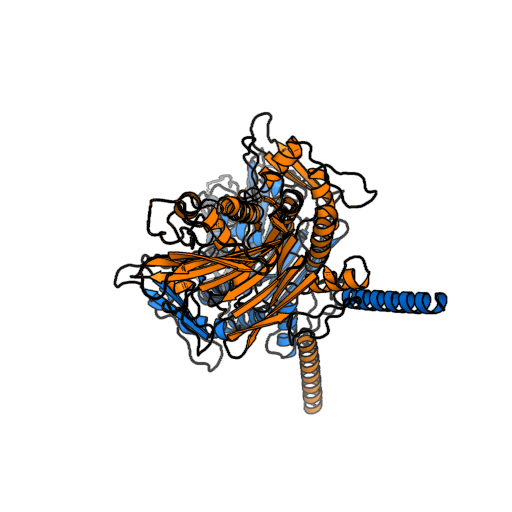 1 90.94 244 ILE B N 1
ATOM 5623 C CA . ILE B 1 244 ? 14.086 10.742 -8.266 1 90.94 244 ILE B CA 1
ATOM 5624 C C . ILE B 1 244 ? 14.445 12.148 -8.727 1 90.94 244 ILE B C 1
ATOM 5626 O O . ILE B 1 244 ? 15.594 12.57 -8.609 1 90.94 244 ILE B O 1
ATOM 5630 N N . ASN B 1 245 ? 13.477 12.898 -9.172 1 91.94 245 ASN B N 1
ATOM 5631 C CA . ASN B 1 245 ? 13.703 14.297 -9.547 1 91.94 245 ASN B CA 1
ATOM 5632 C C . ASN B 1 245 ? 14.227 15.109 -8.367 1 91.94 245 ASN B C 1
ATOM 5634 O O . ASN B 1 245 ? 15.102 15.953 -8.539 1 91.94 245 ASN B O 1
ATOM 5638 N N . ALA B 1 246 ? 13.664 14.906 -7.234 1 94.12 246 ALA B N 1
ATOM 5639 C CA . ALA B 1 246 ? 14.094 15.602 -6.027 1 94.12 246 ALA B CA 1
ATOM 5640 C C . ALA B 1 246 ? 15.539 15.258 -5.68 1 94.12 246 ALA B C 1
ATOM 5642 O O . ALA B 1 246 ? 16.328 16.141 -5.305 1 94.12 246 ALA B O 1
ATOM 5643 N N . ILE B 1 247 ? 15.859 14.016 -5.805 1 92.62 247 ILE B N 1
ATOM 5644 C CA . ILE B 1 247 ? 17.219 13.57 -5.527 1 92.62 247 ILE B CA 1
ATOM 5645 C C . ILE B 1 247 ? 18.203 14.266 -6.48 1 92.62 247 ILE B C 1
ATOM 5647 O O . ILE B 1 247 ? 19.219 14.797 -6.051 1 92.62 247 ILE B O 1
ATOM 5651 N N . LEU B 1 248 ? 17.859 14.227 -7.75 1 90.88 248 LEU B N 1
ATOM 5652 C CA . LEU B 1 248 ? 18.703 14.836 -8.766 1 90.88 248 LEU B CA 1
ATOM 5653 C C . LEU B 1 248 ? 18.859 16.328 -8.516 1 90.88 248 LEU B C 1
ATOM 5655 O O . LEU B 1 248 ? 19.969 16.859 -8.617 1 90.88 248 LEU B O 1
ATOM 5659 N N . ALA B 1 249 ? 17.812 16.938 -8.141 1 92.06 249 ALA B N 1
ATOM 5660 C CA . ALA B 1 249 ? 17.844 18.375 -7.867 1 92.06 249 ALA B CA 1
ATOM 5661 C C . ALA B 1 249 ? 18.734 18.688 -6.668 1 92.06 249 ALA B C 1
ATOM 5663 O O . ALA B 1 249 ? 19.594 19.562 -6.738 1 92.06 249 ALA B O 1
ATOM 5664 N N . ALA B 1 250 ? 18.531 18.016 -5.637 1 92.5 250 ALA B N 1
ATOM 5665 C CA . ALA B 1 250 ? 19.312 18.234 -4.422 1 92.5 250 ALA B CA 1
ATOM 5666 C C . ALA B 1 250 ? 20.797 17.938 -4.66 1 92.5 250 ALA B C 1
ATOM 5668 O O . ALA B 1 250 ? 21.656 18.641 -4.141 1 92.5 250 ALA B O 1
ATOM 5669 N N . SER B 1 251 ? 21.047 16.891 -5.387 1 88.06 251 SER B N 1
ATOM 5670 C CA . SER B 1 251 ? 22.438 16.516 -5.691 1 88.06 251 SER B CA 1
ATOM 5671 C C . SER B 1 251 ? 23.109 17.562 -6.574 1 88.06 251 SER B C 1
ATOM 5673 O O . SER B 1 251 ? 24.281 17.891 -6.379 1 88.06 251 SER B O 1
ATOM 5675 N N . THR B 1 252 ? 22.391 17.984 -7.555 1 86.94 252 THR B N 1
ATOM 5676 C CA . THR B 1 252 ? 22.922 19 -8.453 1 86.94 252 THR B CA 1
ATOM 5677 C C . THR B 1 252 ? 23.25 20.281 -7.684 1 86.94 252 THR B C 1
ATOM 5679 O O . THR B 1 252 ? 24.219 20.969 -7.996 1 86.94 252 THR B O 1
ATOM 5682 N N . ARG B 1 253 ? 22.453 20.547 -6.637 1 90.75 253 ARG B N 1
ATOM 5683 C CA . ARG B 1 253 ? 22.688 21.719 -5.805 1 90.75 253 ARG B CA 1
ATOM 5684 C C . ARG B 1 253 ? 23.766 21.453 -4.762 1 90.75 253 ARG B C 1
ATOM 5686 O O . ARG B 1 253 ? 24.078 22.312 -3.941 1 90.75 253 ARG B O 1
ATOM 5693 N N . ASN B 1 254 ? 24.344 20.25 -4.75 1 89.25 254 ASN B N 1
ATOM 5694 C CA . ASN B 1 254 ? 25.375 19.828 -3.812 1 89.25 254 ASN B CA 1
ATOM 5695 C C . ASN B 1 254 ? 24.938 20.031 -2.363 1 89.25 254 ASN B C 1
ATOM 5697 O O . ASN B 1 254 ? 25.703 20.578 -1.554 1 89.25 254 ASN B O 1
ATOM 5701 N N . GLU B 1 255 ? 23.672 19.734 -2.111 1 89.88 255 GLU B N 1
ATOM 5702 C CA . GLU B 1 255 ? 23.156 19.875 -0.754 1 89.88 255 GLU B CA 1
ATOM 5703 C C . GLU B 1 255 ? 23.75 18.828 0.177 1 89.88 255 GLU B C 1
ATOM 5705 O O . GLU B 1 255 ? 23.969 17.672 -0.222 1 89.88 255 GLU B O 1
ATOM 5710 N N . LYS B 1 256 ? 24.031 19.266 1.376 1 90.19 256 LYS B N 1
ATOM 5711 C CA . LYS B 1 256 ? 24.578 18.375 2.402 1 90.19 256 LYS B CA 1
ATOM 5712 C C . LYS B 1 256 ? 23.656 18.312 3.615 1 90.19 256 LYS B C 1
ATOM 5714 O O . LYS B 1 256 ? 22.891 19.25 3.871 1 90.19 256 LYS B O 1
ATOM 5719 N N . ARG B 1 257 ? 23.625 17.25 4.23 1 88.56 257 ARG B N 1
ATOM 5720 C CA . ARG B 1 257 ? 22.797 17.031 5.414 1 88.56 257 ARG B CA 1
ATOM 5721 C C . ARG B 1 257 ? 23.609 16.391 6.539 1 88.56 257 ARG B C 1
ATOM 5723 O O . ARG B 1 257 ? 24.625 15.734 6.281 1 88.56 257 ARG B O 1
ATOM 5730 N N . SER B 1 258 ? 23.188 16.641 7.734 1 85.69 258 SER B N 1
ATOM 5731 C CA . SER B 1 258 ? 23.906 16.141 8.898 1 85.69 258 SER B CA 1
ATOM 5732 C C . SER B 1 258 ? 23.094 15.062 9.617 1 85.69 258 SER B C 1
ATOM 5734 O O . SER B 1 258 ? 21.859 15.102 9.617 1 85.69 258 SER B O 1
ATOM 5736 N N . LEU B 1 259 ? 23.797 14.039 10.109 1 82.56 259 LEU B N 1
ATOM 5737 C CA . LEU B 1 259 ? 23.188 12.969 10.891 1 82.56 259 LEU B CA 1
ATOM 5738 C C . LEU B 1 259 ? 23.125 13.336 12.367 1 82.56 259 LEU B C 1
ATOM 5740 O O . LEU B 1 259 ? 22.578 12.578 13.18 1 82.56 259 LEU B O 1
ATOM 5744 N N . GLY B 1 260 ? 23.625 14.461 12.68 1 77.38 260 GLY B N 1
ATOM 5745 C CA . GLY B 1 260 ? 23.625 14.883 14.07 1 77.38 260 GLY B CA 1
ATOM 5746 C C . GLY B 1 260 ? 24.875 15.641 14.469 1 77.38 260 GLY B C 1
ATOM 5747 O O . GLY B 1 260 ? 25.734 15.922 13.625 1 77.38 260 GLY B O 1
ATOM 5748 N N . TYR B 1 261 ? 24.969 15.789 15.812 1 71.12 261 TYR B N 1
ATOM 5749 C CA . TYR B 1 261 ? 26.047 16.594 16.375 1 71.12 261 TYR B CA 1
ATOM 5750 C C . TYR B 1 261 ? 27.391 15.906 16.203 1 71.12 261 TYR B C 1
ATOM 5752 O O . TYR B 1 261 ? 27.531 14.727 16.516 1 71.12 261 TYR B O 1
ATOM 5760 N N . LYS B 1 262 ? 28.391 16.531 15.656 1 71.44 262 LYS B N 1
ATOM 5761 C CA . LYS B 1 262 ? 29.781 16.109 15.508 1 71.44 262 LYS B CA 1
ATOM 5762 C C . LYS B 1 262 ? 29.922 15.07 14.398 1 71.44 262 LYS B C 1
ATOM 5764 O O . LYS B 1 262 ? 30.859 14.266 14.422 1 71.44 262 LYS B O 1
ATOM 5769 N N . LYS B 1 263 ? 28.859 14.906 13.641 1 78 263 LYS B N 1
ATOM 5770 C CA . LYS B 1 263 ? 28.969 14.008 12.5 1 78 263 LYS B CA 1
ATOM 5771 C C . LYS B 1 263 ? 29.203 14.789 11.211 1 78 263 LYS B C 1
ATOM 5773 O O . LYS B 1 263 ? 28.734 15.914 11.062 1 78 263 LYS B O 1
ATOM 5778 N N . HIS B 1 264 ? 30.016 14.273 10.43 1 82.44 264 HIS B N 1
ATOM 5779 C CA . HIS B 1 264 ? 30.312 14.914 9.156 1 82.44 264 HIS B CA 1
ATOM 5780 C C . HIS B 1 264 ? 29.062 14.992 8.273 1 82.44 264 HIS B C 1
ATOM 5782 O O . HIS B 1 264 ? 28.266 14.062 8.242 1 82.44 264 HIS B O 1
ATOM 5788 N N . ASN B 1 265 ? 28.984 16.141 7.586 1 87.69 265 ASN B N 1
ATOM 5789 C CA . ASN B 1 265 ? 27.891 16.312 6.629 1 87.69 265 ASN B CA 1
ATOM 5790 C C . ASN B 1 265 ? 28.031 15.367 5.441 1 87.69 265 ASN B C 1
ATOM 5792 O O . ASN B 1 265 ? 29.141 15.07 5.004 1 87.69 265 ASN B O 1
ATOM 5796 N N . LYS B 1 266 ? 26.969 14.883 5.02 1 89.25 266 LYS B N 1
ATOM 5797 C CA . LYS B 1 266 ? 26.906 13.984 3.877 1 89.25 266 LYS B CA 1
ATOM 5798 C C . LYS B 1 266 ? 26.156 14.625 2.713 1 89.25 266 LYS B C 1
ATOM 5800 O O . LYS B 1 266 ? 25.281 15.484 2.92 1 89.25 266 LYS B O 1
ATOM 5805 N N . THR B 1 267 ? 26.656 14.242 1.514 1 89.5 267 THR B N 1
ATOM 5806 C CA . THR B 1 267 ? 25.859 14.656 0.358 1 89.5 267 THR B CA 1
ATOM 5807 C C . THR B 1 267 ? 24.469 14.062 0.42 1 89.5 267 THR B C 1
ATOM 5809 O O . THR B 1 267 ? 24.203 13.148 1.205 1 89.5 267 THR B O 1
ATOM 5812 N N . PHE B 1 268 ? 23.594 14.648 -0.316 1 90.56 268 PHE B N 1
ATOM 5813 C CA . PHE B 1 268 ? 22.203 14.188 -0.306 1 90.56 268 PHE B CA 1
ATOM 5814 C C . PHE B 1 268 ? 22.141 12.703 -0.656 1 90.56 268 PHE B C 1
ATOM 5816 O O . PHE B 1 268 ? 21.453 11.93 0.027 1 90.56 268 PHE B O 1
ATOM 5823 N N . GLU B 1 269 ? 22.828 12.25 -1.682 1 86.25 269 GLU B N 1
ATOM 5824 C CA . GLU B 1 269 ? 22.844 10.852 -2.105 1 86.25 269 GLU B CA 1
ATOM 5825 C C . GLU B 1 269 ? 23.438 9.953 -1.027 1 86.25 269 GLU B C 1
ATOM 5827 O O . GLU B 1 269 ? 22.953 8.844 -0.798 1 86.25 269 GLU B O 1
ATOM 5832 N N . GLU B 1 270 ? 24.422 10.43 -0.418 1 87 270 GLU B N 1
ATOM 5833 C CA . GLU B 1 270 ? 25.062 9.656 0.645 1 87 270 GLU B CA 1
ATOM 5834 C C . GLU B 1 270 ? 24.125 9.484 1.837 1 87 270 GLU B C 1
ATOM 5836 O O . GLU B 1 270 ? 24.141 8.445 2.504 1 87 270 GLU B O 1
ATOM 5841 N N . MET B 1 271 ? 23.406 10.562 2.117 1 89.88 271 MET B N 1
ATOM 5842 C CA . MET B 1 271 ? 22.453 10.5 3.213 1 89.88 271 MET B CA 1
ATOM 5843 C C . MET B 1 271 ? 21.375 9.445 2.93 1 89.88 271 MET B C 1
ATOM 5845 O O . MET B 1 271 ? 21.031 8.656 3.809 1 89.88 271 MET B O 1
ATOM 5849 N N . ILE B 1 272 ? 20.906 9.469 1.697 1 89.19 272 ILE B N 1
ATOM 5850 C CA . ILE B 1 272 ? 19.906 8.5 1.296 1 89.19 272 ILE B CA 1
ATOM 5851 C C . ILE B 1 272 ? 20.484 7.086 1.385 1 89.19 272 ILE B C 1
ATOM 5853 O O . ILE B 1 272 ? 19.844 6.176 1.909 1 89.19 272 ILE B O 1
ATOM 5857 N N . ALA B 1 273 ? 21.672 6.93 0.937 1 85.75 273 ALA B N 1
ATOM 5858 C CA . ALA B 1 273 ? 22.344 5.633 0.989 1 85.75 273 ALA B CA 1
ATOM 5859 C C . ALA B 1 273 ? 22.547 5.176 2.432 1 85.75 273 ALA B C 1
ATOM 5861 O O . ALA B 1 273 ? 22.375 3.992 2.742 1 85.75 273 ALA B O 1
ATOM 5862 N N . HIS B 1 274 ? 22.906 6.09 3.209 1 88.38 274 HIS B N 1
ATOM 5863 C CA . HIS B 1 274 ? 23.125 5.789 4.621 1 88.38 274 HIS B CA 1
ATOM 5864 C C . HIS B 1 274 ? 21.875 5.211 5.258 1 88.38 274 HIS B C 1
ATOM 5866 O O . HIS B 1 274 ? 21.922 4.176 5.934 1 88.38 274 HIS B O 1
ATOM 5872 N N . TRP B 1 275 ? 20.797 5.82 5.094 1 89.25 275 TRP B N 1
ATOM 5873 C CA . TRP B 1 275 ? 19.578 5.395 5.75 1 89.25 275 TRP B CA 1
ATOM 5874 C C . TRP B 1 275 ? 19.031 4.113 5.121 1 89.25 275 TRP B C 1
ATOM 5876 O O . TRP B 1 275 ? 18.484 3.256 5.816 1 89.25 275 TRP B O 1
ATOM 5886 N N . LEU B 1 276 ? 19.141 4.004 3.83 1 87.38 276 LEU B N 1
ATOM 5887 C CA . LEU B 1 276 ? 18.703 2.758 3.205 1 87.38 276 LEU B CA 1
ATOM 5888 C C . LEU B 1 276 ? 19.516 1.575 3.738 1 87.38 276 LEU B C 1
ATOM 5890 O O . LEU B 1 276 ? 18.969 0.484 3.922 1 87.38 276 LEU B O 1
ATOM 5894 N N . LYS B 1 277 ? 20.75 1.827 3.984 1 84.25 277 LYS B N 1
ATOM 5895 C CA . LYS B 1 277 ? 21.594 0.803 4.59 1 84.25 277 LYS B CA 1
ATOM 5896 C C . LYS B 1 277 ? 21.172 0.536 6.035 1 84.25 277 LYS B C 1
ATOM 5898 O O . LYS B 1 277 ? 21.094 -0.618 6.461 1 84.25 277 LYS B O 1
ATOM 5903 N N . ALA B 1 278 ? 20.969 1.596 6.734 1 85 278 ALA B N 1
ATOM 5904 C CA . ALA B 1 278 ? 20.562 1.481 8.133 1 85 278 ALA B CA 1
ATOM 5905 C C . ALA B 1 278 ? 19.266 0.712 8.266 1 85 278 ALA B C 1
ATOM 5907 O O . ALA B 1 278 ? 19.047 -0.014 9.242 1 85 278 ALA B O 1
ATOM 5908 N N . LEU B 1 279 ? 18.438 0.904 7.293 1 83.62 279 LEU B N 1
ATOM 5909 C CA . LEU B 1 279 ? 17.156 0.214 7.27 1 83.62 279 LEU B CA 1
ATOM 5910 C C . LEU B 1 279 ? 17.328 -1.244 6.859 1 83.62 279 LEU B C 1
ATOM 5912 O O . LEU B 1 279 ? 16.391 -2.035 6.949 1 83.62 279 LEU B O 1
ATOM 5916 N N . GLY B 1 280 ? 18.484 -1.612 6.441 1 75.69 280 GLY B N 1
ATOM 5917 C CA . GLY B 1 280 ? 18.781 -2.986 6.066 1 75.69 280 GLY B CA 1
ATOM 5918 C C . GLY B 1 280 ? 18.234 -3.359 4.699 1 75.69 280 GLY B C 1
ATOM 5919 O O . GLY B 1 280 ? 17.953 -4.531 4.434 1 75.69 280 GLY B O 1
ATOM 5920 N N . LEU B 1 281 ? 18.031 -2.396 3.883 1 77.19 281 LEU B N 1
ATOM 5921 C CA . LEU B 1 281 ? 17.359 -2.654 2.605 1 77.19 281 LEU B CA 1
ATOM 5922 C C . LEU B 1 281 ? 18.391 -2.801 1.485 1 77.19 281 LEU B C 1
ATOM 5924 O O . LEU B 1 281 ? 18.234 -3.643 0.599 1 77.19 281 LEU B O 1
ATOM 5928 N N . ILE B 1 282 ? 19.391 -1.909 1.479 1 78.25 282 ILE B N 1
ATOM 5929 C CA . ILE B 1 282 ? 20.375 -1.947 0.401 1 78.25 282 ILE B CA 1
ATOM 5930 C C . ILE B 1 282 ? 21.766 -1.632 0.957 1 78.25 282 ILE B C 1
ATOM 5932 O O . ILE B 1 282 ? 21.891 -1.224 2.113 1 78.25 282 ILE B O 1
ATOM 5936 N N . HIS B 1 283 ? 22.688 -1.893 0.112 1 76.06 283 HIS B N 1
ATOM 5937 C CA . HIS B 1 283 ? 24.062 -1.57 0.455 1 76.06 283 HIS B CA 1
ATOM 5938 C C . HIS B 1 283 ? 24.484 -0.237 -0.153 1 76.06 283 HIS B C 1
ATOM 5940 O O . HIS B 1 283 ? 25.234 0.528 0.47 1 76.06 283 HIS B O 1
ATOM 5946 N N . SER B 1 284 ? 24.062 -0.026 -1.301 1 79.38 284 SER B N 1
ATOM 5947 C CA . SER B 1 284 ? 24.391 1.24 -1.946 1 79.38 284 SER B CA 1
ATOM 5948 C C . SER B 1 284 ? 23.281 1.687 -2.896 1 79.38 284 SER B C 1
ATOM 5950 O O . SER B 1 284 ? 22.469 0.87 -3.34 1 79.38 284 SER B O 1
ATOM 5952 N N . PHE B 1 285 ? 23.281 3.043 -3.129 1 80.81 285 PHE B N 1
ATOM 5953 C CA . PHE B 1 285 ? 22.297 3.674 -3.984 1 80.81 285 PHE B CA 1
ATOM 5954 C C . PHE B 1 285 ? 22.906 4.801 -4.801 1 80.81 285 PHE B C 1
ATOM 5956 O O . PHE B 1 285 ? 23.688 5.594 -4.277 1 80.81 285 PHE B O 1
ATOM 5963 N N . ARG B 1 286 ? 22.641 4.754 -6.09 1 81.69 286 ARG B N 1
ATOM 5964 C CA . ARG B 1 286 ? 23.094 5.883 -6.895 1 81.69 286 ARG B CA 1
ATOM 5965 C C . ARG B 1 286 ? 22.188 6.109 -8.094 1 81.69 286 ARG B C 1
ATOM 5967 O O . ARG B 1 286 ? 21.5 5.191 -8.539 1 81.69 286 ARG B O 1
ATOM 5974 N N . VAL B 1 287 ? 22.141 7.336 -8.516 1 83.81 287 VAL B N 1
ATOM 5975 C CA . VAL B 1 287 ? 21.406 7.73 -9.711 1 83.81 287 VAL B CA 1
ATOM 5976 C C . VAL B 1 287 ? 22.375 8.133 -10.812 1 83.81 287 VAL B C 1
ATOM 5978 O O . VAL B 1 287 ? 23.328 8.875 -10.562 1 83.81 287 VAL B O 1
ATOM 5981 N N . GLU B 1 288 ? 22.156 7.562 -11.961 1 85.06 288 GLU B N 1
ATOM 5982 C CA . GLU B 1 288 ? 23.062 7.855 -13.062 1 85.06 288 GLU B CA 1
ATOM 5983 C C . GLU B 1 288 ? 22.297 8.133 -14.352 1 85.06 288 GLU B C 1
ATOM 5985 O O . GLU B 1 288 ? 21.219 7.582 -14.57 1 85.06 288 GLU B O 1
ATOM 5990 N N . GLU B 1 289 ? 22.875 9.016 -15.094 1 82.62 289 GLU B N 1
ATOM 5991 C CA . GLU B 1 289 ? 22.297 9.281 -16.406 1 82.62 289 GLU B CA 1
ATOM 5992 C C . GLU B 1 289 ? 22.625 8.164 -17.391 1 82.62 289 GLU B C 1
ATOM 5994 O O . GLU B 1 289 ? 23.766 7.711 -17.469 1 82.62 289 GLU B O 1
ATOM 5999 N N . VAL B 1 290 ? 21.688 7.707 -18.188 1 81.44 290 VAL B N 1
ATOM 6000 C CA . VAL B 1 290 ? 21.844 6.578 -19.094 1 81.44 290 VAL B CA 1
ATOM 6001 C C . VAL B 1 290 ? 22.859 6.922 -20.188 1 81.44 290 VAL B C 1
ATOM 6003 O O . VAL B 1 290 ? 23.703 6.102 -20.547 1 81.44 290 VAL B O 1
ATOM 6006 N N . ALA B 1 291 ? 22.609 8.062 -20.766 1 75.94 291 ALA B N 1
ATOM 6007 C CA . ALA B 1 291 ? 23.531 8.602 -21.766 1 75.94 291 ALA B CA 1
ATOM 6008 C C . ALA B 1 291 ? 23.719 10.102 -21.594 1 75.94 291 ALA B C 1
ATOM 6010 O O . ALA B 1 291 ? 22.797 10.805 -21.172 1 75.94 291 ALA B O 1
ATOM 6011 N N . ALA B 1 292 ? 24.938 10.531 -21.906 1 76.69 292 ALA B N 1
ATOM 6012 C CA . ALA B 1 292 ? 25.234 11.953 -21.75 1 76.69 292 ALA B CA 1
ATOM 6013 C C . ALA B 1 292 ? 24.219 12.812 -22.484 1 76.69 292 ALA B C 1
ATOM 6015 O O . ALA B 1 292 ? 23.922 12.57 -23.656 1 76.69 292 ALA B O 1
ATOM 6016 N N . ASN B 1 293 ? 23.594 13.719 -21.766 1 75.94 293 ASN B N 1
ATOM 6017 C CA . ASN B 1 293 ? 22.672 14.719 -22.312 1 75.94 293 ASN B CA 1
ATOM 6018 C C . ASN B 1 293 ? 21.344 14.094 -22.703 1 75.94 293 ASN B C 1
ATOM 6020 O O . ASN B 1 293 ? 20.609 14.648 -23.531 1 75.94 293 ASN B O 1
ATOM 6024 N N . SER B 1 294 ? 21.062 12.898 -22.281 1 75.94 294 SER B N 1
ATOM 6025 C CA . SER B 1 294 ? 19.797 12.258 -22.578 1 75.94 294 SER B CA 1
ATOM 6026 C C . SER B 1 294 ? 18.688 12.75 -21.672 1 75.94 294 SER B C 1
ATOM 6028 O O . SER B 1 294 ? 17.5 12.625 -21.984 1 75.94 294 SER B O 1
ATOM 6030 N N . ASN B 1 295 ? 19.062 13.336 -20.531 1 81.25 295 ASN B N 1
ATOM 6031 C CA . ASN B 1 295 ? 18.125 13.727 -19.469 1 81.25 295 ASN B CA 1
ATOM 6032 C C . ASN B 1 295 ? 17.328 12.531 -18.969 1 81.25 295 ASN B C 1
ATOM 6034 O O . ASN B 1 295 ? 16.188 12.688 -18.5 1 81.25 295 ASN B O 1
ATOM 6038 N N . ILE B 1 296 ? 17.797 11.359 -19.328 1 83.44 296 ILE B N 1
ATOM 6039 C CA . ILE B 1 296 ? 17.219 10.109 -18.859 1 83.44 296 ILE B CA 1
ATOM 6040 C C . ILE B 1 296 ? 18.141 9.477 -17.812 1 83.44 296 ILE B C 1
ATOM 6042 O O . ILE B 1 296 ? 19.328 9.305 -18.062 1 83.44 296 ILE B O 1
ATOM 6046 N N . PHE B 1 297 ? 17.516 9.211 -16.703 1 83.62 297 PHE B N 1
ATOM 6047 C CA . PHE B 1 297 ? 18.297 8.734 -15.578 1 83.62 297 PHE B CA 1
ATOM 6048 C C . PHE B 1 297 ? 17.812 7.375 -15.109 1 83.62 297 PHE B C 1
ATOM 6050 O O . PHE B 1 297 ? 16.656 7.012 -15.328 1 83.62 297 PHE B O 1
ATOM 6057 N N . ARG B 1 298 ? 18.719 6.613 -14.539 1 85.69 298 ARG B N 1
ATOM 6058 C CA . ARG B 1 298 ? 18.391 5.328 -13.938 1 85.69 298 ARG B CA 1
ATOM 6059 C C . ARG B 1 298 ? 18.906 5.242 -12.508 1 85.69 298 ARG B C 1
ATOM 6061 O O . ARG B 1 298 ? 19.875 5.906 -12.148 1 85.69 298 ARG B O 1
ATOM 6068 N N . THR B 1 299 ? 18.141 4.512 -11.711 1 83.06 299 THR B N 1
ATOM 6069 C CA . THR B 1 299 ? 18.531 4.281 -10.328 1 83.06 299 THR B CA 1
ATOM 6070 C C . THR B 1 299 ? 19.188 2.912 -10.172 1 83.06 299 THR B C 1
ATOM 6072 O O . THR B 1 299 ? 18.656 1.905 -10.641 1 83.06 299 THR B O 1
ATOM 6075 N N . LEU B 1 300 ? 20.312 2.912 -9.578 1 82.56 300 LEU B N 1
ATOM 6076 C CA . LEU B 1 300 ? 21.047 1.668 -9.367 1 82.56 300 LEU B CA 1
ATOM 6077 C C . LEU B 1 300 ? 21.203 1.381 -7.875 1 82.56 300 LEU B C 1
ATOM 6079 O O . LEU B 1 300 ? 21.516 2.283 -7.098 1 82.56 300 LEU B O 1
ATOM 6083 N N . VAL B 1 301 ? 20.906 0.17 -7.551 1 82.06 301 VAL B N 1
ATOM 6084 C CA . VAL B 1 301 ? 20.953 -0.232 -6.148 1 82.06 301 VAL B CA 1
ATOM 6085 C C . VAL B 1 301 ? 21.734 -1.537 -6.012 1 82.06 301 VAL B C 1
ATOM 6087 O O . VAL B 1 301 ? 21.656 -2.41 -6.879 1 82.06 301 VAL B O 1
ATOM 6090 N N . LYS B 1 302 ? 22.547 -1.548 -4.941 1 78.19 302 LYS B N 1
ATOM 6091 C CA . LYS B 1 302 ? 23.203 -2.797 -4.555 1 78.19 302 LYS B CA 1
ATOM 6092 C C . LYS B 1 302 ? 22.625 -3.338 -3.252 1 78.19 302 LYS B C 1
ATOM 6094 O O . LYS B 1 302 ? 22.531 -2.613 -2.258 1 78.19 302 LYS B O 1
ATOM 6099 N N . LYS B 1 303 ? 22.234 -4.527 -3.248 1 74.31 303 LYS B N 1
ATOM 6100 C CA . LYS B 1 303 ? 21.641 -5.113 -2.055 1 74.31 303 LYS B CA 1
ATOM 6101 C C . LYS B 1 303 ? 22.688 -5.398 -0.99 1 74.31 303 LYS B C 1
ATOM 6103 O O . LYS B 1 303 ? 22.484 -5.109 0.191 1 74.31 303 LYS B O 1
ATOM 6108 N N . GLU B 1 304 ? 23.672 -6.051 -1.42 1 73.56 304 GLU B N 1
ATOM 6109 C CA . GLU B 1 304 ? 24.797 -6.359 -0.545 1 73.56 304 GLU B CA 1
ATOM 6110 C C . GLU B 1 304 ? 26.125 -5.953 -1.188 1 73.56 304 GLU B C 1
ATOM 6112 O O . GLU B 1 304 ? 26.188 -5.68 -2.389 1 73.56 304 GLU B O 1
ATOM 6117 N N . LEU B 1 305 ? 27.172 -5.809 -0.43 1 70.5 305 LEU B N 1
ATOM 6118 C CA . LEU B 1 305 ? 28.484 -5.395 -0.926 1 70.5 305 LEU B CA 1
ATOM 6119 C C . LEU B 1 305 ? 28.906 -6.25 -2.117 1 70.5 305 LEU B C 1
ATOM 6121 O O . LEU B 1 305 ? 29.453 -5.734 -3.092 1 70.5 305 LEU B O 1
ATOM 6125 N N . GLY B 1 306 ? 28.625 -7.559 -2.098 1 66.81 306 GLY B N 1
ATOM 6126 C CA . GLY B 1 306 ? 29.062 -8.461 -3.154 1 66.81 306 GLY B CA 1
ATOM 6127 C C . GLY B 1 306 ? 28 -8.695 -4.211 1 66.81 306 GLY B C 1
ATOM 6128 O O . GLY B 1 306 ? 28.25 -9.359 -5.215 1 66.81 306 GLY B O 1
ATOM 6129 N N . SER B 1 307 ? 26.953 -7.855 -4.168 1 73.56 307 SER B N 1
ATOM 6130 C CA . SER B 1 307 ? 25.859 -8.094 -5.105 1 73.56 307 SER B CA 1
ATOM 6131 C C . SER B 1 307 ? 25.984 -7.195 -6.332 1 73.56 307 SER B C 1
ATOM 6133 O O . SER B 1 307 ? 26.688 -6.191 -6.309 1 73.56 307 SER B O 1
ATOM 6135 N N . SER B 1 308 ? 25.484 -7.66 -7.434 1 74.5 308 SER B N 1
ATOM 6136 C CA . SER B 1 308 ? 25.422 -6.84 -8.641 1 74.5 308 SER B CA 1
ATOM 6137 C C . SER B 1 308 ? 24.469 -5.668 -8.469 1 74.5 308 SER B C 1
ATOM 6139 O O . SER B 1 308 ? 23.531 -5.738 -7.672 1 74.5 308 SER B O 1
ATOM 6141 N N . GLU B 1 309 ? 24.812 -4.617 -9.172 1 80.06 309 GLU B N 1
ATOM 6142 C CA . GLU B 1 309 ? 23.906 -3.475 -9.188 1 80.06 309 GLU B CA 1
ATOM 6143 C C . GLU B 1 309 ? 22.656 -3.773 -10.008 1 80.06 309 GLU B C 1
ATOM 6145 O O . GLU B 1 309 ? 22.734 -4.387 -11.078 1 80.06 309 GLU B O 1
ATOM 6150 N N . VAL B 1 310 ? 21.609 -3.434 -9.469 1 77.88 310 VAL B N 1
ATOM 6151 C CA . VAL B 1 310 ? 20.344 -3.662 -10.172 1 77.88 310 VAL B CA 1
ATOM 6152 C C . VAL B 1 310 ? 19.484 -2.402 -10.109 1 77.88 310 VAL B C 1
ATOM 6154 O O . VAL B 1 310 ? 19.75 -1.502 -9.305 1 77.88 310 VAL B O 1
ATOM 6157 N N . GLY B 1 311 ? 18.562 -2.309 -11.023 1 80.06 311 GLY B N 1
ATOM 6158 C CA . GLY B 1 311 ? 17.609 -1.204 -10.984 1 80.06 311 GLY B CA 1
ATOM 6159 C C . GLY B 1 311 ? 16.672 -1.275 -9.805 1 80.06 311 GLY B C 1
ATOM 6160 O O . GLY B 1 311 ? 16.484 -2.34 -9.203 1 80.06 311 GLY B O 1
ATOM 6161 N N . LEU B 1 312 ? 16.078 -0.11 -9.453 1 79.94 312 LEU B N 1
ATOM 6162 C CA . LEU B 1 312 ? 15.109 -0.016 -8.359 1 79.94 312 LEU B CA 1
ATOM 6163 C C . LEU B 1 312 ? 13.938 -0.964 -8.586 1 79.94 312 LEU B C 1
ATOM 6165 O O . LEU B 1 312 ? 13.383 -1.501 -7.625 1 79.94 312 LEU B O 1
ATOM 6169 N N . THR B 1 313 ? 13.633 -1.181 -9.828 1 76.56 313 THR B N 1
ATOM 6170 C CA . THR B 1 313 ? 12.508 -2.033 -10.203 1 76.56 313 THR B CA 1
ATOM 6171 C C . THR B 1 313 ? 12.812 -3.496 -9.898 1 76.56 313 THR B C 1
ATOM 6173 O O . THR B 1 313 ? 11.906 -4.328 -9.844 1 76.56 313 THR B O 1
ATOM 6176 N N . ASP B 1 314 ? 14.094 -3.727 -9.797 1 75.06 314 ASP B N 1
ATOM 6177 C CA . ASP B 1 314 ? 14.5 -5.125 -9.68 1 75.06 314 ASP B CA 1
ATOM 6178 C C . ASP B 1 314 ? 14.828 -5.477 -8.227 1 75.06 314 ASP B C 1
ATOM 6180 O O . ASP B 1 314 ? 15.344 -6.559 -7.949 1 75.06 314 ASP B O 1
ATOM 6184 N N . VAL B 1 315 ? 14.695 -4.484 -7.457 1 73.12 315 VAL B N 1
ATOM 6185 C CA . VAL B 1 315 ? 14.867 -4.762 -6.035 1 73.12 315 VAL B CA 1
ATOM 6186 C C . VAL B 1 315 ? 13.508 -4.961 -5.375 1 73.12 315 VAL B C 1
ATOM 6188 O O . VAL B 1 315 ? 12.469 -4.73 -6 1 73.12 315 VAL B O 1
ATOM 6191 N N . GLY B 1 316 ? 13.555 -5.383 -4.133 1 69.88 316 GLY B N 1
ATOM 6192 C CA . GLY B 1 316 ? 12.32 -5.602 -3.393 1 69.88 316 GLY B CA 1
ATOM 6193 C C . GLY B 1 316 ? 11.461 -4.359 -3.293 1 69.88 316 GLY B C 1
ATOM 6194 O O . GLY B 1 316 ? 11.977 -3.24 -3.24 1 69.88 316 GLY B O 1
ATOM 6195 N N . PHE B 1 317 ? 10.195 -4.508 -3.35 1 73.94 317 PHE B N 1
ATOM 6196 C CA . PHE B 1 317 ? 9.164 -3.475 -3.344 1 73.94 317 PHE B CA 1
ATOM 6197 C C . PHE B 1 317 ? 9.328 -2.561 -2.135 1 73.94 317 PHE B C 1
ATOM 6199 O O . PHE B 1 317 ? 9.023 -1.367 -2.209 1 73.94 317 PHE B O 1
ATOM 6206 N N . GLY B 1 318 ? 9.883 -3.033 -1.083 1 78.25 318 GLY B N 1
ATOM 6207 C CA . GLY B 1 318 ? 10.07 -2.246 0.125 1 78.25 318 GLY B CA 1
ATOM 6208 C C . GLY B 1 318 ? 11 -1.063 -0.069 1 78.25 318 GLY B C 1
ATOM 6209 O O . GLY B 1 318 ? 10.75 0.023 0.456 1 78.25 318 GLY B O 1
ATOM 6210 N N . VAL B 1 319 ? 11.992 -1.238 -0.87 1 80.06 319 VAL B N 1
ATOM 6211 C CA . VAL B 1 319 ? 12.977 -0.187 -1.097 1 80.06 319 VAL B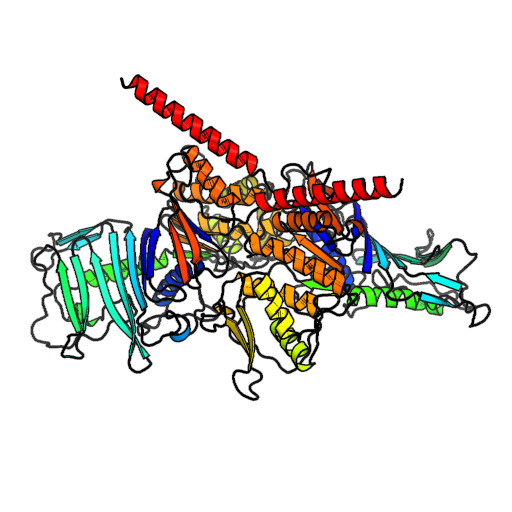 CA 1
ATOM 6212 C C . VAL B 1 319 ? 12.328 0.974 -1.85 1 80.06 319 VAL B C 1
ATOM 6214 O O . VAL B 1 319 ? 12.461 2.133 -1.446 1 80.06 319 VAL B O 1
ATOM 6217 N N . SER B 1 320 ? 11.648 0.631 -2.891 1 84.88 320 SER B N 1
ATOM 6218 C CA . SER B 1 320 ? 11.039 1.675 -3.711 1 84.88 320 SER B CA 1
ATOM 6219 C C . SER B 1 320 ? 9.938 2.41 -2.951 1 84.88 320 SER B C 1
ATOM 6221 O O . SER B 1 320 ? 9.672 3.584 -3.215 1 84.88 320 SER B O 1
ATOM 6223 N N . GLN B 1 321 ? 9.398 1.764 -1.997 1 87.31 321 GLN B N 1
ATOM 6224 C CA . GLN B 1 321 ? 8.25 2.352 -1.311 1 87.31 321 GLN B CA 1
ATOM 6225 C C . GLN B 1 321 ? 8.695 3.23 -0.146 1 87.31 321 GLN B C 1
ATOM 6227 O O . GLN B 1 321 ? 7.977 4.137 0.268 1 87.31 321 GLN B O 1
ATOM 6232 N N . ILE B 1 322 ? 9.883 3.012 0.4 1 91.25 322 ILE B N 1
ATOM 6233 C CA . ILE B 1 322 ? 10.359 3.807 1.525 1 91.25 322 ILE B CA 1
ATOM 6234 C C . ILE B 1 322 ? 11.172 4.996 1.011 1 91.25 322 ILE B C 1
ATOM 6236 O O . ILE B 1 322 ? 11.32 6 1.71 1 91.25 322 ILE B O 1
ATOM 6240 N N . LEU B 1 323 ? 11.664 4.918 -0.208 1 92.19 323 LEU B N 1
ATOM 6241 C CA . LEU B 1 323 ? 12.547 5.926 -0.777 1 92.19 323 LEU B CA 1
ATOM 6242 C C . LEU B 1 323 ? 11.883 7.301 -0.768 1 92.19 323 LEU B C 1
ATOM 6244 O O . LEU B 1 323 ? 12.492 8.281 -0.342 1 92.19 323 LEU B O 1
ATOM 6248 N N . PRO B 1 324 ? 10.633 7.383 -1.197 1 95.12 324 PRO B N 1
ATOM 6249 C CA . PRO B 1 324 ? 9.992 8.703 -1.178 1 95.12 324 PRO B CA 1
ATOM 6250 C C . PRO B 1 324 ? 9.891 9.289 0.228 1 95.12 324 PRO B C 1
ATOM 6252 O O . PRO B 1 324 ? 9.961 10.508 0.397 1 95.12 324 PRO B O 1
ATOM 6255 N N . VAL B 1 325 ? 9.711 8.523 1.247 1 96.5 325 VAL B N 1
ATOM 6256 C CA . VAL B 1 325 ? 9.641 8.984 2.629 1 96.5 325 VAL B CA 1
ATOM 6257 C C . VAL B 1 325 ? 10.977 9.594 3.039 1 96.5 325 VAL B C 1
ATOM 6259 O O . VAL B 1 325 ? 11.023 10.719 3.549 1 96.5 325 VAL B O 1
ATOM 6262 N N . LEU B 1 326 ? 12 8.828 2.77 1 95.12 326 LEU B N 1
ATOM 6263 C CA . LEU B 1 326 ? 13.352 9.258 3.107 1 95.12 326 LEU B CA 1
ATOM 6264 C C . LEU B 1 326 ? 13.711 10.562 2.389 1 95.12 326 LEU B C 1
ATOM 6266 O O . LEU B 1 326 ? 14.188 11.508 3.014 1 95.12 326 LEU B O 1
ATOM 6270 N N . VAL B 1 327 ? 13.461 10.547 1.125 1 95.69 327 VAL B N 1
ATOM 6271 C CA . VAL B 1 327 ? 13.82 11.688 0.3 1 95.69 327 VAL B CA 1
ATOM 6272 C C . VAL B 1 327 ? 13.023 12.914 0.737 1 95.69 327 VAL B C 1
ATOM 6274 O O . VAL B 1 327 ? 13.578 14.008 0.891 1 95.69 327 VAL B O 1
ATOM 6277 N N . LEU B 1 328 ? 11.742 12.766 0.984 1 97.62 328 LEU B N 1
ATOM 6278 C CA . LEU B 1 328 ? 10.906 13.883 1.393 1 97.62 328 LEU B CA 1
ATOM 6279 C C . LEU B 1 328 ? 11.414 14.5 2.689 1 97.62 328 LEU B C 1
ATOM 6281 O O . LEU B 1 328 ? 11.57 15.719 2.781 1 97.62 328 LEU B O 1
ATOM 6285 N N . LEU B 1 329 ? 11.711 13.703 3.666 1 97.19 329 LEU B N 1
ATOM 6286 C CA . LEU B 1 329 ? 12.117 14.164 4.992 1 97.19 329 LEU B CA 1
ATOM 6287 C C . LEU B 1 329 ? 13.422 14.945 4.918 1 97.19 329 LEU B C 1
ATOM 6289 O O . LEU B 1 329 ? 13.641 15.875 5.691 1 97.19 329 LEU B O 1
ATOM 6293 N N . TYR B 1 330 ? 14.258 14.617 4.008 1 95.88 330 TYR B N 1
ATOM 6294 C CA . TYR B 1 330 ? 15.555 15.289 3.914 1 95.88 330 TYR B CA 1
ATOM 6295 C C . TYR B 1 330 ? 15.523 16.391 2.865 1 95.88 330 TYR B C 1
ATOM 6297 O O . TYR B 1 330 ? 16.422 17.234 2.809 1 95.88 330 TYR B O 1
ATOM 6305 N N . TYR B 1 331 ? 14.508 16.359 2.055 1 96.31 331 TYR B N 1
ATOM 6306 C CA . TYR B 1 331 ? 14.453 17.297 0.938 1 96.31 331 TYR B CA 1
ATOM 6307 C C . TYR B 1 331 ? 13.773 18.594 1.351 1 96.31 331 TYR B C 1
ATOM 6309 O O . TYR B 1 331 ? 14.172 19.672 0.916 1 96.31 331 TYR B O 1
ATOM 6317 N N . VAL B 1 332 ? 12.758 18.531 2.178 1 96.44 332 VAL B N 1
ATOM 6318 C CA . VAL B 1 332 ? 11.953 19.688 2.529 1 96.44 332 VAL B CA 1
ATOM 6319 C C . VAL B 1 332 ? 12.789 20.672 3.355 1 96.44 332 VAL B C 1
ATOM 6321 O O . VAL B 1 332 ? 13.75 20.266 4.012 1 96.44 332 VAL B O 1
ATOM 6324 N N . PRO B 1 333 ? 12.445 21.891 3.348 1 94.69 333 PRO B N 1
ATOM 6325 C CA . PRO B 1 333 ? 13.195 22.875 4.137 1 94.69 333 PRO B CA 1
ATOM 6326 C C . PRO B 1 333 ? 13.07 22.641 5.641 1 94.69 333 PRO B C 1
ATOM 6328 O O . PRO B 1 333 ? 12.086 22.062 6.102 1 94.69 333 PRO B O 1
ATOM 6331 N N . GLU B 1 334 ? 14.078 23.094 6.324 1 94.25 334 GLU B N 1
ATOM 6332 C CA . GLU B 1 334 ? 13.992 23.078 7.781 1 94.25 334 GLU B CA 1
ATOM 6333 C C . GLU B 1 334 ? 12.781 23.859 8.273 1 94.25 334 GLU B C 1
ATOM 6335 O O . GLU B 1 334 ? 12.406 24.875 7.668 1 94.25 334 GLU B O 1
ATOM 6340 N N . GLY B 1 335 ? 12.172 23.422 9.344 1 94.06 335 GLY B N 1
ATOM 6341 C CA . GLY B 1 335 ? 11.016 24.109 9.906 1 94.06 335 GLY B CA 1
ATOM 6342 C C . GLY B 1 335 ? 9.703 23.672 9.281 1 94.06 335 GLY B C 1
ATOM 6343 O O . GLY B 1 335 ? 8.633 24.141 9.672 1 94.06 335 GLY B O 1
ATOM 6344 N N . SER B 1 336 ? 9.742 22.703 8.367 1 96.94 336 SER B N 1
ATOM 6345 C CA . SER B 1 336 ? 8.547 22.234 7.664 1 96.94 336 SER B CA 1
ATOM 6346 C C . SER B 1 336 ? 7.777 21.219 8.508 1 96.94 336 SER B C 1
ATOM 6348 O O . SER B 1 336 ? 8.305 20.688 9.484 1 96.94 336 SER B O 1
ATOM 6350 N N . THR B 1 337 ? 6.535 21.062 8.164 1 98.19 337 THR B N 1
ATOM 6351 C CA . THR B 1 337 ? 5.688 20 8.688 1 98.19 337 THR B CA 1
ATOM 6352 C C . THR B 1 337 ? 5.395 18.969 7.609 1 98.19 337 THR B C 1
ATOM 6354 O O . THR B 1 337 ? 4.906 19.312 6.531 1 98.19 337 THR B O 1
ATOM 6357 N N . VAL B 1 338 ? 5.746 17.719 7.914 1 98.56 338 VAL B N 1
ATOM 6358 C CA . VAL B 1 338 ? 5.535 16.656 6.941 1 98.56 338 VAL B CA 1
ATOM 6359 C C . VAL B 1 338 ? 4.438 15.711 7.434 1 98.56 338 VAL B C 1
ATOM 6361 O O . VAL B 1 338 ? 4.504 15.203 8.555 1 98.56 338 VAL B O 1
ATOM 6364 N N . LEU B 1 339 ? 3.41 15.578 6.633 1 98.44 339 LEU B N 1
ATOM 6365 C CA . LEU B 1 339 ? 2.336 14.625 6.879 1 98.44 339 LEU B CA 1
ATOM 6366 C C . LEU B 1 339 ? 2.584 13.32 6.125 1 98.44 339 LEU B C 1
ATOM 6368 O O . LEU B 1 339 ? 2.742 13.328 4.902 1 98.44 339 LEU B O 1
ATOM 6372 N N . LEU B 1 340 ? 2.67 12.211 6.863 1 97.5 340 LEU B N 1
ATOM 6373 C CA . LEU B 1 340 ? 2.902 10.898 6.27 1 97.5 340 LEU B CA 1
ATOM 6374 C C . LEU B 1 340 ? 1.745 9.953 6.574 1 97.5 340 LEU B C 1
ATOM 6376 O O . LEU B 1 340 ? 1.393 9.75 7.738 1 97.5 340 LEU B O 1
ATOM 6380 N N . GLU B 1 341 ? 1.188 9.406 5.555 1 94.56 341 GLU B N 1
ATOM 6381 C CA . GLU B 1 341 ? 0.189 8.367 5.762 1 94.56 341 GLU B CA 1
ATOM 6382 C C . GLU B 1 341 ? 0.779 6.98 5.516 1 94.56 341 GLU B C 1
ATOM 6384 O O . GLU B 1 341 ? 1.213 6.676 4.402 1 94.56 341 GLU B O 1
ATOM 6389 N N . GLN B 1 342 ? 0.826 6.234 6.492 1 91.38 342 GLN B N 1
ATOM 6390 C CA . GLN B 1 342 ? 1.232 4.832 6.473 1 91.38 342 GLN B CA 1
ATOM 6391 C C . GLN B 1 342 ? 2.586 4.66 5.789 1 91.38 342 GLN B C 1
ATOM 6393 O O . GLN B 1 342 ? 2.721 3.861 4.859 1 91.38 342 GLN B O 1
ATOM 6398 N N . PRO B 1 343 ? 3.588 5.289 6.324 1 93.69 343 PRO B N 1
ATOM 6399 C CA . PRO B 1 343 ? 4.906 5.195 5.691 1 93.69 343 PRO B CA 1
ATOM 6400 C C . PRO B 1 343 ? 5.523 3.805 5.82 1 93.69 343 PRO B C 1
ATOM 6402 O O . PRO B 1 343 ? 6.48 3.482 5.109 1 93.69 343 PRO B O 1
ATOM 6405 N N . GLU B 1 344 ? 4.938 2.965 6.648 1 89.94 344 GLU B N 1
ATOM 6406 C CA . GLU B 1 344 ? 5.523 1.656 6.922 1 89.94 344 GLU B CA 1
ATOM 6407 C C . GLU B 1 344 ? 5.035 0.615 5.918 1 89.94 344 GLU B C 1
ATOM 6409 O O . GLU B 1 344 ? 5.504 -0.525 5.918 1 89.94 344 GLU B O 1
ATOM 6414 N N . ILE B 1 345 ? 4.172 1.03 5.059 1 83.94 345 ILE B N 1
ATOM 6415 C CA . ILE B 1 345 ? 3.521 0.059 4.184 1 83.94 345 ILE B CA 1
ATOM 6416 C C . ILE B 1 345 ? 4.574 -0.685 3.365 1 83.94 345 ILE B C 1
ATOM 6418 O O . ILE B 1 345 ? 5.551 -0.087 2.91 1 83.94 345 ILE B O 1
ATOM 6422 N N . HIS B 1 346 ? 4.48 -1.993 3.246 1 82.06 346 HIS B N 1
ATOM 6423 C CA . HIS B 1 346 ? 5.281 -2.898 2.426 1 82.06 346 HIS B CA 1
ATOM 6424 C C . HIS B 1 346 ? 6.609 -3.223 3.1 1 82.06 346 HIS B C 1
ATOM 6426 O O . HIS B 1 346 ? 7.465 -3.887 2.508 1 82.06 346 HIS B O 1
ATOM 6432 N N . LEU B 1 347 ? 6.785 -2.66 4.344 1 86.62 347 LEU B N 1
ATOM 6433 C CA . LEU B 1 347 ? 8.055 -2.875 5.023 1 86.62 347 LEU B CA 1
ATOM 6434 C C . LEU B 1 347 ? 7.957 -4.047 5.996 1 86.62 347 LEU B C 1
ATOM 6436 O O . LEU B 1 347 ? 6.93 -4.234 6.652 1 86.62 347 LEU B O 1
ATOM 6440 N N . HIS B 1 348 ? 8.992 -4.734 6.039 1 82 348 HIS B N 1
ATOM 6441 C CA . HIS B 1 348 ? 9.148 -5.734 7.09 1 82 348 HIS B CA 1
ATOM 6442 C C . HIS B 1 348 ? 9.148 -5.086 8.469 1 82 348 HIS B C 1
ATOM 6444 O O . HIS B 1 348 ? 9.578 -3.938 8.625 1 82 348 HIS B O 1
ATOM 6450 N N . PRO B 1 349 ? 8.727 -5.805 9.492 1 77.62 349 PRO B N 1
ATOM 6451 C CA . PRO B 1 349 ? 8.641 -5.266 10.859 1 77.62 349 PRO B CA 1
ATOM 6452 C C . PRO B 1 349 ? 9.953 -4.645 11.328 1 77.62 349 PRO B C 1
ATOM 6454 O O . PRO B 1 349 ? 9.953 -3.572 11.938 1 77.62 349 PRO B O 1
ATOM 6457 N N . SER B 1 350 ? 11.07 -5.25 11.062 1 78.06 350 SER B N 1
ATOM 6458 C CA . SER B 1 350 ? 12.367 -4.734 11.492 1 78.06 350 SER B CA 1
ATOM 6459 C C . SER B 1 350 ? 12.656 -3.377 10.867 1 78.06 350 SER B C 1
ATOM 6461 O O . SER B 1 350 ? 13.242 -2.502 11.508 1 78.06 350 SER B O 1
ATOM 6463 N N . VAL B 1 351 ? 12.266 -3.199 9.703 1 85.38 351 VAL B N 1
ATOM 6464 C CA . VAL B 1 351 ? 12.5 -1.956 8.984 1 85.38 351 VAL B CA 1
ATOM 6465 C C . VAL B 1 351 ? 11.57 -0.865 9.508 1 85.38 351 VAL B C 1
ATOM 6467 O O . VAL B 1 351 ? 11.938 0.312 9.539 1 85.38 351 VAL B O 1
ATOM 6470 N N . GLN B 1 352 ? 10.383 -1.269 9.984 1 88.44 352 GLN B N 1
ATOM 6471 C CA . GLN B 1 352 ? 9.43 -0.31 10.539 1 88.44 352 GLN B CA 1
ATOM 6472 C C . GLN B 1 352 ? 9.992 0.349 11.797 1 88.44 352 GLN B C 1
ATOM 6474 O O . GLN B 1 352 ? 9.766 1.538 12.031 1 88.44 352 GLN B O 1
ATOM 6479 N N . SER B 1 353 ? 10.727 -0.414 12.609 1 87.81 353 SER B N 1
ATOM 6480 C CA . SER B 1 353 ? 11.367 0.138 13.797 1 87.81 353 SER B CA 1
ATOM 6481 C C . SER B 1 353 ? 12.406 1.191 13.422 1 87.81 353 SER B C 1
ATOM 6483 O O . SER B 1 353 ? 12.492 2.242 14.062 1 87.81 353 SER B O 1
ATOM 6485 N N . GLU B 1 354 ? 13.156 0.888 12.406 1 89.5 354 GLU B N 1
ATOM 6486 C CA . GLU B 1 354 ? 14.188 1.812 11.961 1 89.5 354 GLU B CA 1
ATOM 6487 C C . GLU B 1 354 ? 13.578 3.08 11.367 1 89.5 354 GLU B C 1
ATOM 6489 O O . GLU B 1 354 ? 14.211 4.141 11.375 1 89.5 354 GLU B O 1
ATOM 6494 N N . LEU B 1 355 ? 12.398 2.947 10.844 1 92.75 355 LEU B N 1
ATOM 6495 C CA . LEU B 1 355 ? 11.664 4.109 10.352 1 92.75 355 LEU B CA 1
ATOM 6496 C C . LEU B 1 355 ? 11.445 5.125 11.461 1 92.75 355 LEU B C 1
ATOM 6498 O O . LEU B 1 355 ? 11.547 6.332 11.234 1 92.75 355 LEU B O 1
ATOM 6502 N N . ALA B 1 356 ? 11.133 4.664 12.664 1 93.25 356 ALA B N 1
ATOM 6503 C CA . ALA B 1 356 ? 10.984 5.547 13.82 1 93.25 356 ALA B CA 1
ATOM 6504 C C . ALA B 1 356 ? 12.273 6.309 14.094 1 93.25 356 ALA B C 1
ATOM 6506 O O . ALA B 1 356 ? 12.25 7.512 14.359 1 93.25 356 ALA B O 1
ATOM 6507 N N . ASP B 1 357 ? 13.367 5.641 13.992 1 93 357 ASP B N 1
ATOM 6508 C CA . ASP B 1 357 ? 14.664 6.262 14.203 1 93 357 ASP B CA 1
ATOM 6509 C C . ASP B 1 357 ? 14.93 7.355 13.172 1 93 357 ASP B C 1
ATOM 6511 O O . ASP B 1 357 ? 15.469 8.414 13.5 1 93 357 ASP B O 1
ATOM 6515 N N . LEU B 1 358 ? 14.594 7.035 11.977 1 93.94 358 LEU B N 1
ATOM 6516 C CA . LEU B 1 358 ? 14.75 8.008 10.898 1 93.94 358 LEU B CA 1
ATOM 6517 C C . LEU B 1 358 ? 13.969 9.281 11.195 1 93.94 358 LEU B C 1
ATOM 6519 O O . LEU B 1 358 ? 14.516 10.383 11.125 1 93.94 358 LEU B O 1
ATOM 6523 N N . ILE B 1 359 ? 12.727 9.141 11.531 1 96.38 359 ILE B N 1
ATOM 6524 C CA . ILE B 1 359 ? 11.836 10.273 11.766 1 96.38 359 ILE B CA 1
ATOM 6525 C C . ILE B 1 359 ? 12.328 11.086 12.961 1 96.38 359 ILE B C 1
ATOM 6527 O O . ILE B 1 359 ? 12.375 12.32 12.898 1 96.38 359 ILE B O 1
ATOM 6531 N N . LEU B 1 360 ? 12.742 10.43 14.047 1 95.25 360 LEU B N 1
ATOM 6532 C CA . LEU B 1 360 ? 13.25 11.117 15.227 1 95.25 360 LEU B CA 1
ATOM 6533 C C . LEU B 1 360 ? 14.523 11.891 14.906 1 95.25 360 LEU B C 1
ATOM 6535 O O . LEU B 1 360 ? 14.703 13.016 15.367 1 95.25 360 LEU B O 1
ATOM 6539 N N . THR B 1 361 ? 15.375 11.258 14.133 1 93.38 361 THR B N 1
ATOM 6540 C CA . THR B 1 361 ? 16.641 11.898 13.773 1 93.38 361 THR B CA 1
ATOM 6541 C C . THR B 1 361 ? 16.391 13.156 12.945 1 93.38 361 THR B C 1
ATOM 6543 O O . THR B 1 361 ? 16.969 14.203 13.211 1 93.38 361 THR B O 1
ATOM 6546 N N . VAL B 1 362 ? 15.547 13.016 11.953 1 94.75 362 VAL B N 1
ATOM 6547 C CA . VAL B 1 362 ? 15.25 14.141 11.07 1 94.75 362 VAL B CA 1
ATOM 6548 C C . VAL B 1 362 ? 14.586 15.258 11.867 1 94.75 362 VAL B C 1
ATOM 6550 O O . VAL B 1 362 ? 14.898 16.438 11.672 1 94.75 362 VAL B O 1
ATOM 6553 N N . SER B 1 363 ? 13.648 14.891 12.695 1 94.94 363 SER B N 1
ATOM 6554 C CA . SER B 1 363 ? 12.961 15.883 13.523 1 94.94 363 SER B CA 1
ATOM 6555 C C . SER B 1 363 ? 13.953 16.656 14.383 1 94.94 363 SER B C 1
ATOM 6557 O O . SER B 1 363 ? 13.828 17.875 14.523 1 94.94 363 SER B O 1
ATOM 6559 N N . LYS B 1 364 ? 14.922 16 14.883 1 92.12 364 LYS B N 1
ATOM 6560 C CA . LYS B 1 364 ? 15.898 16.609 15.781 1 92.12 364 LYS B CA 1
ATOM 6561 C C . LYS B 1 364 ? 16.938 17.406 15 1 92.12 364 LYS B C 1
ATOM 6563 O O . LYS B 1 364 ? 17.281 18.531 15.375 1 92.12 364 LYS B O 1
ATOM 6568 N N . THR B 1 365 ? 17.438 16.875 13.914 1 92.12 365 THR B N 1
ATOM 6569 C CA . THR B 1 365 ? 18.578 17.453 13.227 1 92.12 365 THR B CA 1
ATOM 6570 C C . THR B 1 365 ? 18.125 18.516 12.227 1 92.12 365 THR B C 1
ATOM 6572 O O . THR B 1 365 ? 18.875 19.453 11.93 1 92.12 365 THR B O 1
ATOM 6575 N N . ARG B 1 366 ? 16.922 18.391 11.742 1 94 366 ARG B N 1
ATOM 6576 C CA . ARG B 1 366 ? 16.484 19.312 10.695 1 94 366 ARG B CA 1
ATOM 6577 C C . ARG B 1 366 ? 15.297 20.141 11.156 1 94 366 ARG B C 1
ATOM 6579 O O . ARG B 1 366 ? 14.758 20.938 10.391 1 94 366 ARG B O 1
ATOM 6586 N N . ASN B 1 367 ? 14.875 19.953 12.383 1 94.44 367 ASN B N 1
ATOM 6587 C CA . ASN B 1 367 ? 13.734 20.703 12.922 1 94.44 367 ASN B CA 1
ATOM 6588 C C . ASN B 1 367 ? 12.5 20.547 12.039 1 94.44 367 ASN B C 1
ATOM 6590 O O . ASN B 1 367 ? 11.883 21.547 11.648 1 94.44 367 ASN B O 1
ATOM 6594 N N . VAL B 1 368 ? 12.227 19.344 11.625 1 96.62 368 VAL B N 1
ATOM 6595 C CA . VAL B 1 368 ? 11.055 19.016 10.82 1 96.62 368 VAL B CA 1
ATOM 6596 C C . VAL B 1 368 ? 9.992 18.344 11.695 1 96.62 368 VAL B C 1
ATOM 6598 O O . VAL B 1 368 ? 10.281 17.391 12.406 1 96.62 368 VAL B O 1
ATOM 6601 N N . GLN B 1 369 ? 8.836 18.938 11.758 1 98.12 369 GLN B N 1
ATOM 6602 C CA . GLN B 1 369 ? 7.703 18.328 12.445 1 98.12 369 GLN B CA 1
ATOM 6603 C C . GLN B 1 369 ? 7.082 17.219 11.594 1 98.12 369 GLN B C 1
ATOM 6605 O O . GLN B 1 369 ? 6.836 17.406 10.398 1 98.12 369 GLN B O 1
ATOM 6610 N N . VAL B 1 370 ? 6.898 16.047 12.18 1 98.31 370 VAL B N 1
ATOM 6611 C CA . VAL B 1 370 ? 6.379 14.922 11.414 1 98.31 370 VAL B CA 1
ATOM 6612 C C . VAL B 1 370 ? 5.09 14.414 12.055 1 98.31 370 VAL B C 1
ATOM 6614 O O . VAL B 1 370 ? 5.07 14.086 13.242 1 98.31 370 VAL B O 1
ATOM 6617 N N . ILE B 1 371 ? 4.031 14.422 11.32 1 98.25 371 ILE B N 1
ATOM 6618 C CA . ILE B 1 371 ? 2.76 13.82 11.711 1 98.25 371 ILE B CA 1
ATOM 6619 C C . ILE B 1 371 ? 2.527 12.547 10.898 1 98.25 371 ILE B C 1
ATOM 6621 O O . ILE B 1 371 ? 2.396 12.602 9.672 1 98.25 371 ILE B O 1
ATOM 6625 N N . VAL B 1 372 ? 2.471 11.453 11.609 1 97.38 372 VAL B N 1
ATOM 6626 C CA . VAL B 1 372 ? 2.455 10.156 10.93 1 97.38 372 VAL B CA 1
ATOM 6627 C C . VAL B 1 372 ? 1.189 9.391 11.305 1 97.38 372 VAL B C 1
ATOM 6629 O O . VAL B 1 372 ? 0.864 9.258 12.492 1 97.38 372 VAL B O 1
ATOM 6632 N N . GLU B 1 373 ? 0.463 9 10.312 1 95.25 373 GLU B N 1
ATOM 6633 C CA . GLU B 1 373 ? -0.572 7.988 10.5 1 95.25 373 GLU B CA 1
ATOM 6634 C C . GLU B 1 373 ? -0.02 6.582 10.266 1 95.25 373 GLU B C 1
ATOM 6636 O O . GLU B 1 373 ? 0.548 6.301 9.211 1 95.25 373 GLU B O 1
ATOM 6641 N N . SER B 1 374 ? -0.2 5.676 11.234 1 92.25 374 SER B N 1
ATOM 6642 C CA . SER B 1 374 ? 0.443 4.371 11.109 1 92.25 374 SER B CA 1
ATOM 6643 C C . SER B 1 374 ? -0.396 3.279 11.766 1 92.25 374 SER B C 1
ATOM 6645 O O . SER B 1 374 ? -1.221 3.561 12.641 1 92.25 374 SER B O 1
ATOM 6647 N N . HIS B 1 375 ? -0.213 2.076 11.289 1 85.25 375 HIS B N 1
ATOM 6648 C CA . HIS B 1 375 ? -0.757 0.872 11.906 1 85.25 375 HIS B CA 1
ATOM 6649 C C . HIS B 1 375 ? 0.353 0 12.484 1 85.25 375 HIS B C 1
ATOM 6651 O O . HIS B 1 375 ? 0.102 -1.13 12.906 1 85.25 375 HIS B O 1
ATOM 6657 N N . SER B 1 376 ? 1.503 0.507 12.602 1 86.38 376 SER B N 1
ATOM 6658 C CA . SER B 1 376 ? 2.658 -0.321 12.93 1 86.38 376 SER B CA 1
ATOM 6659 C C . SER B 1 376 ? 2.912 -0.336 14.438 1 86.38 376 SER B C 1
ATOM 6661 O O . SER B 1 376 ? 3.205 0.703 15.031 1 86.38 376 SER B O 1
ATOM 6663 N N . GLU B 1 377 ? 2.861 -1.462 14.961 1 84.19 377 GLU B N 1
ATOM 6664 C CA . GLU B 1 377 ? 3.234 -1.64 16.359 1 84.19 377 GLU B CA 1
ATOM 6665 C C . GLU B 1 377 ? 4.738 -1.464 16.562 1 84.19 377 GLU B C 1
ATOM 6667 O O . GLU B 1 377 ? 5.176 -0.93 17.578 1 84.19 377 GLU B O 1
ATOM 6672 N N . HIS B 1 378 ? 5.5 -1.878 15.648 1 85.31 378 HIS B N 1
ATOM 6673 C CA . HIS B 1 378 ? 6.949 -1.77 15.719 1 85.31 378 HIS B CA 1
ATOM 6674 C C . HIS B 1 378 ? 7.395 -0.31 15.758 1 85.31 378 HIS B C 1
ATOM 6676 O O . HIS B 1 378 ? 8.359 0.031 16.438 1 85.31 378 HIS B O 1
ATOM 6682 N N . PHE B 1 379 ? 6.676 0.486 15.109 1 90.38 379 PHE B N 1
ATOM 6683 C CA . PHE B 1 379 ? 6.961 1.915 15.07 1 90.38 379 PHE B CA 1
ATOM 6684 C C . PHE B 1 379 ? 6.793 2.533 16.453 1 90.38 379 PHE B C 1
ATOM 6686 O O . PHE B 1 379 ? 7.703 3.199 16.953 1 90.38 379 PHE B O 1
ATOM 6693 N N . ILE B 1 380 ? 5.691 2.309 17.047 1 90.19 380 ILE B N 1
ATOM 6694 C CA . ILE B 1 380 ? 5.398 2.916 18.344 1 90.19 380 ILE B CA 1
ATOM 6695 C C . ILE B 1 380 ? 6.328 2.332 19.406 1 90.19 380 ILE B C 1
ATOM 6697 O O . ILE B 1 380 ? 6.766 3.041 20.312 1 90.19 380 ILE B O 1
ATOM 6701 N N . ARG B 1 381 ? 6.645 1.06 19.312 1 87.31 381 ARG B N 1
ATOM 6702 C CA . ARG B 1 381 ? 7.539 0.434 20.281 1 87.31 381 ARG B CA 1
ATOM 6703 C C . ARG B 1 381 ? 8.938 1.051 20.219 1 87.31 381 ARG B C 1
ATOM 6705 O O . ARG B 1 381 ? 9.586 1.239 21.25 1 87.31 381 ARG B O 1
ATOM 6712 N N . ARG B 1 382 ? 9.352 1.281 19.047 1 89.25 382 ARG B N 1
ATOM 6713 C CA . ARG B 1 382 ? 10.664 1.909 18.891 1 89.25 382 ARG B CA 1
ATOM 6714 C C . ARG B 1 382 ? 10.656 3.32 19.469 1 89.25 382 ARG B C 1
ATOM 6716 O O . ARG B 1 382 ? 11.633 3.742 20.094 1 89.25 382 ARG B O 1
ATOM 6723 N N . LEU B 1 383 ? 9.609 4.066 19.281 1 91.19 383 LEU B N 1
ATOM 6724 C CA . LEU B 1 383 ? 9.484 5.387 19.875 1 91.19 383 LEU B CA 1
ATOM 6725 C C . LEU B 1 383 ? 9.594 5.305 21.406 1 91.19 383 LEU B C 1
ATOM 6727 O O . LEU B 1 383 ? 10.297 6.098 22.016 1 91.19 383 LEU B O 1
ATOM 6731 N N . GLN B 1 384 ? 8.875 4.34 21.906 1 89.88 384 GLN B N 1
ATOM 6732 C CA . GLN B 1 384 ? 8.922 4.121 23.359 1 89.88 384 GLN B CA 1
ATOM 6733 C C . GLN B 1 384 ? 10.344 3.85 23.828 1 89.88 384 GLN B C 1
ATOM 6735 O O . GLN B 1 384 ? 10.789 4.414 24.828 1 89.88 384 GLN B O 1
ATOM 6740 N N . ARG B 1 385 ? 11.008 3.031 23.109 1 88.94 385 ARG B N 1
ATOM 6741 C CA . ARG B 1 385 ? 12.367 2.666 23.469 1 88.94 385 ARG B CA 1
ATOM 6742 C C . ARG B 1 385 ? 13.289 3.885 23.453 1 88.94 385 ARG B C 1
ATOM 6744 O O . ARG B 1 385 ? 14.102 4.07 24.359 1 88.94 385 ARG B O 1
ATOM 6751 N N . ARG B 1 386 ? 13.172 4.645 22.484 1 90.5 386 ARG B N 1
ATOM 6752 C CA . ARG B 1 386 ? 14.055 5.793 22.344 1 90.5 386 ARG B CA 1
ATOM 6753 C C . ARG B 1 386 ? 13.789 6.832 23.438 1 90.5 386 ARG B C 1
ATOM 6755 O O . ARG B 1 386 ? 14.703 7.52 23.891 1 90.5 386 ARG B O 1
ATOM 6762 N N . VAL B 1 387 ? 12.562 6.914 23.812 1 89.5 387 VAL B N 1
ATOM 6763 C CA . VAL B 1 387 ? 12.242 7.789 24.938 1 89.5 387 VAL B CA 1
ATOM 6764 C C . VAL B 1 387 ? 12.859 7.234 26.219 1 89.5 387 VAL B C 1
ATOM 6766 O O . VAL B 1 387 ? 13.469 7.977 27 1 89.5 387 VAL B O 1
ATOM 6769 N N . ALA B 1 388 ? 12.719 5.934 26.359 1 87.69 388 ALA B N 1
ATOM 6770 C CA . ALA B 1 388 ? 13.273 5.273 27.531 1 87.69 388 ALA B CA 1
ATOM 6771 C C . ALA B 1 388 ? 14.789 5.434 27.594 1 87.69 388 ALA B C 1
ATOM 6773 O O . ALA B 1 388 ? 15.375 5.547 28.672 1 87.69 388 ALA B O 1
ATOM 6774 N N . GLU B 1 389 ? 15.383 5.5 26.438 1 89.94 389 GLU B N 1
ATOM 6775 C CA . GLU B 1 389 ? 16.828 5.609 26.328 1 89.94 389 GLU B CA 1
ATOM 6776 C C . GLU B 1 389 ? 17.281 7.07 26.359 1 89.94 389 GLU B C 1
ATOM 6778 O O . GLU B 1 389 ? 18.469 7.363 26.203 1 89.94 389 GLU B O 1
ATOM 6783 N N . SER B 1 390 ? 16.359 8.047 26.438 1 84.69 390 SER B N 1
ATOM 6784 C CA . SER B 1 390 ? 16.609 9.477 26.5 1 84.69 390 SER B CA 1
ATOM 6785 C C . SER B 1 390 ? 17.203 10 25.203 1 84.69 390 SER B C 1
ATOM 6787 O O . SER B 1 390 ? 17.984 10.953 25.203 1 84.69 390 SER B O 1
ATOM 6789 N N . SER B 1 391 ? 16.969 9.18 24.25 1 84.56 391 SER B N 1
ATOM 6790 C CA . SER B 1 391 ? 17.375 9.633 22.938 1 84.56 391 SER B CA 1
ATOM 6791 C C . SER B 1 391 ? 16.328 10.555 22.312 1 84.56 391 SER B C 1
ATOM 6793 O O . SER B 1 391 ? 16.625 11.32 21.406 1 84.56 391 SER B O 1
ATOM 6795 N N . ALA B 1 392 ? 15.18 10.422 22.797 1 85.5 392 ALA B N 1
ATOM 6796 C CA . ALA B 1 392 ? 14.086 11.312 22.422 1 85.5 392 ALA B CA 1
ATOM 6797 C C . ALA B 1 392 ? 13.344 11.82 23.656 1 85.5 392 ALA B C 1
ATOM 6799 O O . ALA B 1 392 ? 13.195 11.086 24.641 1 85.5 392 ALA B O 1
ATOM 6800 N N . GLU B 1 393 ? 12.938 13.039 23.547 1 85.56 393 GLU B N 1
ATOM 6801 C CA . GLU B 1 393 ? 12.18 13.602 24.656 1 85.56 393 GLU B CA 1
ATOM 6802 C C . GLU B 1 393 ? 10.688 13.297 24.516 1 85.56 393 GLU B C 1
ATOM 6804 O O . GLU B 1 393 ? 10.109 13.508 23.438 1 85.56 393 GLU B O 1
ATOM 6809 N N . GLN B 1 394 ? 10.188 12.852 25.578 1 82.94 394 GLN B N 1
ATOM 6810 C CA . GLN B 1 394 ? 8.773 12.5 25.594 1 82.94 394 GLN B CA 1
ATOM 6811 C C . GLN B 1 394 ? 7.902 13.703 25.266 1 82.94 394 GLN B C 1
ATOM 6813 O O . GLN B 1 394 ? 6.84 13.562 24.656 1 82.94 394 GLN B O 1
ATOM 6818 N N . THR B 1 395 ? 8.391 14.844 25.594 1 82.94 395 THR B N 1
ATOM 6819 C CA . THR B 1 395 ? 7.605 16.062 25.406 1 82.94 395 THR B CA 1
ATOM 6820 C C . THR B 1 395 ? 7.504 16.422 23.938 1 82.94 395 THR B C 1
ATOM 6822 O O . THR B 1 395 ? 6.652 17.219 23.531 1 82.94 395 THR B O 1
ATOM 6825 N N . ASP B 1 396 ? 8.328 15.789 23.156 1 90.88 396 ASP B N 1
ATOM 6826 C CA . ASP B 1 396 ? 8.352 16.094 21.734 1 90.88 396 ASP B CA 1
ATOM 6827 C C . ASP B 1 396 ? 7.473 15.133 20.953 1 90.88 396 ASP B C 1
ATOM 6829 O O . ASP B 1 396 ? 7.285 15.305 19.734 1 90.88 396 ASP B O 1
ATOM 6833 N N . ILE B 1 397 ? 6.961 14.195 21.688 1 95.19 397 ILE B N 1
ATOM 6834 C CA . ILE B 1 397 ? 6.219 13.141 21 1 95.19 397 ILE B CA 1
ATOM 6835 C C . ILE B 1 397 ? 4.762 13.156 21.469 1 95.19 397 ILE B C 1
ATOM 6837 O O . ILE B 1 397 ? 4.488 13.172 22.672 1 95.19 397 ILE B O 1
ATOM 6841 N N . ALA B 1 398 ? 3.857 13.281 20.594 1 96.62 398 ALA B N 1
ATOM 6842 C CA . ALA B 1 398 ? 2.428 13.164 20.875 1 96.62 398 ALA B CA 1
ATOM 6843 C C . ALA B 1 398 ? 1.841 11.93 20.188 1 96.62 398 ALA B C 1
ATOM 6845 O O . ALA B 1 398 ? 1.986 11.758 18.969 1 96.62 398 ALA B O 1
ATOM 6846 N N . LEU B 1 399 ? 1.227 11.086 20.953 1 96 399 LEU B N 1
ATOM 6847 C CA . LEU B 1 399 ? 0.667 9.844 20.422 1 96 399 LEU B CA 1
ATOM 6848 C C . LEU B 1 399 ? -0.834 9.773 20.688 1 96 399 LEU B C 1
ATOM 6850 O O . LEU B 1 399 ? -1.296 10.102 21.781 1 96 399 LEU B O 1
ATOM 6854 N N . TYR B 1 400 ? -1.515 9.383 19.703 1 96.19 400 TYR B N 1
ATOM 6855 C CA . TYR B 1 400 ? -2.965 9.258 19.797 1 96.19 400 TYR B CA 1
ATOM 6856 C C . TYR B 1 400 ? -3.426 7.895 19.281 1 96.19 400 TYR B C 1
ATOM 6858 O O . TYR B 1 400 ? -2.816 7.324 18.375 1 96.19 400 TYR B O 1
ATOM 6866 N N . PHE B 1 401 ? -4.465 7.422 19.906 1 93.31 401 PHE B N 1
ATOM 6867 C CA . PHE B 1 401 ? -5.105 6.195 19.453 1 93.31 401 PHE B CA 1
ATOM 6868 C C . PHE B 1 401 ? -6.57 6.445 19.094 1 93.31 401 PHE B C 1
ATOM 6870 O O . PHE B 1 401 ? -7.363 6.828 19.953 1 93.31 401 PHE B O 1
ATOM 6877 N N . PHE B 1 402 ? -6.871 6.238 17.844 1 91.19 402 PHE B N 1
ATOM 6878 C CA . PHE B 1 402 ? -8.227 6.426 17.328 1 91.19 402 PHE B CA 1
ATOM 6879 C C . PHE B 1 402 ? -8.977 5.102 17.281 1 91.19 402 PHE B C 1
ATOM 6881 O O . PHE B 1 402 ? -8.414 4.078 16.891 1 91.19 402 PHE B O 1
ATOM 6888 N N . SER B 1 403 ? -10.18 5.141 17.719 1 87.25 403 SER B N 1
ATOM 6889 C CA . SER B 1 403 ? -11.023 3.953 17.734 1 87.25 403 SER B CA 1
ATOM 6890 C C . SER B 1 403 ? -12.492 4.32 17.531 1 87.25 403 SER B C 1
ATOM 6892 O O . SER B 1 403 ? -12.828 5.496 17.391 1 87.25 403 SER B O 1
ATOM 6894 N N . THR B 1 404 ? -13.25 3.287 17.266 1 79.81 404 THR B N 1
ATOM 6895 C CA . THR B 1 404 ? -14.695 3.469 17.203 1 79.81 404 THR B CA 1
ATOM 6896 C C . THR B 1 404 ? -15.383 2.871 18.422 1 79.81 404 THR B C 1
ATOM 6898 O O . THR B 1 404 ? -15.148 1.708 18.766 1 79.81 404 THR B O 1
ATOM 6901 N N . LYS B 1 405 ? -16.031 3.664 19.203 1 76.19 405 LYS B N 1
ATOM 6902 C CA . LYS B 1 405 ? -16.797 3.207 20.359 1 76.19 405 LYS B CA 1
ATOM 6903 C C . LYS B 1 405 ? -18.281 3.475 20.188 1 76.19 405 LYS B C 1
ATOM 6905 O O . LYS B 1 405 ? -18.703 4.629 20.062 1 76.19 405 LYS B O 1
ATOM 6910 N N . GLN B 1 406 ? -19 2.371 20.156 1 73.69 406 GLN B N 1
ATOM 6911 C CA . GLN B 1 406 ? -20.453 2.459 20 1 73.69 406 GLN B CA 1
ATOM 6912 C C . GLN B 1 406 ? -20.812 3.215 18.734 1 73.69 406 GLN B C 1
ATOM 6914 O O . GLN B 1 406 ? -21.656 4.125 18.766 1 73.69 406 GLN B O 1
ATOM 6919 N N . GLY B 1 407 ? -20.078 3.012 17.719 1 69.94 407 GLY B N 1
ATOM 6920 C CA . GLY B 1 407 ? -20.391 3.57 16.422 1 69.94 407 GLY B CA 1
ATOM 6921 C C . GLY B 1 407 ? -19.875 4.988 16.234 1 69.94 407 GLY B C 1
ATOM 6922 O O . GLY B 1 407 ? -20.156 5.629 15.219 1 69.94 407 GLY B O 1
ATOM 6923 N N . ARG B 1 408 ? -19.266 5.508 17.188 1 78.19 408 ARG B N 1
ATOM 6924 C CA . ARG B 1 408 ? -18.75 6.871 17.109 1 78.19 408 ARG B CA 1
ATOM 6925 C C . ARG B 1 408 ? -17.219 6.875 17.156 1 78.19 408 ARG B C 1
ATOM 6927 O O . ARG B 1 408 ? -16.609 6.086 17.875 1 78.19 408 ARG B O 1
ATOM 6934 N N . ALA B 1 409 ? -16.781 7.855 16.344 1 85.69 409 ALA B N 1
ATOM 6935 C CA . ALA B 1 409 ? -15.32 8.008 16.359 1 85.69 409 ALA B CA 1
ATOM 6936 C C . ALA B 1 409 ? -14.828 8.531 17.703 1 85.69 409 ALA B C 1
ATOM 6938 O O . ALA B 1 409 ? -15.469 9.391 18.312 1 85.69 409 ALA B O 1
ATOM 6939 N N . ASN B 1 410 ? -13.828 7.934 18.203 1 89.56 410 ASN B N 1
ATOM 6940 C CA . ASN B 1 410 ? -13.203 8.32 19.469 1 89.56 410 ASN B CA 1
ATOM 6941 C C . ASN B 1 410 ? -11.68 8.32 19.359 1 89.56 410 ASN B C 1
ATOM 6943 O O . ASN B 1 410 ? -11.117 7.711 18.438 1 89.56 410 ASN B O 1
ATOM 6947 N N . TYR B 1 411 ? -11.07 9.148 20.188 1 92.25 411 TYR B N 1
ATOM 6948 C CA . TYR B 1 411 ? -9.617 9.086 20.25 1 92.25 411 TYR B CA 1
ATOM 6949 C C . TYR B 1 411 ? -9.133 9.25 21.688 1 92.25 411 TYR B C 1
ATOM 6951 O O . TYR B 1 411 ? -9.844 9.797 22.531 1 92.25 411 TYR B O 1
ATOM 6959 N N . GLU B 1 412 ? -7.984 8.734 21.953 1 93.81 412 GLU B N 1
ATOM 6960 C CA . GLU B 1 412 ? -7.332 8.852 23.25 1 93.81 412 GLU B CA 1
ATOM 6961 C C . GLU B 1 412 ? -5.879 9.297 23.109 1 93.81 412 GLU B C 1
ATOM 6963 O O . GLU B 1 412 ? -5.18 8.852 22.188 1 93.81 412 GLU B O 1
ATOM 6968 N N . THR B 1 413 ? -5.559 10.242 23.953 1 94.62 413 THR B N 1
ATOM 6969 C CA . THR B 1 413 ? -4.148 10.602 24.031 1 94.62 413 THR B CA 1
ATOM 6970 C C . THR B 1 413 ? -3.359 9.539 24.797 1 94.62 413 THR B C 1
ATOM 6972 O O . THR B 1 413 ? -3.674 9.234 25.938 1 94.62 413 THR B O 1
ATOM 6975 N N . LEU B 1 414 ? -2.391 9.031 24.125 1 93.62 414 LEU B N 1
ATOM 6976 C CA . LEU B 1 414 ? -1.555 8.047 24.812 1 93.62 414 LEU B CA 1
ATOM 6977 C C . LEU B 1 414 ? -0.561 8.727 25.75 1 93.62 414 LEU B C 1
ATOM 6979 O O . LEU B 1 414 ? 0.174 9.625 25.328 1 93.62 414 LEU B O 1
ATOM 6983 N N . GLN B 1 415 ? -0.596 8.25 26.984 1 93.62 415 GLN B N 1
ATOM 6984 C CA . GLN B 1 415 ? 0.243 8.875 28 1 93.62 415 GLN B CA 1
ATOM 6985 C C . GLN B 1 415 ? 1.615 8.211 28.062 1 93.62 415 GLN B C 1
ATOM 6987 O O . GLN B 1 415 ? 1.832 7.301 28.859 1 93.62 415 GLN B O 1
ATOM 6992 N N . LEU B 1 416 ? 2.477 8.789 27.328 1 90.88 416 LEU B N 1
ATOM 6993 C CA . LEU B 1 416 ? 3.855 8.32 27.266 1 90.88 416 LEU B CA 1
ATOM 6994 C C . LEU B 1 416 ? 4.699 8.969 28.359 1 90.88 416 LEU B C 1
ATOM 6996 O O . LEU B 1 416 ? 4.738 10.195 28.469 1 90.88 416 LEU B O 1
ATOM 7000 N N . ASP B 1 417 ? 5.336 8.18 29.203 1 89.81 417 ASP B N 1
ATOM 7001 C CA . ASP B 1 417 ? 6.152 8.75 30.266 1 89.81 417 ASP B CA 1
ATOM 7002 C C . ASP B 1 417 ? 7.629 8.781 29.875 1 89.81 417 ASP B C 1
ATOM 7004 O O . ASP B 1 417 ? 7.98 8.445 28.75 1 89.81 417 ASP B O 1
ATOM 7008 N N . GLU B 1 418 ? 8.391 9.297 30.766 1 89.38 418 GLU B N 1
ATOM 7009 C CA . GLU B 1 418 ? 9.805 9.492 30.453 1 89.38 418 GLU B CA 1
ATOM 7010 C C . GLU B 1 418 ? 10.547 8.156 30.375 1 89.38 418 GLU B C 1
ATOM 7012 O O . GLU B 1 418 ? 11.664 8.094 29.859 1 89.38 418 GLU B O 1
ATOM 7017 N N . PHE B 1 419 ? 9.898 7.051 30.75 1 85.12 419 PHE B N 1
ATOM 7018 C CA . PHE B 1 419 ? 10.516 5.73 30.719 1 85.12 419 PHE B CA 1
ATOM 7019 C C . PHE B 1 419 ? 10.031 4.926 29.531 1 85.12 419 PHE B C 1
ATOM 7021 O O . PHE B 1 419 ? 10.359 3.744 29.391 1 85.12 419 PHE B O 1
ATOM 7028 N N . GLY B 1 420 ? 9.273 5.59 28.719 1 86.94 420 GLY B N 1
ATOM 7029 C CA . GLY B 1 420 ? 8.836 4.93 27.5 1 86.94 420 GLY B CA 1
ATOM 7030 C C . GLY B 1 420 ? 7.578 4.102 27.672 1 86.94 420 GLY B C 1
ATOM 7031 O O . GLY B 1 420 ? 7.16 3.389 26.766 1 86.94 420 GLY B O 1
ATOM 7032 N N . SER B 1 421 ? 7.008 4.195 28.812 1 86.5 421 SER B N 1
ATOM 7033 C CA . SER B 1 421 ? 5.793 3.432 29.078 1 86.5 421 SER B CA 1
ATOM 7034 C C . SER B 1 421 ? 4.547 4.238 28.734 1 86.5 421 SER B C 1
ATOM 7036 O O . SER B 1 421 ? 4.492 5.441 28.984 1 86.5 421 SER B O 1
ATOM 7038 N N . ILE B 1 422 ? 3.652 3.533 28.141 1 89.19 422 ILE B N 1
ATOM 7039 C CA . ILE B 1 422 ? 2.342 4.125 27.891 1 89.19 422 ILE B CA 1
ATOM 7040 C C . ILE B 1 422 ? 1.343 3.631 28.938 1 89.19 422 ILE B C 1
ATOM 7042 O O . ILE B 1 422 ? 0.992 2.449 28.953 1 89.19 422 ILE B O 1
ATOM 7046 N N . HIS B 1 423 ? 0.843 4.414 29.719 1 88.62 423 HIS B N 1
ATOM 7047 C CA . HIS B 1 423 ? 0.06 4.055 30.906 1 88.62 423 HIS B CA 1
ATOM 7048 C C . HIS B 1 423 ? -1.358 3.648 30.516 1 88.62 423 HIS B C 1
ATOM 7050 O O . HIS B 1 423 ? -1.979 2.826 31.188 1 88.62 423 HIS B O 1
ATOM 7056 N N . ASN B 1 424 ? -1.888 4.176 29.516 1 90 424 ASN B N 1
ATOM 7057 C CA . ASN B 1 424 ? -3.236 3.844 29.078 1 90 424 ASN B CA 1
ATOM 7058 C C . ASN B 1 424 ? -3.217 3.1 27.734 1 90 424 ASN B C 1
ATOM 7060 O O . ASN B 1 424 ? -3.936 3.465 26.812 1 90 424 ASN B O 1
ATOM 7064 N N . TRP B 1 425 ? -2.469 2.113 27.688 1 84.56 425 TRP B N 1
ATOM 7065 C CA . TRP B 1 425 ? -2.4 1.298 26.484 1 84.56 425 TRP B CA 1
ATOM 7066 C C . TRP B 1 425 ? -3.762 0.7 26.156 1 84.56 425 TRP B C 1
ATOM 7068 O O . TRP B 1 425 ? -4.348 -0.018 26.969 1 84.56 425 TRP B O 1
ATOM 7078 N N . PRO B 1 426 ? -4.309 1.025 24.953 1 83.31 426 PRO B N 1
ATOM 7079 C CA . PRO B 1 426 ? -5.648 0.545 24.609 1 83.31 426 PRO B CA 1
ATOM 7080 C C . PRO B 1 426 ? -5.719 -0.976 24.5 1 83.31 426 PRO B C 1
ATOM 7082 O O . PRO B 1 426 ? -4.73 -1.615 24.125 1 83.31 426 PRO B O 1
ATOM 7085 N N . GLU B 1 427 ? -6.922 -1.476 24.75 1 75.06 427 GLU B N 1
ATOM 7086 C CA . GLU B 1 427 ? -7.141 -2.91 24.594 1 75.06 427 GLU B CA 1
ATOM 7087 C C . GLU B 1 427 ? -7.082 -3.318 23.125 1 75.06 427 GLU B C 1
ATOM 7089 O O . GLU B 1 427 ? -7.633 -2.631 22.266 1 75.06 427 GLU B O 1
ATOM 7094 N N . ASN B 1 428 ? -6.383 -4.328 22.844 1 71.31 428 ASN B N 1
ATOM 7095 C CA . ASN B 1 428 ? -6.277 -4.871 21.5 1 71.31 428 ASN B CA 1
ATOM 7096 C C . ASN B 1 428 ? -5.719 -3.84 20.516 1 71.31 428 ASN B C 1
ATOM 7098 O O . ASN B 1 428 ? -6.18 -3.742 19.391 1 71.31 428 ASN B O 1
ATOM 7102 N N . PHE B 1 429 ? -4.914 -3.029 21.109 1 71.25 429 PHE B N 1
ATOM 7103 C CA . PHE B 1 429 ? -4.301 -1.979 20.297 1 71.25 429 PHE B CA 1
ATOM 7104 C C . PHE B 1 429 ? -3.77 -2.543 19 1 71.25 429 PHE B C 1
ATOM 7106 O O . PHE B 1 429 ? -4.035 -1.995 17.922 1 71.25 429 PHE B O 1
ATOM 7113 N N . PHE B 1 430 ? -3 -3.545 18.984 1 67.75 430 PHE B N 1
ATOM 7114 C CA . PHE B 1 430 ? -2.439 -4.129 17.766 1 67.75 430 PHE B CA 1
ATOM 7115 C C . PHE B 1 430 ? -2.834 -5.598 17.641 1 67.75 430 PHE B C 1
ATOM 7117 O O . PHE B 1 430 ? -2.014 -6.438 17.266 1 67.75 430 PHE B O 1
ATOM 7124 N N . GLY B 1 431 ? -4.066 -5.855 17.875 1 63.91 431 GLY B N 1
ATOM 7125 C CA . GLY B 1 431 ? -4.52 -7.238 17.828 1 63.91 431 GLY B CA 1
ATOM 7126 C C . GLY B 1 431 ? -4.094 -8.039 19.047 1 63.91 431 GLY B C 1
ATOM 7127 O O . GLY B 1 431 ? -3.398 -7.523 19.922 1 63.91 431 GLY B O 1
ATOM 7128 N N . ASP B 1 432 ? -4.688 -9.023 19.266 1 63.91 432 ASP B N 1
ATOM 7129 C CA . ASP B 1 432 ? -4.41 -9.875 20.422 1 63.91 432 ASP B CA 1
ATOM 7130 C C . ASP B 1 432 ? -3.461 -11.008 20.047 1 63.91 432 ASP B C 1
ATOM 7132 O O . ASP B 1 432 ? -3.891 -12.156 19.891 1 63.91 432 ASP B O 1
ATOM 7136 N N . GLU B 1 433 ? -2.203 -10.617 19.828 1 60.78 433 GLU B N 1
ATOM 7137 C CA . GLU B 1 433 ? -1.227 -11.641 19.469 1 60.78 433 GLU B CA 1
ATOM 7138 C C . GLU B 1 433 ? -1.118 -12.711 20.562 1 60.78 433 GLU B C 1
ATOM 7140 O O . GLU B 1 433 ? -1.074 -13.906 20.25 1 60.78 433 GLU B O 1
ATOM 7145 N N . MET B 1 434 ? -1.12 -12.219 21.719 1 55.88 434 MET B N 1
ATOM 7146 C CA . MET B 1 434 ? -0.994 -13.141 22.828 1 55.88 434 MET B CA 1
ATOM 7147 C C . MET B 1 434 ? -2.223 -14.039 22.938 1 55.88 434 MET B C 1
ATOM 7149 O O . MET B 1 434 ? -2.105 -15.227 23.25 1 55.88 434 MET B O 1
ATOM 7153 N N . ALA B 1 435 ? -3.33 -13.477 22.625 1 62.56 435 ALA B N 1
ATOM 7154 C CA . ALA B 1 435 ? -4.547 -14.281 22.641 1 62.56 435 ALA B CA 1
ATOM 7155 C C . ALA B 1 435 ? -4.52 -15.352 21.547 1 62.56 435 ALA B C 1
ATOM 7157 O O . ALA B 1 435 ? -4.973 -16.469 21.766 1 62.56 435 ALA B O 1
ATOM 7158 N N . GLU B 1 436 ? -3.939 -14.93 20.5 1 68 436 GLU B N 1
ATOM 7159 C CA . GLU B 1 436 ? -3.834 -15.891 19.406 1 68 436 GLU B CA 1
ATOM 7160 C C . GLU B 1 436 ? -2.912 -17.047 19.766 1 68 436 GLU B C 1
ATOM 7162 O O . GLU B 1 436 ? -3.23 -18.203 19.5 1 68 436 GLU B O 1
ATOM 7167 N N . ILE B 1 437 ? -1.836 -16.688 20.297 1 65 437 ILE B N 1
ATOM 7168 C CA . ILE B 1 437 ? -0.877 -17.719 20.703 1 65 437 ILE B CA 1
ATOM 7169 C C . ILE B 1 437 ? -1.5 -18.609 21.766 1 65 437 ILE B C 1
ATOM 7171 O O . ILE B 1 437 ? -1.417 -19.844 21.672 1 65 437 ILE B O 1
ATOM 7175 N N . ALA B 1 438 ? -2.201 -17.984 22.656 1 62.34 438 ALA B N 1
ATOM 7176 C CA . ALA B 1 438 ? -2.857 -18.734 23.734 1 62.34 438 ALA B CA 1
ATOM 7177 C C . ALA B 1 438 ? -3.949 -19.641 23.172 1 62.34 438 ALA B C 1
ATOM 7179 O O . ALA B 1 438 ? -4.066 -20.797 23.578 1 62.34 438 ALA B O 1
ATOM 7180 N N . ALA B 1 439 ? -4.641 -19.094 22.312 1 71.69 439 ALA B N 1
ATOM 7181 C CA . ALA B 1 439 ? -5.715 -19.875 21.703 1 71.69 439 ALA B CA 1
ATOM 7182 C C . ALA B 1 439 ? -5.152 -21.062 20.906 1 71.69 439 ALA B C 1
ATOM 7184 O O . ALA B 1 439 ? -5.727 -22.156 20.922 1 71.69 439 ALA B O 1
ATOM 7185 N N . THR B 1 440 ? -4.121 -20.844 20.312 1 72.62 440 THR B N 1
ATOM 7186 C CA . THR B 1 440 ? -3.479 -21.922 19.562 1 72.62 440 THR B CA 1
ATOM 7187 C C . THR B 1 440 ? -2.986 -23.016 20.5 1 72.62 440 THR B C 1
ATOM 7189 O O . THR B 1 440 ? -3.176 -24.203 20.219 1 72.62 440 THR B O 1
ATOM 7192 N N . ARG B 1 441 ? -2.369 -22.578 21.469 1 69 441 ARG B N 1
ATOM 7193 C CA . ARG B 1 441 ? -1.868 -23.547 22.453 1 69 441 ARG B CA 1
ATOM 7194 C C . ARG B 1 441 ? -3.012 -24.344 23.078 1 69 441 ARG B C 1
ATOM 7196 O O . ARG B 1 441 ? -2.912 -25.562 23.234 1 69 441 ARG B O 1
ATOM 7203 N N . LYS B 1 442 ? -4.023 -23.594 23.422 1 74.81 442 LYS B N 1
ATOM 7204 C CA . LYS B 1 442 ? -5.199 -24.25 23.984 1 74.81 442 LYS B CA 1
ATOM 7205 C C . LYS B 1 442 ? -5.789 -25.25 23 1 74.81 442 LYS B C 1
ATOM 7207 O O . LYS B 1 442 ? -6.125 -26.375 23.375 1 74.81 442 LYS B O 1
ATOM 7212 N N . ALA B 1 443 ? -5.875 -24.844 21.828 1 79.69 443 ALA B N 1
ATOM 7213 C CA . ALA B 1 443 ? -6.41 -25.719 20.797 1 79.69 443 ALA B CA 1
ATOM 7214 C C . ALA B 1 443 ? -5.52 -26.953 20.594 1 79.69 443 ALA B C 1
ATOM 7216 O O . ALA B 1 443 ? -6.016 -28.062 20.406 1 79.69 443 ALA B O 1
ATOM 7217 N N . ALA B 1 444 ? -4.309 -26.703 20.688 1 78.75 444 ALA B N 1
ATOM 7218 C CA . ALA B 1 444 ? -3.357 -27.797 20.531 1 78.75 444 ALA B CA 1
ATOM 7219 C C . ALA B 1 444 ? -3.498 -28.812 21.672 1 78.75 444 ALA B C 1
ATOM 7221 O O . ALA B 1 444 ? -3.447 -30.016 21.453 1 78.75 444 ALA B O 1
ATOM 7222 N N . LEU B 1 445 ? -3.701 -28.25 22.828 1 74.06 445 LEU B N 1
ATOM 7223 C CA . LEU B 1 445 ? -3.863 -29.109 24 1 74.06 445 LEU B CA 1
ATOM 7224 C C . LEU B 1 445 ? -5.141 -29.938 23.906 1 74.06 445 LEU B C 1
ATOM 7226 O O . LEU B 1 445 ? -5.145 -31.125 24.25 1 74.06 445 LEU B O 1
ATOM 7230 N N . LEU B 1 446 ? -6.129 -29.281 23.516 1 80.06 446 LEU B N 1
ATOM 7231 C CA . LEU B 1 446 ? -7.398 -29.984 23.359 1 80.06 446 LEU B CA 1
ATOM 7232 C C . LEU B 1 446 ? -7.293 -31.078 22.297 1 80.06 446 LEU B C 1
ATOM 7234 O O . LEU B 1 446 ? -7.84 -32.156 22.453 1 80.06 446 LEU B O 1
ATOM 7238 N N . LYS B 1 447 ? -6.609 -30.734 21.328 1 80.44 447 LYS B N 1
ATOM 7239 C CA . LYS B 1 447 ? -6.418 -31.688 20.234 1 80.44 447 LYS B CA 1
ATOM 7240 C C . LYS B 1 447 ? -5.574 -32.875 20.688 1 80.44 447 LYS B C 1
ATOM 7242 O O . LYS B 1 447 ? -5.852 -34.031 20.328 1 80.44 447 LYS B O 1
ATOM 7247 N N . ARG B 1 448 ? -4.602 -32.656 21.516 1 80.75 448 ARG B N 1
ATOM 7248 C CA . ARG B 1 448 ? -3.756 -33.719 22.062 1 80.75 448 ARG B CA 1
ATOM 7249 C C . ARG B 1 448 ? -4.543 -34.625 23 1 80.75 448 ARG B C 1
ATOM 7251 O O . ARG B 1 448 ? -4.391 -35.844 22.969 1 80.75 448 ARG B O 1
ATOM 7258 N N . LYS B 1 449 ? -5.402 -34.062 23.859 1 76.56 449 LYS B N 1
ATOM 7259 C CA . LYS B 1 449 ? -6.23 -34.844 24.797 1 76.56 449 LYS B CA 1
ATOM 7260 C C . LYS B 1 449 ? -7.234 -35.719 24.047 1 76.56 449 LYS B C 1
ATOM 7262 O O . LYS B 1 449 ? -7.449 -36.875 24.422 1 76.56 449 LYS B O 1
ATOM 7267 N N . ALA B 1 450 ? -7.75 -35.094 23.062 1 78.06 450 ALA B N 1
ATOM 7268 C CA . ALA B 1 450 ? -8.727 -35.875 22.266 1 78.06 450 ALA B CA 1
ATOM 7269 C C . ALA B 1 450 ? -8.062 -37.062 21.594 1 78.06 450 ALA B C 1
ATOM 7271 O O . ALA B 1 450 ? -8.648 -38.125 21.516 1 78.06 450 ALA B O 1
ATOM 7272 N N . LYS B 1 451 ? -6.91 -36.906 21.172 1 80.31 451 LYS B N 1
ATOM 7273 C CA . LYS B 1 451 ? -6.176 -38 20.531 1 80.31 451 LYS B CA 1
ATOM 7274 C C . LYS B 1 451 ? -5.777 -39.062 21.531 1 80.31 451 LYS B C 1
ATOM 7276 O O . LYS B 1 451 ? -5.801 -40.25 21.219 1 80.31 451 LYS B O 1
ATOM 7281 N N . GLN B 1 452 ? -5.43 -38.5 22.703 1 77.81 452 GLN B N 1
ATOM 7282 C CA . GLN B 1 452 ? -5.09 -39.438 23.766 1 77.81 452 GLN B CA 1
ATOM 7283 C C . GLN B 1 452 ? -6.32 -40.219 24.219 1 77.81 452 GLN B C 1
ATOM 7285 O O . GLN B 1 452 ? -6.238 -41.438 24.453 1 77.81 452 GLN B O 1
ATOM 7290 N N . ASP B 1 453 ? -7.395 -39.531 24.375 1 77.06 453 ASP B N 1
ATOM 7291 C CA . ASP B 1 453 ? -8.641 -40.188 24.766 1 77.06 453 ASP B CA 1
ATOM 7292 C C . ASP B 1 453 ? -9.094 -41.188 23.719 1 77.06 453 ASP B C 1
ATOM 7294 O O . ASP B 1 453 ? -9.633 -42.25 24.047 1 77.06 453 ASP B O 1
ATOM 7298 N N . SER B 1 454 ? -8.969 -40.844 22.547 1 72.56 454 SER B N 1
ATOM 7299 C CA . SER B 1 454 ? -9.359 -41.75 21.469 1 72.56 454 SER B CA 1
ATOM 7300 C C . SER B 1 454 ? -8.445 -42.969 21.406 1 72.56 454 SER B C 1
ATOM 7302 O O . SER B 1 454 ? -8.891 -44.062 21.078 1 72.56 454 SER B O 1
ATOM 7304 N N . GLU B 1 455 ? -7.238 -42.781 21.703 1 67.44 455 GLU B N 1
ATOM 7305 C CA . GLU B 1 455 ? -6.312 -43.906 21.75 1 67.44 455 GLU B CA 1
ATOM 7306 C C . GLU B 1 455 ? -6.605 -44.812 22.953 1 67.44 455 GLU B C 1
ATOM 7308 O O . GLU B 1 455 ? -6.453 -46.031 22.859 1 67.44 455 GLU B O 1
ATOM 7313 N N . GLN B 1 456 ? -7.023 -44.281 24.016 1 61.69 456 GLN B N 1
ATOM 7314 C CA . GLN B 1 456 ? -7.367 -45.125 25.172 1 61.69 456 GLN B CA 1
ATOM 7315 C C . GLN B 1 456 ? -8.664 -45.875 24.938 1 61.69 456 GLN B C 1
ATOM 7317 O O . GLN B 1 456 ? -8.812 -47 25.406 1 61.69 456 GLN B O 1
ATOM 7322 N N . CYS B 1 457 ? -9.523 -45.375 24.156 1 66.44 457 CYS B N 1
ATOM 7323 C CA . CYS B 1 457 ? -10.773 -46.094 23.922 1 66.44 457 CYS B CA 1
ATOM 7324 C C . CYS B 1 457 ? -10.578 -47.188 22.891 1 66.44 457 CYS B C 1
ATOM 7326 O O . CYS B 1 457 ? -11.43 -48.094 22.766 1 66.44 457 CYS B O 1
ATOM 7328 N N . SER B 1 458 ? -9.766 -46.938 22.047 1 57.09 458 SER B N 1
ATOM 7329 C CA . SER B 1 458 ? -9.531 -48 21.062 1 57.09 458 SER B CA 1
ATOM 7330 C C . SER B 1 458 ? -8.703 -49.125 21.656 1 57.09 458 SER B C 1
ATOM 7332 O O . SER B 1 458 ? -8.523 -50.156 21.016 1 57.09 458 SER B O 1
ATOM 7334 N N . GLU B 1 459 ? -8.227 -48.969 22.828 1 48.31 459 GLU B N 1
ATOM 7335 C CA . GLU B 1 459 ? -7.672 -50.125 23.547 1 48.31 459 GLU B CA 1
ATOM 7336 C C . GLU B 1 459 ? -8.703 -50.719 24.484 1 48.31 459 GLU B C 1
ATOM 7338 O O . GLU B 1 459 ? -9.445 -50 25.156 1 48.31 459 GLU B O 1
#

InterPro domains:
  IPR014592 Predicted P-loop ATP-binding protein, VCA0200 [PIRSF034888] (1-437)
  IPR022532 Domain of unknown function DUF3696, C-terminal [PF12476] (395-437)
  IPR027417 P-loop containing nucleoside triphosphate hydrolase [G3DSA:3.40.50.300] (1-205)
  IPR027417 P-loop containing nucleoside triphosphate hydrolase [G3DSA:3.40.50.300] (244-409)
  IPR027417 P-loop containing nucleoside triphosphate hydrolase [SSF52540] (1-388)
  IPR041685 Endonuclease GajA/Old nuclease/RecF-like, AAA domain [PF13175] (1-129)
  IPR041685 Endonuclease GajA/Old nuclease/RecF-like, AAA domain [PF13175] (269-380)
  IPR051396 Bacterial Antiviral Defense Nuclease [PTHR43581] (1-407)